Protein AF-0000000074208856 (afdb_homodimer)

Foldseek 3Di:
DPPPPPPPDQPAVVLVVVQQVLCVVLVFQKKKKWKDALQATDYIAMDHDLQQDDDGLLAKDFFFQLLQVLLLLLLVVCVVVVNFPQQQQLCVQVVLAALSRAGNQLLQFQQSQWAAFQFDAQCLQQAADAPVCNSVVRTDRLDHRPPAHAHHLVSQLSSQVSSCSVVVHHSQVSSVVQPCVLLVQPQKTLDGPDHHGWFWAQAPPDLWIFTGDGYYHHSSSSRTRMMGGNRSLLSVLLLLLQSHPPNVSSVSSPNNVVSVQQQDFDHFQQQVPPVDDPTQWGGGRSWIWGHDPPWIWIGDWRAGHQKIKEWTATNVRSMIMIMMTRYRSDRAYCPQSSCVSVVHHSPPRVPLPPPPPPPPVPPPPCLPDDPPAPAAWKDQQNWIWGWDQDNQRKIWIGTPTRPGFTFIWDQDVRFTAGPGGGNGHSWTWDFDDDPHHGAWIDTRNRIIGPGNVDPVDDHNSDTDPVHIDNSRRPD/DPPPPPPPDQPAVVLVVVQQVLCVVLVFQKKKKWKDALQATDYIAMHHDLQQDDDGLLAKDFFFQLLQVLLLLLLVVCVVVVNFPQQQQLCVQVVLAALSRAGNVLLQFQQSQWAAFQFDAQCLQQAADAPVCNSVVRTDRLDHRPPAHAHHLVSQLSSQVSSCSVVVHHSQVSSVVQPCVLLVQPQKTLDGPDHHGWFWAQAPPDLWIFTGDGYYHHSSSSRTRMMGGNRSLLSVLLLLLQSHPPNVSSVSSPNNVVSVQQQDFDHFAQQVPPVDPPTQWGGGRSWIWGHDPPWIWIGDWRAGHQKIKEWTATNVRSMIMIMMTRYRSDRAYCPQVSCVSVVHHSPPRVPLPPPPPPPPVPPPPCLPDDPPAPAAWKDQQNWIWGWDQDNQRKIWIGTPGRPGFTFIWDQDVRFTAGPGGGNGHSWTWDFDDDPRHGAWIDTRNRIIGRGNVDPVDDHRSDTDPVHIDNSRNPD

Nearest PDB structures (foldseek):
  8fqu-assembly2_A  TM=7.818E-01  e=4.202E-17  Acinetobacter baumannii
  8fqs-assembly1_B  TM=7.756E-01  e=1.621E-16  Acinetobacter baumannii
  6lc9-assembly1_A  TM=8.003E-01  e=8.282E-16  Enterobacter cloacae
  7mqn-assembly2_B  TM=7.817E-01  e=5.281E-16  Cereibacter sphaeroides 2.4.1
  1ga9-assembly2_B  TM=7.634E-01  e=3.562E-16  Escherichia coli

InterPro domains:
  IPR001466 Beta-lactamase-related [PF00144] (18-323)
  IPR012338 Beta-lactamase/transpeptidase-like [G3DSA:3.40.710.10] (12-333)
  IPR012338 Beta-lactamase/transpeptidase-like [SSF56601] (15-326)
  IPR050491 Beta-lactamase AmpC-like [PTHR46825] (25-309)
  IPR056008 Domain of unknown function DUF7586 [PF24491] (373-450)

pLDDT: mean 90.12, std 17.36, range [23.56, 98.94]

Solvent-accessible surface area (backbone atoms only — not comparable to full-atom values): 47872 Å² total; per-residue (Å²): 130,80,73,72,73,70,78,74,76,76,50,57,68,62,49,52,51,49,49,41,49,39,24,62,76,42,63,30,41,32,33,32,32,18,32,22,46,93,33,37,79,76,46,72,43,58,36,61,37,83,42,63,50,83,74,50,58,74,34,20,39,54,30,8,34,43,29,30,40,55,45,32,49,54,46,49,42,37,35,74,69,66,78,42,55,54,79,37,34,43,24,82,82,34,76,64,43,60,68,30,77,22,24,44,43,26,39,38,40,20,12,32,13,42,43,44,50,53,86,61,62,28,33,66,34,54,25,34,48,49,58,69,54,52,40,67,60,64,72,55,70,74,43,58,60,67,60,40,63,35,65,31,43,48,41,32,17,51,51,28,48,52,43,18,66,76,67,71,44,58,48,62,58,49,40,39,67,55,43,29,53,65,63,65,20,76,52,48,32,66,53,73,76,60,59,59,65,74,29,21,32,50,43,77,88,48,87,28,33,29,66,41,56,81,51,64,29,62,40,41,26,36,31,30,46,30,20,28,23,26,56,41,50,19,46,52,31,16,44,53,51,66,27,38,66,59,54,67,53,45,39,69,52,50,46,62,72,57,39,55,54,32,56,41,62,26,30,34,53,62,47,66,42,56,73,24,54,42,39,40,42,24,26,10,53,26,30,38,23,34,35,57,52,55,46,32,28,38,37,34,55,14,65,39,67,6,15,17,26,26,38,41,15,27,60,83,80,26,40,16,26,13,34,38,32,26,13,44,80,33,63,85,70,45,60,26,57,45,30,38,65,70,69,41,65,64,43,74,42,73,62,54,48,58,68,70,62,75,76,70,73,62,75,80,66,76,74,74,79,51,86,76,78,66,60,42,63,32,10,52,48,46,38,51,26,39,32,44,64,47,87,86,48,31,40,37,36,31,38,70,46,50,79,50,64,40,32,34,24,36,76,55,97,86,35,38,21,22,71,52,33,28,89,46,44,62,38,49,54,43,80,37,67,56,98,89,36,77,57,33,40,30,46,60,28,46,56,29,22,73,37,64,68,36,80,92,48,90,49,59,52,57,72,48,92,77,39,75,34,67,76,50,67,69,124,131,79,74,72,75,70,79,75,75,75,50,57,69,61,49,52,52,50,49,41,50,39,25,61,75,44,64,28,40,33,31,32,34,17,32,21,46,93,35,35,79,76,44,70,41,58,34,62,36,82,42,63,51,82,73,51,59,75,34,21,39,54,29,8,34,44,29,30,41,55,47,31,52,54,46,50,41,36,35,73,70,65,77,42,54,56,80,37,35,44,25,82,80,34,76,64,43,61,70,31,76,22,25,45,45,25,39,38,41,22,13,32,13,41,45,44,49,53,86,62,63,27,34,66,36,53,26,34,48,49,57,69,54,51,40,67,60,64,72,54,70,75,42,59,60,67,62,38,62,34,63,32,42,49,41,32,18,51,51,30,48,52,45,18,65,77,68,71,44,58,47,61,57,50,42,39,67,55,43,29,55,65,60,65,20,77,53,48,33,64,53,73,76,57,59,56,65,76,30,21,32,50,43,78,86,49,86,28,33,28,66,42,56,82,51,63,29,62,41,41,27,36,31,30,46,30,20,28,24,24,57,40,49,18,45,52,31,17,44,52,52,67,28,38,64,58,54,66,53,44,42,68,52,50,44,60,72,57,38,56,55,31,57,41,61,26,30,33,52,61,47,66,43,57,74,22,54,44,39,40,40,24,26,11,54,26,30,38,23,36,34,57,52,56,46,31,29,38,36,36,53,15,65,39,67,6,13,16,24,27,40,39,15,27,61,84,81,26,39,16,26,13,33,38,31,25,13,45,80,31,64,84,71,45,61,27,56,45,30,38,65,70,70,42,66,64,45,72,43,74,63,56,48,60,69,71,64,74,75,70,75,62,76,81,68,76,73,72,76,54,86,74,79,66,59,42,64,30,10,52,47,46,40,51,26,39,30,44,62,48,86,86,48,31,39,38,39,33,37,71,48,51,81,50,64,43,32,36,26,37,77,54,95,88,36,39,20,22,71,51,33,29,89,44,43,64,38,48,55,43,79,38,68,54,98,90,35,78,58,32,40,31,46,59,28,47,56,28,22,73,38,63,67,37,80,92,49,88,51,59,52,58,73,48,91,77,40,74,35,66,76,49,66,69,123

Secondary structure (DSSP, 8-state):
-----------HHHHHHHHHHHHHHHT-SEEEEEEEETTEEEEEEEEE-GGG----TT-BEE-GGGHHHHHHHHHHHHHHTTS--TTSBGGGT-TT-TTTTSBHHHHHTT-S-B-SS-SSS-HHHH-PPPHHHHHHS---B-S-TTSS----HHHHHHHHHHHHHHHTS-HHHHHIIIIITTTT-TT-BSS-SS-BPPPEEEPSSSS-EEEPP----GGGGGGT--EE-HHHHHHHHHHHTT--S-HHHHHHHS-HHHHHHHTS--EE--TT-TTS-SB-EEE-SSSEEEEETTEEEEEEEEEETTEEEEEEEETTT--EEEEEESBSS----SHHHHHHHTT------S------------------SSSTT--EEEEETTEEEEEEE-TT--EEEEESSTT--EEEEEEETTEEEE-SSSTTBTPEEEEEEETTEEEEEEETTEEEESSTT-TTS--TT---TT-SB------/-----------HHHHHHHHHHHHHHHT-SEEEEEEEETTEEEEEEEEE-GGG----TT-BEE-GGGHHHHHHHHHHHHHHTTS--TTSBGGGT-TT-TTTTSBHHHHHTT-S-B-SS-SSS-HHHH-PPPHHHHHHS---B-S-TTSS----HHHHHHHHHHHHHHHTS-HHHHHIIIIITTTT-TT-BSS-SS-BPPPEEEPSSSS-EEEPP----GGGGGGT--EE-HHHHHHHHHHHTT--S-HHHHHHHS-HHHHHHHTS--EE--TT-TTS-SB-EEE-SSSEEEEETTEEEEEEEEEETTEEEEEEEETTT--EEEEEESBSS----SHHHHHHHTT------S------------------SSSTT--EEEEETTEEEEEEE-TT--EEEEESSTT--EEEEEEETTEEEE-SSSTTBTPEEEEEEETTEEEEEEETTEEEESSTT-TTS--TT---TT-SB------

Radius of gyration: 29.19 Å; Cα contacts (8 Å, |Δi|>4): 2368; chains: 2; bounding box: 75×90×67 Å

Structure (mmCIF, N/CA/C/O backbone):
data_AF-0000000074208856-model_v1
#
loop_
_entity.id
_entity.type
_entity.pdbx_description
1 polymer 'CubicO group peptidase (Beta-lactamase class C family)'
#
loop_
_atom_site.group_PDB
_atom_site.id
_atom_site.type_symbol
_atom_site.label_atom_id
_atom_site.label_alt_id
_atom_site.label_comp_id
_atom_site.label_asym_id
_atom_site.label_entity_id
_atom_site.label_seq_id
_atom_site.pdbx_PDB_ins_code
_atom_site.Cartn_x
_atom_site.Cartn_y
_atom_site.Cartn_z
_atom_site.occupancy
_atom_site.B_iso_or_equiv
_atom_site.auth_seq_id
_atom_site.auth_comp_id
_atom_site.auth_asym_id
_atom_site.auth_atom_id
_atom_site.pdbx_PDB_model_num
ATOM 1 N N . MET A 1 1 ? -29.359 -13.273 22.344 1 23.92 1 MET A N 1
ATOM 2 C CA . MET A 1 1 ? -29.188 -12.133 23.25 1 23.92 1 MET A CA 1
ATOM 3 C C . MET A 1 1 ? -28.016 -11.273 22.797 1 23.92 1 MET A C 1
ATOM 5 O O . MET A 1 1 ? -26.859 -11.727 22.797 1 23.92 1 MET A O 1
ATOM 9 N N . ILE A 1 2 ? -28.156 -10.391 21.828 1 26.53 2 ILE A N 1
ATOM 10 C CA . ILE A 1 2 ? -27.219 -9.398 21.312 1 26.53 2 ILE A CA 1
ATOM 11 C C . ILE A 1 2 ? -26.641 -8.578 22.453 1 26.53 2 ILE A C 1
ATOM 13 O O . ILE A 1 2 ? -27.391 -7.93 23.188 1 26.53 2 ILE A O 1
ATOM 17 N N . GLN A 1 3 ? -25.656 -9.18 23.125 1 28.78 3 GLN A N 1
ATOM 18 C CA . GLN A 1 3 ? -25.109 -8.461 24.281 1 28.78 3 GLN A CA 1
ATOM 19 C C . GLN A 1 3 ? -25.078 -6.957 24.016 1 28.78 3 GLN A C 1
ATOM 21 O O . GLN A 1 3 ? -24.625 -6.516 22.953 1 28.78 3 GLN A O 1
ATOM 26 N N . SER A 1 4 ? -26.078 -6.281 24.516 1 33.75 4 SER A N 1
ATOM 27 C CA . SER A 1 4 ? -26.094 -4.832 24.672 1 33.75 4 SER A CA 1
ATOM 28 C C . SER A 1 4 ? -24.688 -4.281 24.922 1 33.75 4 SER A C 1
ATOM 30 O O . SER A 1 4 ? -24.062 -4.629 25.922 1 33.75 4 SER A O 1
ATOM 32 N N . GLN A 1 5 ? -23.797 -4.23 23.938 1 37.91 5 GLN A N 1
ATOM 33 C CA . GLN A 1 5 ? -22.531 -3.541 24.172 1 37.91 5 GLN A CA 1
ATOM 34 C C . GLN A 1 5 ? -22.734 -2.338 25.094 1 37.91 5 GLN A C 1
ATOM 36 O O . GLN A 1 5 ? -23.453 -1.401 24.75 1 37.91 5 GLN A O 1
ATOM 41 N N . VAL A 1 6 ? -22.953 -2.527 26.422 1 35.53 6 VAL A N 1
ATOM 42 C CA . VAL A 1 6 ? -22.891 -1.455 27.406 1 35.53 6 VAL A CA 1
ATOM 43 C C . VAL A 1 6 ? -22.016 -0.316 26.875 1 35.53 6 VAL A C 1
ATOM 45 O O . VAL A 1 6 ? -20.875 -0.537 26.469 1 35.53 6 VAL A O 1
ATOM 48 N N . ALA A 1 7 ? -22.516 0.669 26.312 1 47.06 7 ALA A N 1
ATOM 49 C CA . ALA A 1 7 ? -21.844 1.923 25.969 1 47.06 7 ALA A CA 1
ATOM 50 C C . ALA A 1 7 ? -20.766 2.27 26.984 1 47.06 7 ALA A C 1
ATOM 52 O O . ALA A 1 7 ? -21.062 2.645 28.125 1 47.06 7 ALA A O 1
ATOM 53 N N . SER A 1 8 ? -19.594 1.689 27.078 1 61.56 8 SER A N 1
ATOM 54 C CA . SER A 1 8 ? -18.531 1.911 28.047 1 61.56 8 SER A CA 1
ATOM 55 C C . SER A 1 8 ? -18.328 3.398 28.312 1 61.56 8 SER A C 1
ATOM 57 O O . SER A 1 8 ? -18.422 4.219 27.406 1 61.56 8 SER A O 1
ATOM 59 N N . THR A 1 9 ? -18.5 3.982 29.625 1 77.56 9 THR A N 1
ATOM 60 C CA . THR A 1 9 ? -18.281 5.316 30.188 1 77.56 9 THR A CA 1
ATOM 61 C C . THR A 1 9 ? -16.969 5.902 29.688 1 77.56 9 THR A C 1
ATOM 63 O O . THR A 1 9 ? -15.961 5.195 29.594 1 77.56 9 THR A O 1
ATOM 66 N N . VAL A 1 10 ? -17.156 7.125 29.094 1 85.75 10 VAL A N 1
ATOM 67 C CA . VAL A 1 10 ? -15.977 7.871 28.656 1 85.75 10 VAL A CA 1
ATOM 68 C C . VAL A 1 10 ? -15.031 8.086 29.844 1 85.75 10 VAL A C 1
ATOM 70 O O . VAL A 1 10 ? -15.438 8.625 30.875 1 85.75 10 VAL A O 1
ATOM 73 N N . PRO A 1 11 ? -13.922 7.543 29.75 1 91.19 11 PRO A N 1
ATOM 74 C CA . PRO A 1 11 ? -12.969 7.719 30.844 1 91.19 11 PRO A CA 1
ATOM 75 C C . PRO A 1 11 ? -12.344 9.109 30.875 1 91.19 11 PRO A C 1
ATOM 77 O O . PRO A 1 11 ? -11.133 9.25 30.688 1 91.19 11 PRO A O 1
ATOM 80 N N . GLY A 1 12 ? -13.148 10.141 31.219 1 94 12 GLY A N 1
ATOM 81 C CA . GLY A 1 12 ? -12.75 11.531 31.125 1 94 12 GLY A CA 1
ATOM 82 C C . GLY A 1 12 ? -11.516 11.859 31.953 1 94 12 GLY A C 1
ATOM 83 O O . GLY A 1 12 ? -10.594 12.523 31.484 1 94 12 GLY A O 1
ATOM 84 N N . SER A 1 13 ? -11.5 11.391 33.188 1 94.81 13 SER A N 1
ATOM 85 C CA . SER A 1 13 ? -10.375 11.68 34.062 1 94.81 13 SER A CA 1
ATOM 86 C C . SER A 1 13 ? -9.086 11.047 33.562 1 94.81 13 SER A C 1
ATOM 88 O O . SER A 1 13 ? -8.016 11.664 33.594 1 94.81 13 SER A O 1
ATOM 90 N N . ALA A 1 14 ? -9.234 9.82 33.094 1 95.44 14 ALA A N 1
ATOM 91 C CA . ALA A 1 14 ? -8.062 9.133 32.531 1 95.44 14 ALA A CA 1
ATOM 92 C C . ALA A 1 14 ? -7.562 9.828 31.281 1 95.44 14 ALA A C 1
ATOM 94 O O . ALA A 1 14 ? -6.352 9.953 31.062 1 95.44 14 ALA A O 1
ATOM 95 N N . LEU A 1 15 ? -8.453 10.297 30.469 1 97.31 15 LEU A N 1
ATOM 96 C CA . LEU A 1 15 ? -8.094 11.023 29.266 1 97.31 15 LEU A CA 1
ATOM 97 C C . LEU A 1 15 ? -7.375 12.32 29.609 1 97.31 15 LEU A C 1
ATOM 99 O O . LEU A 1 15 ? -6.34 12.641 29.016 1 97.31 15 LEU A O 1
ATOM 103 N N . SER A 1 16 ? -7.898 13.023 30.547 1 97.62 16 SER A N 1
ATOM 104 C CA . SER A 1 16 ? -7.266 14.266 30.984 1 97.62 16 SER A CA 1
ATOM 105 C C . SER A 1 16 ? -5.875 14.008 31.562 1 97.62 16 SER A C 1
ATOM 107 O O . SER A 1 16 ? -4.941 14.773 31.312 1 97.62 16 SER A O 1
ATOM 109 N N . GLY A 1 17 ? -5.773 12.977 32.344 1 97.12 17 GLY A N 1
ATOM 110 C CA . GLY A 1 17 ? -4.469 12.609 32.875 1 97.12 17 GLY A CA 1
ATOM 111 C C . GLY A 1 17 ? -3.438 12.344 31.797 1 97.12 17 GLY A C 1
ATOM 112 O O . GLY A 1 17 ? -2.314 12.852 31.875 1 97.12 17 GLY A O 1
ATOM 113 N N . LEU A 1 18 ? -3.836 11.57 30.797 1 96.5 18 LEU A N 1
ATOM 114 C CA . LEU A 1 18 ? -2.92 11.258 29.703 1 96.5 18 LEU A CA 1
ATOM 115 C C . LEU A 1 18 ? -2.559 12.516 28.922 1 96.5 18 LEU A C 1
ATOM 117 O O . LEU A 1 18 ? -1.412 12.68 28.5 1 96.5 18 LEU A O 1
ATOM 121 N N . LEU A 1 19 ? -3.539 13.391 28.703 1 97.44 19 LEU A N 1
ATOM 122 C CA . LEU A 1 19 ? -3.285 14.648 28.016 1 97.44 19 LEU A CA 1
ATOM 123 C C . LEU A 1 19 ? -2.211 15.461 28.719 1 97.44 19 LEU A C 1
ATOM 125 O O . LEU A 1 19 ? -1.296 15.984 28.078 1 97.44 19 LEU A O 1
ATOM 129 N N . HIS A 1 20 ? -2.309 15.547 30.031 1 96.81 20 HIS A N 1
ATOM 130 C CA . HIS A 1 20 ? -1.322 16.281 30.828 1 96.81 20 HIS A CA 1
ATOM 131 C C . HIS A 1 20 ? 0.045 15.609 30.75 1 96.81 20 HIS A C 1
ATOM 133 O O . HIS A 1 20 ? 1.069 16.281 30.641 1 96.81 20 HIS A O 1
ATOM 139 N N . GLU A 1 21 ? 0.046 14.281 30.766 1 96 21 GLU A N 1
ATOM 140 C CA . GLU A 1 21 ? 1.298 13.539 30.656 1 96 21 GLU A CA 1
ATOM 141 C C . GLU A 1 21 ? 1.973 13.773 29.312 1 96 21 GLU A C 1
ATOM 143 O O . GLU A 1 21 ? 3.191 13.953 29.25 1 96 21 GLU A O 1
ATOM 148 N N . LEU A 1 22 ? 1.185 13.75 28.281 1 95.44 22 LEU A N 1
ATOM 149 C CA . LEU A 1 22 ? 1.715 13.992 26.953 1 95.44 22 LEU A CA 1
ATOM 150 C C . LEU A 1 22 ? 2.316 15.391 26.844 1 95.44 22 LEU A C 1
ATOM 152 O O . LEU A 1 22 ? 3.416 15.555 26.312 1 95.44 22 LEU A O 1
ATOM 156 N N . ARG A 1 23 ? 1.599 16.359 27.328 1 96.56 23 ARG A N 1
ATOM 157 C CA . ARG A 1 23 ? 2.07 17.734 27.281 1 96.56 23 ARG A CA 1
ATOM 158 C C . ARG A 1 23 ? 3.391 17.891 28.031 1 96.56 23 ARG A C 1
ATOM 160 O O . ARG A 1 23 ? 4.344 18.469 27.516 1 96.56 23 ARG A O 1
ATOM 167 N N . ASP A 1 24 ? 3.441 17.344 29.25 1 95.12 24 ASP A N 1
ATOM 168 C CA . ASP A 1 24 ? 4.633 17.469 30.094 1 95.12 24 ASP A CA 1
ATOM 169 C C . ASP A 1 24 ? 5.816 16.734 29.469 1 95.12 24 ASP A C 1
ATOM 171 O O . ASP A 1 24 ? 6.926 17.281 29.406 1 95.12 24 ASP A O 1
ATOM 175 N N . GLY A 1 25 ? 5.535 15.539 29.016 1 92.62 25 GLY A N 1
ATOM 176 C CA . GLY A 1 25 ? 6.598 14.734 28.438 1 92.62 25 GLY A CA 1
ATOM 177 C C . GLY A 1 25 ? 7.207 15.367 27.188 1 92.62 25 GLY A C 1
ATOM 178 O O . GLY A 1 25 ? 8.414 15.25 26.969 1 92.62 25 GLY A O 1
ATOM 179 N N . ALA A 1 26 ? 6.395 16.078 26.438 1 93.69 26 ALA A N 1
ATOM 180 C CA . ALA A 1 26 ? 6.852 16.656 25.188 1 93.69 26 ALA A CA 1
ATOM 181 C C . ALA A 1 26 ? 7.199 18.141 25.359 1 93.69 26 ALA A C 1
ATOM 183 O O . ALA A 1 26 ? 7.617 18.797 24.406 1 93.69 26 ALA A O 1
ATOM 184 N N . ARG A 1 27 ? 6.957 18.688 26.531 1 93.88 27 ARG A N 1
ATOM 185 C CA . ARG A 1 27 ? 7.223 20.094 26.875 1 93.88 27 ARG A CA 1
ATOM 186 C C . ARG A 1 27 ? 6.461 21.031 25.953 1 93.88 27 ARG A C 1
ATOM 188 O O . ARG A 1 27 ? 6.988 22.062 25.531 1 93.88 27 ARG A O 1
ATOM 195 N N . VAL A 1 28 ? 5.285 20.672 25.609 1 96.69 28 VAL A N 1
ATOM 196 C CA . VAL A 1 28 ? 4.441 21.484 24.75 1 96.69 28 VAL A CA 1
ATOM 197 C C . VAL A 1 28 ? 3.781 22.594 25.562 1 96.69 28 VAL A C 1
ATOM 199 O O . VAL A 1 28 ? 3.211 22.328 26.625 1 96.69 28 VAL A O 1
ATOM 202 N N . PRO A 1 29 ? 3.83 23.812 25.094 1 97.19 29 PRO A N 1
ATOM 203 C CA . PRO A 1 29 ? 3.236 24.922 25.844 1 97.19 29 PRO A CA 1
ATOM 204 C C . PRO A 1 29 ? 1.746 24.719 26.109 1 97.19 29 PRO A C 1
ATOM 206 O O . PRO A 1 29 ? 1.284 24.938 27.234 1 97.19 29 PRO A O 1
ATOM 209 N N . ALA A 1 30 ? 1.039 24.312 25.125 1 97.94 30 ALA A N 1
ATOM 210 C CA . ALA A 1 30 ? -0.38 24 25.25 1 97.94 30 ALA A CA 1
ATOM 211 C C . ALA A 1 30 ? -0.771 22.812 24.375 1 97.94 30 ALA A C 1
ATOM 213 O O . ALA A 1 30 ? -0.333 22.734 23.219 1 97.94 30 ALA A O 1
ATOM 214 N N . LEU A 1 31 ? -1.494 21.906 24.922 1 98.38 31 LEU A N 1
ATOM 215 C CA . LEU A 1 31 ? -2.031 20.734 24.234 1 98.38 31 LEU A CA 1
ATOM 216 C C . LEU A 1 31 ? -3.531 20.594 24.469 1 98.38 31 LEU A C 1
ATOM 218 O O . LEU A 1 31 ? -3.986 20.641 25.625 1 98.38 31 LEU A O 1
ATOM 222 N N . SER A 1 32 ? -4.301 20.578 23.422 1 98.69 32 SER A N 1
ATOM 223 C CA . SER A 1 32 ? -5.754 20.422 23.484 1 98.69 32 SER A CA 1
ATOM 224 C C . SER A 1 32 ? -6.207 19.141 22.781 1 98.69 32 SER A C 1
ATOM 226 O O . SER A 1 32 ? -5.613 18.734 21.781 1 98.69 32 SER A O 1
ATOM 228 N N . ALA A 1 33 ? -7.199 18.469 23.328 1 98.75 33 ALA A N 1
ATOM 229 C CA . ALA A 1 33 ? -7.688 17.234 22.719 1 98.75 33 ALA A CA 1
ATOM 230 C C . ALA A 1 33 ? -9.195 17.094 22.891 1 98.75 33 ALA A C 1
ATOM 232 O O . ALA A 1 33 ? -9.789 17.75 23.75 1 98.75 33 ALA A O 1
ATOM 233 N N . ALA A 1 34 ? -9.758 16.344 22.047 1 98.81 34 ALA A N 1
ATOM 234 C CA . ALA A 1 34 ? -11.164 15.969 22.156 1 98.81 34 ALA A CA 1
ATOM 235 C C . ALA A 1 34 ? -11.383 14.531 21.703 1 98.81 34 ALA A C 1
ATOM 237 O O . ALA A 1 34 ? -10.547 13.961 20.984 1 98.81 34 ALA A O 1
ATOM 238 N N . ALA A 1 35 ? -12.461 13.938 22.172 1 98.56 35 ALA A N 1
ATOM 239 C CA . ALA A 1 35 ? -12.875 12.586 21.797 1 98.56 35 ALA A CA 1
ATOM 240 C C . ALA A 1 35 ? -14.336 12.555 21.359 1 98.56 35 ALA A C 1
ATOM 242 O O . ALA A 1 35 ? -15.156 13.32 21.875 1 98.56 35 ALA A O 1
ATOM 243 N N . GLY A 1 36 ? -14.594 11.781 20.391 1 98.38 36 GLY A N 1
ATOM 244 C CA . GLY A 1 36 ? -15.945 11.578 19.891 1 98.38 36 GLY A CA 1
ATOM 245 C C . GLY A 1 36 ? -16.406 10.133 19.953 1 98.38 36 GLY A C 1
ATOM 246 O O . GLY A 1 36 ? -15.609 9.219 19.703 1 98.38 36 GLY A O 1
ATOM 247 N N . ARG A 1 37 ? -17.578 9.984 20.266 1 96.56 37 ARG A N 1
ATOM 248 C CA . ARG A 1 37 ? -18.266 8.695 20.328 1 96.56 37 ARG A CA 1
ATOM 249 C C . ARG A 1 37 ? -19.766 8.867 20.156 1 96.56 37 ARG A C 1
ATOM 251 O O . ARG A 1 37 ? -20.359 9.836 20.656 1 96.56 37 ARG A O 1
ATOM 258 N N . GLY A 1 38 ? -20.422 7.879 19.484 1 93.31 38 GLY A N 1
ATOM 259 C CA . GLY A 1 38 ? -21.859 7.941 19.312 1 93.31 38 GLY A CA 1
ATOM 260 C C . GLY A 1 38 ? -22.328 9.188 18.578 1 93.31 38 GLY A C 1
ATOM 261 O O . GLY A 1 38 ? -23.391 9.727 18.875 1 93.31 38 GLY A O 1
ATOM 262 N N . GLY A 1 39 ? -21.484 9.727 17.812 1 95 39 GLY A N 1
ATOM 263 C CA . GLY A 1 39 ? -21.812 10.82 16.922 1 95 39 GLY A CA 1
ATOM 264 C C . GLY A 1 39 ? -21.656 12.188 17.562 1 95 39 GLY A C 1
ATOM 265 O O . GLY A 1 39 ? -21.969 13.203 16.938 1 95 39 GLY A O 1
ATOM 266 N N . GLU A 1 40 ? -21.125 12.172 18.766 1 96 40 GLU A N 1
ATOM 267 C CA . GLU A 1 40 ? -21 13.43 19.5 1 96 40 GLU A CA 1
ATOM 268 C C . GLU A 1 40 ? -19.609 13.586 20.109 1 96 40 GLU A C 1
ATOM 270 O O . GLU A 1 40 ? -18.922 12.594 20.344 1 96 40 GLU A O 1
ATOM 275 N N . VAL A 1 41 ? -19.25 14.859 20.328 1 97.94 41 VAL A N 1
ATOM 276 C CA . VAL A 1 41 ? -18.078 15.117 21.156 1 97.94 41 VAL A CA 1
ATOM 277 C C . VAL A 1 41 ? -18.391 14.781 22.609 1 97.94 41 VAL A C 1
ATOM 279 O O . VAL A 1 41 ? -19.297 15.375 23.203 1 97.94 41 VAL A O 1
ATOM 282 N N . VAL A 1 42 ? -17.625 13.867 23.219 1 97.75 42 VAL A N 1
ATOM 283 C CA . VAL A 1 42 ? -18 13.367 24.547 1 97.75 42 VAL A CA 1
ATOM 284 C C . VAL A 1 42 ? -16.984 13.828 25.578 1 97.75 42 VAL A C 1
ATOM 286 O O . VAL A 1 42 ? -17.203 13.68 26.781 1 97.75 42 VAL A O 1
ATOM 289 N N . TRP A 1 43 ? -15.883 14.336 25.141 1 98.12 43 TRP A N 1
ATOM 290 C CA . TRP A 1 43 ? -14.836 14.828 26.031 1 98.12 43 TRP A CA 1
ATOM 291 C C . TRP A 1 43 ? -13.961 15.852 25.312 1 98.12 43 TRP A C 1
ATOM 293 O O . TRP A 1 43 ? -13.648 15.703 24.125 1 98.12 43 TRP A O 1
ATOM 303 N N . ALA A 1 44 ? -13.594 16.938 25.938 1 98.69 44 ALA A N 1
ATOM 304 C CA . ALA A 1 44 ? -12.625 17.938 25.5 1 98.69 44 ALA A CA 1
ATOM 305 C C . ALA A 1 44 ? -11.883 18.547 26.688 1 98.69 44 ALA A C 1
ATOM 307 O O . ALA A 1 44 ? -12.477 18.797 27.734 1 98.69 44 ALA A O 1
ATOM 308 N N . ASP A 1 45 ? -10.617 18.641 26.5 1 98.44 45 ASP A N 1
ATOM 309 C CA . ASP A 1 45 ? -9.812 19.234 27.562 1 98.44 45 ASP A CA 1
ATOM 310 C C . ASP A 1 45 ? -8.547 19.891 27 1 98.44 45 ASP A C 1
ATOM 312 O O . ASP A 1 45 ? -8.242 19.734 25.828 1 98.44 45 ASP A O 1
ATOM 316 N N . VAL A 1 46 ? -7.895 20.703 27.844 1 98.19 46 VAL A N 1
ATOM 317 C CA . VAL A 1 46 ? -6.652 21.375 27.484 1 98.19 46 VAL A CA 1
ATOM 318 C C . VAL A 1 46 ? -5.66 21.281 28.641 1 98.19 46 VAL A C 1
ATOM 320 O O . VAL A 1 46 ? -6.043 21.406 29.812 1 98.19 46 VAL A O 1
ATOM 323 N N . ALA A 1 47 ? -4.477 20.922 28.359 1 97.94 47 ALA A N 1
ATOM 324 C CA . ALA A 1 47 ? -3.332 21.031 29.266 1 97.94 47 ALA A CA 1
ATOM 325 C C . ALA A 1 47 ? -2.379 22.141 28.797 1 97.94 47 ALA A C 1
ATOM 327 O O . ALA A 1 47 ? -1.988 22.188 27.641 1 97.94 47 ALA A O 1
ATOM 328 N N . ALA A 1 48 ? -2.008 23.047 29.688 1 97.31 48 ALA A N 1
ATOM 329 C CA . ALA A 1 48 ? -1.146 24.156 29.297 1 97.31 48 ALA A CA 1
ATOM 330 C C . ALA A 1 48 ? -0.134 24.484 30.391 1 97.31 48 ALA A C 1
ATOM 332 O O . ALA A 1 48 ? -0.41 24.281 31.578 1 97.31 48 ALA A O 1
ATOM 333 N N . ALA A 1 49 ? 1.002 24.969 29.953 1 95.25 49 ALA A N 1
ATOM 334 C CA . ALA A 1 49 ? 1.943 25.562 30.906 1 95.25 49 ALA A CA 1
ATOM 335 C C . ALA A 1 49 ? 1.385 26.844 31.5 1 95.25 49 ALA A C 1
ATOM 337 O O . ALA A 1 49 ? 0.667 27.594 30.812 1 95.25 49 ALA A O 1
ATOM 338 N N . PRO A 1 50 ? 1.789 27.156 32.719 1 91.62 50 PRO A N 1
ATOM 339 C CA . PRO A 1 50 ? 1.254 28.359 33.344 1 91.62 50 PRO A CA 1
ATOM 340 C C . PRO A 1 50 ? 1.546 29.641 32.562 1 91.62 50 PRO A C 1
ATOM 342 O O . PRO A 1 50 ? 0.749 30.578 32.562 1 91.62 50 PRO A O 1
ATOM 345 N N . TRP A 1 51 ? 2.627 29.641 31.844 1 91.62 51 TRP A N 1
ATOM 346 C CA . TRP A 1 51 ? 3.047 30.844 31.141 1 91.62 51 TRP A CA 1
ATOM 347 C C . TRP A 1 51 ? 2.393 30.938 29.766 1 91.62 51 TRP A C 1
ATOM 349 O O . TRP A 1 51 ? 2.467 31.969 29.109 1 91.62 51 TRP A O 1
ATOM 359 N N . ALA A 1 52 ? 1.781 29.875 29.297 1 92 52 ALA A N 1
ATOM 360 C CA . ALA A 1 52 ? 1.23 29.828 27.953 1 92 52 ALA A CA 1
ATOM 361 C C . ALA A 1 52 ? -0.195 30.375 27.922 1 92 52 ALA A C 1
ATOM 363 O O . ALA A 1 52 ? -0.912 30.203 26.938 1 92 52 ALA A O 1
ATOM 364 N N . GLY A 1 53 ? -0.598 31 28.969 1 88.19 53 GLY A N 1
ATOM 365 C CA . GLY A 1 53 ? -1.957 31.5 29.078 1 88.19 53 GLY A CA 1
ATOM 366 C C . GLY A 1 53 ? -2.932 30.469 29.625 1 88.19 53 GLY A C 1
ATOM 367 O O . GLY A 1 53 ? -2.533 29.531 30.312 1 88.19 53 GLY A O 1
ATOM 368 N N . GLU A 1 54 ? -4.23 30.781 29.406 1 91.69 54 GLU A N 1
ATOM 369 C CA . GLU A 1 54 ? -5.293 29.891 29.875 1 91.69 54 GLU A CA 1
ATOM 370 C C . GLU A 1 54 ? -6.195 29.453 28.719 1 91.69 54 GLU A C 1
ATOM 372 O O . GLU A 1 54 ? -7.391 29.75 28.719 1 91.69 54 GLU A O 1
ATOM 377 N N . PRO A 1 55 ? -5.5 28.719 27.844 1 96.31 55 PRO A N 1
ATOM 378 C CA . PRO A 1 55 ? -6.348 28.25 26.734 1 96.31 55 PRO A CA 1
ATOM 379 C C . PRO A 1 55 ? -7.477 27.328 27.219 1 96.31 55 PRO A C 1
ATOM 381 O O . PRO A 1 55 ? -7.336 26.656 28.234 1 96.31 55 PRO A O 1
ATOM 384 N N . THR A 1 56 ? -8.562 27.422 26.531 1 97.44 56 THR A N 1
ATOM 385 C CA . THR A 1 56 ? -9.711 26.531 26.703 1 97.44 56 THR A CA 1
ATOM 386 C C . THR A 1 56 ? -9.914 25.672 25.453 1 97.44 56 THR A C 1
ATOM 388 O O . THR A 1 56 ? -9.258 25.891 24.438 1 97.44 56 THR A O 1
ATOM 391 N N . PRO A 1 57 ? -10.781 24.656 25.547 1 97.5 57 PRO A N 1
ATOM 392 C CA . PRO A 1 57 ? -11.031 23.797 24.375 1 97.5 57 PRO A CA 1
ATOM 393 C C . PRO A 1 57 ? -11.57 24.578 23.188 1 97.5 57 PRO A C 1
ATOM 395 O O . PRO A 1 57 ? -11.617 24.062 22.062 1 97.5 57 PRO A O 1
ATOM 398 N N . GLU A 1 58 ? -11.898 25.844 23.328 1 96.81 58 GLU A N 1
ATOM 399 C CA . GLU A 1 58 ? -12.445 26.672 22.266 1 96.81 58 GLU A CA 1
ATOM 400 C C . GLU A 1 58 ? -11.328 27.375 21.484 1 96.81 58 GLU A C 1
ATOM 402 O O . GLU A 1 58 ? -11.57 27.938 20.422 1 96.81 58 GLU A O 1
ATOM 407 N N . HIS A 1 59 ? -10.125 27.328 21.984 1 98.06 59 HIS A N 1
ATOM 408 C CA . HIS A 1 59 ? -9.008 27.969 21.312 1 98.06 59 HIS A CA 1
ATOM 409 C C . HIS A 1 59 ? -8.578 27.172 20.078 1 98.06 59 HIS A C 1
ATOM 411 O O . HIS A 1 59 ? -8.398 25.953 20.172 1 98.06 59 HIS A O 1
ATOM 417 N N . ALA A 1 60 ? -8.43 27.875 19 1 98.5 60 ALA A N 1
ATOM 418 C CA . ALA A 1 60 ? -8.039 27.234 17.734 1 98.5 60 ALA A CA 1
ATOM 419 C C . ALA A 1 60 ? -6.523 27.109 17.641 1 98.5 60 ALA A C 1
ATOM 421 O O . ALA A 1 60 ? -5.785 27.906 18.219 1 98.5 60 ALA A O 1
ATOM 422 N N . PHE A 1 61 ? -6.082 26.062 16.969 1 98.44 61 PHE A N 1
ATOM 423 C CA . PHE A 1 61 ? -4.707 25.797 16.562 1 98.44 61 PHE A CA 1
ATOM 424 C C . PHE A 1 61 ? -4.598 25.703 15.047 1 98.44 61 PHE A C 1
ATOM 426 O O . PHE A 1 61 ? -5.562 25.344 14.375 1 98.44 61 PHE A O 1
ATOM 433 N N . ARG A 1 62 ? -3.465 26.062 14.461 1 98.5 62 ARG A N 1
ATOM 434 C CA . ARG A 1 62 ? -3.24 25.688 13.07 1 98.5 62 ARG A CA 1
ATOM 435 C C . ARG A 1 62 ? -3.033 24.172 12.945 1 98.5 62 ARG A C 1
ATOM 437 O O . ARG A 1 62 ? -2.271 23.578 13.719 1 98.5 62 ARG A O 1
ATOM 444 N N . ILE A 1 63 ? -3.693 23.562 12.008 1 98.56 63 ILE A N 1
ATOM 445 C CA . ILE A 1 63 ? -3.758 22.094 12.039 1 98.56 63 ILE A CA 1
ATOM 446 C C . ILE A 1 63 ? -2.92 21.531 10.898 1 98.56 63 ILE A C 1
ATOM 448 O O . ILE A 1 63 ? -2.912 20.312 10.672 1 98.56 63 ILE A O 1
ATOM 452 N N . GLY A 1 64 ? -2.23 22.359 10.133 1 98.44 64 GLY A N 1
ATOM 453 C CA . GLY A 1 64 ? -1.303 21.906 9.109 1 98.44 64 GLY A CA 1
ATOM 454 C C . GLY A 1 64 ? -1.947 20.984 8.086 1 98.44 64 GLY A C 1
ATOM 455 O O . GLY A 1 64 ? -2.994 21.328 7.523 1 98.44 64 GLY A O 1
ATOM 456 N N . SER A 1 65 ? -1.382 19.859 7.867 1 98.75 65 SER A N 1
ATOM 457 C CA . SER A 1 65 ? -1.701 18.969 6.766 1 98.75 65 SER A CA 1
ATOM 458 C C . SER A 1 65 ? -3.08 18.328 6.949 1 98.75 65 SER A C 1
ATOM 460 O O . SER A 1 65 ? -3.607 17.703 6.027 1 98.75 65 SER A O 1
ATOM 462 N N . ILE A 1 66 ? -3.695 18.469 8.062 1 98.88 66 ILE A N 1
ATOM 463 C CA . ILE A 1 66 ? -5.074 18.016 8.18 1 98.88 66 ILE A CA 1
ATOM 464 C C . ILE A 1 66 ? -5.969 18.828 7.246 1 98.88 66 ILE A C 1
ATOM 466 O O . ILE A 1 66 ? -7.094 18.422 6.945 1 98.88 66 ILE A O 1
ATOM 470 N N . THR A 1 67 ? -5.48 19.938 6.734 1 98.94 67 THR A N 1
ATOM 471 C CA . THR A 1 67 ? -6.125 20.688 5.664 1 98.94 67 THR A CA 1
ATOM 472 C C . THR A 1 67 ? -6.328 19.812 4.434 1 98.94 67 THR A C 1
ATOM 474 O O . THR A 1 67 ? -7.355 19.906 3.76 1 98.94 67 THR A O 1
ATOM 477 N N . LYS A 1 68 ? -5.441 18.906 4.188 1 98.94 68 LYS A N 1
ATOM 478 C CA . LYS A 1 68 ? -5.414 18.125 2.959 1 98.94 68 LYS A CA 1
ATOM 479 C C . LYS A 1 68 ? -6.637 17.219 2.861 1 98.94 68 LYS A C 1
ATOM 481 O O . LYS A 1 68 ? -7.316 17.188 1.834 1 98.94 68 LYS A O 1
ATOM 486 N N . PRO A 1 69 ? -7.012 16.5 3.91 1 98.94 69 PRO A N 1
ATOM 487 C CA . PRO A 1 69 ? -8.25 15.719 3.807 1 98.94 69 PRO A CA 1
ATOM 488 C C . PRO A 1 69 ? -9.469 16.578 3.516 1 98.94 69 PRO A C 1
ATOM 490 O O . PRO A 1 69 ? -10.398 16.141 2.844 1 98.94 69 PRO A O 1
ATOM 493 N N . MET A 1 70 ? -9.492 17.797 3.996 1 98.94 70 MET A N 1
ATOM 494 C CA . MET A 1 70 ? -10.625 18.688 3.746 1 98.94 70 MET A CA 1
ATOM 495 C C . MET A 1 70 ? -10.664 19.125 2.281 1 98.94 70 MET A C 1
ATOM 497 O O . MET A 1 70 ? -11.742 19.172 1.678 1 98.94 70 MET A O 1
ATOM 501 N N . ILE A 1 71 ? -9.484 19.359 1.712 1 98.94 71 ILE A N 1
ATOM 502 C CA . ILE A 1 71 ? -9.391 19.672 0.288 1 98.94 71 ILE A CA 1
ATOM 503 C C . ILE A 1 71 ? -9.828 18.453 -0.528 1 98.94 71 ILE A C 1
ATOM 505 O O . ILE A 1 71 ? -10.547 18.594 -1.522 1 98.94 71 ILE A O 1
ATOM 509 N N . ALA A 1 72 ? -9.438 17.297 -0.101 1 98.94 72 ALA A N 1
ATOM 510 C CA . ALA A 1 72 ? -9.82 16.062 -0.783 1 98.94 72 ALA A CA 1
ATOM 511 C C . ALA A 1 72 ? -11.344 15.914 -0.837 1 98.94 72 ALA A C 1
ATOM 513 O O . ALA A 1 72 ? -11.898 15.508 -1.859 1 98.94 72 ALA A O 1
ATOM 514 N N . VAL A 1 73 ? -12.023 16.266 0.257 1 98.88 73 VAL A N 1
ATOM 515 C CA . VAL A 1 73 ? -13.477 16.203 0.3 1 98.88 73 VAL A CA 1
ATOM 516 C C . VAL A 1 73 ? -14.07 17.125 -0.755 1 98.88 73 VAL A C 1
ATOM 518 O O . VAL A 1 73 ? -14.984 16.75 -1.49 1 98.88 73 VAL A O 1
ATOM 521 N N . ALA A 1 74 ? -13.539 18.328 -0.821 1 98.88 74 ALA A N 1
ATOM 522 C CA . ALA A 1 74 ? -14.023 19.281 -1.823 1 98.88 74 ALA A CA 1
ATOM 523 C C . ALA A 1 74 ? -13.812 18.734 -3.234 1 98.88 74 ALA A C 1
ATOM 525 O O . ALA A 1 74 ? -14.672 18.891 -4.102 1 98.88 74 ALA A O 1
ATOM 526 N N . VAL A 1 75 ? -12.672 18.125 -3.494 1 98.94 75 VAL A N 1
ATOM 527 C CA . VAL A 1 75 ? -12.375 17.531 -4.797 1 98.94 75 VAL A CA 1
ATOM 528 C C . VAL A 1 75 ? -13.359 16.406 -5.086 1 98.94 75 VAL A C 1
ATOM 530 O O . VAL A 1 75 ? -13.898 16.297 -6.191 1 98.94 75 VAL A O 1
ATOM 533 N N . LEU A 1 76 ? -13.617 15.578 -4.105 1 98.81 76 LEU A N 1
ATOM 534 C CA . LEU A 1 76 ? -14.5 14.43 -4.301 1 98.81 76 LEU A CA 1
ATOM 535 C C . LEU A 1 76 ? -15.945 14.875 -4.492 1 98.81 76 LEU A C 1
ATOM 537 O O . LEU A 1 76 ? -16.734 14.18 -5.141 1 98.81 76 LEU A O 1
ATOM 541 N N . ARG A 1 77 ? -16.297 16.047 -3.936 1 98.69 77 ARG A N 1
ATOM 542 C CA . ARG A 1 77 ? -17.609 16.609 -4.242 1 98.69 77 ARG A CA 1
ATOM 543 C C . ARG A 1 77 ? -17.703 17 -5.719 1 98.69 77 ARG A C 1
ATOM 545 O O . ARG A 1 77 ? -18.734 16.766 -6.352 1 98.69 77 ARG A O 1
ATOM 552 N N . LEU A 1 78 ? -16.609 17.562 -6.277 1 98.75 78 LEU A N 1
ATOM 553 C CA . LEU A 1 78 ? -16.594 17.859 -7.707 1 98.75 78 LEU A CA 1
ATOM 554 C C . LEU A 1 78 ? -16.734 16.578 -8.523 1 98.75 78 LEU A C 1
ATOM 556 O O . LEU A 1 78 ? -17.391 16.578 -9.562 1 98.75 78 LEU A O 1
ATOM 560 N N . VAL A 1 79 ? -16.125 15.508 -8.047 1 98.31 79 VAL A N 1
ATOM 561 C CA . VAL A 1 79 ? -16.219 14.211 -8.719 1 98.31 79 VAL A CA 1
ATOM 562 C C . VAL A 1 79 ? -17.656 13.695 -8.648 1 98.31 79 VAL A C 1
ATOM 564 O O . VAL A 1 79 ? -18.203 13.25 -9.656 1 98.31 79 VAL A O 1
ATOM 567 N N . ALA A 1 80 ? -18.234 13.781 -7.473 1 96.88 80 ALA A N 1
ATOM 568 C CA . ALA A 1 80 ? -19.594 13.32 -7.266 1 96.88 80 ALA A CA 1
ATOM 569 C C . ALA A 1 80 ? -20.578 14.094 -8.133 1 96.88 80 ALA A C 1
ATOM 571 O O . ALA A 1 80 ? -21.578 13.539 -8.609 1 96.88 80 ALA A O 1
ATOM 572 N N . ASP A 1 81 ? -20.219 15.305 -8.43 1 95.62 81 ASP A N 1
ATOM 573 C CA . ASP A 1 81 ? -21.062 16.172 -9.242 1 95.62 81 ASP A CA 1
ATOM 574 C C . ASP A 1 81 ? -20.812 15.961 -10.727 1 95.62 81 ASP A C 1
ATOM 576 O O . ASP A 1 81 ? -21.484 16.547 -11.57 1 95.62 81 ASP A O 1
ATOM 580 N N . GLY A 1 82 ? -19.797 15.211 -11.039 1 96.81 82 GLY A N 1
ATOM 581 C CA . GLY A 1 82 ? -19.5 14.906 -12.43 1 96.81 82 GLY A CA 1
ATOM 582 C C . GLY A 1 82 ? -18.656 15.969 -13.109 1 96.81 82 GLY A C 1
ATOM 583 O O . GLY A 1 82 ? -18.406 15.898 -14.312 1 96.81 82 GLY A O 1
ATOM 584 N N . ALA A 1 83 ? -18.188 16.938 -12.367 1 98.25 83 ALA A N 1
ATOM 585 C CA . ALA A 1 83 ? -17.406 18.047 -12.922 1 98.25 83 ALA A CA 1
ATOM 586 C C . ALA A 1 83 ? -15.977 17.625 -13.203 1 98.25 83 ALA A C 1
ATOM 588 O O . ALA A 1 83 ? -15.328 18.141 -14.109 1 98.25 83 ALA A O 1
ATOM 589 N N . VAL A 1 84 ? -15.461 16.734 -12.391 1 98.44 84 VAL A N 1
ATOM 590 C CA . VAL A 1 84 ? -14.086 16.234 -12.469 1 98.44 84 VAL A CA 1
ATOM 591 C C . VAL A 1 84 ? -14.094 14.703 -12.367 1 98.44 84 VAL A C 1
ATOM 593 O O . VAL A 1 84 ? -14.93 14.125 -11.672 1 98.44 84 VAL A O 1
ATOM 596 N N . ALA A 1 85 ? -13.258 14.062 -13.133 1 97.94 85 ALA A N 1
ATOM 597 C CA . ALA A 1 85 ? -13.039 12.633 -12.953 1 97.94 85 ALA A CA 1
ATOM 598 C C . ALA A 1 85 ? -11.703 12.359 -12.273 1 97.94 85 ALA A C 1
ATOM 600 O O . ALA A 1 85 ? -10.711 13.047 -12.539 1 97.94 85 ALA A O 1
ATOM 601 N N . LEU A 1 86 ? -11.656 11.352 -11.445 1 98 86 LEU A N 1
ATOM 602 C CA . LEU A 1 86 ? -10.422 10.984 -10.75 1 98 86 LEU A CA 1
ATOM 603 C C . LEU A 1 86 ? -9.32 10.648 -11.75 1 98 86 LEU A C 1
ATOM 605 O O . LEU A 1 86 ? -8.141 10.859 -11.469 1 98 86 LEU A O 1
ATOM 609 N N . ALA A 1 87 ? -9.672 10.188 -12.93 1 95.88 87 ALA A N 1
ATOM 610 C CA . ALA A 1 87 ? -8.711 9.758 -13.938 1 95.88 87 ALA A CA 1
ATOM 611 C C . ALA A 1 87 ? -8.281 10.93 -14.82 1 95.88 87 ALA A C 1
ATOM 613 O O . ALA A 1 87 ? -7.375 10.789 -15.648 1 95.88 87 ALA A O 1
ATOM 614 N N . ASP A 1 88 ? -8.844 12.102 -14.617 1 97.62 88 ASP A N 1
ATOM 615 C CA . ASP A 1 88 ? -8.469 13.258 -15.422 1 97.62 88 ASP A CA 1
ATOM 616 C C . ASP A 1 88 ? -7.039 13.703 -15.102 1 97.62 88 ASP A C 1
ATOM 618 O O . ASP A 1 88 ? -6.676 13.844 -13.93 1 97.62 88 ASP A O 1
ATOM 622 N N . PRO A 1 89 ? -6.227 13.867 -16.141 1 97.69 89 PRO A N 1
ATOM 623 C CA . PRO A 1 89 ? -5.02 14.641 -15.852 1 97.69 89 PRO A CA 1
ATOM 624 C C . PRO A 1 89 ? -5.332 16.047 -15.352 1 97.69 89 PRO A C 1
ATOM 626 O O . PRO A 1 89 ? -6.273 16.688 -15.836 1 97.69 89 PRO A O 1
ATOM 629 N N . ILE A 1 90 ? -4.617 16.531 -14.414 1 98.56 90 ILE A N 1
ATOM 630 C CA . ILE A 1 90 ? -4.922 17.812 -13.781 1 98.56 90 ILE A CA 1
ATOM 631 C C . ILE A 1 90 ? -4.844 18.938 -14.82 1 98.56 90 ILE A C 1
ATOM 633 O O . ILE A 1 90 ? -5.574 19.922 -14.727 1 98.56 90 ILE A O 1
ATOM 637 N N . GLY A 1 91 ? -4.039 18.75 -15.898 1 98.31 91 GLY A N 1
ATOM 638 C CA . GLY A 1 91 ? -3.871 19.75 -16.953 1 98.31 91 GLY A CA 1
ATOM 639 C C . GLY A 1 91 ? -5.137 19.984 -17.75 1 98.31 91 GLY A C 1
ATOM 640 O O . GLY A 1 91 ? -5.289 21.031 -18.391 1 98.31 91 GLY A O 1
ATOM 641 N N . LYS A 1 92 ? -5.973 19 -17.781 1 98.31 92 LYS A N 1
ATOM 642 C CA . LYS A 1 92 ? -7.273 19.156 -18.422 1 98.31 92 LYS A CA 1
ATOM 643 C C . LYS A 1 92 ? -8.047 20.328 -17.812 1 98.31 92 LYS A C 1
ATOM 645 O O . LYS A 1 92 ? -8.789 21.016 -18.5 1 98.31 92 LYS A O 1
ATOM 650 N N . HIS A 1 93 ? -7.848 20.531 -16.547 1 98.62 93 HIS A N 1
ATOM 651 C CA . HIS A 1 93 ? -8.602 21.531 -15.797 1 98.62 93 HIS A CA 1
ATOM 652 C C . HIS A 1 93 ? -7.754 22.766 -15.5 1 98.62 93 HIS A C 1
ATOM 654 O O . HIS A 1 93 ? -8.281 23.859 -15.344 1 98.62 93 HIS A O 1
ATOM 660 N N . LEU A 1 94 ? -6.469 22.516 -15.359 1 98.44 94 LEU A N 1
ATOM 661 C CA . LEU A 1 94 ? -5.488 23.547 -15.078 1 98.44 94 LEU A CA 1
ATOM 662 C C . LEU A 1 94 ? -4.359 23.531 -16.109 1 98.44 94 LEU A C 1
ATOM 664 O O . LEU A 1 94 ? -3.26 23.047 -15.82 1 98.44 94 LEU A O 1
ATOM 668 N N . PRO A 1 95 ? -4.516 24.156 -17.188 1 97.19 95 PRO A N 1
ATOM 669 C CA . PRO A 1 95 ? -3.537 24.062 -18.266 1 97.19 95 PRO A CA 1
ATOM 670 C C . PRO A 1 95 ? -2.16 24.578 -17.875 1 97.19 95 PRO A C 1
ATOM 672 O O . PRO A 1 95 ? -1.15 24.188 -18.453 1 97.19 95 PRO A O 1
ATOM 675 N N . ASP A 1 96 ? -2.08 25.453 -16.891 1 96.19 96 ASP A N 1
ATOM 676 C CA . ASP A 1 96 ? -0.8 26.031 -16.5 1 96.19 96 ASP A CA 1
ATOM 677 C C . ASP A 1 96 ? -0.205 25.297 -15.305 1 96.19 96 ASP A C 1
ATOM 679 O O . ASP A 1 96 ? 0.816 25.719 -14.75 1 96.19 96 ASP A O 1
ATOM 683 N N . ALA A 1 97 ? -0.823 24.188 -14.883 1 96.69 97 ALA A N 1
ATOM 684 C CA . ALA A 1 97 ? -0.358 23.469 -13.703 1 96.69 97 ALA A CA 1
ATOM 685 C C . ALA A 1 97 ? 0.973 22.781 -13.977 1 96.69 97 ALA A C 1
ATOM 687 O O . ALA A 1 97 ? 1.145 22.125 -15.016 1 96.69 97 ALA A O 1
ATOM 688 N N . PRO A 1 98 ? 1.924 22.922 -13.086 1 95.31 98 PRO A N 1
ATOM 689 C CA . PRO A 1 98 ? 3.074 22.016 -13.172 1 95.31 98 PRO A CA 1
ATOM 690 C C . PRO A 1 98 ? 2.693 20.562 -12.953 1 95.31 98 PRO A C 1
ATOM 692 O O . PRO A 1 98 ? 1.813 20.266 -12.141 1 95.31 98 PRO A O 1
ATOM 695 N N . GLY A 1 99 ? 3.393 19.688 -13.695 1 94.81 99 GLY A N 1
ATOM 696 C CA . GLY A 1 99 ? 3.006 18.281 -13.602 1 94.81 99 GLY A CA 1
ATOM 697 C C . GLY A 1 99 ? 1.627 18.016 -14.172 1 94.81 99 GLY A C 1
ATOM 698 O O . GLY A 1 99 ? 0.857 17.234 -13.594 1 94.81 99 GLY A O 1
ATOM 699 N N . ALA A 1 100 ? 1.301 18.562 -15.234 1 96.06 100 ALA A N 1
ATOM 700 C CA . ALA A 1 100 ? -0.039 18.609 -15.812 1 96.06 100 ALA A CA 1
ATOM 701 C C . ALA A 1 100 ? -0.507 17.219 -16.203 1 96.06 100 ALA A C 1
ATOM 703 O O . ALA A 1 100 ? -1.704 16.984 -16.391 1 96.06 100 ALA A O 1
ATOM 704 N N . ASP A 1 101 ? 0.378 16.281 -16.281 1 95.38 101 ASP A N 1
ATOM 705 C CA . ASP A 1 101 ? 0.024 14.938 -16.734 1 95.38 101 ASP A CA 1
ATOM 706 C C . ASP A 1 101 ? -0.408 14.055 -15.562 1 95.38 101 ASP A C 1
ATOM 708 O O . ASP A 1 101 ? -0.968 12.977 -15.758 1 95.38 101 ASP A O 1
ATOM 712 N N . ALA A 1 102 ? -0.199 14.484 -14.32 1 97.25 102 ALA A N 1
ATOM 713 C CA . ALA A 1 102 ? -0.671 13.719 -13.172 1 97.25 102 ALA A CA 1
ATOM 714 C C . ALA A 1 102 ? -2.193 13.75 -13.078 1 97.25 102 ALA A C 1
ATOM 716 O O . ALA A 1 102 ? -2.818 14.781 -13.312 1 97.25 102 ALA A O 1
ATOM 717 N N . THR A 1 103 ? -2.799 12.617 -12.75 1 97.94 103 THR A N 1
ATOM 718 C CA . THR A 1 103 ? -4.25 12.578 -12.617 1 97.94 103 THR A CA 1
ATOM 719 C C . THR A 1 103 ? -4.688 13.117 -11.258 1 97.94 103 THR A C 1
ATOM 721 O O . THR A 1 103 ? -3.875 13.211 -10.336 1 97.94 103 THR A O 1
ATOM 724 N N . VAL A 1 104 ? -5.973 13.438 -11.164 1 98.75 104 VAL A N 1
ATOM 725 C CA . VAL A 1 104 ? -6.57 13.883 -9.906 1 98.75 104 VAL A CA 1
ATOM 726 C C . VAL A 1 104 ? -6.391 12.797 -8.844 1 98.75 104 VAL A C 1
ATOM 728 O O . VAL A 1 104 ? -6.02 13.094 -7.707 1 98.75 104 VAL A O 1
ATOM 731 N N . ARG A 1 105 ? -6.543 11.516 -9.242 1 98.38 105 ARG A N 1
ATOM 732 C CA . ARG A 1 105 ? -6.336 10.398 -8.328 1 98.38 105 ARG A CA 1
ATOM 733 C C . ARG A 1 105 ? -4.906 10.375 -7.809 1 98.38 105 ARG A C 1
ATOM 735 O O . ARG A 1 105 ? -4.676 10.188 -6.609 1 98.38 105 ARG A O 1
ATOM 742 N N . GLN A 1 106 ? -3.996 10.555 -8.695 1 98.31 106 GLN A N 1
ATOM 743 C CA . GLN A 1 106 ? -2.582 10.453 -8.352 1 98.31 106 GLN A CA 1
ATOM 744 C C . GLN A 1 106 ? -2.158 11.594 -7.434 1 98.31 106 GLN A C 1
ATOM 746 O O . GLN A 1 106 ? -1.306 11.414 -6.562 1 98.31 106 GLN A O 1
ATOM 751 N N . LEU A 1 107 ? -2.754 12.758 -7.574 1 98.81 107 LEU A N 1
ATOM 752 C CA . LEU A 1 107 ? -2.514 13.859 -6.652 1 98.81 107 LEU A CA 1
ATOM 753 C C . LEU A 1 107 ? -3.113 13.562 -5.281 1 98.81 107 LEU A C 1
ATOM 755 O O . LEU A 1 107 ? -2.457 13.766 -4.254 1 98.81 107 LEU A O 1
ATOM 759 N N . LEU A 1 108 ? -4.293 13.008 -5.262 1 98.88 108 LEU A N 1
ATOM 760 C CA . LEU A 1 108 ? -4.98 12.711 -4.008 1 98.88 108 LEU A CA 1
ATOM 761 C C . LEU A 1 108 ? -4.238 11.625 -3.229 1 98.88 108 LEU A C 1
ATOM 763 O O . LEU A 1 108 ? -4.234 11.641 -1.996 1 98.88 108 LEU A O 1
ATOM 767 N N . THR A 1 109 ? -3.559 10.672 -3.932 1 98.38 109 THR A N 1
ATOM 768 C CA . THR A 1 109 ? -2.939 9.523 -3.289 1 98.38 109 THR A CA 1
ATOM 769 C C . THR A 1 109 ? -1.44 9.742 -3.105 1 98.38 109 THR A C 1
ATOM 771 O O . THR A 1 109 ? -0.719 8.836 -2.686 1 98.38 109 THR A O 1
ATOM 774 N N . HIS A 1 110 ? -0.914 10.898 -3.441 1 98.38 110 HIS A N 1
ATOM 775 C CA . HIS A 1 110 ? 0.509 11.211 -3.377 1 98.38 110 HIS A CA 1
ATOM 776 C C . HIS A 1 110 ? 1.324 10.258 -4.242 1 98.38 110 HIS A C 1
ATOM 778 O O . HIS A 1 110 ? 2.359 9.75 -3.809 1 98.38 110 HIS A O 1
ATOM 784 N N . THR A 1 111 ? 0.788 9.977 -5.426 1 97.5 111 THR A N 1
ATOM 785 C CA . THR A 1 111 ? 1.537 9.164 -6.375 1 97.5 111 THR A CA 1
ATOM 786 C C . THR A 1 111 ? 1.777 9.93 -7.672 1 97.5 111 THR A C 1
ATOM 788 O O . THR A 1 111 ? 1.972 9.328 -8.734 1 97.5 111 THR A O 1
ATOM 791 N N . SER A 1 112 ? 1.791 11.281 -7.637 1 97.81 112 SER A N 1
ATOM 792 C CA . SER A 1 112 ? 1.98 12.117 -8.82 1 97.81 112 SER A CA 1
ATOM 793 C C . SER A 1 112 ? 3.441 12.133 -9.258 1 97.81 112 SER A C 1
ATOM 795 O O . SER A 1 112 ? 3.754 12.539 -10.375 1 97.81 112 SER A O 1
ATOM 797 N N . GLY A 1 113 ? 4.344 11.805 -8.32 1 97 113 GLY A N 1
ATOM 798 C CA . GLY A 1 113 ? 5.766 11.852 -8.617 1 97 113 GLY A CA 1
ATOM 799 C C . GLY A 1 113 ? 6.371 13.227 -8.406 1 97 113 GLY A C 1
ATOM 800 O O . GLY A 1 113 ? 7.586 13.406 -8.539 1 97 113 GLY A O 1
ATOM 801 N N . LEU A 1 114 ? 5.555 14.195 -8 1 97.75 114 LEU A N 1
ATOM 802 C CA . LEU A 1 114 ? 6.055 15.547 -7.75 1 97.75 114 LEU A CA 1
ATOM 803 C C . LEU A 1 114 ? 6.859 15.594 -6.457 1 97.75 114 LEU A C 1
ATOM 805 O O . LEU A 1 114 ? 6.617 14.812 -5.535 1 97.75 114 LEU A O 1
ATOM 809 N N . GLN A 1 115 ? 7.82 16.531 -6.426 1 97.94 115 GLN A N 1
ATOM 810 C CA . GLN A 1 115 ? 8.625 16.734 -5.227 1 97.94 115 GLN A CA 1
ATOM 811 C C . GLN A 1 115 ? 7.75 17.062 -4.023 1 97.94 115 GLN A C 1
ATOM 813 O O . GLN A 1 115 ? 6.598 17.484 -4.18 1 97.94 115 GLN A O 1
ATOM 818 N N . ALA A 1 116 ? 8.312 16.906 -2.893 1 97.69 116 ALA A N 1
ATOM 819 C CA . ALA A 1 116 ? 7.555 16.953 -1.645 1 97.69 116 ALA A CA 1
ATOM 820 C C . ALA A 1 116 ? 7.219 18.391 -1.264 1 97.69 116 ALA A C 1
ATOM 822 O O . ALA A 1 116 ? 6.164 18.656 -0.688 1 97.69 116 ALA A O 1
ATOM 823 N N . GLU A 1 117 ? 8.133 19.328 -1.599 1 97.69 117 GLU A N 1
ATOM 824 C CA . GLU A 1 117 ? 8.008 20.703 -1.097 1 97.69 117 GLU A CA 1
ATOM 825 C C . GLU A 1 117 ? 7.949 21.703 -2.242 1 97.69 117 GLU A C 1
ATOM 827 O O . GLU A 1 117 ? 8.336 21.391 -3.371 1 97.69 117 GLU A O 1
ATOM 832 N N . PHE A 1 118 ? 7.477 22.859 -1.921 1 97.19 118 PHE A N 1
ATOM 833 C CA . PHE A 1 118 ? 7.516 23.984 -2.854 1 97.19 118 PHE A CA 1
ATOM 834 C C . PHE A 1 118 ? 8.953 24.438 -3.08 1 97.19 118 PHE A C 1
ATOM 836 O O . PHE A 1 118 ? 9.82 24.234 -2.232 1 97.19 118 PHE A O 1
ATOM 843 N N . PRO A 1 119 ? 9.148 25.047 -4.266 1 93 119 PRO A N 1
ATOM 844 C CA . PRO A 1 119 ? 10.453 25.688 -4.434 1 93 119 PRO A CA 1
ATOM 845 C C . PRO A 1 119 ? 10.633 26.922 -3.559 1 93 119 PRO A C 1
ATOM 847 O O . PRO A 1 119 ? 9.648 27.562 -3.195 1 93 119 PRO A O 1
ATOM 850 N N . GLY A 1 120 ? 11.875 27.203 -3.26 1 91.5 120 GLY A N 1
ATOM 851 C CA . GLY A 1 120 ? 12.141 28.406 -2.49 1 91.5 120 GLY A CA 1
ATOM 852 C C . GLY A 1 120 ? 12.391 28.141 -1.019 1 91.5 120 GLY A C 1
ATOM 853 O O . GLY A 1 120 ? 12.742 27.016 -0.643 1 91.5 120 GLY A O 1
ATOM 854 N N . PRO A 1 121 ? 12.297 29.203 -0.248 1 93.81 121 PRO A N 1
ATOM 855 C CA . PRO A 1 121 ? 12.57 29.047 1.184 1 93.81 121 PRO A CA 1
ATOM 856 C C . PRO A 1 121 ? 11.469 28.281 1.918 1 93.81 121 PRO A C 1
ATOM 858 O O . PRO A 1 121 ? 10.461 27.922 1.313 1 93.81 121 PRO A O 1
ATOM 861 N N . TRP A 1 122 ? 11.727 27.953 3.164 1 96.56 122 TRP A N 1
ATOM 862 C CA . TRP A 1 122 ? 10.773 27.297 4.051 1 96.56 122 TRP A CA 1
ATOM 863 C C . TRP A 1 122 ? 9.43 28.031 4.031 1 96.56 122 TRP A C 1
ATOM 865 O O . TRP A 1 122 ? 9.188 28.922 4.836 1 96.56 122 TRP A O 1
ATOM 875 N N . TRP A 1 123 ? 8.523 27.516 3.221 1 96 123 TRP A N 1
ATOM 876 C CA . TRP A 1 123 ? 7.293 28.219 2.873 1 96 123 TRP A CA 1
ATOM 877 C C . TRP A 1 123 ? 6.398 28.391 4.098 1 96 123 TRP A C 1
ATOM 879 O O . TRP A 1 123 ? 5.645 29.359 4.195 1 96 123 TRP A O 1
ATOM 889 N N . GLU A 1 124 ? 6.504 27.484 5.016 1 97.06 124 GLU A N 1
ATOM 890 C CA . GLU A 1 124 ? 5.625 27.516 6.176 1 97.06 124 GLU A CA 1
ATOM 891 C C . GLU A 1 124 ? 6.004 28.656 7.129 1 97.06 124 GLU A C 1
ATOM 893 O O . GLU A 1 124 ? 5.188 29.078 7.953 1 97.06 124 GLU A O 1
ATOM 898 N N . ARG A 1 125 ? 7.234 29.156 7.031 1 95.81 125 ARG A N 1
ATOM 899 C CA . ARG A 1 125 ? 7.68 30.266 7.855 1 95.81 125 ARG A CA 1
ATOM 900 C C . ARG A 1 125 ? 7.746 31.562 7.039 1 95.81 125 ARG A C 1
ATOM 902 O O . ARG A 1 125 ? 7.441 32.625 7.547 1 95.81 125 ARG A O 1
ATOM 909 N N . HIS A 1 126 ? 8.102 31.406 5.82 1 95.19 126 HIS A N 1
ATOM 910 C CA . HIS A 1 126 ? 8.352 32.562 4.949 1 95.19 126 HIS A CA 1
ATOM 911 C C . HIS A 1 126 ? 7.066 33 4.258 1 95.19 126 HIS A C 1
ATOM 913 O O . HIS A 1 126 ? 6.941 34.156 3.869 1 95.19 126 HIS A O 1
ATOM 919 N N . GLY A 1 127 ? 6.188 32.156 4.133 1 96.88 127 GLY A N 1
ATOM 920 C CA . GLY A 1 127 ? 5.02 32.344 3.293 1 96.88 127 GLY A CA 1
ATOM 921 C C . GLY A 1 127 ? 5.066 31.547 2.002 1 96.88 127 GLY A C 1
ATOM 922 O O . GLY A 1 127 ? 6.148 31.25 1.492 1 96.88 127 GLY A O 1
ATOM 923 N N . GLY A 1 128 ? 3.934 31.219 1.485 1 97.19 128 GLY A N 1
ATOM 924 C CA . GLY A 1 128 ? 3.857 30.406 0.283 1 97.19 128 GLY A CA 1
ATOM 925 C C . GLY A 1 128 ? 3.928 31.234 -0.995 1 97.19 128 GLY A C 1
ATOM 926 O O . GLY A 1 128 ? 3.836 32.469 -0.959 1 97.19 128 GLY A O 1
ATOM 927 N N . PRO A 1 129 ? 4.129 30.531 -2.123 1 97.5 129 PRO A N 1
ATOM 928 C CA . PRO A 1 129 ? 4.16 31.203 -3.422 1 97.5 129 PRO A CA 1
ATOM 929 C C . PRO A 1 129 ? 2.773 31.594 -3.92 1 97.5 129 PRO A C 1
ATOM 931 O O . PRO A 1 129 ? 1.772 31.016 -3.496 1 97.5 129 PRO A O 1
ATOM 934 N N . SER A 1 130 ? 2.768 32.656 -4.789 1 97.62 130 SER A N 1
ATOM 935 C CA . SER A 1 130 ? 1.562 32.875 -5.578 1 97.62 130 SER A CA 1
ATOM 936 C C . SER A 1 130 ? 1.345 31.734 -6.586 1 97.62 130 SER A C 1
ATOM 938 O O . SER A 1 130 ? 2.24 30.922 -6.816 1 97.62 130 SER A O 1
ATOM 940 N N . TRP A 1 131 ? 0.148 31.688 -7.137 1 97.38 131 TRP A N 1
ATOM 941 C CA . TRP A 1 131 ? -0.112 30.688 -8.164 1 97.38 131 TRP A CA 1
ATOM 942 C C . TRP A 1 131 ? 0.824 30.859 -9.359 1 97.38 131 TRP A C 1
ATOM 944 O O . TRP A 1 131 ? 1.362 29.891 -9.891 1 97.38 131 TRP A O 1
ATOM 954 N N . ASP A 1 132 ? 1.002 32.125 -9.758 1 97.31 132 ASP A N 1
ATOM 955 C CA . ASP A 1 132 ? 1.87 32.438 -10.898 1 97.31 132 ASP A CA 1
ATOM 956 C C . ASP A 1 132 ? 3.295 31.938 -10.633 1 97.31 132 ASP A C 1
ATOM 958 O O . ASP A 1 132 ? 3.943 31.391 -11.523 1 97.31 132 ASP A O 1
ATOM 962 N N . GLU A 1 133 ? 3.748 32.156 -9.438 1 96.75 133 GLU A N 1
ATOM 963 C CA . GLU A 1 133 ? 5.078 31.688 -9.062 1 96.75 133 GLU A CA 1
ATOM 964 C C . GLU A 1 133 ? 5.16 30.172 -9.094 1 96.75 133 GLU A C 1
ATOM 966 O O . GLU A 1 133 ? 6.145 29.609 -9.586 1 96.75 133 GLU A O 1
ATOM 971 N N . LEU A 1 134 ? 4.145 29.531 -8.57 1 97.25 134 LEU A N 1
ATOM 972 C CA . LEU A 1 134 ? 4.105 28.078 -8.562 1 97.25 134 LEU A CA 1
ATOM 973 C C . LEU A 1 134 ? 4.051 27.531 -9.984 1 97.25 134 LEU A C 1
ATOM 975 O O . LEU A 1 134 ? 4.793 26.609 -10.328 1 97.25 134 LEU A O 1
ATOM 979 N N . ALA A 1 135 ? 3.244 28.094 -10.805 1 96.06 135 ALA A N 1
ATOM 980 C CA . ALA A 1 135 ? 3.07 27.641 -12.188 1 96.06 135 ALA A CA 1
ATOM 981 C C . ALA A 1 135 ? 4.367 27.797 -12.977 1 96.06 135 ALA A C 1
ATOM 983 O O . ALA A 1 135 ? 4.656 26.984 -13.867 1 96.06 135 ALA A O 1
ATOM 984 N N . ALA A 1 136 ? 5.137 28.75 -12.625 1 94.19 136 ALA A N 1
ATOM 985 C CA . ALA A 1 136 ? 6.367 29.047 -13.359 1 94.19 136 ALA A CA 1
ATOM 986 C C . ALA A 1 136 ? 7.562 28.344 -12.727 1 94.19 136 ALA A C 1
ATOM 988 O O . ALA A 1 136 ? 8.672 28.391 -13.258 1 94.19 136 ALA A O 1
ATOM 989 N N . SER A 1 137 ? 7.434 27.734 -11.602 1 87.06 137 SER A N 1
ATOM 990 C CA . SER A 1 137 ? 8.539 27.281 -10.766 1 87.06 137 SER A CA 1
ATOM 991 C C . SER A 1 137 ? 9.211 26.047 -11.359 1 87.06 137 SER A C 1
ATOM 993 O O . SER A 1 137 ? 10.359 25.75 -11.047 1 87.06 137 SER A O 1
ATOM 995 N N . GLY A 1 138 ? 8.523 25.344 -12.266 1 85.56 138 GLY A N 1
ATOM 996 C CA . GLY A 1 138 ? 9.102 24.125 -12.781 1 85.56 138 GLY A CA 1
ATOM 997 C C . GLY A 1 138 ? 9.273 23.047 -11.727 1 85.56 138 GLY A C 1
ATOM 998 O O . GLY A 1 138 ? 10.367 22.516 -11.539 1 85.56 138 GLY A O 1
ATOM 999 N N . LEU A 1 139 ? 8.328 22.609 -10.984 1 92.62 139 LEU A N 1
ATOM 1000 C CA . LEU A 1 139 ? 8.375 21.516 -10.016 1 92.62 139 LEU A CA 1
ATOM 1001 C C . LEU A 1 139 ? 9.07 20.297 -10.602 1 92.62 139 LEU A C 1
ATOM 1003 O O . LEU A 1 139 ? 8.812 19.922 -11.75 1 92.62 139 LEU A O 1
ATOM 1007 N N . GLU A 1 140 ? 9.961 19.781 -9.805 1 93.44 140 GLU A N 1
ATOM 1008 C CA . GLU A 1 140 ? 10.664 18.578 -10.273 1 93.44 140 GLU A CA 1
ATOM 1009 C C . GLU A 1 140 ? 9.766 17.344 -10.188 1 93.44 140 GLU A C 1
ATOM 1011 O O . GLU A 1 140 ? 9.039 17.172 -9.211 1 93.44 140 GLU A O 1
ATOM 1016 N N . ARG A 1 141 ? 9.844 16.578 -11.219 1 94.5 141 ARG A N 1
ATOM 1017 C CA . ARG A 1 141 ? 9.266 15.25 -11.234 1 94.5 141 ARG A CA 1
ATOM 1018 C C . ARG A 1 141 ? 10.289 14.195 -10.836 1 94.5 141 ARG A C 1
ATOM 1020 O O . ARG A 1 141 ? 11.172 13.844 -11.625 1 94.5 141 ARG A O 1
ATOM 1027 N N . LEU A 1 142 ? 10.109 13.68 -9.633 1 95.44 142 LEU A N 1
ATOM 1028 C CA . LEU A 1 142 ? 11.07 12.711 -9.125 1 95.44 142 LEU A CA 1
ATOM 1029 C C . LEU A 1 142 ? 10.773 11.312 -9.664 1 95.44 142 LEU A C 1
ATOM 1031 O O . LEU A 1 142 ? 11.688 10.516 -9.883 1 95.44 142 LEU A O 1
ATOM 1035 N N . TRP A 1 143 ? 9.461 11.031 -9.859 1 94.12 143 TRP A N 1
ATOM 1036 C CA . TRP A 1 143 ? 9 9.742 -10.367 1 94.12 143 TRP A CA 1
ATOM 1037 C C . TRP A 1 143 ? 7.906 9.93 -11.406 1 94.12 143 TRP A C 1
ATOM 1039 O O . TRP A 1 143 ? 7.238 10.961 -11.438 1 94.12 143 TRP A O 1
ATOM 1049 N N . GLU A 1 144 ? 7.715 8.953 -12.25 1 94.5 144 GLU A N 1
ATOM 1050 C CA . GLU A 1 144 ? 6.57 8.977 -13.148 1 94.5 144 GLU A CA 1
ATOM 1051 C C . GLU A 1 144 ? 5.254 8.922 -12.375 1 94.5 144 GLU A C 1
ATOM 1053 O O . GLU A 1 144 ? 5.152 8.219 -11.367 1 94.5 144 GLU A O 1
ATOM 1058 N N . PRO A 1 145 ? 4.23 9.672 -12.891 1 96.12 145 PRO A N 1
ATOM 1059 C CA . PRO A 1 145 ? 2.939 9.594 -12.203 1 96.12 145 PRO A CA 1
ATOM 1060 C C . PRO A 1 145 ? 2.418 8.164 -12.094 1 96.12 145 PRO A C 1
ATOM 1062 O O . PRO A 1 145 ? 2.459 7.41 -13.07 1 96.12 145 PRO A O 1
ATOM 1065 N N . GLY A 1 146 ? 2.049 7.785 -10.914 1 94.5 146 GLY A N 1
ATOM 1066 C CA . GLY A 1 146 ? 1.5 6.465 -10.672 1 94.5 146 GLY A CA 1
ATOM 1067 C C . GLY A 1 146 ? 2.549 5.453 -10.242 1 94.5 146 GLY A C 1
ATOM 1068 O O . GLY A 1 146 ? 2.223 4.312 -9.906 1 94.5 146 GLY A O 1
ATOM 1069 N N . ASP A 1 147 ? 3.76 5.855 -10.148 1 94 147 ASP A N 1
ATOM 1070 C CA . ASP A 1 147 ? 4.848 4.918 -9.898 1 94 147 ASP A CA 1
ATOM 1071 C C . ASP A 1 147 ? 4.871 4.48 -8.438 1 94 147 ASP A C 1
ATOM 1073 O O . ASP A 1 147 ? 4.852 3.281 -8.141 1 94 147 ASP A O 1
ATOM 1077 N N . ARG A 1 148 ? 4.895 5.473 -7.527 1 94.19 148 ARG A N 1
ATOM 1078 C CA . ARG A 1 148 ? 5.027 5.172 -6.105 1 94.19 148 ARG A CA 1
ATOM 1079 C C . ARG A 1 148 ? 4.52 6.328 -5.25 1 94.19 148 ARG A C 1
ATOM 1081 O O . ARG A 1 148 ? 4.32 7.438 -5.754 1 94.19 148 ARG A O 1
ATOM 1088 N N . TYR A 1 149 ? 4.398 5.969 -3.967 1 96.94 149 TYR A N 1
ATOM 1089 C CA . TYR A 1 149 ? 4.074 7.008 -2.996 1 96.94 149 TYR A CA 1
ATOM 1090 C C . TYR A 1 149 ? 5.238 7.973 -2.816 1 96.94 149 TYR A C 1
ATOM 1092 O O . TYR A 1 149 ? 6.379 7.547 -2.615 1 96.94 149 TYR A O 1
ATOM 1100 N N . HIS A 1 150 ? 4.938 9.188 -2.943 1 97.12 150 HIS A N 1
ATOM 1101 C CA . HIS A 1 150 ? 5.82 10.281 -2.561 1 97.12 150 HIS A CA 1
ATOM 1102 C C . HIS A 1 150 ? 5.023 11.516 -2.166 1 97.12 150 HIS A C 1
ATOM 1104 O O . HIS A 1 150 ? 4.395 12.156 -3.016 1 97.12 150 HIS A O 1
ATOM 1110 N N . TYR A 1 151 ? 5.051 11.773 -0.911 1 97.56 151 TYR A N 1
ATOM 1111 C CA . TYR A 1 151 ? 4.262 12.867 -0.357 1 97.56 151 TYR A CA 1
ATOM 1112 C C . TYR A 1 151 ? 4.559 14.18 -1.077 1 97.56 151 TYR A C 1
ATOM 1114 O O . TYR A 1 151 ? 5.723 14.516 -1.305 1 97.56 151 TYR A O 1
ATOM 1122 N N . SER A 1 152 ? 3.475 14.938 -1.45 1 98.44 152 SER A N 1
ATOM 1123 C CA . SER A 1 152 ? 3.688 16.172 -2.193 1 98.44 152 SER A CA 1
ATOM 1124 C C . SER A 1 152 ? 2.762 17.281 -1.702 1 98.44 152 SER A C 1
ATOM 1126 O O . SER A 1 152 ? 1.554 17.25 -1.944 1 98.44 152 SER A O 1
ATOM 1128 N N . ASN A 1 153 ? 3.303 18.297 -1.043 1 98.69 153 ASN A N 1
ATOM 1129 C CA . ASN A 1 153 ? 2.539 19.484 -0.671 1 98.69 153 ASN A CA 1
ATOM 1130 C C . ASN A 1 153 ? 2.088 20.266 -1.901 1 98.69 153 ASN A C 1
ATOM 1132 O O . ASN A 1 153 ? 0.92 20.656 -2.004 1 98.69 153 ASN A O 1
ATOM 1136 N N . PRO A 1 154 ? 2.953 20.453 -2.914 1 98.56 154 PRO A N 1
ATOM 1137 C CA . PRO A 1 154 ? 2.506 21.141 -4.129 1 98.56 154 PRO A CA 1
ATOM 1138 C C . PRO A 1 154 ? 1.329 20.438 -4.805 1 98.56 154 PRO A C 1
ATOM 1140 O O . PRO A 1 154 ? 0.481 21.094 -5.414 1 98.56 154 PRO A O 1
ATOM 1143 N N . GLY A 1 155 ? 1.302 19.141 -4.73 1 98.69 155 GLY A N 1
ATOM 1144 C CA . GLY A 1 155 ? 0.164 18.422 -5.281 1 98.69 155 GLY A CA 1
ATOM 1145 C C . GLY A 1 155 ? -1.165 18.875 -4.715 1 98.69 155 GLY A C 1
ATOM 1146 O O . GLY A 1 155 ? -2.152 19 -5.445 1 98.69 155 GLY A O 1
ATOM 1147 N N . PHE A 1 156 ? -1.199 19.188 -3.457 1 98.88 156 PHE A N 1
ATOM 1148 C CA . PHE A 1 156 ? -2.449 19.625 -2.838 1 98.88 156 PHE A CA 1
ATOM 1149 C C . PHE A 1 156 ? -2.727 21.094 -3.135 1 98.88 156 PHE A C 1
ATOM 1151 O O . PHE A 1 156 ? -3.879 21.531 -3.092 1 98.88 156 PHE A O 1
ATOM 1158 N N . ALA A 1 157 ? -1.656 21.844 -3.445 1 98.81 157 ALA A N 1
ATOM 1159 C CA . ALA A 1 157 ? -1.898 23.172 -3.977 1 98.81 157 ALA A CA 1
ATOM 1160 C C . ALA A 1 157 ? -2.654 23.109 -5.301 1 98.81 157 ALA A C 1
ATOM 1162 O O . ALA A 1 157 ? -3.582 23.891 -5.535 1 98.81 157 ALA A O 1
ATOM 1163 N N . LEU A 1 158 ? -2.275 22.156 -6.137 1 98.75 158 LEU A N 1
ATOM 1164 C CA . LEU A 1 158 ? -2.963 21.984 -7.41 1 98.75 158 LEU A CA 1
ATOM 1165 C C . LEU A 1 158 ? -4.418 21.594 -7.191 1 98.75 158 LEU A C 1
ATOM 1167 O O . LEU A 1 158 ? -5.312 22.109 -7.867 1 98.75 158 LEU A O 1
ATOM 1171 N N . LEU A 1 159 ? -4.695 20.703 -6.25 1 98.94 159 LEU A N 1
ATOM 1172 C CA . LEU A 1 159 ? -6.055 20.266 -5.957 1 98.94 159 LEU A CA 1
ATOM 1173 C C . LEU A 1 159 ? -6.891 21.406 -5.406 1 98.94 159 LEU A C 1
ATOM 1175 O O . LEU A 1 159 ? -8.078 21.531 -5.715 1 98.94 159 LEU A O 1
ATOM 1179 N N . GLY A 1 160 ? -6.242 22.25 -4.539 1 98.88 160 GLY A N 1
ATOM 1180 C CA . GLY A 1 160 ? -6.941 23.453 -4.098 1 98.88 160 GLY A CA 1
ATOM 1181 C C . GLY A 1 160 ? -7.332 24.375 -5.238 1 98.88 160 GLY A C 1
ATOM 1182 O O . GLY A 1 160 ? -8.453 24.891 -5.27 1 98.88 160 GLY A O 1
ATOM 1183 N N . ARG A 1 161 ? -6.398 24.562 -6.16 1 98.88 161 ARG A N 1
ATOM 1184 C CA . ARG A 1 161 ? -6.672 25.391 -7.328 1 98.88 161 ARG A CA 1
ATOM 1185 C C . ARG A 1 161 ? -7.773 24.781 -8.188 1 98.88 161 ARG A C 1
ATOM 1187 O O . ARG A 1 161 ? -8.617 25.5 -8.727 1 98.88 161 ARG A O 1
ATOM 1194 N N . LEU A 1 162 ? -7.781 23.469 -8.32 1 98.88 162 LEU A N 1
ATOM 1195 C CA . LEU A 1 162 ? -8.844 22.766 -9.031 1 98.88 162 LEU A CA 1
ATOM 1196 C C . LEU A 1 162 ? -10.211 23.125 -8.461 1 98.88 162 LEU A C 1
ATOM 1198 O O .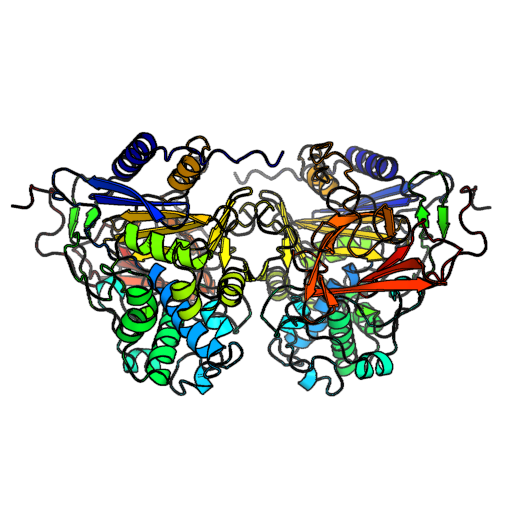 LEU A 1 162 ? -11.141 23.438 -9.203 1 98.88 162 LEU A O 1
ATOM 1202 N N . VAL A 1 163 ? -10.336 23.125 -7.156 1 98.94 163 VAL A N 1
ATOM 1203 C CA . VAL A 1 163 ? -11.57 23.469 -6.465 1 98.94 163 VAL A CA 1
ATOM 1204 C C . VAL A 1 163 ? -11.953 24.906 -6.773 1 98.94 163 VAL A C 1
ATOM 1206 O O . VAL A 1 163 ? -13.102 25.203 -7.105 1 98.94 163 VAL A O 1
ATOM 1209 N N . GLU A 1 164 ? -11 25.812 -6.727 1 98.81 164 GLU A N 1
ATOM 1210 C CA . GLU A 1 164 ? -11.25 27.219 -6.969 1 98.81 164 GLU A CA 1
ATOM 1211 C C . GLU A 1 164 ? -11.789 27.453 -8.383 1 98.81 164 GLU A C 1
ATOM 1213 O O . GLU A 1 164 ? -12.742 28.203 -8.57 1 98.81 164 GLU A O 1
ATOM 1218 N N . VAL A 1 165 ? -11.188 26.828 -9.328 1 98.62 165 VAL A N 1
ATOM 1219 C CA . VAL A 1 165 ? -11.539 27.047 -10.727 1 98.62 165 VAL A CA 1
ATOM 1220 C C . VAL A 1 165 ? -12.945 26.516 -10.992 1 98.62 165 VAL A C 1
ATOM 1222 O O . VAL A 1 165 ? -13.758 27.188 -11.633 1 98.62 165 VAL A O 1
ATOM 1225 N N . HIS A 1 166 ? -13.273 25.406 -10.477 1 98.75 166 HIS A N 1
ATOM 1226 C CA . HIS A 1 166 ? -14.562 24.797 -10.766 1 98.75 166 HIS A CA 1
ATOM 1227 C C . HIS A 1 166 ? -15.68 25.469 -9.969 1 98.75 166 HIS A C 1
ATOM 1229 O O . HIS A 1 166 ? -16.812 25.531 -10.43 1 98.75 166 HIS A O 1
ATOM 1235 N N . ARG A 1 167 ? -15.352 26 -8.773 1 98.44 167 ARG A N 1
ATOM 1236 C CA . ARG A 1 167 ? -16.375 26.641 -7.941 1 98.44 167 ARG A CA 1
ATOM 1237 C C . ARG A 1 167 ? -16.406 28.156 -8.172 1 98.44 167 ARG A C 1
ATOM 1239 O O . ARG A 1 167 ? -17.359 28.828 -7.781 1 98.44 167 ARG A O 1
ATOM 1246 N N . GLY A 1 168 ? -15.367 28.703 -8.719 1 98.31 168 GLY A N 1
ATOM 1247 C CA . GLY A 1 168 ? -15.289 30.125 -8.984 1 98.31 168 GLY A CA 1
ATOM 1248 C C . GLY A 1 168 ? -15.086 30.953 -7.727 1 98.31 168 GLY A C 1
ATOM 1249 O O . GLY A 1 168 ? -15.477 32.125 -7.676 1 98.31 168 GLY A O 1
ATOM 1250 N N . ARG A 1 169 ? -14.664 30.391 -6.688 1 97.75 169 ARG A N 1
ATOM 1251 C CA . ARG A 1 169 ? -14.422 31.047 -5.402 1 97.75 169 ARG A CA 1
ATOM 1252 C C . ARG A 1 169 ? -13.18 30.469 -4.723 1 97.75 169 ARG A C 1
ATOM 1254 O O . ARG A 1 169 ? -12.75 29.359 -5.043 1 97.75 169 ARG A O 1
ATOM 1261 N N . PRO A 1 170 ? -12.594 31.219 -3.746 1 98.5 170 PRO A N 1
ATOM 1262 C CA . PRO A 1 170 ? -11.43 30.703 -3.021 1 98.5 170 PRO A CA 1
ATOM 1263 C C . PRO A 1 170 ? -11.727 29.391 -2.289 1 98.5 170 PRO A C 1
ATOM 1265 O O . PRO A 1 170 ? -12.828 29.203 -1.773 1 98.5 170 PRO A O 1
ATOM 1268 N N . TRP A 1 171 ? -10.711 28.531 -2.238 1 98.81 171 TRP A N 1
ATOM 1269 C CA . TRP A 1 171 ? -10.883 27.188 -1.702 1 98.81 171 TRP A CA 1
ATOM 1270 C C . TRP A 1 171 ? -11.406 27.234 -0.271 1 98.81 171 TRP A C 1
ATOM 1272 O O . TRP A 1 171 ? -12.203 26.375 0.134 1 98.81 171 TRP A O 1
ATOM 1282 N N . ASP A 1 172 ? -10.992 28.203 0.542 1 98.69 172 ASP A N 1
ATOM 1283 C CA . ASP A 1 172 ? -11.391 28.266 1.945 1 98.69 172 ASP A CA 1
ATOM 1284 C C . ASP A 1 172 ? -12.859 28.656 2.086 1 98.69 172 ASP A C 1
ATOM 1286 O O . ASP A 1 172 ? -13.539 28.203 3.01 1 98.69 172 ASP A O 1
ATOM 1290 N N . GLU A 1 173 ? -13.336 29.438 1.174 1 98.62 173 GLU A N 1
ATOM 1291 C CA . GLU A 1 173 ? -14.766 29.75 1.154 1 98.62 173 GLU A CA 1
ATOM 1292 C C . GLU A 1 173 ? -15.594 28.531 0.76 1 98.62 173 GLU A C 1
ATOM 1294 O O . GLU A 1 173 ? -16.672 28.312 1.304 1 98.62 173 GLU A O 1
ATOM 1299 N N . VAL A 1 174 ? -15.07 27.812 -0.198 1 98.81 174 VAL A N 1
ATOM 1300 C CA . VAL A 1 174 ? -15.742 26.594 -0.605 1 98.81 174 VAL A CA 1
ATOM 1301 C C . VAL A 1 174 ? -15.828 25.625 0.579 1 98.81 174 VAL A C 1
ATOM 1303 O O . VAL A 1 174 ? -16.891 25.078 0.861 1 98.81 174 VAL A O 1
ATOM 1306 N N . LEU A 1 175 ? -14.75 25.438 1.312 1 98.81 175 LEU A N 1
ATOM 1307 C CA . LEU A 1 175 ? -14.75 24.547 2.469 1 98.81 175 LEU A CA 1
ATOM 1308 C C . LEU A 1 175 ? -15.695 25.062 3.549 1 98.81 175 LEU A C 1
ATOM 1310 O O . LEU A 1 175 ? -16.391 24.281 4.199 1 98.81 175 LEU A O 1
ATOM 1314 N N . ARG A 1 176 ? -15.711 26.375 3.762 1 98.38 176 ARG A N 1
ATOM 1315 C CA . ARG A 1 176 ? -16.609 26.938 4.766 1 98.38 176 ARG A CA 1
ATOM 1316 C C . ARG A 1 176 ? -18.062 26.578 4.469 1 98.38 176 ARG A C 1
ATOM 1318 O O . ARG A 1 176 ? -18.766 26.078 5.34 1 98.38 176 ARG A O 1
ATOM 1325 N N . ASP A 1 177 ? -18.438 26.719 3.258 1 98.12 177 ASP A N 1
ATOM 1326 C CA . ASP A 1 177 ? -19.844 26.594 2.896 1 98.12 177 ASP A CA 1
ATOM 1327 C C . ASP A 1 177 ? -20.234 25.141 2.701 1 98.12 177 ASP A C 1
ATOM 1329 O O . ASP A 1 177 ? -21.359 24.734 3.008 1 98.12 177 ASP A O 1
ATOM 1333 N N . GLU A 1 178 ? -19.266 24.359 2.219 1 98.12 178 GLU A N 1
ATOM 1334 C CA . GLU A 1 178 ? -19.641 23.031 1.772 1 98.12 178 GLU A CA 1
ATOM 1335 C C . GLU A 1 178 ? -19.219 21.969 2.783 1 98.12 178 GLU A C 1
ATOM 1337 O O . GLU A 1 178 ? -19.672 20.828 2.723 1 98.12 178 GLU A O 1
ATOM 1342 N N . LEU A 1 179 ? -18.406 22.328 3.689 1 98.44 179 LEU A N 1
ATOM 1343 C CA . LEU A 1 179 ? -17.891 21.312 4.613 1 98.44 179 LEU A CA 1
ATOM 1344 C C . LEU A 1 179 ? -18 21.797 6.059 1 98.44 179 LEU A C 1
ATOM 1346 O O . LEU A 1 179 ? -18.75 21.219 6.852 1 98.44 179 LEU A O 1
ATOM 1350 N N . TRP A 1 180 ? -17.438 22.938 6.418 1 98.19 180 TRP A N 1
ATOM 1351 C CA . TRP A 1 180 ? -17.312 23.328 7.812 1 98.19 180 TRP A CA 1
ATOM 1352 C C . TRP A 1 180 ? -18.688 23.703 8.391 1 98.19 180 TRP A C 1
ATOM 1354 O O . TRP A 1 180 ? -19.078 23.203 9.445 1 98.19 180 TRP A O 1
ATOM 1364 N N . THR A 1 181 ? -19.438 24.531 7.707 1 97.75 181 THR A N 1
ATOM 1365 C CA . THR A 1 181 ? -20.719 24.984 8.219 1 97.75 181 THR A CA 1
ATOM 1366 C C . THR A 1 181 ? -21.703 23.828 8.32 1 97.75 181 THR A C 1
ATOM 1368 O O . THR A 1 181 ? -22.312 23.594 9.375 1 97.75 181 THR A O 1
ATOM 1371 N N . PRO A 1 182 ? -21.781 23.062 7.297 1 97.81 182 PRO A N 1
ATOM 1372 C CA . PRO A 1 182 ? -22.734 21.938 7.379 1 97.81 182 PRO A CA 1
ATOM 1373 C C . PRO A 1 182 ? -22.406 20.969 8.508 1 97.81 182 PRO A C 1
ATOM 1375 O O . PRO A 1 182 ? -23.297 20.344 9.07 1 97.81 182 PRO A O 1
ATOM 1378 N N . LEU A 1 183 ? -21.141 20.812 8.883 1 97.62 183 LEU A N 1
ATOM 1379 C CA . LEU A 1 183 ? -20.734 19.859 9.898 1 97.62 183 LEU A CA 1
ATOM 1380 C C . LEU A 1 183 ? -20.688 20.516 11.273 1 97.62 183 LEU A C 1
ATOM 1382 O O . LEU A 1 183 ? -20.266 19.875 12.25 1 97.62 183 LEU A O 1
ATOM 1386 N N . GLY A 1 184 ? -21.031 21.781 11.352 1 96.81 184 GLY A N 1
ATOM 1387 C CA . GLY A 1 184 ? -21.016 22.484 12.617 1 96.81 184 GLY A CA 1
ATOM 1388 C C . GLY A 1 184 ? -19.609 22.797 13.109 1 96.81 184 GLY A C 1
ATOM 1389 O O . GLY A 1 184 ? -19.391 22.938 14.312 1 96.81 184 GLY A O 1
ATOM 1390 N N . MET A 1 185 ? -18.656 22.828 12.211 1 97.62 185 MET A N 1
ATOM 1391 C CA . MET A 1 185 ? -17.297 23.203 12.547 1 97.62 185 MET A CA 1
ATOM 1392 C C . MET A 1 185 ? -17.125 24.719 12.547 1 97.62 185 MET A C 1
ATOM 1394 O O . MET A 1 185 ? -16.359 25.266 11.742 1 97.62 185 MET A O 1
ATOM 1398 N N . THR A 1 186 ? -17.609 25.359 13.5 1 95.81 186 THR A N 1
ATOM 1399 C CA . THR A 1 186 ? -17.797 26.812 13.484 1 95.81 186 THR A CA 1
ATOM 1400 C C . THR A 1 186 ? -16.516 27.516 13.914 1 95.81 186 THR A C 1
ATOM 1402 O O . THR A 1 186 ? -16.375 28.719 13.727 1 95.81 186 THR A O 1
ATOM 1405 N N . ALA A 1 187 ? -15.594 26.797 14.508 1 97.69 187 ALA A N 1
ATOM 1406 C CA . ALA A 1 187 ? -14.336 27.391 14.93 1 97.69 187 ALA A CA 1
ATOM 1407 C C . ALA A 1 187 ? -13.227 27.125 13.914 1 97.69 187 ALA A C 1
ATOM 1409 O O . ALA A 1 187 ? -12.047 27.359 14.195 1 97.69 187 ALA A O 1
ATOM 1410 N N . THR A 1 188 ? -13.602 26.594 12.75 1 98.44 188 THR A N 1
ATOM 1411 C CA . THR A 1 188 ? -12.633 26.203 11.727 1 98.44 188 THR A CA 1
ATOM 1412 C C . THR A 1 188 ? -12.633 27.203 10.586 1 98.44 188 THR A C 1
ATOM 1414 O O . THR A 1 188 ? -13.688 27.672 10.156 1 98.44 188 THR A O 1
ATOM 1417 N N . GLY A 1 189 ? -11.438 27.562 10.094 1 98.5 189 GLY A N 1
ATOM 1418 C CA . GLY A 1 189 ? -11.266 28.484 8.977 1 98.5 189 GLY A CA 1
ATOM 1419 C C . GLY A 1 189 ? -9.82 28.641 8.555 1 98.5 189 GLY A C 1
ATOM 1420 O O . GLY A 1 189 ? -8.914 28.094 9.195 1 98.5 189 GLY A O 1
ATOM 1421 N N . ARG A 1 190 ? -9.641 29.344 7.449 1 98.19 190 ARG A N 1
ATOM 1422 C CA . ARG A 1 190 ? -8.289 29.641 7 1 98.19 190 ARG A CA 1
ATOM 1423 C C . ARG A 1 190 ? -7.562 30.531 8.008 1 98.19 190 ARG A C 1
ATOM 1425 O O . ARG A 1 190 ? -6.348 30.406 8.195 1 98.19 190 ARG A O 1
ATOM 1432 N N . GLU A 1 191 ? -8.32 31.406 8.586 1 96.75 191 GLU A N 1
ATOM 1433 C CA . GLU A 1 191 ? -7.902 32.25 9.703 1 96.75 191 GLU A CA 1
ATOM 1434 C C . GLU A 1 191 ? -8.727 31.969 10.953 1 96.75 191 GLU A C 1
ATOM 1436 O O . GLU A 1 191 ? -9.852 31.469 10.859 1 96.75 191 GLU A O 1
ATOM 1441 N N . PRO A 1 192 ? -8.102 32.188 12.102 1 94.44 192 PRO A N 1
ATOM 1442 C CA . PRO A 1 192 ? -8.898 31.953 13.305 1 94.44 192 PRO A CA 1
ATOM 1443 C C . PRO A 1 192 ? -10.141 32.812 13.375 1 94.44 192 PRO A C 1
ATOM 1445 O O . PRO A 1 192 ? -10.062 34.031 13.172 1 94.44 192 PRO A O 1
ATOM 1448 N N . ALA A 1 193 ? -11.281 32.281 13.641 1 85.44 193 ALA A N 1
ATOM 1449 C CA . ALA A 1 193 ? -12.547 33 13.797 1 85.44 193 ALA A CA 1
ATOM 1450 C C . ALA A 1 193 ? -12.75 33.406 15.25 1 85.44 193 ALA A C 1
ATOM 1452 O O . ALA A 1 193 ? -13.539 34.312 15.531 1 85.44 193 ALA A O 1
ATOM 1453 N N . GLY A 1 194 ? -12.117 32.938 16.141 1 92.06 194 GLY A N 1
ATOM 1454 C CA . GLY A 1 194 ? -12.203 33.156 17.578 1 92.06 194 GLY A CA 1
ATOM 1455 C C . GLY A 1 194 ? -10.852 33.125 18.266 1 92.06 194 GLY A C 1
ATOM 1456 O O . GLY A 1 194 ? -9.836 33.469 17.656 1 92.06 194 GLY A O 1
ATOM 1457 N N . PRO A 1 195 ? -10.945 32.812 19.562 1 96.62 195 PRO A N 1
ATOM 1458 C CA . PRO A 1 195 ? -9.656 32.719 20.266 1 96.62 195 PRO A CA 1
ATOM 1459 C C . PRO A 1 195 ? -8.727 31.672 19.656 1 96.62 195 PRO A C 1
ATOM 1461 O O . PRO A 1 195 ? -9.195 30.641 19.156 1 96.62 195 PRO A O 1
ATOM 1464 N N . HIS A 1 196 ? -7.516 31.969 19.656 1 97.25 196 HIS A N 1
ATOM 1465 C CA . HIS A 1 196 ? -6.508 31.031 19.156 1 97.25 196 HIS A CA 1
ATOM 1466 C C . HIS A 1 196 ? -5.223 31.125 19.969 1 97.25 196 HIS A C 1
ATOM 1468 O O . HIS A 1 196 ? -4.984 32.125 20.656 1 97.25 196 HIS A O 1
ATOM 1474 N N . VAL A 1 197 ? -4.484 30.062 19.922 1 97 197 VAL A N 1
ATOM 1475 C CA . VAL A 1 197 ? -3.254 30 20.703 1 97 197 VAL A CA 1
ATOM 1476 C C . VAL A 1 197 ? -2.086 30.547 19.891 1 97 197 VAL A C 1
ATOM 1478 O O . VAL A 1 197 ? -2.18 30.672 18.672 1 97 197 VAL A O 1
ATOM 1481 N N . THR A 1 198 ? -1.044 30.922 20.609 1 94.94 198 THR A N 1
ATOM 1482 C CA . THR A 1 198 ? 0.238 31.234 19.984 1 94.94 198 THR A CA 1
ATOM 1483 C C . THR A 1 198 ? 1.052 29.969 19.75 1 94.94 198 THR A C 1
ATOM 1485 O O . THR A 1 198 ? 1.081 29.078 20.609 1 94.94 198 THR A O 1
ATOM 1488 N N . GLY A 1 199 ? 1.646 29.859 18.594 1 96.12 199 GLY A N 1
ATOM 1489 C CA . GLY A 1 199 ? 2.557 28.766 18.312 1 96.12 199 GLY A CA 1
ATOM 1490 C C . GLY A 1 199 ? 3.99 29.047 18.703 1 96.12 199 GLY A C 1
ATOM 1491 O O . GLY A 1 199 ? 4.473 30.172 18.531 1 96.12 199 GLY A O 1
ATOM 1492 N N . TYR A 1 200 ? 4.699 27.969 19.219 1 96.06 200 TYR A N 1
ATOM 1493 C CA . TYR A 1 200 ? 6.043 28.188 19.75 1 96.06 200 TYR A CA 1
ATOM 1494 C C . TYR A 1 200 ? 7.023 27.172 19.203 1 96.06 200 TYR A C 1
ATOM 1496 O O . TYR A 1 200 ? 6.641 26.031 18.906 1 96.06 200 TYR A O 1
ATOM 1504 N N . ALA A 1 201 ? 8.242 27.594 19.094 1 96.31 201 ALA A N 1
ATOM 1505 C CA . ALA A 1 201 ? 9.391 26.703 19.172 1 96.31 201 ALA A CA 1
ATOM 1506 C C . ALA A 1 201 ? 9.938 26.625 20.594 1 96.31 201 ALA A C 1
ATOM 1508 O O . ALA A 1 201 ? 10.188 27.656 21.234 1 96.31 201 ALA A O 1
ATOM 1509 N N . VAL A 1 202 ? 10.055 25.469 21.078 1 95.88 202 VAL A N 1
ATOM 1510 C CA . VAL A 1 202 ? 10.641 25.234 22.391 1 95.88 202 VAL A CA 1
ATOM 15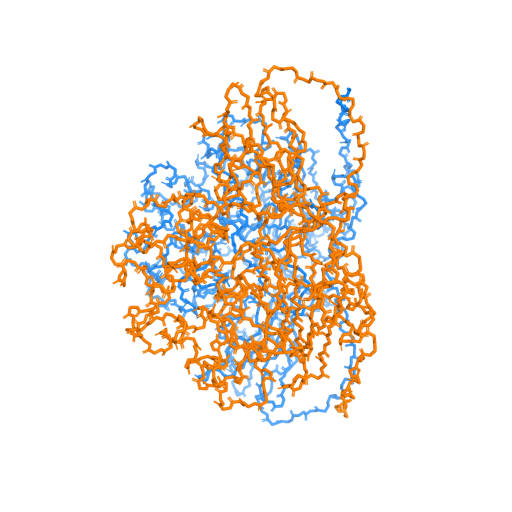11 C C . VAL A 1 202 ? 12.078 24.75 22.25 1 95.88 202 VAL A C 1
ATOM 1513 O O . VAL A 1 202 ? 12.336 23.766 21.547 1 95.88 202 VAL A O 1
ATOM 1516 N N . HIS A 1 203 ? 12.984 25.469 22.859 1 95.06 203 HIS A N 1
ATOM 1517 C CA . HIS A 1 203 ? 14.391 25.094 22.734 1 95.06 203 HIS A CA 1
ATOM 1518 C C . HIS A 1 203 ? 14.625 23.672 23.25 1 95.06 203 HIS A C 1
ATOM 1520 O O . HIS A 1 203 ? 14.086 23.281 24.281 1 95.06 203 HIS A O 1
ATOM 1526 N N . PRO A 1 204 ? 15.383 22.875 22.531 1 92.31 204 PRO A N 1
ATOM 1527 C CA . PRO A 1 204 ? 15.508 21.453 22.891 1 92.31 204 PRO A CA 1
ATOM 1528 C C . PRO A 1 204 ? 16.266 21.234 24.188 1 92.31 204 PRO A C 1
ATOM 1530 O O . PRO A 1 204 ? 16.031 20.234 24.875 1 92.31 204 PRO A O 1
ATOM 1533 N N . ASP A 1 205 ? 17.109 22.172 24.609 1 91.75 205 ASP A N 1
ATOM 1534 C CA . ASP A 1 205 ? 18.016 21.891 25.719 1 91.75 205 ASP A CA 1
ATOM 1535 C C . ASP A 1 205 ? 17.859 22.938 26.828 1 91.75 205 ASP A C 1
ATOM 1537 O O . ASP A 1 205 ? 18.438 22.797 27.906 1 91.75 205 ASP A O 1
ATOM 1541 N N . GLN A 1 206 ? 17.156 23.984 26.469 1 93.31 206 GLN A N 1
ATOM 1542 C CA . GLN A 1 206 ? 16.984 25.062 27.422 1 93.31 206 GLN A CA 1
ATOM 1543 C C . GLN A 1 206 ? 15.508 25.391 27.641 1 93.31 206 GLN A C 1
ATOM 1545 O O . GLN A 1 206 ? 14.656 25 26.844 1 93.31 206 GLN A O 1
ATOM 1550 N N . ASP A 1 207 ? 15.281 25.984 28.766 1 92.56 207 ASP A N 1
ATOM 1551 C CA . ASP A 1 207 ? 13.914 26.406 29.047 1 92.56 207 ASP A CA 1
ATOM 1552 C C . ASP A 1 207 ? 13.617 27.766 28.406 1 92.56 207 ASP A C 1
ATOM 1554 O O . ASP A 1 207 ? 13.32 28.734 29.094 1 92.56 207 ASP A O 1
ATOM 1558 N N . LEU A 1 208 ? 13.766 27.797 27.094 1 94.88 208 LEU A N 1
ATOM 1559 C CA . LEU A 1 208 ? 13.508 28.969 26.281 1 94.88 208 LEU A CA 1
ATOM 1560 C C . LEU A 1 208 ? 12.477 28.656 25.188 1 94.88 208 LEU A C 1
ATOM 1562 O O . LEU A 1 208 ? 12.359 27.516 24.75 1 94.88 208 LEU A O 1
ATOM 1566 N N . VAL A 1 209 ? 11.742 29.688 24.844 1 95.19 209 VAL A N 1
ATOM 1567 C CA . VAL A 1 209 ? 10.773 29.562 23.766 1 95.19 209 VAL A CA 1
ATOM 1568 C C . VAL A 1 209 ? 10.992 30.656 22.734 1 95.19 209 VAL A C 1
ATOM 1570 O O . VAL A 1 209 ? 11.648 31.656 23.016 1 95.19 209 VAL A O 1
ATOM 1573 N N . HIS A 1 210 ? 10.586 30.422 21.547 1 93.75 210 HIS A N 1
ATOM 1574 C CA . HIS A 1 210 ? 10.555 31.359 20.422 1 93.75 210 HIS A CA 1
ATOM 1575 C C . HIS A 1 210 ? 9.188 31.359 19.75 1 93.75 210 HIS A C 1
ATOM 1577 O O . HIS A 1 210 ? 8.625 30.297 19.484 1 93.75 210 HIS A O 1
ATOM 1583 N N . HIS A 1 211 ? 8.594 32.594 19.578 1 93.44 211 HIS A N 1
ATOM 1584 C CA . HIS A 1 211 ? 7.332 32.656 18.844 1 93.44 211 HIS A CA 1
ATOM 1585 C C . HIS A 1 211 ? 7.531 32.312 17.359 1 93.44 211 HIS A C 1
ATOM 1587 O O . HIS A 1 211 ? 8.484 32.781 16.734 1 93.44 211 HIS A O 1
ATOM 1593 N N . GLU A 1 212 ? 6.664 31.469 16.844 1 95.69 212 GLU A N 1
ATOM 1594 C CA . GLU A 1 212 ? 6.723 31.141 15.414 1 95.69 212 GLU A CA 1
ATOM 1595 C C . GLU A 1 212 ? 5.867 32.094 14.594 1 95.69 212 GLU A C 1
ATOM 1597 O O . GLU A 1 212 ? 4.766 32.469 15.008 1 95.69 212 GLU A O 1
ATOM 1602 N N . PRO A 1 213 ? 6.371 32.5 13.422 1 94.19 213 PRO A N 1
ATOM 1603 C CA . PRO A 1 213 ? 5.531 33.344 12.555 1 94.19 213 PRO A CA 1
ATOM 1604 C C . PRO A 1 213 ? 4.359 32.562 11.953 1 94.19 213 PRO A C 1
ATOM 1606 O O . PRO A 1 213 ? 4.406 31.344 11.859 1 94.19 213 PRO A O 1
ATOM 1609 N N . VAL A 1 214 ? 3.295 33.25 11.602 1 94.69 214 VAL A N 1
ATOM 1610 C CA . VAL A 1 214 ? 2.111 32.688 10.977 1 94.69 214 VAL A CA 1
ATOM 1611 C C . VAL A 1 214 ? 1.828 33.375 9.648 1 94.69 214 VAL A C 1
ATOM 1613 O O . VAL A 1 214 ? 0.808 34.062 9.508 1 94.69 214 VAL A O 1
ATOM 1616 N N . PRO A 1 215 ? 2.662 33.156 8.672 1 95.75 215 PRO A N 1
ATOM 1617 C CA . PRO A 1 215 ? 2.439 33.812 7.379 1 95.75 215 PRO A CA 1
ATOM 1618 C C . PRO A 1 215 ? 1.273 33.219 6.602 1 95.75 215 PRO A C 1
ATOM 1620 O O . PRO A 1 215 ? 0.785 32.125 6.953 1 95.75 215 PRO A O 1
ATOM 1623 N N . GLY A 1 216 ? 0.832 34 5.625 1 97.12 216 GLY A N 1
ATOM 1624 C CA . GLY A 1 216 ? -0.071 33.438 4.648 1 97.12 216 GLY A CA 1
ATOM 1625 C C . GLY A 1 216 ? 0.623 32.469 3.684 1 97.12 216 GLY A C 1
ATOM 1626 O O . GLY A 1 216 ? 1.756 32.719 3.268 1 97.12 216 GLY A O 1
ATOM 1627 N N . TYR A 1 217 ? -0.094 31.391 3.314 1 98.19 217 TYR A N 1
ATOM 1628 C CA . TYR A 1 217 ? 0.541 30.375 2.465 1 98.19 217 TYR A CA 1
ATOM 1629 C C . TYR A 1 217 ? 0.17 30.594 1.002 1 98.19 217 TYR A C 1
ATOM 1631 O O . TYR A 1 217 ? 0.746 29.969 0.112 1 98.19 217 TYR A O 1
ATOM 1639 N N . ARG A 1 218 ? -0.805 31.484 0.676 1 97.88 218 ARG A N 1
ATOM 1640 C CA . ARG A 1 218 ? -1.217 31.781 -0.691 1 97.88 218 ARG A CA 1
ATOM 1641 C C . ARG A 1 218 ? -1.556 30.5 -1.457 1 97.88 218 ARG A C 1
ATOM 1643 O O . ARG A 1 218 ? -2.373 29.703 -1.004 1 97.88 218 ARG A O 1
ATOM 1650 N N . ALA A 1 219 ? -0.909 30.203 -2.6 1 98.12 219 ALA A N 1
ATOM 1651 C CA . ALA A 1 219 ? -1.249 29.031 -3.402 1 98.12 219 ALA A CA 1
ATOM 1652 C C . ALA A 1 219 ? -0.982 27.75 -2.629 1 98.12 219 ALA A C 1
ATOM 1654 O O . ALA A 1 219 ? -1.543 26.688 -2.951 1 98.12 219 ALA A O 1
ATOM 1655 N N . ALA A 1 220 ? -0.15 27.781 -1.61 1 98.62 220 ALA A N 1
ATOM 1656 C CA . ALA A 1 220 ? 0.193 26.594 -0.82 1 98.62 220 ALA A CA 1
ATOM 1657 C C . ALA A 1 220 ? -0.834 26.359 0.283 1 98.62 220 ALA A C 1
ATOM 1659 O O . ALA A 1 220 ? -0.769 25.359 0.993 1 98.62 220 ALA A O 1
ATOM 1660 N N . GLY A 1 221 ? -1.81 27.234 0.403 1 98.75 221 GLY A N 1
ATOM 1661 C CA . GLY A 1 221 ? -2.797 27.188 1.47 1 98.75 221 GLY A CA 1
ATOM 1662 C C . GLY A 1 221 ? -3.449 25.828 1.614 1 98.75 221 GLY A C 1
ATOM 1663 O O . GLY A 1 221 ? -3.5 25.266 2.713 1 98.75 221 GLY A O 1
ATOM 1664 N N . PRO A 1 222 ? -3.857 25.203 0.512 1 98.88 222 PRO A N 1
ATOM 1665 C CA . PRO A 1 222 ? -4.535 23.906 0.554 1 98.88 222 PRO A CA 1
ATOM 1666 C C . PRO A 1 222 ? -3.67 22.797 1.168 1 98.88 222 PRO A C 1
ATOM 1668 O O . PRO A 1 222 ? -4.184 21.75 1.556 1 98.88 222 PRO A O 1
ATOM 1671 N N . ALA A 1 223 ? -2.426 23.078 1.288 1 98.75 223 ALA A N 1
ATOM 1672 C CA . ALA A 1 223 ? -1.525 22.078 1.836 1 98.75 223 ALA A CA 1
ATOM 1673 C C . ALA A 1 223 ? -1.509 22.125 3.361 1 98.75 223 ALA A C 1
ATOM 1675 O O . ALA A 1 223 ? -1.046 21.188 4.016 1 98.75 223 ALA A O 1
ATOM 1676 N N . GLY A 1 224 ? -1.976 23.312 4.027 1 98.69 224 GLY A N 1
ATOM 1677 C CA . GLY A 1 224 ? -1.805 23.203 5.469 1 98.69 224 GLY A CA 1
ATOM 1678 C C . GLY A 1 224 ? -2.18 24.469 6.207 1 98.69 224 GLY A C 1
ATOM 1679 O O . GLY A 1 224 ? -1.681 24.719 7.309 1 98.69 224 GLY A O 1
ATOM 1680 N N . GLU A 1 225 ? -3.125 25.312 5.703 1 98.62 225 GLU A N 1
ATOM 1681 C CA . GLU A 1 225 ? -3.266 26.656 6.25 1 98.62 225 GLU A CA 1
ATOM 1682 C C . GLU A 1 225 ? -4.469 26.75 7.184 1 98.62 225 GLU A C 1
ATOM 1684 O O . GLU A 1 225 ? -4.746 27.812 7.742 1 98.62 225 GLU A O 1
ATOM 1689 N N . VAL A 1 226 ? -5.176 25.703 7.461 1 98.81 226 VAL A N 1
ATOM 1690 C CA . VAL A 1 226 ? -6.445 25.766 8.18 1 98.81 226 VAL A CA 1
ATOM 1691 C C . VAL A 1 226 ? -6.188 25.797 9.68 1 98.81 226 VAL A C 1
ATOM 1693 O O . VAL A 1 226 ? -5.266 25.141 10.172 1 98.81 226 VAL A O 1
ATOM 1696 N N . TRP A 1 227 ? -7 26.609 10.391 1 98.81 227 TRP A N 1
ATOM 1697 C CA . TRP A 1 227 ? -7.109 26.609 11.852 1 98.81 227 TRP A CA 1
ATOM 1698 C C . TRP A 1 227 ? -8.359 25.875 12.305 1 98.81 227 TRP A C 1
ATOM 1700 O O . TRP A 1 227 ? -9.398 25.922 11.641 1 98.81 227 TRP A O 1
ATOM 1710 N N . SER A 1 228 ? -8.258 25.172 13.414 1 98.81 228 SER A N 1
ATOM 1711 C CA . SER A 1 228 ? -9.414 24.453 13.953 1 98.81 228 SER A CA 1
ATOM 1712 C C . SER A 1 228 ? -9.227 24.141 15.43 1 98.81 228 SER A C 1
ATOM 1714 O O . SER A 1 228 ? -8.25 24.578 16.047 1 98.81 228 SER A O 1
ATOM 1716 N N . THR A 1 229 ? -10.266 23.547 16.062 1 98.75 229 THR A N 1
ATOM 1717 C CA . THR A 1 229 ? -10.219 23.016 17.422 1 98.75 229 THR A CA 1
ATOM 1718 C C . THR A 1 229 ? -10.336 21.484 17.406 1 98.75 229 THR A C 1
ATOM 1720 O O . THR A 1 229 ? -10.852 20.906 16.453 1 98.75 229 THR A O 1
ATOM 1723 N N . PRO A 1 230 ? -9.828 20.859 18.469 1 98.75 230 PRO A N 1
ATOM 1724 C CA . PRO A 1 230 ? -9.992 19.406 18.531 1 98.75 230 PRO A CA 1
ATOM 1725 C C . PRO A 1 230 ? -11.453 18.969 18.422 1 98.75 230 PRO A C 1
ATOM 1727 O O . PRO A 1 230 ? -11.75 17.969 17.766 1 98.75 230 PRO A O 1
ATOM 1730 N N . SER A 1 231 ? -12.359 19.766 19 1 98.69 231 SER A N 1
ATOM 1731 C CA . SER A 1 231 ? -13.773 19.406 18.938 1 98.69 231 SER A CA 1
ATOM 1732 C C . SER A 1 231 ? -14.281 19.469 17.5 1 98.69 231 SER A C 1
ATOM 1734 O O . SER A 1 231 ? -15 18.562 17.047 1 98.69 231 SER A O 1
ATOM 1736 N N . ASP A 1 232 ? -13.938 20.5 16.766 1 98.69 232 ASP A N 1
ATOM 1737 C CA . ASP A 1 232 ? -14.328 20.578 15.352 1 98.69 232 ASP A CA 1
ATOM 1738 C C . ASP A 1 232 ? -13.711 19.422 14.555 1 98.69 232 ASP A C 1
ATOM 1740 O O . ASP A 1 232 ? -14.375 18.844 13.688 1 98.69 232 ASP A O 1
ATOM 1744 N N . LEU A 1 233 ? -12.453 19.094 14.805 1 98.88 233 LEU A N 1
ATOM 1745 C CA . LEU A 1 233 ? -11.789 18 14.102 1 98.88 233 LEU A CA 1
ATOM 1746 C C . LEU A 1 233 ? -12.477 16.672 14.398 1 98.88 233 LEU A C 1
ATOM 1748 O O . LEU A 1 233 ? -12.586 15.812 13.516 1 98.88 233 LEU A O 1
ATOM 1752 N N . VAL A 1 234 ? -12.914 16.516 15.633 1 98.81 234 VAL A N 1
ATOM 1753 C CA . VAL A 1 234 ? -13.641 15.312 15.992 1 98.81 234 VAL A CA 1
ATOM 1754 C C . VAL A 1 234 ? -14.938 15.227 15.203 1 98.81 234 VAL A C 1
ATOM 1756 O O . VAL A 1 234 ? -15.32 14.156 14.727 1 98.81 234 VAL A O 1
ATOM 1759 N N . ARG A 1 235 ? -15.656 16.344 15.023 1 98.69 235 ARG A N 1
ATOM 1760 C CA . ARG A 1 235 ? -16.859 16.359 14.195 1 98.69 235 ARG A CA 1
ATOM 1761 C C . ARG A 1 235 ? -16.547 15.906 12.773 1 98.69 235 ARG A C 1
ATOM 1763 O O . ARG A 1 235 ? -17.281 15.102 12.195 1 98.69 235 ARG A O 1
ATOM 1770 N N . PHE A 1 236 ? -15.461 16.422 12.242 1 98.81 236 PHE A N 1
ATOM 1771 C CA . PHE A 1 236 ? -15.016 16.031 10.914 1 98.81 236 PHE A CA 1
ATOM 1772 C C . PHE A 1 236 ? -14.719 14.531 10.867 1 98.81 236 PHE A C 1
ATOM 1774 O O . PHE A 1 236 ? -15.125 13.844 9.93 1 98.81 236 PHE A O 1
ATOM 1781 N N . GLY A 1 237 ? -14 14 11.883 1 98.88 237 GLY A N 1
ATOM 1782 C CA . GLY A 1 237 ? -13.664 12.586 11.953 1 98.88 237 GLY A CA 1
ATOM 1783 C C . GLY A 1 237 ? -14.891 11.695 12.047 1 98.88 237 GLY A C 1
ATOM 1784 O O . GLY A 1 237 ? -14.969 10.664 11.367 1 98.88 237 GLY A O 1
ATOM 1785 N N . LEU A 1 238 ? -15.836 12.094 12.945 1 98.62 238 LEU A N 1
ATOM 1786 C CA . LEU A 1 238 ? -17.078 11.344 13.062 1 98.62 238 LEU A CA 1
ATOM 1787 C C . LEU A 1 238 ? -17.781 11.242 11.719 1 98.62 238 LEU A C 1
ATOM 1789 O O . LEU A 1 238 ? -18.25 10.164 11.328 1 98.62 238 LEU A O 1
ATOM 1793 N N . TRP A 1 239 ? -17.797 12.344 11.039 1 98.69 239 TRP A N 1
ATOM 1794 C CA . TRP A 1 239 ? -18.422 12.391 9.719 1 98.69 239 TRP A CA 1
ATOM 1795 C C . TRP A 1 239 ? -17.656 11.516 8.727 1 98.69 239 TRP A C 1
ATOM 1797 O O . TRP A 1 239 ? -18.281 10.773 7.957 1 98.69 239 TRP A O 1
ATOM 1807 N N . LEU A 1 240 ? -16.359 11.586 8.734 1 98.25 240 LEU A N 1
ATOM 1808 C CA . LEU A 1 240 ? -15.523 10.859 7.789 1 98.25 240 LEU A CA 1
ATOM 1809 C C . LEU A 1 240 ? -15.82 9.367 7.836 1 98.25 240 LEU A C 1
ATOM 1811 O O . LEU A 1 240 ? -15.867 8.703 6.801 1 98.25 240 LEU A O 1
ATOM 1815 N N . VAL A 1 241 ? -16.109 8.828 9.047 1 97.75 241 VAL A N 1
ATOM 1816 C CA . VAL A 1 241 ? -16.266 7.383 9.18 1 97.75 241 VAL A CA 1
ATOM 1817 C C . VAL A 1 241 ? -17.75 7.031 9.305 1 97.75 241 VAL A C 1
ATOM 1819 O O . VAL A 1 241 ? -18.094 5.898 9.648 1 97.75 241 VAL A O 1
ATOM 1822 N N . GLY A 1 242 ? -18.625 7.969 9.078 1 97.38 242 GLY A N 1
ATOM 1823 C CA . GLY A 1 242 ? -20.047 7.719 9.047 1 97.38 242 GLY A CA 1
ATOM 1824 C C . GLY A 1 242 ? -20.656 7.566 10.422 1 97.38 242 GLY A C 1
ATOM 1825 O O . GLY A 1 242 ? -21.672 6.887 10.586 1 97.38 242 GLY A O 1
ATOM 1826 N N . ALA A 1 243 ? -20.047 8.141 11.406 1 97.12 243 ALA A N 1
ATOM 1827 C CA . ALA A 1 243 ? -20.5 7.969 12.781 1 97.12 243 ALA A CA 1
ATOM 1828 C C . ALA A 1 243 ? -21.203 9.227 13.289 1 97.12 243 ALA A C 1
ATOM 1830 O O . ALA A 1 243 ? -21.562 9.312 14.461 1 97.12 243 ALA A O 1
ATOM 1831 N N . GLU A 1 244 ? -21.406 10.172 12.406 1 95.69 244 GLU A N 1
ATOM 1832 C CA . GLU A 1 244 ? -22.016 11.438 12.82 1 95.69 244 GLU A CA 1
ATOM 1833 C C . GLU A 1 244 ? -23.469 11.234 13.25 1 95.69 244 GLU A C 1
ATOM 1835 O O . GLU A 1 244 ? -24.125 10.312 12.789 1 95.69 244 GLU A O 1
ATOM 1840 N N . SER A 1 245 ? -23.938 12.164 14.102 1 93.88 245 SER A N 1
ATOM 1841 C CA . SER A 1 245 ? -25.312 12.086 14.602 1 93.88 245 SER A CA 1
ATOM 1842 C C . SER A 1 245 ? -26.312 12.555 13.547 1 93.88 245 SER A C 1
ATOM 1844 O O . SER A 1 245 ? -27.359 11.953 13.359 1 93.88 245 SER A O 1
ATOM 1846 N N . ASP A 1 246 ? -25.984 13.617 12.875 1 94 246 ASP A N 1
ATOM 1847 C CA . ASP A 1 246 ? -26.844 14.156 11.828 1 94 246 ASP A CA 1
ATOM 1848 C C . ASP A 1 246 ? -26.5 13.531 10.469 1 94 246 ASP A C 1
ATOM 1850 O O . ASP A 1 246 ? -25.766 14.125 9.68 1 94 246 ASP A O 1
ATOM 1854 N N . ARG A 1 247 ? -27.125 12.5 10.117 1 93.56 247 ARG A N 1
ATOM 1855 C CA . ARG A 1 247 ? -26.797 11.711 8.93 1 93.56 247 ARG A CA 1
ATOM 1856 C C . ARG A 1 247 ? -27.219 12.438 7.66 1 93.56 247 ARG A C 1
ATOM 1858 O O . ARG A 1 247 ? -26.547 12.336 6.629 1 93.56 247 ARG A O 1
ATOM 1865 N N . ASP A 1 248 ? -28.281 13.18 7.746 1 94.25 248 ASP A N 1
ATOM 1866 C CA . ASP A 1 248 ? -28.766 13.898 6.574 1 94.25 248 ASP A CA 1
ATOM 1867 C C . ASP A 1 248 ? -27.797 15.008 6.168 1 94.25 248 ASP A C 1
ATOM 1869 O O . ASP A 1 248 ? -27.453 15.141 4.988 1 94.25 248 ASP A O 1
ATOM 1873 N N . ALA A 1 249 ? -27.375 15.711 7.16 1 92.69 249 ALA A N 1
ATOM 1874 C CA . ALA A 1 249 ? -26.391 16.766 6.883 1 92.69 249 ALA A CA 1
ATOM 1875 C C . ALA A 1 249 ? -25.094 16.188 6.332 1 92.69 249 ALA A C 1
ATOM 1877 O O . ALA A 1 249 ? -24.516 16.734 5.391 1 92.69 249 ALA A O 1
ATOM 1878 N N . GLY A 1 250 ? -24.719 15.102 6.953 1 95.75 250 GLY A N 1
ATOM 1879 C CA . GLY A 1 250 ? -23.516 14.453 6.48 1 95.75 250 GLY A CA 1
ATOM 1880 C C . GLY A 1 250 ? -23.625 13.938 5.059 1 95.75 250 GLY A C 1
ATOM 1881 O O . GLY A 1 250 ? -22.703 14.102 4.258 1 95.75 250 GLY A O 1
ATOM 1882 N N . GLU A 1 251 ? -24.719 13.328 4.754 1 96.81 251 GLU A N 1
ATOM 1883 C CA . GLU A 1 251 ? -24.953 12.789 3.418 1 96.81 251 GLU A CA 1
ATOM 1884 C C . GLU A 1 251 ? -24.953 13.891 2.365 1 96.81 251 GLU A C 1
ATOM 1886 O O . GLU A 1 251 ? -24.547 13.672 1.226 1 96.81 251 GLU A O 1
ATOM 1891 N N . ALA A 1 252 ? -25.422 15.039 2.787 1 96.44 252 ALA A N 1
ATOM 1892 C CA . ALA A 1 252 ? -25.5 16.172 1.869 1 96.44 252 ALA A CA 1
ATOM 1893 C C . ALA A 1 252 ? -24.094 16.688 1.519 1 96.44 252 ALA A C 1
ATOM 1895 O O . ALA A 1 252 ? -23.875 17.203 0.421 1 96.44 252 ALA A O 1
ATOM 1896 N N . VAL A 1 253 ? -23.156 16.547 2.438 1 98.12 253 VAL A N 1
ATOM 1897 C CA . VAL A 1 253 ? -21.781 16.969 2.166 1 98.12 253 VAL A CA 1
ATOM 1898 C C . VAL A 1 253 ? -21.141 16 1.173 1 98.12 253 VAL A C 1
ATOM 1900 O O . VAL A 1 253 ? -20.609 16.422 0.144 1 98.12 253 VAL A O 1
ATOM 1903 N N . LEU A 1 254 ? -21.203 14.734 1.421 1 98.38 254 LEU A N 1
ATOM 1904 C CA . LEU A 1 254 ? -20.672 13.656 0.588 1 98.38 254 LEU A CA 1
ATOM 1905 C C . LEU A 1 254 ? -21.297 12.32 0.967 1 98.38 254 LEU A C 1
ATOM 1907 O O . LEU A 1 254 ? -21.312 11.945 2.143 1 98.38 254 LEU A O 1
ATOM 1911 N N . PRO A 1 255 ? -21.844 11.578 0.062 1 97.31 255 PRO A N 1
ATOM 1912 C CA . PRO A 1 255 ? -22.469 10.297 0.389 1 97.31 255 PRO A CA 1
ATOM 1913 C C . PRO A 1 255 ? -21.547 9.359 1.16 1 97.31 255 PRO A C 1
ATOM 1915 O O . PRO A 1 255 ? -20.344 9.336 0.91 1 97.31 255 PRO A O 1
ATOM 1918 N N . LEU A 1 256 ? -22.141 8.57 2.062 1 96.75 256 LEU A N 1
ATOM 1919 C CA . LEU A 1 256 ? -21.375 7.656 2.912 1 96.75 256 LEU A CA 1
ATOM 1920 C C . LEU A 1 256 ? -20.562 6.684 2.068 1 96.75 256 LEU A C 1
ATOM 1922 O O . LEU A 1 256 ? -19.422 6.348 2.428 1 96.75 256 LEU A O 1
ATOM 1926 N N . ALA A 1 257 ? -21.078 6.188 0.976 1 93.81 257 ALA A N 1
ATOM 1927 C CA . ALA A 1 257 ? -20.359 5.254 0.114 1 93.81 257 ALA A CA 1
ATOM 1928 C C . ALA A 1 257 ? -19.062 5.863 -0.394 1 93.81 257 ALA A C 1
ATOM 1930 O O . ALA A 1 257 ? -18.047 5.172 -0.501 1 93.81 257 ALA A O 1
ATOM 1931 N N . VAL A 1 258 ? -19.062 7.188 -0.754 1 96.56 258 VAL A N 1
ATOM 1932 C CA . VAL A 1 258 ? -17.875 7.883 -1.236 1 96.56 258 VAL A CA 1
ATOM 1933 C C . VAL A 1 258 ? -16.891 8.078 -0.088 1 96.56 258 VAL A C 1
ATOM 1935 O O . VAL A 1 258 ? -15.672 7.941 -0.275 1 96.56 258 VAL A O 1
ATOM 1938 N N . ARG A 1 259 ? -17.438 8.375 1.102 1 97.81 259 ARG A N 1
ATOM 1939 C CA . ARG A 1 259 ? -16.578 8.523 2.275 1 97.81 259 ARG A CA 1
ATOM 1940 C C . ARG A 1 259 ? -15.852 7.219 2.586 1 97.81 259 ARG A C 1
ATOM 1942 O O . ARG A 1 259 ? -14.648 7.227 2.855 1 97.81 259 ARG A O 1
ATOM 1949 N N . ARG A 1 260 ? -16.562 6.098 2.506 1 95.12 260 ARG A N 1
ATOM 1950 C CA . ARG A 1 260 ? -15.961 4.789 2.729 1 95.12 260 ARG A CA 1
ATOM 1951 C C . ARG A 1 260 ? -14.906 4.488 1.666 1 95.12 260 ARG A C 1
ATOM 1953 O O . ARG A 1 260 ? -13.859 3.92 1.97 1 95.12 260 ARG A O 1
ATOM 1960 N N . ASP A 1 261 ? -15.164 4.914 0.504 1 94.88 261 ASP A N 1
ATOM 1961 C CA . ASP A 1 261 ? -14.227 4.695 -0.594 1 94.88 261 ASP A CA 1
ATOM 1962 C C . ASP A 1 261 ? -12.953 5.516 -0.401 1 94.88 261 ASP A C 1
ATOM 1964 O O . ASP A 1 261 ? -11.852 5.035 -0.678 1 94.88 261 ASP A O 1
ATOM 1968 N N . LEU A 1 262 ? -13.07 6.758 -0 1 97.12 262 LEU A N 1
ATOM 1969 C CA . LEU A 1 262 ? -11.906 7.609 0.185 1 97.12 262 LEU A CA 1
ATOM 1970 C C . LEU A 1 262 ? -10.977 7.039 1.257 1 97.12 262 LEU A C 1
ATOM 1972 O O . LEU A 1 262 ? -9.773 7.281 1.231 1 97.12 262 LEU A O 1
ATOM 1976 N N . ALA A 1 263 ? -11.547 6.199 2.154 1 96.06 263 ALA A N 1
ATOM 1977 C CA . ALA A 1 263 ? -10.805 5.656 3.287 1 96.06 263 ALA A CA 1
ATOM 1978 C C . ALA A 1 263 ? -10.156 4.324 2.93 1 96.06 263 ALA A C 1
ATOM 1980 O O . ALA A 1 263 ? -9.406 3.758 3.729 1 96.06 263 ALA A O 1
ATOM 1981 N N . VAL A 1 264 ? -10.352 3.805 1.764 1 94.94 264 VAL A N 1
ATOM 1982 C CA . VAL A 1 264 ? -9.742 2.553 1.329 1 94.94 264 VAL A CA 1
ATOM 1983 C C . VAL A 1 264 ? -8.242 2.746 1.134 1 94.94 264 VAL A C 1
ATOM 1985 O O . VAL A 1 264 ? -7.812 3.67 0.437 1 94.94 264 VAL A O 1
ATOM 1988 N N . PRO A 1 265 ? -7.395 1.873 1.837 1 96.12 265 PRO A N 1
ATOM 1989 C CA . PRO A 1 265 ? -5.953 1.984 1.599 1 96.12 265 PRO A CA 1
ATOM 1990 C C . PRO A 1 265 ? -5.562 1.626 0.167 1 96.12 265 PRO A C 1
ATOM 1992 O O . PRO A 1 265 ? -5.949 0.567 -0.335 1 96.12 265 PRO A O 1
ATOM 1995 N N . ARG A 1 266 ? -4.812 2.492 -0.48 1 96.06 266 ARG A N 1
ATOM 1996 C CA . ARG A 1 266 ? -4.496 2.303 -1.893 1 96.06 266 ARG A CA 1
ATOM 1997 C C . ARG A 1 266 ? -2.996 2.127 -2.102 1 96.06 266 ARG A C 1
ATOM 1999 O O . ARG A 1 266 ? -2.564 1.208 -2.799 1 96.06 266 ARG A O 1
ATOM 2006 N N . VAL A 1 267 ? -2.242 2.982 -1.526 1 96.25 267 VAL A N 1
ATOM 2007 C CA . VAL A 1 267 ? -0.803 2.99 -1.766 1 96.25 267 VAL A CA 1
ATOM 2008 C C . VAL A 1 267 ? -0.058 2.812 -0.445 1 96.25 267 VAL A C 1
ATOM 2010 O O . VAL A 1 267 ? -0.459 3.369 0.581 1 96.25 267 VAL A O 1
ATOM 2013 N N . VAL A 1 268 ? 1.04 2.09 -0.5 1 93.19 268 VAL A N 1
ATOM 2014 C CA . VAL A 1 268 ? 1.824 1.8 0.696 1 93.19 268 VAL A CA 1
ATOM 2015 C C . VAL A 1 268 ? 2.74 2.98 1.012 1 93.19 268 VAL A C 1
ATOM 2017 O O . VAL A 1 268 ? 3.336 3.572 0.107 1 93.19 268 VAL A O 1
ATOM 2020 N N . VAL A 1 269 ? 2.762 3.334 2.264 1 94.56 269 VAL A N 1
ATOM 2021 C CA . VAL A 1 269 ? 3.793 4.242 2.754 1 94.56 269 VAL A CA 1
ATOM 2022 C C . VAL A 1 269 ? 4.961 3.439 3.318 1 94.56 269 VAL A C 1
ATOM 2024 O O . VAL A 1 269 ? 4.871 2.887 4.418 1 94.56 269 VAL A O 1
ATOM 2027 N N . ASP A 1 270 ? 6.051 3.391 2.578 1 93 270 ASP A N 1
ATOM 2028 C CA . ASP A 1 270 ? 7.195 2.549 2.914 1 93 270 ASP A CA 1
ATOM 2029 C C . ASP A 1 270 ? 8.375 3.393 3.398 1 93 270 ASP A C 1
ATOM 2031 O O . ASP A 1 270 ? 9.523 3.111 3.061 1 93 270 ASP A O 1
ATOM 2035 N N . ASP A 1 271 ? 8.156 4.352 4.207 1 86.31 271 ASP A N 1
ATOM 2036 C CA . ASP A 1 271 ? 9.18 5.305 4.625 1 86.31 271 ASP A CA 1
ATOM 2037 C C . ASP A 1 271 ? 10.273 4.613 5.445 1 86.31 271 ASP A C 1
ATOM 2039 O O . ASP A 1 271 ? 11.438 4.992 5.379 1 86.31 271 ASP A O 1
ATOM 2043 N N . ALA A 1 272 ? 9.945 3.527 6.199 1 79.81 272 ALA A N 1
ATOM 2044 C CA . ALA A 1 272 ? 10.898 2.869 7.09 1 79.81 272 ALA A CA 1
ATOM 2045 C C . ALA A 1 272 ? 11.773 1.877 6.324 1 79.81 272 ALA A C 1
ATOM 2047 O O . ALA A 1 272 ? 12.766 1.375 6.855 1 79.81 272 ALA A O 1
ATOM 2048 N N . GLY A 1 273 ? 11.422 1.595 5.086 1 82.12 273 GLY A N 1
ATOM 2049 C CA . GLY A 1 273 ? 12.211 0.672 4.285 1 82.12 273 GLY A CA 1
ATOM 2050 C C . GLY A 1 273 ? 12.156 -0.756 4.793 1 82.12 273 GLY A C 1
ATOM 2051 O O . GLY A 1 273 ? 11.336 -1.082 5.66 1 82.12 273 GLY A O 1
ATOM 2052 N N . PRO A 1 274 ? 13.008 -1.572 4.254 1 77.81 274 PRO A N 1
ATOM 2053 C CA . PRO A 1 274 ? 12.969 -3.01 4.535 1 77.81 274 PRO A CA 1
ATOM 2054 C C . PRO A 1 274 ? 13.25 -3.33 6.004 1 77.81 274 PRO A C 1
ATOM 2056 O O . PRO A 1 274 ? 12.82 -4.371 6.504 1 77.81 274 PRO A O 1
ATOM 2059 N N . ALA A 1 275 ? 14.008 -2.479 6.582 1 77.38 275 ALA A N 1
ATOM 2060 C CA . ALA A 1 275 ? 14.344 -2.74 7.977 1 77.38 275 ALA A CA 1
ATOM 2061 C C . ALA A 1 275 ? 13.188 -2.348 8.898 1 77.38 275 ALA A C 1
ATOM 2063 O O . ALA A 1 275 ? 13.219 -2.639 10.102 1 77.38 275 ALA A O 1
ATOM 2064 N N . GLY A 1 276 ? 12.25 -1.859 8.055 1 79.62 276 GLY A N 1
ATOM 2065 C CA . GLY A 1 276 ? 11.062 -1.51 8.82 1 79.62 276 GLY A CA 1
ATOM 2066 C C . GLY A 1 276 ? 10.117 -2.682 9.023 1 79.62 276 GLY A C 1
ATOM 2067 O O . GLY A 1 276 ? 10.281 -3.732 8.406 1 79.62 276 GLY A O 1
ATOM 2068 N N . GLY A 1 277 ? 9.406 -2.891 10.055 1 85.88 277 GLY A N 1
ATOM 2069 C CA . GLY A 1 277 ? 8.352 -3.852 10.336 1 85.88 277 GLY A CA 1
ATOM 2070 C C . GLY A 1 277 ? 7.207 -3.793 9.336 1 85.88 277 GLY A C 1
ATOM 2071 O O . GLY A 1 277 ? 7.312 -3.135 8.305 1 85.88 277 GLY A O 1
ATOM 2072 N N . PRO A 1 278 ? 6.18 -4.582 9.5 1 90.06 278 PRO A N 1
ATOM 2073 C CA . PRO A 1 278 ? 5 -4.512 8.633 1 90.06 278 PRO A CA 1
ATOM 2074 C C . PRO A 1 278 ? 4.48 -3.088 8.461 1 90.06 278 PRO A C 1
ATOM 2076 O O . PRO A 1 278 ? 4.652 -2.25 9.352 1 90.06 278 PRO A O 1
ATOM 2079 N N . TRP A 1 279 ? 3.955 -2.836 7.297 1 93.81 279 TRP A N 1
ATOM 2080 C CA . TRP A 1 279 ? 3.486 -1.486 7.004 1 93.81 279 TRP A CA 1
ATOM 2081 C C . TRP A 1 279 ? 2.305 -1.116 7.891 1 93.81 279 TRP A C 1
ATOM 2083 O O . TRP A 1 279 ? 1.368 -1.903 8.047 1 93.81 279 TRP A O 1
ATOM 2093 N N . ALA A 1 280 ? 2.369 0.05 8.453 1 93.5 280 ALA A N 1
ATOM 2094 C CA . ALA A 1 280 ? 1.336 0.51 9.375 1 93.5 280 ALA A CA 1
ATOM 2095 C C . ALA A 1 280 ? 0.597 1.721 8.812 1 93.5 280 ALA A C 1
ATOM 2097 O O . ALA A 1 280 ? -0.371 2.197 9.406 1 93.5 280 ALA A O 1
ATOM 2098 N N . THR A 1 281 ? 1.032 2.225 7.691 1 95.38 281 THR A N 1
ATOM 2099 C CA . THR A 1 281 ? 0.417 3.41 7.102 1 95.38 281 THR A CA 1
ATOM 2100 C C . THR A 1 281 ? 0.241 3.238 5.598 1 95.38 281 THR A C 1
ATOM 2102 O O . THR A 1 281 ? 1.126 2.713 4.918 1 95.38 281 THR A O 1
ATOM 2105 N N . ALA A 1 282 ? -0.872 3.6 5.109 1 96.94 282 ALA A N 1
ATOM 2106 C CA . ALA A 1 282 ? -1.216 3.721 3.697 1 96.94 282 ALA A CA 1
ATOM 2107 C C . ALA A 1 282 ? -1.961 5.023 3.424 1 96.94 282 ALA A C 1
ATOM 2109 O O . ALA A 1 282 ? -2.297 5.762 4.355 1 96.94 282 ALA A O 1
ATOM 2110 N N . HIS A 1 283 ? -2.064 5.316 2.18 1 97.56 283 HIS A N 1
ATOM 2111 C CA . HIS A 1 283 ? -2.859 6.484 1.819 1 97.56 283 HIS A CA 1
ATOM 2112 C C . HIS A 1 283 ? -4.086 6.086 1.003 1 97.56 283 HIS A C 1
ATOM 2114 O O . HIS A 1 283 ? -4.012 5.184 0.168 1 97.56 283 HIS A O 1
ATOM 2120 N N . GLY A 1 284 ? -5.25 6.672 1.355 1 97.88 284 GLY A N 1
ATOM 2121 C CA . GLY A 1 284 ? -6.434 6.672 0.511 1 97.88 284 GLY A CA 1
ATOM 2122 C C . GLY A 1 284 ? -6.535 7.895 -0.377 1 97.88 284 GLY A C 1
ATOM 2123 O O . GLY A 1 284 ? -5.531 8.367 -0.915 1 97.88 284 GLY A O 1
ATOM 2124 N N . LEU A 1 285 ? -7.738 8.312 -0.629 1 98.44 285 LEU A N 1
ATOM 2125 C CA . LEU A 1 285 ? -7.926 9.531 -1.415 1 98.44 285 LEU A CA 1
ATOM 2126 C C . LEU A 1 285 ? -7.859 10.766 -0.526 1 98.44 285 LEU A C 1
ATOM 2128 O O . LEU A 1 285 ? -8.883 11.234 -0.026 1 98.44 285 LEU A O 1
ATOM 2132 N N . GLY A 1 286 ? -6.672 11.234 -0.32 1 98.56 286 GLY A N 1
ATOM 2133 C CA . GLY A 1 286 ? -6.457 12.469 0.416 1 98.56 286 GLY A CA 1
ATOM 2134 C C . GLY A 1 286 ? -6.395 12.266 1.918 1 98.56 286 GLY A C 1
ATOM 2135 O O . GLY A 1 286 ? -6.305 13.234 2.676 1 98.56 286 GLY A O 1
ATOM 2136 N N . VAL A 1 287 ? -6.43 10.992 2.371 1 98.69 287 VAL A N 1
ATOM 2137 C CA . VAL A 1 287 ? -6.391 10.703 3.801 1 98.69 287 VAL A CA 1
ATOM 2138 C C . VAL A 1 287 ? -5.312 9.664 4.09 1 98.69 287 VAL A C 1
ATOM 2140 O O . VAL A 1 287 ? -4.961 8.867 3.215 1 98.69 287 VAL A O 1
ATOM 2143 N N . ARG A 1 288 ? -4.793 9.758 5.297 1 98.25 288 ARG A N 1
ATOM 2144 C CA . ARG A 1 288 ? -3.928 8.695 5.797 1 98.25 288 ARG A CA 1
ATOM 2145 C C . ARG A 1 288 ? -4.746 7.574 6.438 1 98.25 288 ARG A C 1
ATOM 2147 O O . ARG A 1 288 ? -5.707 7.84 7.16 1 98.25 288 ARG A O 1
ATOM 2154 N N . VAL A 1 289 ? -4.465 6.379 6.055 1 97.94 289 VAL A N 1
ATOM 2155 C CA . VAL A 1 289 ? -5.023 5.184 6.676 1 97.94 289 VAL A CA 1
ATOM 2156 C C . VAL A 1 289 ? -3.953 4.492 7.52 1 97.94 289 VAL A C 1
ATOM 2158 O O . VAL A 1 289 ? -2.85 4.227 7.035 1 97.94 289 VAL A O 1
ATOM 2161 N N . ARG A 1 290 ? -4.297 4.277 8.781 1 96.75 290 ARG A N 1
ATOM 2162 C CA . ARG A 1 290 ? -3.326 3.678 9.695 1 96.75 290 ARG A CA 1
ATOM 2163 C C . ARG A 1 290 ? -3.859 2.373 10.281 1 96.75 290 ARG A C 1
ATOM 2165 O O . ARG A 1 290 ? -5.055 2.256 10.555 1 96.75 290 ARG A O 1
ATOM 2172 N N . GLN A 1 291 ? -2.973 1.418 10.352 1 94.75 291 GLN A N 1
ATOM 2173 C CA . GLN A 1 291 ? -3.266 0.127 10.961 1 94.75 291 GLN A CA 1
ATOM 2174 C C . GLN A 1 291 ? -2.428 -0.09 12.219 1 94.75 291 GLN A C 1
ATOM 2176 O O . GLN A 1 291 ? -1.206 -0.241 12.141 1 94.75 291 GLN A O 1
ATOM 2181 N N . ASP A 1 292 ? -3.064 -0.075 13.367 1 91.44 292 ASP A N 1
ATOM 2182 C CA . ASP A 1 292 ? -2.447 -0.373 14.656 1 91.44 292 ASP A CA 1
ATOM 2183 C C . ASP A 1 292 ? -3.051 -1.63 15.273 1 91.44 292 ASP A C 1
ATOM 2185 O O . ASP A 1 292 ? -4.031 -1.553 16.016 1 91.44 292 ASP A O 1
ATOM 2189 N N . GLY A 1 293 ? -2.311 -2.736 15.109 1 89.25 293 GLY A N 1
ATOM 2190 C CA . GLY A 1 293 ? -2.969 -3.99 15.43 1 89.25 293 GLY A CA 1
ATOM 2191 C C . GLY A 1 293 ? -4.254 -4.211 14.656 1 89.25 293 GLY A C 1
ATOM 2192 O O . GLY A 1 293 ? -4.258 -4.148 13.422 1 89.25 293 GLY A O 1
ATOM 2193 N N . THR A 1 294 ? -5.363 -4.352 15.359 1 90.25 294 THR A N 1
ATOM 2194 C CA . THR A 1 294 ? -6.641 -4.602 14.695 1 90.25 294 THR A CA 1
ATOM 2195 C C . THR A 1 294 ? -7.465 -3.318 14.609 1 90.25 294 THR A C 1
ATOM 2197 O O . THR A 1 294 ? -8.648 -3.355 14.273 1 90.25 294 THR A O 1
ATOM 2200 N N . VAL A 1 295 ? -6.789 -2.182 14.961 1 94.06 295 VAL A N 1
ATOM 2201 C CA . VAL A 1 295 ? -7.48 -0.896 14.898 1 94.06 295 VAL A CA 1
ATOM 2202 C C . VAL A 1 295 ? -7.059 -0.145 13.641 1 94.06 295 VAL A C 1
ATOM 2204 O O . VAL A 1 295 ? -5.883 0.18 13.469 1 94.06 295 VAL A O 1
ATOM 2207 N N . ARG A 1 296 ? -8 0.058 12.781 1 96.25 296 ARG A N 1
ATOM 2208 C CA . ARG A 1 296 ? -7.758 0.872 11.594 1 96.25 296 ARG A CA 1
ATOM 2209 C C . ARG A 1 296 ? -8.359 2.264 11.75 1 96.25 296 ARG A C 1
ATOM 2211 O O . ARG A 1 296 ? -9.547 2.4 12.055 1 96.25 296 ARG A O 1
ATOM 2218 N N . THR A 1 297 ? -7.516 3.256 11.555 1 97.75 297 THR A N 1
ATOM 2219 C CA . THR A 1 297 ? -8.008 4.625 11.656 1 97.75 297 THR A CA 1
ATOM 2220 C C . THR A 1 297 ? -7.773 5.379 10.352 1 97.75 297 THR A C 1
ATOM 2222 O O . THR A 1 297 ? -6.879 5.027 9.578 1 97.75 297 THR A O 1
ATOM 2225 N N . VAL A 1 298 ? -8.648 6.332 10.109 1 98.31 298 VAL A N 1
ATOM 2226 C CA . VAL A 1 298 ? -8.508 7.293 9.023 1 98.31 298 VAL A CA 1
ATOM 2227 C C . VAL A 1 298 ? -8.359 8.703 9.594 1 98.31 298 VAL A C 1
ATOM 2229 O O . VAL A 1 298 ? -8.961 9.023 10.625 1 98.31 298 VAL A O 1
ATOM 2232 N N . GLY A 1 299 ? -7.57 9.484 8.977 1 98.56 299 GLY A N 1
ATOM 2233 C CA . GLY A 1 299 ? -7.281 10.844 9.398 1 98.56 299 GLY A CA 1
ATOM 2234 C C . GLY A 1 299 ? -6.043 11.422 8.734 1 98.56 299 GLY A C 1
ATOM 2235 O O . GLY A 1 299 ? -5.848 11.273 7.527 1 98.56 299 GLY A O 1
ATOM 2236 N N . HIS A 1 300 ? -5.355 12.117 9.5 1 98.69 300 HIS A N 1
ATOM 2237 C CA . HIS A 1 300 ? -4.129 12.766 9.039 1 98.69 300 HIS A CA 1
ATOM 2238 C C . HIS A 1 300 ? -3.426 13.484 10.188 1 98.69 300 HIS A C 1
ATOM 2240 O O . HIS A 1 300 ? -4.07 13.906 11.156 1 98.69 300 HIS A O 1
ATOM 2246 N N . GLY A 1 301 ? -2.133 13.562 10.172 1 97.69 301 GLY A N 1
ATOM 2247 C CA . GLY A 1 301 ? -1.367 14.438 11.047 1 97.69 301 GLY A CA 1
ATOM 2248 C C . GLY A 1 301 ? -1.13 15.812 10.445 1 97.69 301 GLY A C 1
ATOM 2249 O O . GLY A 1 301 ? -1.338 16.016 9.25 1 97.69 301 GLY A O 1
ATOM 2250 N N . GLY A 1 302 ? -0.825 16.734 11.289 1 97.81 302 GLY A N 1
ATOM 2251 C CA . GLY A 1 302 ? -0.473 18.078 10.859 1 97.81 302 GLY A CA 1
ATOM 2252 C C . GLY A 1 302 ? 0.743 18.641 11.578 1 97.81 302 GLY A C 1
ATOM 2253 O O . GLY A 1 302 ? 0.92 18.422 12.773 1 97.81 302 GLY A O 1
ATOM 2254 N N . SER A 1 303 ? 1.551 19.266 10.789 1 96.94 303 SER A N 1
ATOM 2255 C CA . SER A 1 303 ? 2.719 19.938 11.352 1 96.94 303 SER A CA 1
ATOM 2256 C C . SER A 1 303 ? 3.072 21.188 10.562 1 96.94 303 SER A C 1
ATOM 2258 O O . SER A 1 303 ? 3.258 21.125 9.344 1 96.94 303 SER A O 1
ATOM 2260 N N . VAL A 1 304 ? 3.078 22.281 11.172 1 97.56 304 VAL A N 1
ATOM 2261 C CA . VAL A 1 304 ? 3.625 23.547 10.711 1 97.56 304 VAL A CA 1
ATOM 2262 C C . VAL A 1 304 ? 4.348 24.25 11.859 1 97.56 304 VAL A C 1
ATOM 2264 O O . VAL A 1 304 ? 4.086 23.969 13.031 1 97.56 304 VAL A O 1
ATOM 2267 N N . PRO A 1 305 ? 5.305 25.156 11.555 1 96.88 305 PRO A N 1
ATOM 2268 C CA . PRO A 1 305 ? 6.016 25.812 12.656 1 96.88 305 PRO A CA 1
ATOM 2269 C C . PRO A 1 305 ? 5.074 26.406 13.695 1 96.88 305 PRO A C 1
ATOM 2271 O O . PRO A 1 305 ? 4.199 27.203 13.359 1 96.88 305 PRO A O 1
ATOM 2274 N N . GLY A 1 306 ? 5.254 25.922 14.891 1 97.06 306 GLY A N 1
ATOM 2275 C CA . GLY A 1 306 ? 4.473 26.406 16.016 1 97.06 306 GLY A CA 1
ATOM 2276 C C . GLY A 1 306 ? 3.314 25.484 16.375 1 97.06 306 GLY A C 1
ATOM 2277 O O . GLY A 1 306 ? 2.73 25.609 17.453 1 97.06 306 GLY A O 1
ATOM 2278 N N . PHE A 1 307 ? 2.984 24.578 15.461 1 98.25 307 PHE A N 1
ATOM 2279 C CA . PHE A 1 307 ? 1.77 23.797 15.688 1 98.25 307 PHE A CA 1
ATOM 2280 C C . PHE A 1 307 ? 1.936 22.375 15.18 1 98.25 307 PHE A C 1
ATOM 2282 O O . PHE A 1 307 ? 2.533 22.141 14.133 1 98.25 307 PHE A O 1
ATOM 2289 N N . THR A 1 308 ? 1.42 21.391 15.891 1 98 308 THR A N 1
ATOM 2290 C CA . THR A 1 308 ? 1.261 19.984 15.484 1 98 308 THR A CA 1
ATOM 2291 C C . THR A 1 308 ? -0.126 19.469 15.859 1 98 308 THR A C 1
ATOM 2293 O O . THR A 1 308 ? -0.744 19.969 16.797 1 98 308 THR A O 1
ATOM 2296 N N . ALA A 1 309 ? -0.626 18.562 15.055 1 98.56 309 ALA A N 1
ATOM 2297 C CA . ALA A 1 309 ? -1.974 18.047 15.266 1 98.56 309 ALA A CA 1
ATOM 2298 C C . ALA A 1 309 ? -2.084 16.609 14.773 1 98.56 309 ALA A C 1
ATOM 2300 O O . ALA A 1 309 ? -1.228 16.125 14.023 1 98.56 309 ALA A O 1
ATOM 2301 N N . ASP A 1 310 ? -3.084 15.875 15.25 1 98.56 310 ASP A N 1
ATOM 2302 C CA . ASP A 1 310 ? -3.373 14.508 14.836 1 98.56 310 ASP A CA 1
ATOM 2303 C C . ASP A 1 310 ? -4.867 14.211 14.914 1 98.56 310 ASP A C 1
ATOM 2305 O O . ASP A 1 310 ? -5.527 14.57 15.891 1 98.56 310 ASP A O 1
ATOM 2309 N N . LEU A 1 311 ? -5.387 13.727 13.867 1 98.88 311 LEU A N 1
ATOM 2310 C CA . LEU A 1 311 ? -6.77 13.273 13.805 1 98.88 311 LEU A CA 1
ATOM 2311 C C . LEU A 1 311 ? -6.836 11.781 13.484 1 98.88 311 LEU A C 1
ATOM 2313 O O . LEU A 1 311 ? -6.254 11.328 12.5 1 98.88 311 LEU A O 1
ATOM 2317 N N . ARG A 1 312 ? -7.574 11.023 14.344 1 98.44 312 ARG A N 1
ATOM 2318 C CA . ARG A 1 312 ? -7.766 9.586 14.148 1 98.44 312 ARG A CA 1
ATOM 2319 C C . ARG A 1 312 ? -9.227 9.195 14.344 1 98.44 312 ARG A C 1
ATOM 2321 O O . ARG A 1 312 ? -9.805 9.43 15.406 1 98.44 312 ARG A O 1
ATOM 2328 N N . ALA A 1 313 ? -9.766 8.617 13.391 1 98.69 313 ALA A N 1
ATOM 2329 C CA . ALA A 1 313 ? -11.125 8.094 13.445 1 98.69 313 ALA A CA 1
ATOM 2330 C C . ALA A 1 313 ? -11.141 6.59 13.172 1 98.69 313 ALA A C 1
ATOM 2332 O O . ALA A 1 313 ? -10.727 6.145 12.094 1 98.69 313 ALA A O 1
ATOM 2333 N N . ASP A 1 314 ? -11.555 5.816 14.125 1 97.75 314 ASP A N 1
ATOM 2334 C CA . ASP A 1 314 ? -11.625 4.363 13.984 1 97.75 314 ASP A CA 1
ATOM 2335 C C . ASP A 1 314 ? -12.75 3.957 13.039 1 97.75 314 ASP A C 1
ATOM 2337 O O . ASP A 1 314 ? -13.922 4.262 13.281 1 97.75 314 ASP A O 1
ATOM 2341 N N . VAL A 1 315 ? -12.453 3.162 12.023 1 96.31 315 VAL A N 1
ATOM 2342 C CA . VAL A 1 315 ? -13.391 2.898 10.938 1 96.31 315 VAL A CA 1
ATOM 2343 C C . VAL A 1 315 ? -14.422 1.862 11.391 1 96.31 315 VAL A C 1
ATOM 2345 O O . VAL A 1 315 ? -15.508 1.757 10.812 1 96.31 315 VAL A O 1
ATOM 2348 N N . GLU A 1 316 ? -14.141 1.078 12.406 1 93.62 316 GLU A N 1
ATOM 2349 C CA . GLU A 1 316 ? -15.047 0.026 12.852 1 93.62 316 GLU A CA 1
ATOM 2350 C C . GLU A 1 316 ? -15.969 0.524 13.961 1 93.62 316 GLU A C 1
ATOM 2352 O O . GLU A 1 316 ? -17.188 0.372 13.883 1 93.62 316 GLU A O 1
ATOM 2357 N N . THR A 1 317 ? -15.391 1.211 14.977 1 94.69 317 THR A N 1
ATOM 2358 C CA . THR A 1 317 ? -16.172 1.586 16.141 1 94.69 317 THR A CA 1
ATOM 2359 C C . THR A 1 317 ? -16.797 2.965 15.961 1 94.69 317 THR A C 1
ATOM 2361 O O . THR A 1 317 ? -17.766 3.312 16.641 1 94.69 317 THR A O 1
ATOM 2364 N N . GLY A 1 318 ? -16.172 3.777 15.117 1 97.06 318 GLY A N 1
ATOM 2365 C CA . GLY A 1 318 ? -16.609 5.152 14.953 1 97.06 318 GLY A CA 1
ATOM 2366 C C . GLY A 1 318 ? -16.062 6.086 16.016 1 97.06 318 GLY A C 1
ATOM 2367 O O . GLY A 1 318 ? -16.406 7.27 16.047 1 97.06 318 GLY A O 1
ATOM 2368 N N . ASP A 1 319 ? -15.188 5.559 16.906 1 97.75 319 ASP A N 1
ATOM 2369 C CA . ASP A 1 319 ? -14.547 6.41 17.906 1 97.75 319 ASP A CA 1
ATOM 2370 C C . ASP A 1 319 ? -13.508 7.324 17.25 1 97.75 319 ASP A C 1
ATOM 2372 O O . ASP A 1 319 ? -12.789 6.906 16.344 1 97.75 319 ASP A O 1
ATOM 2376 N N . VAL A 1 320 ? -13.406 8.578 17.719 1 98.62 320 VAL A N 1
ATOM 2377 C CA . VAL A 1 320 ? -12.523 9.578 17.125 1 98.62 320 VAL A CA 1
ATOM 2378 C C . VAL A 1 320 ? -11.758 10.32 18.219 1 98.62 320 VAL A C 1
ATOM 2380 O O . VAL A 1 320 ? -12.312 10.617 19.281 1 98.62 320 VAL A O 1
ATOM 2383 N N . VAL A 1 321 ? -10.477 10.602 17.969 1 98.69 321 VAL A N 1
ATOM 2384 C CA . VAL A 1 321 ? -9.703 11.508 18.812 1 98.69 321 VAL A CA 1
ATOM 2385 C C . VAL A 1 321 ? -8.969 12.531 17.953 1 98.69 321 VAL A C 1
ATOM 2387 O O . VAL A 1 321 ? -8.547 12.211 16.828 1 98.69 321 VAL A O 1
ATOM 2390 N N . ALA A 1 322 ? -8.906 13.703 18.406 1 98.88 322 ALA A N 1
ATOM 2391 C CA . ALA A 1 322 ? -8.078 14.758 17.828 1 98.88 322 ALA A CA 1
ATOM 2392 C C . ALA A 1 322 ? -7.242 15.445 18.906 1 98.88 322 ALA A C 1
ATOM 2394 O O . ALA A 1 322 ? -7.715 15.672 20.016 1 98.88 322 ALA A O 1
ATOM 2395 N N . VAL A 1 323 ? -6.008 15.727 18.562 1 98.75 323 VAL A N 1
ATOM 2396 C CA . VAL A 1 323 ? -5.082 16.422 19.453 1 98.75 323 VAL A CA 1
ATOM 2397 C C . VAL A 1 323 ? -4.387 17.547 18.688 1 98.75 323 VAL A C 1
ATOM 2399 O O . VAL A 1 323 ? -3.99 17.375 17.531 1 98.75 323 VAL A O 1
ATOM 2402 N N . CYS A 1 324 ? -4.297 18.719 19.281 1 98.69 324 CYS A N 1
ATOM 2403 C CA . CYS A 1 324 ? -3.6 19.875 18.734 1 98.69 324 CYS A CA 1
ATOM 2404 C C . CYS A 1 324 ? -2.607 20.453 19.734 1 98.69 324 CYS A C 1
ATOM 2406 O O . CYS A 1 324 ? -2.959 20.688 20.891 1 98.69 324 CYS A O 1
ATOM 2408 N N . GLY A 1 325 ? -1.403 20.656 19.297 1 98.56 325 GLY A N 1
ATOM 2409 C CA . GLY A 1 325 ? -0.362 21.203 20.156 1 98.56 325 GLY A CA 1
ATOM 2410 C C . GLY A 1 325 ? 0.255 22.484 19.609 1 98.56 325 GLY A C 1
ATOM 2411 O O . GLY A 1 325 ? 0.424 22.625 18.406 1 98.56 325 GLY A O 1
ATOM 2412 N N . ALA A 1 326 ? 0.638 23.375 20.516 1 98.06 326 ALA A N 1
ATOM 2413 C CA . ALA A 1 326 ? 1.236 24.656 20.156 1 98.06 326 ALA A CA 1
ATOM 2414 C C . ALA A 1 326 ? 2.76 24.578 20.188 1 98.06 326 ALA A C 1
ATOM 2416 O O . ALA A 1 326 ? 3.414 25.391 20.844 1 98.06 326 ALA A O 1
ATOM 2417 N N . SER A 1 327 ? 3.271 23.656 19.438 1 97.25 327 SER A N 1
ATOM 2418 C CA . SER A 1 327 ? 4.719 23.484 19.406 1 97.25 327 SER A CA 1
ATOM 2419 C C . SER A 1 327 ? 5.184 22.922 18.062 1 97.25 327 SER A C 1
ATOM 2421 O O . SER A 1 327 ? 4.547 22.031 17.5 1 97.25 327 SER A O 1
ATOM 2423 N N . THR A 1 328 ? 6.301 23.469 17.594 1 95.94 328 THR A N 1
ATOM 2424 C CA . THR A 1 328 ? 6.918 23.016 16.359 1 95.94 328 THR A CA 1
ATOM 2425 C C . THR A 1 328 ? 7.387 21.562 16.484 1 95.94 328 THR A C 1
ATOM 2427 O O . THR A 1 328 ? 7.219 20.766 15.57 1 95.94 328 THR A O 1
ATOM 2430 N N . ALA A 1 329 ? 7.98 21.188 17.625 1 92.25 329 ALA A N 1
ATOM 2431 C CA . ALA A 1 329 ? 8.555 19.859 17.844 1 92.25 329 ALA A CA 1
ATOM 2432 C C . ALA A 1 329 ? 7.461 18.828 18.094 1 92.25 329 ALA A C 1
ATOM 2434 O O . ALA A 1 329 ? 7.695 17.625 17.953 1 92.25 329 ALA A O 1
ATOM 2435 N N . GLY A 1 330 ? 6.352 19.219 18.531 1 89.81 330 GLY A N 1
ATOM 2436 C CA . GLY A 1 330 ? 5.176 18.359 18.625 1 89.81 330 GLY A CA 1
ATOM 2437 C C . GLY A 1 330 ? 5.117 17.547 19.906 1 89.81 330 GLY A C 1
ATOM 2438 O O . GLY A 1 330 ? 5.68 17.953 20.922 1 89.81 330 GLY A O 1
ATOM 2439 N N . PHE A 1 331 ? 4.227 16.484 20.094 1 87 331 PHE A N 1
ATOM 2440 C CA . PHE A 1 331 ? 3.877 15.727 21.297 1 87 331 PHE A CA 1
ATOM 2441 C C . PHE A 1 331 ? 3.729 14.242 20.984 1 87 331 PHE A C 1
ATOM 2443 O O . PHE A 1 331 ? 3.24 13.477 21.812 1 87 331 PHE A O 1
ATOM 2450 N N . GLY A 1 332 ? 3.951 13.773 19.875 1 84.94 332 GLY A N 1
ATOM 2451 C CA . GLY A 1 332 ? 3.602 12.43 19.453 1 84.94 332 GLY A CA 1
ATOM 2452 C C . GLY A 1 332 ? 2.344 12.383 18.609 1 84.94 332 GLY A C 1
ATOM 2453 O O . GLY A 1 332 ? 2.236 13.102 17.609 1 84.94 332 GLY A O 1
ATOM 2454 N N . ASP A 1 333 ? 1.417 11.367 19.078 1 90.38 333 ASP A N 1
ATOM 2455 C CA . ASP A 1 333 ? 0.166 11.289 18.328 1 90.38 333 ASP A CA 1
ATOM 2456 C C . ASP A 1 333 ? -0.991 10.875 19.25 1 90.38 333 ASP A C 1
ATOM 2458 O O . ASP A 1 333 ? -0.858 10.898 20.469 1 90.38 333 ASP A O 1
ATOM 2462 N N . GLY A 1 334 ? -2.15 10.711 18.672 1 91.81 334 GLY A N 1
ATOM 2463 C CA . GLY A 1 334 ? -3.357 10.477 19.453 1 91.81 334 GLY A CA 1
ATOM 2464 C C . GLY A 1 334 ? -3.625 9.008 19.719 1 91.81 334 GLY A C 1
ATOM 2465 O O . GLY A 1 334 ? -4.695 8.648 20.219 1 91.81 334 GLY A O 1
ATOM 2466 N N . THR A 1 335 ? -2.744 8.102 19.469 1 92.19 335 THR A N 1
ATOM 2467 C CA . THR A 1 335 ? -2.953 6.66 19.578 1 92.19 335 THR A CA 1
ATOM 2468 C C . THR A 1 335 ? -3.309 6.273 21 1 92.19 335 THR A C 1
ATOM 2470 O O . THR A 1 335 ? -4.23 5.484 21.234 1 92.19 335 THR A O 1
ATOM 2473 N N . GLY A 1 336 ? -2.555 6.828 21.984 1 93.94 336 GLY A N 1
ATOM 2474 C CA . GLY A 1 336 ? -2.828 6.516 23.391 1 93.94 336 GLY A CA 1
ATOM 2475 C C . GLY A 1 336 ? -4.207 6.961 23.844 1 93.94 336 GLY A C 1
ATOM 2476 O O . GLY A 1 336 ? -4.883 6.246 24.578 1 93.94 336 GLY A O 1
ATOM 2477 N N . LEU A 1 337 ? -4.629 8.133 23.375 1 96.56 337 LEU A N 1
ATOM 2478 C CA . LEU A 1 337 ? -5.945 8.648 23.734 1 96.56 337 LEU A CA 1
ATOM 2479 C C . LEU A 1 337 ? -7.051 7.781 23.156 1 96.56 337 LEU A C 1
ATOM 2481 O O . LEU A 1 337 ? -8.047 7.496 23.828 1 96.56 337 LEU A O 1
ATOM 2485 N N . LEU A 1 338 ? -6.902 7.391 21.906 1 97.25 338 LEU A N 1
ATOM 2486 C CA . LEU A 1 338 ? -7.906 6.531 21.281 1 97.25 338 LEU A CA 1
ATOM 2487 C C . LEU A 1 338 ? -7.992 5.188 22 1 97.25 338 LEU A C 1
ATOM 2489 O O . LEU A 1 338 ? -9.086 4.676 22.234 1 97.25 338 LEU A O 1
ATOM 2493 N N . ALA A 1 339 ? -6.82 4.602 22.344 1 95.38 339 ALA A N 1
ATOM 2494 C CA . ALA A 1 339 ? -6.801 3.332 23.078 1 95.38 339 ALA A CA 1
ATOM 2495 C C . ALA A 1 339 ? -7.539 3.449 24.406 1 95.38 339 ALA A C 1
ATOM 2497 O O . ALA A 1 339 ? -8.312 2.561 24.766 1 95.38 339 ALA A O 1
ATOM 2498 N N . LEU A 1 340 ? -7.289 4.539 25.109 1 95 340 LEU A N 1
ATOM 2499 C CA . LEU A 1 340 ? -7.957 4.773 26.391 1 95 340 LEU A CA 1
ATOM 2500 C C . LEU A 1 340 ? -9.461 4.922 26.203 1 95 340 LEU A C 1
ATOM 2502 O O . LEU A 1 340 ? -10.25 4.383 26.984 1 95 340 LEU A O 1
ATOM 2506 N N . LEU A 1 341 ? -9.836 5.684 25.156 1 95.88 341 LEU A N 1
ATOM 2507 C CA . LEU A 1 341 ? -11.258 5.855 24.844 1 95.88 341 LEU A CA 1
ATOM 2508 C C . LEU A 1 341 ? -11.93 4.512 24.594 1 95.88 341 LEU A C 1
ATOM 2510 O O . LEU A 1 341 ? -13.078 4.305 25 1 95.88 341 LEU A O 1
ATOM 2514 N N . GLN A 1 342 ? -11.195 3.541 24.047 1 93.94 342 GLN A N 1
ATOM 2515 C CA . GLN A 1 342 ? -11.75 2.256 23.641 1 93.94 342 GLN A CA 1
ATOM 2516 C C . GLN A 1 342 ? -11.57 1.209 24.734 1 93.94 342 GLN A C 1
ATOM 2518 O O . GLN A 1 342 ? -11.898 0.036 24.531 1 93.94 342 GLN A O 1
ATOM 2523 N N . GLY A 1 343 ? -11.211 1.556 25.891 1 86.88 343 GLY A N 1
ATOM 2524 C CA . GLY A 1 343 ? -11.133 0.678 27.047 1 86.88 343 GLY A CA 1
ATOM 2525 C C . GLY A 1 343 ? -9.828 -0.089 27.125 1 86.88 343 GLY A C 1
ATOM 2526 O O . GLY A 1 343 ? -9.703 -1.014 27.938 1 86.88 343 GLY A O 1
ATOM 2527 N N . GLY A 1 344 ? -9.055 0.087 26.203 1 71.81 344 GLY A N 1
ATOM 2528 C CA . GLY A 1 344 ? -7.742 -0.527 26.297 1 71.81 344 GLY A CA 1
ATOM 2529 C C . GLY A 1 344 ? -6.812 0.213 27.25 1 71.81 344 GLY A C 1
ATOM 2530 O O . GLY A 1 344 ? -7.125 1.317 27.703 1 71.81 344 GLY A O 1
ATOM 2531 N N . GLY A 1 345 ? -5.938 -0.535 28 1 59.84 345 GLY A N 1
ATOM 2532 C CA . GLY A 1 345 ? -4.906 0.17 28.75 1 59.84 345 GLY A CA 1
ATOM 2533 C C . GLY A 1 345 ? -4.105 1.137 27.906 1 59.84 345 GLY A C 1
ATOM 2534 O O . GLY A 1 345 ? -4.129 1.055 26.672 1 59.84 345 GLY A O 1
ATOM 2535 N N . ALA A 1 346 ? -4.008 2.242 28.531 1 49.66 346 ALA A N 1
ATOM 2536 C CA . ALA A 1 346 ? -3.209 3.232 27.812 1 49.66 346 ALA A CA 1
ATOM 2537 C C . ALA A 1 346 ? -2.084 2.566 27.016 1 49.66 346 ALA A C 1
ATOM 2539 O O . ALA A 1 346 ? -1.252 1.857 27.594 1 49.66 346 ALA A O 1
ATOM 2540 N N . ALA A 1 347 ? -2.473 1.918 25.969 1 46.66 347 ALA A N 1
ATOM 2541 C CA . ALA A 1 347 ? -1.386 1.404 25.141 1 46.66 347 ALA A CA 1
ATOM 2542 C C . ALA A 1 347 ? -0.197 2.361 25.141 1 46.66 347 ALA A C 1
ATOM 2544 O O . ALA A 1 347 ? -0.373 3.58 25.094 1 46.66 347 ALA A O 1
ATOM 2545 N N . ALA A 1 348 ? 0.861 1.9 25.734 1 40.25 348 ALA A N 1
ATOM 2546 C CA . ALA A 1 348 ? 2.041 2.744 25.562 1 40.25 348 ALA A CA 1
ATOM 2547 C C . ALA A 1 348 ? 2.08 3.375 24.172 1 40.25 348 ALA A C 1
ATOM 2549 O O . ALA A 1 348 ? 1.771 2.715 23.188 1 40.25 348 ALA A O 1
ATOM 2550 N N . GLY A 1 349 ? 1.615 4.629 24.062 1 39.44 349 GLY A N 1
ATOM 2551 C CA . GLY A 1 349 ? 1.793 5.332 22.797 1 39.44 349 GLY A CA 1
ATOM 2552 C C . GLY A 1 349 ? 2.797 4.664 21.891 1 39.44 349 GLY A C 1
ATOM 2553 O O . GLY A 1 349 ? 3.645 3.891 22.344 1 39.44 349 GLY A O 1
ATOM 2554 N N . SER A 1 350 ? 2.312 4.23 20.75 1 36.84 350 SER A N 1
ATOM 2555 C CA . SER A 1 350 ? 3.389 3.713 19.906 1 36.84 350 SER A CA 1
ATOM 2556 C C . SER A 1 350 ? 4.746 4.246 20.359 1 36.84 350 SER A C 1
ATOM 2558 O O . SER A 1 350 ? 4.957 5.457 20.406 1 36.84 350 SER A O 1
ATOM 2560 N N . PRO A 1 351 ? 5.398 3.475 21.219 1 31.59 351 PRO A N 1
ATOM 2561 C CA . PRO A 1 351 ? 6.707 4.07 21.5 1 31.59 351 PRO A CA 1
ATOM 2562 C C . PRO A 1 351 ? 7.277 4.832 20.312 1 31.59 351 PRO A C 1
ATOM 2564 O O . PRO A 1 351 ? 7.039 4.453 19.156 1 31.59 351 PRO A O 1
ATOM 2567 N N . VAL A 1 352 ? 7.168 6.098 20.406 1 31.56 352 VAL A N 1
ATOM 2568 C CA . VAL A 1 352 ? 8.273 6.562 19.562 1 31.56 352 VAL A CA 1
ATOM 2569 C C . VAL A 1 352 ? 9.453 5.598 19.688 1 31.56 352 VAL A C 1
ATOM 2571 O O . VAL A 1 352 ? 9.961 5.363 20.797 1 31.56 352 VAL A O 1
ATOM 2574 N N . VAL A 1 353 ? 9.281 4.43 19.125 1 27.08 353 VAL A N 1
ATOM 2575 C CA . VAL A 1 353 ? 10.477 3.59 19.203 1 27.08 353 VAL A CA 1
ATOM 2576 C C . VAL A 1 353 ? 11.719 4.465 19.344 1 27.08 353 VAL A C 1
ATOM 2578 O O . VAL A 1 353 ? 12.039 5.242 18.453 1 27.08 353 VAL A O 1
ATOM 2581 N N . ASP A 1 354 ? 11.922 4.691 20.516 1 25.66 354 ASP A N 1
ATOM 2582 C CA . ASP A 1 354 ? 13.305 5.07 20.797 1 25.66 354 ASP A CA 1
ATOM 2583 C C . ASP A 1 354 ? 14.281 4.02 20.281 1 25.66 354 ASP A C 1
ATOM 2585 O O . ASP A 1 354 ? 14.398 2.934 20.859 1 25.66 354 ASP A O 1
ATOM 2589 N N . GLU A 1 355 ? 14.102 3.545 19.125 1 26.27 355 GLU A N 1
ATOM 2590 C CA . GLU A 1 355 ? 15.289 2.734 18.875 1 26.27 355 GLU A CA 1
ATOM 2591 C C . GLU A 1 355 ? 16.531 3.402 19.453 1 26.27 355 GLU A C 1
ATOM 2593 O O . GLU A 1 355 ? 16.984 4.434 18.938 1 26.27 355 GLU A O 1
ATOM 2598 N N . GLN A 1 356 ? 16.609 3.275 20.734 1 23.78 356 GLN A N 1
ATOM 2599 C CA . GLN A 1 356 ? 18 3.402 21.172 1 23.78 356 GLN A CA 1
ATOM 2600 C C . GLN A 1 356 ? 18.922 2.584 20.281 1 23.78 356 GLN A C 1
ATOM 2602 O O . GLN A 1 356 ? 18.875 1.353 20.297 1 23.78 356 GLN A O 1
ATOM 2607 N N . GLY A 1 357 ? 19.078 2.896 19.062 1 24.03 357 GLY A N 1
ATOM 2608 C CA . GLY A 1 357 ? 20.25 2.357 18.406 1 24.03 357 GLY A CA 1
ATOM 2609 C C . GLY A 1 357 ? 21.391 2.049 19.359 1 24.03 357 GLY A C 1
ATOM 2610 O O . GLY A 1 357 ? 21.516 2.699 20.406 1 24.03 357 GLY A O 1
ATOM 2611 N N . SER A 1 358 ? 21.625 0.794 19.609 1 25.08 358 SER A N 1
ATOM 2612 C CA . SER A 1 358 ? 22.922 0.408 20.172 1 25.08 358 SER A CA 1
ATOM 2613 C C . SER A 1 358 ? 23.984 1.466 19.875 1 25.08 358 SER A C 1
ATOM 2615 O O . SER A 1 358 ? 24 2.074 18.812 1 25.08 358 SER A O 1
ATOM 2617 N N . ASN A 1 359 ? 24.422 2.057 20.906 1 23.56 359 ASN A N 1
ATOM 2618 C CA . ASN A 1 359 ? 25.672 2.799 21.016 1 23.56 359 ASN A CA 1
ATOM 2619 C C . ASN A 1 359 ? 26.812 2.068 20.328 1 23.56 359 ASN A C 1
ATOM 2621 O O . ASN A 1 359 ? 27.484 1.229 20.938 1 23.56 359 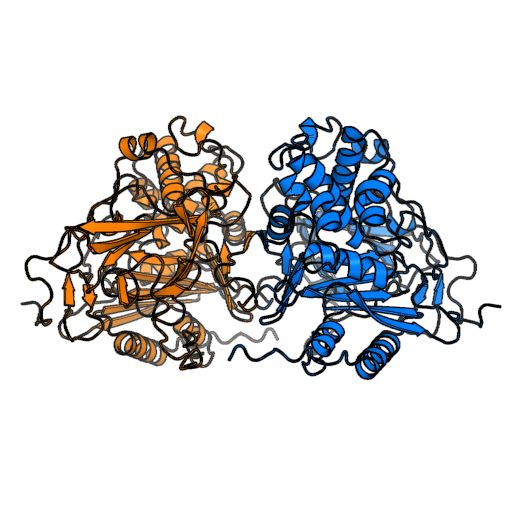ASN A O 1
ATOM 2625 N N . GLY A 1 360 ? 26.641 1.352 19.25 1 23.95 360 GLY A N 1
ATOM 2626 C CA . GLY A 1 360 ? 27.984 1.053 18.781 1 23.95 360 GLY A CA 1
ATOM 2627 C C . GLY A 1 360 ? 28.922 2.244 18.844 1 23.95 360 GLY A C 1
ATOM 2628 O O . GLY A 1 360 ? 28.625 3.297 18.266 1 23.95 360 GLY A O 1
ATOM 2629 N N . GLN A 1 361 ? 29.531 2.422 19.953 1 24.08 361 GLN A N 1
ATOM 2630 C CA . GLN A 1 361 ? 30.781 3.156 20.109 1 24.08 361 GLN A CA 1
ATOM 2631 C C . GLN A 1 361 ? 31.672 2.973 18.891 1 24.08 361 GLN A C 1
ATOM 2633 O O . GLN A 1 361 ? 32.438 1.998 18.797 1 24.08 361 GLN A O 1
ATOM 2638 N N . GLY A 1 362 ? 31.109 2.873 17.672 1 25.44 362 GLY A N 1
ATOM 2639 C CA . GLY A 1 362 ? 32.188 2.967 16.719 1 25.44 362 GLY A CA 1
ATOM 2640 C C . GLY A 1 362 ? 33.125 4.141 16.969 1 25.44 362 GLY A C 1
ATOM 2641 O O . GLY A 1 362 ? 32.688 5.203 17.422 1 25.44 362 GLY A O 1
ATOM 2642 N N . SER A 1 363 ? 34.25 3.809 17.359 1 25.23 363 SER A N 1
ATOM 2643 C CA . SER A 1 363 ? 35.406 4.711 17.375 1 25.23 363 SER A CA 1
ATOM 2644 C C . SER A 1 363 ? 35.312 5.727 16.234 1 25.23 363 SER A C 1
ATOM 2646 O O . SER A 1 363 ? 34.875 5.395 15.133 1 25.23 363 SER A O 1
ATOM 2648 N N . ASN A 1 364 ? 34.906 6.949 16.625 1 27.53 364 ASN A N 1
ATOM 2649 C CA . ASN A 1 364 ? 35.062 8.242 15.961 1 27.53 364 ASN A CA 1
ATOM 2650 C C . ASN A 1 364 ? 36.312 8.273 15.062 1 27.53 364 ASN A C 1
ATOM 2652 O O . ASN A 1 364 ? 37.344 8.82 15.445 1 27.53 364 ASN A O 1
ATOM 2656 N N . GLU A 1 365 ? 36.688 7.047 14.57 1 27.03 365 GLU A N 1
ATOM 2657 C CA . GLU A 1 365 ? 37.781 7.426 13.711 1 27.03 365 GLU A CA 1
ATOM 2658 C C . GLU A 1 365 ? 37.344 8.359 12.594 1 27.03 365 GLU A C 1
ATOM 2660 O O . GLU A 1 365 ? 36.344 8.094 11.922 1 27.03 365 GLU A O 1
ATOM 2665 N N . GLN A 1 366 ? 37.625 9.625 12.688 1 27.25 366 GLN A N 1
ATOM 2666 C CA . GLN A 1 366 ? 37.625 10.758 11.758 1 27.25 366 GLN A CA 1
ATOM 2667 C C . GLN A 1 366 ? 37.938 10.305 10.344 1 27.25 366 GLN A C 1
ATOM 2669 O O . GLN A 1 366 ? 39.094 9.984 10.039 1 27.25 366 GLN A O 1
ATOM 2674 N N . ALA A 1 367 ? 37.125 9.5 9.656 1 29.92 367 ALA A N 1
ATOM 2675 C CA . ALA A 1 367 ? 37.531 9.391 8.258 1 29.92 367 ALA A CA 1
ATOM 2676 C C . ALA A 1 367 ? 37.531 10.758 7.578 1 29.92 367 ALA A C 1
ATOM 2678 O O . ALA A 1 367 ? 36.531 11.438 7.512 1 29.92 367 ALA A O 1
ATOM 2679 N N . SER A 1 368 ? 38.594 11.516 7.391 1 30.28 368 SER A N 1
ATOM 2680 C CA . SER A 1 368 ? 39.062 12.836 6.996 1 30.28 368 SER A CA 1
ATOM 2681 C C . SER A 1 368 ? 38.594 13.195 5.594 1 30.28 368 SER A C 1
ATOM 2683 O O . SER A 1 368 ? 38.562 14.375 5.227 1 30.28 368 SER A O 1
ATOM 2685 N N . GLY A 1 369 ? 38.438 12.289 4.566 1 33.19 369 GLY A N 1
ATOM 2686 C CA . GLY A 1 369 ? 38.688 12.938 3.287 1 33.19 369 GLY A CA 1
ATOM 2687 C C . GLY A 1 369 ? 37.469 13.711 2.775 1 33.19 369 GLY A C 1
ATOM 2688 O O . GLY A 1 369 ? 37.594 14.492 1.825 1 33.19 369 GLY A O 1
ATOM 2689 N N . GLY A 1 370 ? 36.281 13.031 2.6 1 38.84 370 GLY A N 1
ATOM 2690 C CA . GLY A 1 370 ? 35.312 13.578 1.665 1 38.84 370 GLY A CA 1
ATOM 2691 C C . GLY A 1 370 ? 34.688 14.883 2.137 1 38.84 370 GLY A C 1
ATOM 2692 O O . GLY A 1 370 ? 35.219 15.531 3.037 1 38.84 370 GLY A O 1
ATOM 2693 N N . ARG A 1 371 ? 33.156 15.195 1.985 1 48.41 371 ARG A N 1
ATOM 2694 C CA . ARG A 1 371 ? 32.5 16.484 2.197 1 48.41 371 ARG A CA 1
ATOM 2695 C C . ARG A 1 371 ? 32.719 16.984 3.619 1 48.41 371 ARG A C 1
ATOM 2697 O O . ARG A 1 371 ? 32.062 16.547 4.555 1 48.41 371 ARG A O 1
ATOM 2704 N N . ALA A 1 372 ? 33.781 17.484 3.963 1 59.06 372 ALA A N 1
ATOM 2705 C CA . ALA A 1 372 ? 34.438 18.047 5.137 1 59.06 372 ALA A CA 1
ATOM 2706 C C . ALA A 1 372 ? 33.594 19.156 5.77 1 59.06 372 ALA A C 1
ATOM 2708 O O . ALA A 1 372 ? 33.125 20.062 5.078 1 59.06 372 ALA A O 1
ATOM 2709 N N . GLY A 1 373 ? 32.875 18.953 6.859 1 82.94 373 GLY A N 1
ATOM 2710 C CA . GLY A 1 373 ? 32.438 20.047 7.703 1 82.94 373 GLY A CA 1
ATOM 2711 C C . GLY A 1 373 ? 30.953 19.953 8.07 1 82.94 373 GLY A C 1
ATOM 2712 O O . GLY A 1 373 ? 30.469 20.719 8.898 1 82.94 373 GLY A O 1
ATOM 2713 N N . ILE A 1 374 ? 30.203 18.938 7.391 1 93.25 374 ILE A N 1
ATOM 2714 C CA . ILE A 1 374 ? 28.781 19.031 7.715 1 93.25 374 ILE A CA 1
ATOM 2715 C C . ILE A 1 374 ? 28.422 17.984 8.75 1 93.25 374 ILE A C 1
ATOM 2717 O O . ILE A 1 374 ? 27.281 17.953 9.242 1 93.25 374 ILE A O 1
ATOM 2721 N N . ASP A 1 375 ? 29.297 17.188 9.172 1 94.44 375 ASP A N 1
ATOM 2722 C CA . ASP A 1 375 ? 29.016 16.234 10.242 1 94.44 375 ASP A CA 1
ATOM 2723 C C . ASP A 1 375 ? 28.594 16.938 11.523 1 94.44 375 ASP A C 1
ATOM 2725 O O . ASP A 1 375 ? 29.047 18.062 11.797 1 94.44 375 ASP A O 1
ATOM 2729 N N . GLY A 1 376 ? 27.734 16.203 12.266 1 94.38 376 GLY A N 1
ATOM 2730 C CA . GLY A 1 376 ? 27.328 16.719 13.555 1 94.38 376 GLY A CA 1
ATOM 2731 C C . GLY A 1 376 ? 25.844 17.031 13.641 1 94.38 376 GLY A C 1
ATOM 2732 O O . GLY A 1 376 ? 25.062 16.547 12.812 1 94.38 376 GLY A O 1
ATOM 2733 N N . THR A 1 377 ? 25.547 17.75 14.656 1 95.12 377 THR A N 1
ATOM 2734 C CA . THR A 1 377 ? 24.156 18.031 14.945 1 95.12 377 THR A CA 1
ATOM 2735 C C . THR A 1 377 ? 23.672 19.25 14.164 1 95.12 377 THR A C 1
ATOM 2737 O O . THR A 1 377 ? 24.375 20.25 14.062 1 95.12 377 THR A O 1
ATOM 2740 N N . TRP A 1 378 ? 22.625 19.141 13.516 1 96.06 378 TRP A N 1
ATOM 2741 C CA . TRP A 1 378 ? 21.875 20.203 12.852 1 96.06 378 TRP A CA 1
ATOM 2742 C C . TRP A 1 378 ? 20.453 20.297 13.383 1 96.06 378 TRP A C 1
ATOM 2744 O O . TRP A 1 378 ? 19.969 19.375 14.039 1 96.06 378 TRP A O 1
ATOM 2754 N N . TYR A 1 379 ? 19.797 21.484 13.133 1 95.56 379 TYR A N 1
ATOM 2755 C CA . TYR A 1 379 ? 18.453 21.688 13.688 1 95.56 379 TYR A CA 1
ATOM 2756 C C . TYR A 1 379 ? 17.484 22.172 12.609 1 95.56 379 TYR A C 1
ATOM 2758 O O . TYR A 1 379 ? 17.781 23.125 11.883 1 95.56 379 TYR A O 1
ATOM 2766 N N . TRP A 1 380 ? 16.422 21.5 12.453 1 95.94 380 TRP A N 1
ATOM 2767 C CA . TRP A 1 380 ? 15.25 22.047 11.781 1 95.94 380 TRP A CA 1
ATOM 2768 C C . TRP A 1 380 ? 14.367 22.812 12.766 1 95.94 380 TRP A C 1
ATOM 2770 O O . TRP A 1 380 ? 13.562 22.219 13.477 1 95.94 380 TRP A O 1
ATOM 2780 N N . GLY A 1 381 ? 14.477 24.078 12.727 1 94.12 381 GLY A N 1
ATOM 2781 C CA . GLY A 1 381 ? 13.945 24.797 13.875 1 94.12 381 GLY A CA 1
ATOM 2782 C C . GLY A 1 381 ? 14.523 24.312 15.195 1 94.12 381 GLY A C 1
ATOM 2783 O O . GLY A 1 381 ? 15.742 24.297 15.375 1 94.12 381 GLY A O 1
ATOM 2784 N N . PRO A 1 382 ? 13.664 23.891 16.109 1 95 382 PRO A N 1
ATOM 2785 C CA . PRO A 1 382 ? 14.164 23.391 17.391 1 95 382 PRO A CA 1
ATOM 2786 C C . PRO A 1 382 ? 14.43 21.891 17.391 1 95 382 PRO A C 1
ATOM 2788 O O . PRO A 1 382 ? 14.875 21.344 18.391 1 95 382 PRO A O 1
ATOM 2791 N N . VAL A 1 383 ? 14.148 21.188 16.328 1 95.06 383 VAL A N 1
ATOM 2792 C CA . VAL A 1 383 ? 14.219 19.719 16.281 1 95.06 383 VAL A CA 1
ATOM 2793 C C . VAL A 1 383 ? 15.625 19.281 15.883 1 95.06 383 VAL A C 1
ATOM 2795 O O . VAL A 1 383 ? 16.078 19.578 14.773 1 95.06 383 VAL A O 1
ATOM 2798 N N . PRO A 1 384 ? 16.281 18.5 16.656 1 95.19 384 PRO A N 1
ATOM 2799 C CA . PRO A 1 384 ? 17.656 18.109 16.359 1 95.19 384 PRO A CA 1
ATOM 2800 C C . PRO A 1 384 ? 17.75 16.938 15.383 1 95.19 384 PRO A C 1
ATOM 2802 O O . PRO A 1 384 ? 16.922 16.016 15.438 1 95.19 384 PRO A O 1
ATOM 2805 N N . PHE A 1 385 ? 18.672 17.016 14.5 1 96.12 385 PHE A N 1
ATOM 2806 C CA . PHE A 1 385 ? 19.047 15.969 13.562 1 96.12 385 PHE A CA 1
ATOM 2807 C C . PHE A 1 385 ? 20.547 15.695 13.641 1 96.12 385 PHE A C 1
ATOM 2809 O O . PHE A 1 385 ? 21.344 16.594 13.953 1 96.12 385 PHE A O 1
ATOM 2816 N N . LEU A 1 386 ? 20.906 14.461 13.359 1 95.62 386 LEU A N 1
ATOM 2817 C CA . LEU A 1 386 ? 22.312 14.086 13.297 1 95.62 386 LEU A CA 1
ATOM 2818 C C . LEU A 1 386 ? 22.734 13.781 11.859 1 95.62 386 LEU A C 1
ATOM 2820 O O . LEU A 1 386 ? 22.047 13.055 11.148 1 95.62 386 LEU A O 1
ATOM 2824 N N . VAL A 1 387 ? 23.844 14.398 11.445 1 96.5 387 VAL A N 1
ATOM 2825 C CA . VAL A 1 387 ? 24.422 14.156 10.125 1 96.5 387 VAL A CA 1
ATOM 2826 C C . VAL A 1 387 ? 25.75 13.398 10.273 1 96.5 387 VAL A C 1
ATOM 2828 O O . VAL A 1 387 ? 26.609 13.797 11.055 1 96.5 387 VAL A O 1
ATOM 2831 N N . ARG A 1 388 ? 25.859 12.32 9.602 1 95.44 388 ARG A N 1
ATOM 2832 C CA . ARG A 1 388 ? 27.109 11.555 9.508 1 95.44 388 ARG A CA 1
ATOM 2833 C C . ARG A 1 388 ? 27.531 11.367 8.055 1 95.44 388 ARG A C 1
ATOM 2835 O O . ARG A 1 388 ? 26.703 11.008 7.207 1 95.44 388 ARG A O 1
ATOM 2842 N N . VAL A 1 389 ? 28.75 11.672 7.766 1 94.81 389 VAL A N 1
ATOM 2843 C CA . VAL A 1 389 ? 29.297 11.445 6.434 1 94.81 389 VAL A CA 1
ATOM 2844 C C . VAL A 1 389 ? 30.219 10.227 6.449 1 94.81 389 VAL A C 1
ATOM 2846 O O . VAL A 1 389 ? 31.141 10.156 7.254 1 94.81 389 VAL A O 1
ATOM 2849 N N . ASP A 1 390 ? 29.891 9.32 5.641 1 92.38 390 ASP A N 1
ATOM 2850 C CA . ASP A 1 390 ? 30.719 8.117 5.648 1 92.38 390 ASP A CA 1
ATOM 2851 C C . ASP A 1 390 ? 31.906 8.258 4.711 1 92.38 390 ASP A C 1
ATOM 2853 O O . ASP A 1 390 ? 32.125 9.32 4.113 1 92.38 390 ASP A O 1
ATOM 2857 N N . ALA A 1 391 ? 32.75 7.188 4.629 1 91.44 391 ALA A N 1
ATOM 2858 C CA . ALA A 1 391 ? 34 7.227 3.883 1 91.44 391 ALA A CA 1
ATOM 2859 C C . ALA A 1 391 ? 33.75 7.406 2.391 1 91.44 391 ALA A C 1
ATOM 2861 O O . ALA A 1 391 ? 34.594 7.969 1.674 1 91.44 391 ALA A O 1
ATOM 2862 N N . ALA A 1 392 ? 32.562 7.07 1.967 1 91.69 392 ALA A N 1
ATOM 2863 C CA . ALA A 1 392 ? 32.219 7.164 0.553 1 91.69 392 ALA A CA 1
ATOM 2864 C C . ALA A 1 392 ? 31.594 8.523 0.231 1 91.69 392 ALA A C 1
ATOM 2866 O O . ALA A 1 392 ? 31.297 8.82 -0.929 1 91.69 392 ALA A O 1
ATOM 2867 N N . GLY A 1 393 ? 31.469 9.32 1.271 1 92.12 393 GLY A N 1
ATOM 2868 C CA . GLY A 1 393 ? 30.922 10.648 1.078 1 92.12 393 GLY A CA 1
ATOM 2869 C C . GLY A 1 393 ? 29.406 10.688 1.157 1 92.12 393 GLY A C 1
ATOM 2870 O O . GLY A 1 393 ? 28.781 11.719 0.883 1 92.12 393 GLY A O 1
ATOM 2871 N N . ARG A 1 394 ? 28.75 9.586 1.52 1 95.94 394 ARG A N 1
ATOM 2872 C CA . ARG A 1 394 ? 27.297 9.586 1.717 1 95.94 394 ARG A CA 1
ATOM 2873 C C . ARG A 1 394 ? 26.922 10.312 3.002 1 95.94 394 ARG A C 1
ATOM 2875 O O . ARG A 1 394 ? 27.688 10.305 3.973 1 95.94 394 ARG A O 1
ATOM 2882 N N . VAL A 1 395 ? 25.766 10.977 2.963 1 96.5 395 VAL A N 1
ATOM 2883 C CA . VAL A 1 395 ? 25.312 11.789 4.082 1 96.5 395 VAL A CA 1
ATOM 2884 C C . VAL A 1 395 ? 24.094 11.141 4.738 1 96.5 395 VAL A C 1
ATOM 2886 O O . VAL A 1 395 ? 23.016 11.125 4.16 1 96.5 395 VAL A O 1
ATOM 2889 N N . ASP A 1 396 ? 24.328 10.602 5.895 1 95.81 396 ASP A N 1
ATOM 2890 C CA . ASP A 1 396 ? 23.25 10.062 6.695 1 95.81 396 ASP A CA 1
ATOM 2891 C C . ASP A 1 396 ? 22.641 11.125 7.605 1 95.81 396 ASP A C 1
ATOM 2893 O O . ASP A 1 396 ? 23.312 11.609 8.531 1 95.81 396 ASP A O 1
ATOM 2897 N N . LEU A 1 397 ? 21.469 11.57 7.309 1 96 397 LEU A N 1
ATOM 2898 C CA . LEU A 1 397 ? 20.75 12.57 8.094 1 96 397 LEU A CA 1
ATOM 2899 C C . LEU A 1 397 ? 19.547 11.961 8.781 1 96 397 LEU A C 1
ATOM 2901 O O . LEU A 1 397 ? 18.625 11.477 8.117 1 96 397 LEU A O 1
ATOM 2905 N N . ARG A 1 398 ? 19.5 12.023 10.133 1 93.81 398 ARG A N 1
ATOM 2906 C CA . ARG A 1 398 ? 18.422 11.391 10.891 1 93.81 398 ARG A CA 1
ATOM 2907 C C . ARG A 1 398 ? 18 12.266 12.07 1 93.81 398 ARG A C 1
ATOM 2909 O O . ARG A 1 398 ? 18.844 12.883 12.727 1 93.81 398 ARG A O 1
ATOM 2916 N N . SER A 1 399 ? 16.75 12.258 12.211 1 92.56 399 SER A N 1
ATOM 2917 C CA . SER A 1 399 ? 16.25 12.922 13.414 1 92.56 399 SER A CA 1
ATOM 2918 C C . SER A 1 399 ? 16.844 12.289 14.68 1 92.56 399 SER A C 1
ATOM 2920 O O . SER A 1 399 ? 16.969 11.062 14.75 1 92.56 399 SER A O 1
ATOM 2922 N N . ALA A 1 400 ? 17.125 13.102 15.586 1 87.38 400 ALA A N 1
ATOM 2923 C CA . ALA A 1 400 ? 17.641 12.602 16.859 1 87.38 400 ALA A CA 1
ATOM 2924 C C . ALA A 1 400 ? 16.516 12.062 17.734 1 87.38 400 ALA A C 1
ATOM 2926 O O . ALA A 1 400 ? 16.766 11.453 18.781 1 87.38 400 ALA A O 1
ATOM 2927 N N . ARG A 1 401 ? 15.398 12.328 17.297 1 79.94 401 ARG A N 1
ATOM 2928 C CA . ARG A 1 401 ? 14.219 11.828 18 1 79.94 401 ARG A CA 1
ATOM 2929 C C . ARG A 1 401 ? 13.727 10.523 17.391 1 79.94 401 ARG A C 1
ATOM 2931 O O . ARG A 1 401 ? 13.797 10.336 16.172 1 79.94 401 ARG A O 1
ATOM 2938 N N . SER A 1 402 ? 13.25 9.688 18.219 1 70.69 402 SER A N 1
ATOM 2939 C CA . SER A 1 402 ? 12.711 8.414 17.75 1 70.69 402 SER A CA 1
ATOM 2940 C C . SER A 1 402 ? 11.523 8.625 16.812 1 70.69 402 SER A C 1
ATOM 2942 O O . SER A 1 402 ? 10.688 9.5 17.047 1 70.69 402 SER A O 1
ATOM 2944 N N . GLY A 1 403 ? 11.547 7.906 15.719 1 67.88 403 GLY A N 1
ATOM 2945 C CA . GLY A 1 403 ? 10.43 7.934 14.797 1 67.88 403 GLY A CA 1
ATOM 2946 C C . GLY A 1 403 ? 10.461 9.125 13.852 1 67.88 403 GLY A C 1
ATOM 2947 O O . GLY A 1 403 ? 9.539 9.312 13.055 1 67.88 403 GLY A O 1
ATOM 2948 N N . GLY A 1 404 ? 11.5 9.883 13.992 1 77.94 404 GLY A N 1
ATOM 2949 C CA . GLY A 1 404 ? 11.586 11.062 13.148 1 77.94 404 GLY A CA 1
ATOM 2950 C C . GLY A 1 404 ? 12.07 10.75 11.742 1 77.94 404 GLY A C 1
ATOM 2951 O O . GLY A 1 404 ? 12.375 9.602 11.43 1 77.94 404 GLY A O 1
ATOM 2952 N N . ARG A 1 405 ? 12.086 11.789 10.906 1 86.44 405 ARG A N 1
ATOM 2953 C CA . ARG A 1 405 ? 12.477 11.672 9.508 1 86.44 405 ARG A CA 1
ATOM 2954 C C . ARG A 1 405 ? 13.969 11.398 9.375 1 86.44 405 ARG A C 1
ATOM 2956 O O . ARG A 1 405 ? 14.75 11.734 10.266 1 86.44 405 ARG A O 1
ATOM 2963 N N . GLY A 1 406 ? 14.32 10.812 8.289 1 90 406 GLY A N 1
ATOM 2964 C CA . GLY A 1 406 ? 15.719 10.578 7.957 1 90 406 GLY A CA 1
ATOM 2965 C C . GLY A 1 406 ? 15.906 9.828 6.648 1 90 406 GLY A C 1
ATOM 2966 O O . GLY A 1 406 ? 14.961 9.219 6.141 1 90 406 GLY A O 1
ATOM 2967 N N . THR A 1 407 ? 17.047 10.031 6.105 1 91.81 407 THR A N 1
ATOM 2968 C CA . THR A 1 407 ? 17.422 9.258 4.926 1 91.81 407 THR A CA 1
ATOM 2969 C C . THR A 1 407 ? 18.922 9.336 4.68 1 91.81 407 THR A C 1
ATOM 2971 O O . THR A 1 407 ? 19.625 10.078 5.367 1 91.81 407 THR A O 1
ATOM 2974 N N . LEU A 1 408 ? 19.391 8.453 3.879 1 94.44 408 LEU A N 1
ATOM 2975 C CA . LEU A 1 408 ? 20.75 8.484 3.359 1 94.44 408 LEU A CA 1
ATOM 2976 C C . LEU A 1 408 ? 20.812 9.227 2.029 1 94.44 408 LEU A C 1
ATOM 2978 O O . LEU A 1 408 ? 19.984 8.992 1.147 1 94.44 408 LEU A O 1
ATOM 2982 N N . PHE A 1 409 ? 21.703 10.141 1.918 1 96.69 409 PHE A N 1
ATOM 2983 C CA . PHE A 1 409 ? 21.938 10.859 0.673 1 96.69 409 PHE A CA 1
ATOM 2984 C C . PHE A 1 409 ? 23.234 10.391 0.008 1 96.69 409 PHE A C 1
ATOM 2986 O O . PHE A 1 409 ? 24.234 10.141 0.685 1 96.69 409 PHE A O 1
ATOM 2993 N N . ASP A 1 410 ? 23.172 10.234 -1.26 1 96.38 410 ASP A N 1
ATOM 2994 C CA . ASP A 1 410 ? 24.312 9.883 -2.086 1 96.38 410 ASP A CA 1
ATOM 2995 C C . ASP A 1 410 ? 24.344 10.695 -3.377 1 96.38 410 ASP A C 1
ATOM 2997 O O . ASP A 1 410 ? 23.359 11.359 -3.711 1 96.38 410 ASP A O 1
ATOM 3001 N N . VAL A 1 411 ? 25.531 10.789 -3.986 1 94.88 411 VAL A N 1
ATOM 3002 C CA . VAL A 1 411 ? 25.656 11.547 -5.227 1 94.88 411 VAL A CA 1
ATOM 3003 C C . VAL A 1 411 ? 24.969 10.789 -6.367 1 94.88 411 VAL A C 1
ATOM 3005 O O . VAL A 1 411 ? 25.344 9.648 -6.672 1 94.88 411 VAL A O 1
ATOM 3008 N N . VAL A 1 412 ? 23.984 11.273 -6.844 1 92.44 412 VAL A N 1
ATOM 3009 C CA . VAL A 1 412 ? 23.266 10.797 -8.031 1 92.44 412 VAL A CA 1
ATOM 3010 C C . VAL A 1 412 ? 23.328 11.859 -9.125 1 92.44 412 VAL A C 1
ATOM 3012 O O . VAL A 1 412 ? 22.734 12.938 -8.977 1 92.44 412 VAL A O 1
ATOM 3015 N N . ARG A 1 413 ? 24.016 11.617 -10.227 1 90.62 413 ARG A N 1
ATOM 3016 C CA . ARG A 1 413 ? 24.188 12.539 -11.344 1 90.62 413 ARG A CA 1
ATOM 3017 C C . ARG A 1 413 ? 24.734 13.883 -10.867 1 90.62 413 ARG A C 1
ATOM 3019 O O . ARG A 1 413 ? 24.172 14.938 -11.188 1 90.62 413 ARG A O 1
ATOM 3026 N N . GLY A 1 414 ? 25.547 13.859 -9.938 1 92.69 414 GLY A N 1
ATOM 3027 C CA . GLY A 1 414 ? 26.297 15.031 -9.516 1 92.69 414 GLY A CA 1
ATOM 3028 C C . GLY A 1 414 ? 25.656 15.766 -8.352 1 92.69 414 GLY A C 1
ATOM 3029 O O . GLY A 1 414 ? 26.188 16.766 -7.871 1 92.69 414 GLY A O 1
ATOM 3030 N N . GLU A 1 415 ? 24.5 15.32 -7.887 1 95.38 415 GLU A N 1
ATOM 3031 C CA . GLU A 1 415 ? 23.812 15.977 -6.781 1 95.38 415 GLU A CA 1
ATOM 3032 C C . GLU A 1 415 ? 23.562 15.008 -5.625 1 95.38 415 GLU A C 1
ATOM 3034 O O . GLU A 1 415 ? 23.406 13.805 -5.84 1 95.38 415 GLU A O 1
ATOM 3039 N N . LEU A 1 416 ? 23.609 15.57 -4.418 1 96.44 416 LEU A N 1
ATOM 3040 C CA . LEU A 1 416 ? 23.203 14.758 -3.279 1 96.44 416 LEU A CA 1
ATOM 3041 C C . LEU A 1 416 ? 21.703 14.539 -3.273 1 96.44 416 LEU A C 1
ATOM 3043 O O . LEU A 1 416 ? 20.938 15.5 -3.17 1 96.44 416 LEU A O 1
ATOM 3047 N N . ARG A 1 417 ? 21.281 13.312 -3.4 1 97.62 417 ARG A N 1
ATOM 3048 C CA . ARG A 1 417 ? 19.859 12.969 -3.408 1 97.62 417 ARG A CA 1
ATOM 3049 C C . ARG A 1 417 ? 19.562 11.859 -2.404 1 97.62 417 ARG A C 1
ATOM 3051 O O . ARG A 1 417 ? 20.406 10.984 -2.166 1 97.62 417 ARG A O 1
ATOM 3058 N N . GLY A 1 418 ? 18.391 11.977 -1.808 1 96.56 418 GLY A N 1
ATOM 3059 C CA . GLY A 1 418 ? 17.984 10.883 -0.938 1 96.56 418 GLY A CA 1
ATOM 3060 C C . GLY A 1 418 ? 17.906 9.547 -1.652 1 96.56 418 GLY A C 1
ATOM 3061 O O . GLY A 1 418 ? 17.312 9.438 -2.723 1 96.56 418 GLY A O 1
ATOM 3062 N N . VAL A 1 419 ? 18.484 8.445 -1.007 1 93.38 419 VAL A N 1
ATOM 3063 C CA . VAL A 1 419 ? 18.578 7.184 -1.742 1 93.38 419 VAL A CA 1
ATOM 3064 C C . VAL A 1 419 ? 18.078 6.039 -0.876 1 93.38 419 VAL A C 1
ATOM 3066 O O . VAL A 1 419 ? 18.047 4.887 -1.314 1 93.38 419 VAL A O 1
ATOM 3069 N N . ASP A 1 420 ? 17.656 6.336 0.306 1 88.94 420 ASP A N 1
ATOM 3070 C CA . ASP A 1 420 ? 17.266 5.27 1.222 1 88.94 420 ASP A CA 1
ATOM 3071 C C . ASP A 1 420 ? 15.922 5.574 1.883 1 88.94 420 ASP A C 1
ATOM 3073 O O . ASP A 1 420 ? 15.836 5.664 3.109 1 88.94 420 ASP A O 1
ATOM 3077 N N . GLY A 1 421 ? 14.891 5.715 1.125 1 85.81 421 GLY A N 1
ATOM 3078 C CA . GLY A 1 421 ? 13.523 5.82 1.6 1 85.81 421 GLY A CA 1
ATOM 3079 C C . GLY A 1 421 ? 13.25 7.117 2.34 1 85.81 421 GLY A C 1
ATOM 3080 O O . GLY A 1 421 ? 14.023 8.07 2.248 1 85.81 421 GLY A O 1
ATOM 3081 N N . GLY A 1 422 ? 12.016 7.117 2.98 1 90.12 422 GLY A N 1
ATOM 3082 C CA . GLY A 1 422 ? 11.609 8.266 3.779 1 90.12 422 GLY A CA 1
ATOM 3083 C C . GLY A 1 422 ? 11.023 9.391 2.951 1 90.12 422 GLY A C 1
ATOM 3084 O O . GLY A 1 422 ? 10.969 9.305 1.723 1 90.12 422 GLY A O 1
ATOM 3085 N N . TYR A 1 423 ? 10.75 10.438 3.639 1 93.56 423 TYR A N 1
ATOM 3086 C CA . TYR A 1 423 ? 10.109 11.625 3.084 1 93.56 423 TYR A CA 1
ATOM 3087 C C . TYR A 1 423 ? 10.992 12.273 2.027 1 93.56 423 TYR A C 1
ATOM 3089 O O . TYR A 1 423 ? 10.492 12.875 1.07 1 93.56 423 TYR A O 1
ATOM 3097 N N . TRP A 1 424 ? 12.352 12.023 2.107 1 96.19 424 TRP A N 1
ATOM 3098 C CA . TRP A 1 424 ? 13.281 12.766 1.267 1 96.19 424 TRP A CA 1
ATOM 3099 C C . TRP A 1 424 ? 13.883 11.859 0.19 1 96.19 424 TRP A C 1
ATOM 3101 O O . TRP A 1 424 ? 14.891 12.211 -0.431 1 96.19 424 TRP A O 1
ATOM 3111 N N . LEU A 1 425 ? 13.273 10.68 0.026 1 94.38 425 LEU A N 1
ATOM 3112 C CA . LEU A 1 425 ? 13.727 9.844 -1.084 1 94.38 425 LEU A CA 1
ATOM 3113 C C . LEU A 1 425 ? 13.672 10.617 -2.398 1 94.38 425 LEU A C 1
ATOM 3115 O O . LEU A 1 425 ? 12.648 11.211 -2.734 1 94.38 425 LEU A O 1
ATOM 3119 N N . GLY A 1 426 ? 14.82 10.727 -3.078 1 95.56 426 GLY A N 1
ATOM 3120 C CA . GLY A 1 426 ? 14.906 11.391 -4.367 1 95.56 426 GLY A CA 1
ATOM 3121 C C . GLY A 1 426 ? 15.102 12.891 -4.258 1 95.56 426 GLY A C 1
ATOM 3122 O O . GLY A 1 426 ? 15.461 13.547 -5.234 1 95.56 426 GLY A O 1
ATOM 3123 N N . GLU A 1 427 ? 14.859 13.477 -3.111 1 97.25 427 GLU A N 1
ATOM 3124 C CA . GLU A 1 427 ? 14.977 14.914 -2.916 1 97.25 427 GLU A CA 1
ATOM 3125 C C . GLU A 1 427 ? 16.438 15.344 -2.857 1 97.25 427 GLU A C 1
ATOM 3127 O O . GLU A 1 427 ? 17.312 14.555 -2.482 1 97.25 427 GLU A O 1
ATOM 3132 N N . ARG A 1 428 ? 16.703 16.562 -3.184 1 96.75 428 ARG A N 1
ATOM 3133 C CA . ARG A 1 428 ? 18.062 17.109 -3.238 1 96.75 428 ARG A CA 1
ATOM 3134 C C . ARG A 1 428 ? 18.453 17.734 -1.908 1 96.75 428 ARG A C 1
ATOM 3136 O O . ARG A 1 428 ? 17.672 18.484 -1.314 1 96.75 428 ARG A O 1
ATOM 3143 N N . LEU A 1 429 ? 19.578 17.375 -1.454 1 97.5 429 LEU A N 1
ATOM 3144 C CA . LEU A 1 429 ? 20.219 18.078 -0.343 1 97.5 429 LEU A CA 1
ATOM 3145 C C . LEU A 1 429 ? 21.234 19.094 -0.851 1 97.5 429 LEU A C 1
ATOM 3147 O O . LEU A 1 429 ? 22.125 18.766 -1.643 1 97.5 429 LEU A O 1
ATOM 3151 N N . ARG A 1 430 ? 21.125 20.328 -0.437 1 95.88 430 ARG A N 1
ATOM 3152 C CA . ARG A 1 430 ? 22.047 21.406 -0.796 1 95.88 430 ARG A CA 1
ATOM 3153 C C . ARG A 1 430 ? 22.766 21.938 0.437 1 95.88 430 ARG A C 1
ATOM 3155 O O . ARG A 1 430 ? 22.125 22.266 1.443 1 95.88 430 ARG A O 1
ATOM 3162 N N . VAL A 1 431 ? 24.031 22.016 0.316 1 94.5 431 VAL A N 1
ATOM 3163 C CA . VAL A 1 431 ? 24.828 22.656 1.357 1 94.5 431 VAL A CA 1
ATOM 3164 C C . VAL A 1 431 ? 24.953 24.156 1.075 1 94.5 431 VAL A C 1
ATOM 3166 O O . VAL A 1 431 ? 25.422 24.547 0.006 1 94.5 431 VAL A O 1
ATOM 3169 N N . VAL A 1 432 ? 24.453 24.922 1.997 1 92.88 432 VAL A N 1
ATOM 3170 C CA . VAL A 1 432 ? 24.578 26.359 1.899 1 92.88 432 VAL A CA 1
ATOM 3171 C C . VAL A 1 432 ? 25.875 26.812 2.564 1 92.88 432 VAL A C 1
ATOM 3173 O O . VAL A 1 432 ? 26.109 26.516 3.736 1 92.88 432 VAL A O 1
ATOM 3176 N N . GLU A 1 433 ? 26.625 27.531 1.841 1 91.81 433 GLU A N 1
ATOM 3177 C CA . GLU A 1 433 ? 27.922 27.953 2.352 1 91.81 433 GLU A CA 1
ATOM 3178 C C . GLU A 1 433 ? 28.016 29.469 2.477 1 91.81 433 GLU A C 1
ATOM 3180 O O . GLU A 1 433 ? 27.391 30.203 1.706 1 91.81 433 GLU A O 1
ATOM 3185 N N . ALA A 1 434 ? 28.609 29.922 3.477 1 88.81 434 ALA A N 1
ATOM 3186 C CA . ALA A 1 434 ? 29 31.297 3.695 1 88.81 434 ALA A CA 1
ATOM 3187 C C . ALA A 1 434 ? 30.453 31.375 4.195 1 88.81 434 ALA A C 1
ATOM 3189 O O . ALA A 1 434 ? 30.812 30.688 5.145 1 88.81 434 ALA A O 1
ATOM 3190 N N . ASP A 1 435 ? 31.328 32.281 3.547 1 89.44 435 ASP A N 1
ATOM 3191 C CA . ASP A 1 435 ? 32.719 32.469 3.898 1 89.44 435 ASP A CA 1
ATOM 3192 C C . ASP A 1 435 ? 33.5 31.156 3.904 1 89.44 435 ASP A C 1
ATOM 3194 O O . ASP A 1 435 ? 34.25 30.875 4.832 1 89.44 435 ASP A O 1
ATOM 3198 N N . GLY A 1 436 ? 33.094 30.219 3.111 1 87.56 436 GLY A N 1
ATOM 3199 C CA . GLY A 1 436 ? 33.844 28.969 2.891 1 87.56 436 GLY A CA 1
ATOM 3200 C C . GLY A 1 436 ? 33.406 27.859 3.824 1 87.56 436 GLY A C 1
ATOM 3201 O O . GLY A 1 436 ? 34.031 26.781 3.828 1 87.56 436 GLY A O 1
ATOM 3202 N N . ALA A 1 437 ? 32.438 28.109 4.617 1 89.94 437 ALA A N 1
ATOM 3203 C CA . ALA A 1 437 ? 32 27.094 5.562 1 89.94 437 ALA A CA 1
ATOM 3204 C C . ALA A 1 437 ? 30.516 26.797 5.379 1 89.94 437 ALA A C 1
ATOM 3206 O O . ALA A 1 437 ? 29.734 27.703 5.039 1 89.94 437 ALA A O 1
ATOM 3207 N N . PRO A 1 438 ? 30.141 25.531 5.629 1 92.94 438 PRO A N 1
ATOM 3208 C CA . PRO A 1 438 ? 28.703 25.234 5.613 1 92.94 438 PRO A CA 1
ATOM 3209 C C . PRO A 1 438 ? 27.938 25.906 6.754 1 92.94 438 PRO A C 1
ATOM 3211 O O . PRO A 1 438 ? 28.328 25.797 7.918 1 92.94 438 PRO A O 1
ATOM 3214 N N . VAL A 1 439 ? 26.906 26.625 6.406 1 92.75 439 VAL A N 1
ATOM 3215 C CA . VAL A 1 439 ? 26.172 27.359 7.438 1 92.75 439 VAL A CA 1
ATOM 3216 C C . VAL A 1 439 ? 24.734 26.828 7.52 1 92.75 439 VAL A C 1
ATOM 3218 O O . VAL A 1 439 ? 24.031 27.078 8.5 1 92.75 439 VAL A O 1
ATOM 3221 N N . ALA A 1 440 ? 24.281 26.188 6.473 1 95.06 440 ALA A N 1
ATOM 3222 C CA . ALA A 1 440 ? 22.953 25.594 6.48 1 95.06 440 ALA A CA 1
ATOM 3223 C C . ALA A 1 440 ? 22.875 24.406 5.527 1 95.06 440 ALA A C 1
ATOM 3225 O O . ALA A 1 440 ? 23.75 24.219 4.684 1 95.06 440 ALA A O 1
ATOM 3226 N N . LEU A 1 441 ? 21.938 23.516 5.73 1 96 441 LEU A N 1
ATOM 3227 C CA . LEU A 1 441 ? 21.531 22.453 4.812 1 96 441 LEU A CA 1
ATOM 3228 C C . LEU A 1 441 ? 20.078 22.641 4.383 1 96 441 LEU A C 1
ATOM 3230 O O . LEU A 1 441 ? 19.219 22.922 5.215 1 96 441 LEU A O 1
ATOM 3234 N N . ASP A 1 442 ? 19.891 22.562 3.08 1 95.75 442 ASP A N 1
ATOM 3235 C CA . ASP A 1 442 ? 18.531 22.641 2.559 1 95.75 442 ASP A CA 1
ATOM 3236 C C . ASP A 1 442 ? 18.125 21.328 1.902 1 95.75 442 ASP A C 1
ATOM 3238 O O . ASP A 1 442 ? 18.875 20.766 1.103 1 95.75 442 ASP A O 1
ATOM 3242 N N . ILE A 1 443 ? 17 20.781 2.26 1 96.56 443 ILE A N 1
ATOM 3243 C CA . ILE A 1 443 ? 16.312 19.703 1.558 1 96.56 443 ILE A CA 1
ATOM 3244 C C . ILE A 1 443 ? 14.898 20.141 1.193 1 96.56 443 ILE A C 1
ATOM 3246 O O . ILE A 1 443 ? 14.008 20.156 2.043 1 96.56 443 ILE A O 1
ATOM 3250 N N . GLY A 1 444 ? 14.672 20.438 -0.028 1 93.69 444 GLY A N 1
ATOM 3251 C CA . GLY A 1 444 ? 13.461 21.172 -0.326 1 93.69 444 GLY A CA 1
ATOM 3252 C C . GLY A 1 444 ? 13.344 22.469 0.459 1 93.69 444 GLY A C 1
ATOM 3253 O O . GLY A 1 444 ? 14.25 23.312 0.42 1 93.69 444 GLY A O 1
ATOM 3254 N N . THR A 1 445 ? 12.297 22.531 1.214 1 94.25 445 THR A N 1
ATOM 3255 C CA . THR A 1 445 ? 12.133 23.75 1.987 1 94.25 445 THR A CA 1
ATOM 3256 C C . THR A 1 445 ? 12.555 23.531 3.438 1 94.25 445 THR A C 1
ATOM 3258 O O . THR A 1 445 ? 12.445 24.453 4.262 1 94.25 445 THR A O 1
ATOM 3261 N N . PHE A 1 446 ? 12.984 22.328 3.74 1 95.88 446 PHE A N 1
ATOM 3262 C CA . PHE A 1 446 ? 13.578 22.109 5.055 1 95.88 446 PHE A CA 1
ATOM 3263 C C . PHE A 1 446 ? 14.914 22.844 5.172 1 95.88 446 PHE A C 1
ATOM 3265 O O . PHE A 1 446 ? 15.812 22.625 4.355 1 95.88 446 PHE A O 1
ATOM 3272 N N . HIS A 1 447 ? 15.016 23.625 6.145 1 96.19 447 HIS A N 1
ATOM 3273 C CA . HIS A 1 447 ? 16.203 24.438 6.395 1 96.19 447 HIS A CA 1
ATOM 3274 C C . HIS A 1 447 ? 16.844 24.078 7.734 1 96.19 447 HIS A C 1
ATOM 3276 O O . HIS A 1 447 ? 16.219 24.281 8.789 1 96.19 447 HIS A O 1
ATOM 3282 N N . PHE A 1 448 ? 18.031 23.531 7.641 1 96.44 448 PHE A N 1
ATOM 3283 C CA . PHE A 1 448 ? 18.734 23.109 8.844 1 96.44 448 PHE A CA 1
ATOM 3284 C C . PHE A 1 448 ? 19.875 24.078 9.164 1 96.44 448 PHE A C 1
ATOM 3286 O O . PHE A 1 448 ? 20.578 24.547 8.266 1 96.44 448 PHE A O 1
ATOM 3293 N N . THR A 1 449 ? 20.016 24.375 10.43 1 95.44 449 THR A N 1
ATOM 3294 C CA . THR A 1 449 ? 21.125 25.203 10.906 1 95.44 449 THR A CA 1
ATOM 3295 C C . THR A 1 449 ? 21.844 24.516 12.062 1 95.44 449 THR A C 1
ATOM 3297 O O . THR A 1 449 ? 21.344 23.531 12.609 1 95.44 449 THR A O 1
ATOM 3300 N N . ARG A 1 450 ? 22.984 24.984 12.477 1 94.31 450 ARG A N 1
ATOM 3301 C CA . ARG A 1 450 ? 23.828 24.344 13.484 1 94.31 450 ARG A CA 1
ATOM 3302 C C . ARG A 1 450 ? 23.281 24.578 14.883 1 94.31 450 ARG A C 1
ATOM 3304 O O . ARG A 1 450 ? 23.578 23.812 15.805 1 94.31 450 ARG A O 1
ATOM 3311 N N . ALA A 1 451 ? 22.516 25.609 15.047 1 94.06 451 ALA A N 1
ATOM 3312 C CA . ALA A 1 451 ? 21.797 25.906 16.281 1 94.06 451 ALA A CA 1
ATOM 3313 C C . ALA A 1 451 ? 20.312 26.156 16.016 1 94.06 451 ALA A C 1
ATOM 3315 O O . ALA A 1 451 ? 19.938 26.516 14.891 1 94.06 451 ALA A O 1
ATOM 3316 N N . PRO A 1 452 ? 19.5 25.859 17.047 1 94.12 452 PRO A N 1
ATOM 3317 C CA . PRO A 1 452 ? 18.094 26.188 16.828 1 94.12 452 PRO A CA 1
ATOM 3318 C C . PRO A 1 452 ? 17.875 27.641 16.438 1 94.12 452 PRO A C 1
ATOM 3320 O O . PRO A 1 452 ? 18.203 28.547 17.203 1 94.12 452 PRO A O 1
ATOM 3323 N N . TYR A 1 453 ? 17.391 27.812 15.234 1 92.31 453 TYR A N 1
ATOM 3324 C CA . TYR A 1 453 ? 17.188 29.156 14.688 1 92.31 453 TYR A CA 1
ATOM 3325 C C . TYR A 1 453 ? 18.438 30 14.883 1 92.31 453 TYR A C 1
ATOM 3327 O O . TYR A 1 453 ? 18.359 31.094 15.453 1 92.31 453 TYR A O 1
ATOM 3335 N N . ASP A 1 454 ? 19.422 29.531 14.242 1 87.94 454 ASP A N 1
ATOM 3336 C CA . ASP A 1 454 ? 20.734 30.172 14.352 1 87.94 454 ASP A CA 1
ATOM 3337 C C . ASP A 1 454 ? 20.688 31.609 13.836 1 87.94 454 ASP A C 1
ATOM 3339 O O . ASP A 1 454 ? 20.578 31.828 12.633 1 87.94 454 ASP A O 1
ATOM 3343 N N . ALA A 1 455 ? 20.922 32.562 14.688 1 80.25 455 ALA A N 1
ATOM 3344 C CA . ALA A 1 455 ? 20.812 34 14.375 1 80.25 455 ALA A CA 1
ATOM 3345 C C . ALA A 1 455 ? 21.906 34.438 13.406 1 80.25 455 ALA A C 1
ATOM 3347 O O . ALA A 1 455 ? 21.797 35.469 12.766 1 80.25 455 ALA A O 1
ATOM 3348 N N . GLY A 1 456 ? 22.922 33.656 13.297 1 79.75 456 GLY A N 1
ATOM 3349 C CA . GLY A 1 456 ? 24 34 12.383 1 79.75 456 GLY A CA 1
ATOM 3350 C C . GLY A 1 456 ? 23.703 33.625 10.945 1 79.75 456 GLY A C 1
ATOM 3351 O O . GLY A 1 456 ? 24.484 33.906 10.039 1 79.75 456 GLY A O 1
ATOM 3352 N N . THR A 1 457 ? 22.562 33 10.789 1 85.69 457 THR A N 1
ATOM 3353 C CA . THR A 1 457 ? 22.156 32.594 9.445 1 85.69 457 THR A CA 1
ATOM 3354 C C . THR A 1 457 ? 20.844 33.281 9.047 1 85.69 457 THR A C 1
ATOM 3356 O O . THR A 1 457 ? 20.234 34 9.852 1 85.69 457 THR A O 1
ATOM 3359 N N . THR A 1 458 ? 20.562 33.188 7.812 1 86.88 458 THR A N 1
ATOM 3360 C CA . THR A 1 458 ? 19.25 33.656 7.363 1 86.88 458 THR A CA 1
ATOM 3361 C C . THR A 1 458 ? 18.203 32.562 7.551 1 86.88 458 THR A C 1
ATOM 3363 O O . THR A 1 458 ? 18.188 31.562 6.816 1 86.88 458 THR A O 1
ATOM 3366 N N . VAL A 1 459 ? 17.406 32.75 8.562 1 89.25 459 VAL A N 1
ATOM 3367 C CA . VAL A 1 459 ? 16.312 31.828 8.828 1 89.25 459 VAL A CA 1
ATOM 3368 C C . VAL A 1 459 ? 15.078 32.25 8.047 1 89.25 459 VAL A C 1
ATOM 3370 O O . VAL A 1 459 ? 14.57 33.344 8.227 1 89.25 459 VAL A O 1
ATOM 3373 N N . PRO A 1 460 ? 14.594 31.406 7.242 1 91.5 460 PRO A N 1
ATOM 3374 C CA . PRO A 1 460 ? 13.375 31.781 6.52 1 91.5 460 PRO A CA 1
ATOM 3375 C C . PRO A 1 460 ? 12.234 32.156 7.449 1 91.5 460 PRO A C 1
ATOM 3377 O O . PRO A 1 460 ? 11.984 31.484 8.445 1 91.5 460 PRO A O 1
ATOM 3380 N N . GLY A 1 461 ? 11.523 33.281 7.094 1 91.12 461 GLY A N 1
ATOM 3381 C CA . GLY A 1 461 ? 10.461 33.812 7.941 1 91.12 461 GLY A CA 1
ATOM 3382 C C . GLY A 1 461 ? 10.977 34.656 9.086 1 91.12 461 GLY A C 1
ATOM 3383 O O . GLY A 1 461 ? 10.188 35.25 9.82 1 91.12 461 GLY A O 1
ATOM 3384 N N . GLY A 1 462 ? 12.281 34.625 9.289 1 88 462 GLY A N 1
ATOM 3385 C CA . GLY A 1 462 ? 12.891 35.5 10.289 1 88 462 GLY A CA 1
ATOM 3386 C C . GLY A 1 462 ? 12.812 34.938 11.695 1 88 462 GLY A C 1
ATOM 3387 O O . GLY A 1 462 ? 12.297 33.844 11.898 1 88 462 GLY A O 1
ATOM 3388 N N . VAL A 1 463 ? 13.531 35.594 12.57 1 85.62 463 VAL A N 1
ATOM 3389 C CA . VAL A 1 463 ? 13.5 35.281 14 1 85.62 463 VAL A CA 1
ATOM 3390 C C . VAL A 1 463 ? 12.781 36.375 14.758 1 85.62 463 VAL A C 1
ATOM 3392 O O . VAL A 1 463 ? 12.891 37.562 14.414 1 85.62 463 VAL A O 1
ATOM 3395 N N . ASP A 1 464 ? 11.93 35.906 15.641 1 80 464 ASP A N 1
ATOM 3396 C CA . ASP A 1 464 ? 11.227 36.875 16.5 1 80 464 ASP A CA 1
ATOM 3397 C C . ASP A 1 464 ? 12.195 37.906 17.062 1 80 464 ASP A C 1
ATOM 3399 O O . ASP A 1 464 ? 13.352 37.594 17.344 1 80 464 ASP A O 1
ATOM 3403 N N . ASP A 1 465 ? 11.711 39.156 17.203 1 80.44 465 ASP A N 1
ATOM 3404 C CA . ASP A 1 465 ? 1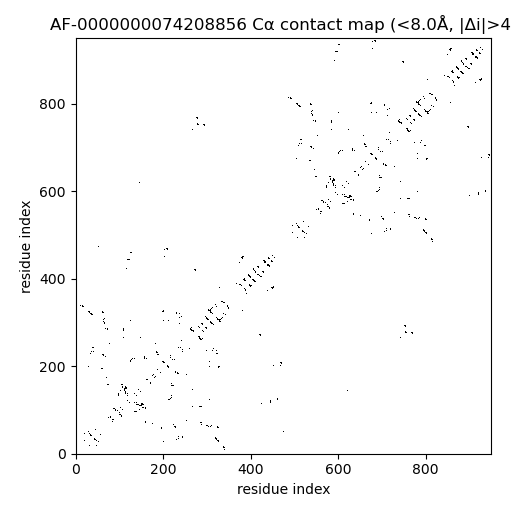2.539 40.25 17.703 1 80.44 465 ASP A CA 1
ATOM 3405 C C . ASP A 1 465 ? 13.094 39.938 19.094 1 80.44 465 ASP A C 1
ATOM 3407 O O . ASP A 1 465 ? 14.227 40.312 19.406 1 80.44 465 ASP A O 1
ATOM 3411 N N . VAL A 1 466 ? 12.32 39.281 19.828 1 84.12 466 VAL A N 1
ATOM 3412 C CA . VAL A 1 466 ? 12.734 38.969 21.188 1 84.12 466 VAL A CA 1
ATOM 3413 C C . VAL A 1 466 ? 13.68 37.781 21.188 1 84.12 466 VAL A C 1
ATOM 3415 O O . VAL A 1 466 ? 14.453 37.562 22.125 1 84.12 466 VAL A O 1
ATOM 3418 N N . GLY A 1 467 ? 13.688 37.031 20.094 1 87.31 467 GLY A N 1
ATOM 3419 C CA . GLY A 1 467 ? 14.516 35.844 20.016 1 87.31 467 GLY A CA 1
ATOM 3420 C C . GLY A 1 467 ? 14.148 34.781 21.031 1 87.31 467 GLY A C 1
ATOM 3421 O O . GLY A 1 467 ? 12.977 34.656 21.422 1 87.31 467 GLY A O 1
ATOM 3422 N N . TRP A 1 468 ? 15.07 33.906 21.281 1 92.38 468 TRP A N 1
ATOM 3423 C CA . TRP A 1 468 ? 14.891 32.938 22.359 1 92.38 468 TRP A CA 1
ATOM 3424 C C . TRP A 1 468 ? 14.781 33.625 23.703 1 92.38 468 TRP A C 1
ATOM 3426 O O . TRP A 1 468 ? 15.633 34.438 24.062 1 92.38 468 TRP A O 1
ATOM 3436 N N . HIS A 1 469 ? 13.742 33.375 24.469 1 93 469 HIS A N 1
ATOM 3437 C CA . HIS A 1 469 ? 13.523 34.031 25.75 1 93 469 HIS A CA 1
ATOM 3438 C C . HIS A 1 469 ? 12.859 33.094 26.75 1 93 469 HIS A C 1
ATOM 3440 O O . HIS A 1 469 ? 12.266 32.094 26.359 1 93 469 HIS A O 1
ATOM 3446 N N . VAL A 1 470 ? 12.992 33.438 28 1 91.81 470 VAL A N 1
ATOM 3447 C CA . VAL A 1 470 ? 12.289 32.719 29.062 1 91.81 470 VAL A CA 1
ATOM 3448 C C . VAL A 1 470 ? 10.797 33.031 28.984 1 91.81 470 VAL A C 1
ATOM 3450 O O . VAL A 1 470 ? 10.406 34.188 28.906 1 91.81 470 VAL A O 1
ATOM 3453 N N . PRO A 1 471 ? 10.141 31.953 28.922 1 88.75 471 PRO A N 1
ATOM 3454 C CA . PRO A 1 471 ? 8.703 32.219 28.828 1 88.75 471 PRO A CA 1
ATOM 3455 C C . PRO A 1 471 ? 8.156 32.938 30.062 1 88.75 471 PRO A C 1
ATOM 3457 O O . PRO A 1 471 ? 8.586 32.656 31.188 1 88.75 471 PRO A O 1
ATOM 3460 N N . GLY A 1 472 ? 7.629 34.062 29.969 1 75.06 472 GLY A N 1
ATOM 3461 C CA . GLY A 1 472 ? 7.031 34.812 31.062 1 75.06 472 GLY A CA 1
A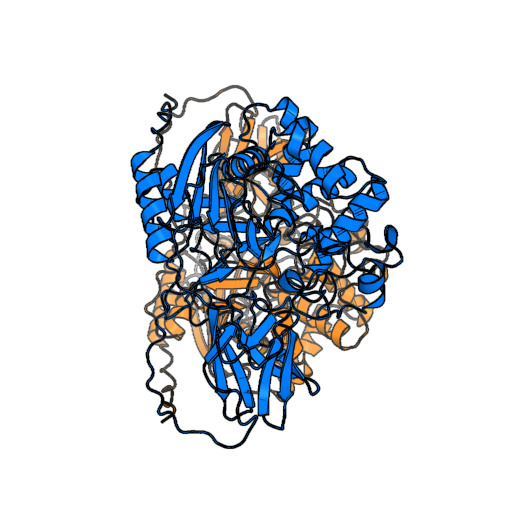TOM 3462 C C . GLY A 1 472 ? 5.52 34.906 30.969 1 75.06 472 GLY A C 1
ATOM 3463 O O . GLY A 1 472 ? 4.938 34.562 29.938 1 75.06 472 GLY A O 1
ATOM 3464 N N . PRO A 1 473 ? 4.945 35.125 32.281 1 60.06 473 PRO A N 1
ATOM 3465 C CA . PRO A 1 473 ? 3.488 35.281 32.219 1 60.06 473 PRO A CA 1
ATOM 3466 C C . PRO A 1 473 ? 3.018 36.219 31.141 1 60.06 473 PRO A C 1
ATOM 3468 O O . PRO A 1 473 ? 3.721 37.188 30.812 1 60.06 473 PRO A O 1
ATOM 3471 N N . VAL A 1 474 ? 2.404 35.719 30.156 1 48.25 474 VAL A N 1
ATOM 3472 C CA . VAL A 1 474 ? 1.81 36.656 29.219 1 48.25 474 VAL A CA 1
ATOM 3473 C C . VAL A 1 474 ? 1.178 37.812 29.984 1 48.25 474 VAL A C 1
ATOM 3475 O O . VAL A 1 474 ? 0.396 37.594 30.922 1 48.25 474 VAL A O 1
ATOM 3478 N N . GLY A 1 475 ? 1.954 38.938 30.156 1 38.03 475 GLY A N 1
ATOM 3479 C CA . GLY A 1 475 ? 1.276 40.094 30.688 1 38.03 475 GLY A CA 1
ATOM 3480 C C . GLY A 1 475 ? -0.038 40.406 30 1 38.03 475 GLY A C 1
ATOM 3481 O O . GLY A 1 475 ? -0.248 39.969 28.844 1 38.03 475 GLY A O 1
ATOM 3482 N N . MET B 1 1 ? 37.281 -3.113 13.125 1 24.47 1 MET B N 1
ATOM 3483 C CA . MET B 1 1 ? 37.25 -4.555 12.906 1 24.47 1 MET B CA 1
ATOM 3484 C C . MET B 1 1 ? 35.875 -4.992 12.406 1 24.47 1 MET B C 1
ATOM 3486 O O . MET B 1 1 ? 34.875 -4.832 13.102 1 24.47 1 MET B O 1
ATOM 3490 N N . ILE B 1 2 ? 35.562 -4.871 11.125 1 26.91 2 ILE B N 1
ATOM 3491 C CA . ILE B 1 2 ? 34.375 -5.305 10.398 1 26.91 2 ILE B CA 1
ATOM 3492 C C . ILE B 1 2 ? 34.094 -6.777 10.695 1 26.91 2 ILE B C 1
ATOM 3494 O O . ILE B 1 2 ? 34.938 -7.641 10.422 1 26.91 2 ILE B O 1
ATOM 3498 N N . GLN B 1 3 ? 33.469 -7 11.852 1 28.94 3 GLN B N 1
ATOM 3499 C CA . GLN B 1 3 ? 33.25 -8.398 12.211 1 28.94 3 GLN B CA 1
ATOM 3500 C C . GLN B 1 3 ? 32.906 -9.227 10.977 1 28.94 3 GLN B C 1
ATOM 3502 O O . GLN B 1 3 ? 32.062 -8.82 10.172 1 28.94 3 GLN B O 1
ATOM 3507 N N . SER B 1 4 ? 33.875 -9.906 10.461 1 33.5 4 SER B N 1
ATOM 3508 C CA . SER B 1 4 ? 33.719 -10.984 9.5 1 33.5 4 SER B CA 1
ATOM 3509 C C . SER B 1 4 ? 32.438 -11.742 9.727 1 33.5 4 SER B C 1
ATOM 3511 O O . SER B 1 4 ? 32.219 -12.312 10.797 1 33.5 4 SER B O 1
ATOM 3513 N N . GLN B 1 5 ? 31.266 -11.203 9.406 1 37.88 5 GLN B N 1
ATOM 3514 C CA . GLN B 1 5 ? 30.062 -12.031 9.469 1 37.88 5 GLN B CA 1
ATOM 3515 C C . GLN B 1 5 ? 30.375 -13.477 9.086 1 37.88 5 GLN B C 1
ATOM 3517 O O . GLN B 1 5 ? 30.797 -13.742 7.961 1 37.88 5 GLN B O 1
ATOM 3522 N N . VAL B 1 6 ? 31.047 -14.281 9.953 1 35.69 6 VAL B N 1
ATOM 3523 C CA . VAL B 1 6 ? 31.156 -15.727 9.789 1 35.69 6 VAL B CA 1
ATOM 3524 C C . VAL B 1 6 ? 30.016 -16.25 8.914 1 35.69 6 VAL B C 1
ATOM 3526 O O . VAL B 1 6 ? 28.844 -15.984 9.203 1 35.69 6 VAL B O 1
ATOM 3529 N N . ALA B 1 7 ? 30.156 -16.438 7.691 1 47.09 7 ALA B N 1
ATOM 3530 C CA . ALA B 1 7 ? 29.234 -17.125 6.785 1 47.09 7 ALA B CA 1
ATOM 3531 C C . ALA B 1 7 ? 28.516 -18.25 7.504 1 47.09 7 ALA B C 1
ATOM 3533 O O . ALA B 1 7 ? 29.109 -19.281 7.824 1 47.09 7 ALA B O 1
ATOM 3534 N N . SER B 1 8 ? 27.516 -18.094 8.352 1 61.75 8 SER B N 1
ATOM 3535 C CA . SER B 1 8 ? 26.812 -19.109 9.133 1 61.75 8 SER B CA 1
ATOM 3536 C C . SER B 1 8 ? 26.5 -20.344 8.281 1 61.75 8 SER B C 1
ATOM 3538 O O . SER B 1 8 ? 26.172 -20.219 7.102 1 61.75 8 SER B O 1
ATOM 3540 N N . THR B 1 9 ? 27.031 -21.641 8.594 1 77.81 9 THR B N 1
ATOM 3541 C CA . THR B 1 9 ? 26.812 -22.984 8.031 1 77.81 9 THR B CA 1
ATOM 3542 C C . THR B 1 9 ? 25.344 -23.219 7.746 1 77.81 9 THR B C 1
ATOM 3544 O O . THR B 1 9 ? 24.484 -22.812 8.523 1 77.81 9 THR B O 1
ATOM 3547 N N . VAL B 1 10 ? 25.141 -23.594 6.434 1 86 10 VAL B N 1
ATOM 3548 C CA . VAL B 1 10 ? 23.781 -23.969 6.023 1 86 10 VAL B CA 1
ATOM 3549 C C . VAL B 1 10 ? 23.281 -25.109 6.898 1 86 10 VAL B C 1
ATOM 3551 O O . VAL B 1 10 ? 23.922 -26.156 6.988 1 86 10 VAL B O 1
ATOM 3554 N N . PRO B 1 11 ? 22.281 -24.828 7.605 1 91.38 11 PRO B N 1
ATOM 3555 C CA . PRO B 1 11 ? 21.75 -25.891 8.461 1 91.38 11 PRO B CA 1
ATOM 3556 C C . PRO B 1 11 ? 20.969 -26.938 7.672 1 91.38 11 PRO B C 1
ATOM 3558 O O . PRO B 1 11 ? 19.75 -27.078 7.863 1 91.38 11 PRO B O 1
ATOM 3561 N N . GLY B 1 12 ? 21.672 -27.781 6.871 1 94.06 12 GLY B N 1
ATOM 3562 C CA . GLY B 1 12 ? 21.062 -28.703 5.941 1 94.06 12 GLY B CA 1
ATOM 3563 C C . GLY B 1 12 ? 20.141 -29.719 6.621 1 94.06 12 GLY B C 1
ATOM 3564 O O . GLY B 1 12 ? 19.016 -29.953 6.16 1 94.06 12 GLY B O 1
ATOM 3565 N N . SER B 1 13 ? 20.609 -30.281 7.707 1 94.88 13 SER B N 1
ATOM 3566 C CA . SER B 1 13 ? 19.812 -31.297 8.406 1 94.88 13 SER B CA 1
ATOM 3567 C C . SER B 1 13 ? 18.531 -30.688 8.977 1 94.88 13 SER B C 1
ATOM 3569 O O . SER B 1 13 ? 17.469 -31.297 8.922 1 94.88 13 SER B O 1
ATOM 3571 N N . ALA B 1 14 ? 18.703 -29.5 9.531 1 95.44 14 ALA B N 1
ATOM 3572 C CA . ALA B 1 14 ? 17.531 -28.812 10.086 1 95.44 14 ALA B CA 1
ATOM 3573 C C . ALA B 1 14 ? 16.531 -28.453 8.992 1 95.44 14 ALA B C 1
ATOM 3575 O O . ALA B 1 14 ? 15.32 -28.562 9.18 1 95.44 14 ALA B O 1
ATOM 3576 N N . LEU B 1 15 ? 17.031 -28.047 7.871 1 97.38 15 LEU B N 1
ATOM 3577 C CA . LEU B 1 15 ? 16.172 -27.719 6.738 1 97.38 15 LEU B CA 1
ATOM 3578 C C . LEU B 1 15 ? 15.43 -28.938 6.238 1 97.38 15 LEU B C 1
ATOM 3580 O O . LEU B 1 15 ? 14.219 -28.891 5.996 1 97.38 15 LEU B O 1
ATOM 3584 N N . SER B 1 16 ? 16.125 -30.031 6.141 1 97.69 16 SER B N 1
ATOM 3585 C CA . SER B 1 16 ? 15.492 -31.266 5.711 1 97.69 16 SER B CA 1
ATOM 3586 C C . SER B 1 16 ? 14.43 -31.719 6.707 1 97.69 16 SER B C 1
ATOM 3588 O O . SER B 1 16 ? 13.359 -32.188 6.309 1 97.69 16 SER B O 1
ATOM 3590 N N . GLY B 1 17 ? 14.75 -31.609 7.961 1 97.19 17 GLY B N 1
ATOM 3591 C CA . GLY B 1 17 ? 13.773 -31.953 8.984 1 97.19 17 GLY B CA 1
ATOM 3592 C C . GLY B 1 17 ? 12.492 -31.141 8.875 1 97.19 17 GLY B C 1
ATOM 3593 O O . GLY B 1 17 ? 11.398 -31.703 8.914 1 97.19 17 GLY B O 1
ATOM 3594 N N . LEU B 1 18 ? 12.656 -29.828 8.695 1 96.5 18 LEU B N 1
ATOM 3595 C CA . LEU B 1 18 ? 11.484 -28.969 8.57 1 96.5 18 LEU B CA 1
ATOM 3596 C C . LEU B 1 18 ? 10.695 -29.297 7.309 1 96.5 18 LEU B C 1
ATOM 3598 O O . LEU B 1 18 ? 9.461 -29.266 7.316 1 96.5 18 LEU B O 1
ATOM 3602 N N . LEU B 1 19 ? 11.406 -29.594 6.219 1 97.44 19 LEU B N 1
ATOM 3603 C CA . LEU B 1 19 ? 10.742 -29.984 4.973 1 97.44 19 LEU B CA 1
ATOM 3604 C C . LEU B 1 19 ? 9.859 -31.203 5.176 1 97.44 19 LEU B C 1
ATOM 3606 O O . LEU B 1 19 ? 8.719 -31.234 4.723 1 97.44 19 LEU B O 1
ATOM 3610 N N . HIS B 1 20 ? 10.375 -32.188 5.871 1 96.81 20 HIS B N 1
ATOM 3611 C CA . HIS B 1 20 ? 9.617 -33.406 6.148 1 96.81 20 HIS B CA 1
ATOM 3612 C C . HIS B 1 20 ? 8.422 -33.094 7.047 1 96.81 20 HIS B C 1
ATOM 3614 O O . HIS B 1 20 ? 7.328 -33.625 6.836 1 96.81 20 HIS B O 1
ATOM 3620 N N . GLU B 1 21 ? 8.617 -32.219 8.008 1 96 21 GLU B N 1
ATOM 3621 C CA . GLU B 1 21 ? 7.531 -31.828 8.906 1 96 21 GLU B CA 1
ATOM 3622 C C . GLU B 1 21 ? 6.414 -31.109 8.148 1 96 21 GLU B C 1
ATOM 3624 O O . GLU B 1 21 ? 5.234 -31.375 8.383 1 96 21 GLU B O 1
ATOM 3629 N N . LEU B 1 22 ? 6.816 -30.234 7.281 1 95.38 22 LEU B N 1
ATOM 3630 C CA . LEU B 1 22 ? 5.84 -29.516 6.477 1 95.38 22 LEU B CA 1
ATOM 3631 C C . LEU B 1 22 ? 5.031 -30.469 5.605 1 95.38 22 LEU B C 1
ATOM 3633 O O . LEU B 1 22 ? 3.807 -30.359 5.527 1 95.38 22 LEU B O 1
ATOM 3637 N N . ARG B 1 23 ? 5.707 -31.359 4.961 1 96.5 23 ARG B N 1
ATOM 3638 C CA . ARG B 1 23 ? 5.047 -32.312 4.094 1 96.5 23 ARG B CA 1
ATOM 3639 C C . ARG B 1 23 ? 4.047 -33.156 4.875 1 96.5 23 ARG B C 1
ATOM 3641 O O . ARG B 1 23 ? 2.895 -33.312 4.461 1 96.5 23 ARG B O 1
ATOM 3648 N N . ASP B 1 24 ? 4.492 -33.688 6.027 1 95.06 24 ASP B N 1
ATOM 3649 C CA . ASP B 1 24 ? 3.645 -34.562 6.84 1 95.06 24 ASP B CA 1
ATOM 3650 C C . ASP B 1 24 ? 2.441 -33.781 7.387 1 95.06 24 ASP B C 1
ATOM 3652 O O . ASP B 1 24 ? 1.312 -34.281 7.332 1 95.06 24 ASP B O 1
ATOM 3656 N N . GLY B 1 25 ? 2.732 -32.625 7.887 1 92.56 25 GLY B N 1
ATOM 3657 C CA . GLY B 1 25 ? 1.67 -31.812 8.469 1 92.56 25 GLY B CA 1
ATOM 3658 C C . GLY B 1 25 ? 0.597 -31.438 7.469 1 92.56 25 GLY B C 1
ATOM 3659 O O . GLY B 1 25 ? -0.586 -31.375 7.809 1 92.56 25 GLY B O 1
ATOM 3660 N N . ALA B 1 26 ? 0.997 -31.25 6.219 1 93.69 26 ALA B N 1
ATOM 3661 C CA . ALA B 1 26 ? 0.061 -30.812 5.188 1 93.69 26 ALA B CA 1
ATOM 3662 C C . ALA B 1 26 ? -0.427 -31.984 4.348 1 93.69 26 ALA B C 1
ATOM 3664 O O . ALA B 1 26 ? -1.238 -31.812 3.434 1 93.69 26 ALA B O 1
ATOM 3665 N N . ARG B 1 27 ? 0.109 -33.156 4.566 1 93.81 27 ARG B N 1
ATOM 3666 C CA . ARG B 1 27 ? -0.235 -34.375 3.855 1 93.81 27 ARG B CA 1
ATOM 3667 C C . ARG B 1 27 ? 0.024 -34.25 2.359 1 93.81 27 ARG B C 1
ATOM 3669 O O . ARG B 1 27 ? -0.764 -34.719 1.539 1 93.81 27 ARG B O 1
ATOM 3676 N N . VAL B 1 28 ? 1.062 -33.562 2.035 1 96.62 28 VAL B N 1
ATOM 3677 C CA . VAL B 1 28 ? 1.431 -33.375 0.638 1 96.62 28 VAL B CA 1
ATOM 3678 C C . VAL B 1 28 ? 2.15 -34.625 0.109 1 96.62 28 VAL B C 1
ATOM 3680 O O . VAL B 1 28 ? 3.07 -35.125 0.75 1 96.62 28 VAL B O 1
ATOM 3683 N N . PRO B 1 29 ? 1.765 -35.094 -1.044 1 97.19 29 PRO B N 1
ATOM 3684 C CA . PRO B 1 29 ? 2.4 -36.281 -1.593 1 97.19 29 PRO B CA 1
ATOM 3685 C C . PRO B 1 29 ? 3.906 -36.125 -1.782 1 97.19 29 PRO B C 1
ATOM 3687 O O . PRO B 1 29 ? 4.68 -37.031 -1.418 1 97.19 29 PRO B O 1
ATOM 3690 N N . ALA B 1 30 ? 4.305 -35.031 -2.322 1 97.94 30 ALA B N 1
ATOM 3691 C CA . ALA B 1 30 ? 5.719 -34.719 -2.488 1 97.94 30 ALA B CA 1
ATOM 3692 C C . ALA B 1 30 ? 5.961 -33.219 -2.299 1 97.94 30 ALA B C 1
ATOM 3694 O O . ALA B 1 30 ? 5.188 -32.406 -2.787 1 97.94 30 ALA B O 1
ATOM 3695 N N . LEU B 1 31 ? 6.945 -32.875 -1.541 1 98.31 31 LEU B N 1
ATOM 3696 C CA . LEU B 1 31 ? 7.395 -31.516 -1.29 1 98.31 31 LEU B CA 1
ATOM 3697 C C . LEU B 1 31 ? 8.891 -31.391 -1.55 1 98.31 31 LEU B C 1
ATOM 3699 O O . LEU B 1 31 ? 9.688 -32.188 -1.046 1 98.31 31 LEU B O 1
ATOM 3703 N N . SER B 1 32 ? 9.266 -30.5 -2.418 1 98.69 32 SER B N 1
ATOM 3704 C CA . SER B 1 32 ? 10.664 -30.219 -2.758 1 98.69 32 SER B CA 1
ATOM 3705 C C . SER B 1 32 ? 11.047 -28.781 -2.412 1 98.69 32 SER B C 1
ATOM 3707 O O . SER B 1 32 ? 10.219 -27.875 -2.523 1 98.69 32 SER B O 1
ATOM 3709 N N . ALA B 1 33 ? 12.242 -28.562 -1.929 1 98.75 33 ALA B N 1
ATOM 3710 C CA . ALA B 1 33 ? 12.68 -27.219 -1.57 1 98.75 33 ALA B CA 1
ATOM 3711 C C . ALA B 1 33 ? 14.164 -27.031 -1.87 1 98.75 33 ALA B C 1
ATOM 3713 O O . ALA B 1 33 ? 14.906 -28 -2.023 1 98.75 33 ALA B O 1
ATOM 3714 N N . ALA B 1 34 ? 14.523 -25.844 -2.012 1 98.88 34 ALA B N 1
ATOM 3715 C CA . ALA B 1 34 ? 15.922 -25.453 -2.154 1 98.88 34 ALA B CA 1
ATOM 3716 C C . ALA B 1 34 ? 16.188 -24.109 -1.462 1 98.88 34 ALA B C 1
ATOM 3718 O O . ALA B 1 34 ? 15.266 -23.344 -1.203 1 98.88 34 ALA B O 1
ATOM 3719 N N . ALA B 1 35 ? 17.438 -23.891 -1.113 1 98.56 35 ALA B N 1
ATOM 3720 C CA . ALA B 1 35 ? 17.906 -22.656 -0.495 1 98.56 35 ALA B CA 1
ATOM 3721 C C . ALA B 1 35 ? 19.125 -22.094 -1.229 1 98.56 35 ALA B C 1
ATOM 3723 O O . ALA B 1 35 ? 19.953 -22.859 -1.745 1 98.56 35 ALA B O 1
ATOM 3724 N N . GLY B 1 36 ? 19.141 -20.828 -1.337 1 98.38 36 GLY B N 1
ATOM 3725 C CA . GLY B 1 36 ? 20.266 -20.125 -1.942 1 98.38 36 GLY B CA 1
ATOM 3726 C C . GLY B 1 36 ? 20.938 -19.141 -1.008 1 98.38 36 GLY B C 1
ATOM 3727 O O . GLY B 1 36 ? 20.25 -18.453 -0.234 1 98.38 36 GLY B O 1
ATOM 3728 N N . ARG B 1 37 ? 22.172 -19.078 -1.104 1 96.62 37 ARG B N 1
ATOM 3729 C CA . ARG B 1 37 ? 23.016 -18.141 -0.366 1 96.62 37 ARG B CA 1
ATOM 3730 C C . ARG B 1 37 ? 24.328 -17.906 -1.097 1 96.62 37 ARG B C 1
ATOM 3732 O O . ARG B 1 37 ? 24.891 -18.844 -1.69 1 96.62 37 ARG B O 1
ATOM 3739 N N . GLY B 1 38 ? 24.844 -16.672 -1.014 1 93.44 38 GLY B N 1
ATOM 3740 C CA . GLY B 1 38 ? 26.125 -16.359 -1.642 1 93.44 38 GLY B CA 1
ATOM 3741 C C . GLY B 1 38 ? 26.125 -16.609 -3.139 1 93.44 38 GLY B C 1
ATOM 3742 O O . GLY B 1 38 ? 27.141 -17.016 -3.709 1 93.44 38 GLY B O 1
ATOM 3743 N N . GLY B 1 39 ? 25 -16.547 -3.707 1 95 39 GLY B N 1
ATOM 3744 C CA . GLY B 1 39 ? 24.844 -16.594 -5.152 1 95 39 GLY B CA 1
ATOM 3745 C C . GLY B 1 39 ? 24.703 -18 -5.695 1 95 39 GLY B C 1
ATOM 3746 O O . GLY B 1 39 ? 24.641 -18.188 -6.91 1 95 39 GLY B O 1
ATOM 3747 N N . GLU B 1 40 ? 24.625 -18.938 -4.781 1 96.06 40 GLU B N 1
ATOM 3748 C CA . GLU B 1 40 ? 24.578 -20.344 -5.203 1 96.06 40 GLU B CA 1
ATOM 3749 C C . GLU B 1 40 ? 23.469 -21.094 -4.48 1 96.06 40 GLU B C 1
ATOM 3751 O O . GLU B 1 40 ? 23.047 -20.688 -3.395 1 96.06 40 GLU B O 1
ATOM 3756 N N . VAL B 1 41 ? 23 -22.156 -5.16 1 97.94 41 VAL B N 1
ATOM 3757 C CA . VAL B 1 41 ? 22.156 -23.109 -4.457 1 97.94 41 VAL B CA 1
ATOM 3758 C C . VAL B 1 41 ? 22.984 -23.891 -3.438 1 97.94 41 VAL B C 1
ATOM 3760 O O . VAL B 1 41 ? 23.938 -24.578 -3.805 1 97.94 41 VAL B O 1
ATOM 3763 N N . VAL B 1 42 ? 22.594 -23.828 -2.139 1 97.81 42 VAL B N 1
ATOM 3764 C CA . VAL B 1 42 ? 23.469 -24.391 -1.104 1 97.81 42 VAL B CA 1
ATOM 3765 C C . VAL B 1 42 ? 22.781 -25.594 -0.466 1 97.81 42 VAL B C 1
ATOM 3767 O O . VAL B 1 42 ? 23.422 -26.328 0.298 1 97.81 42 VAL B O 1
ATOM 3770 N N . TRP B 1 43 ? 21.562 -25.797 -0.742 1 98.12 43 TRP B N 1
ATOM 3771 C CA . TRP B 1 43 ? 20.797 -26.922 -0.212 1 98.12 43 TRP B CA 1
ATOM 3772 C C . TRP B 1 43 ? 19.594 -27.234 -1.096 1 98.12 43 TRP B C 1
ATOM 3774 O O . TRP B 1 43 ? 18.938 -26.312 -1.596 1 98.12 43 TRP B O 1
ATOM 3784 N N . ALA B 1 44 ? 19.297 -28.469 -1.376 1 98.69 44 ALA B N 1
ATOM 3785 C CA . ALA B 1 44 ? 18.094 -28.969 -2.039 1 98.69 44 ALA B CA 1
ATOM 3786 C C . ALA B 1 44 ? 17.703 -30.344 -1.512 1 98.69 44 ALA B C 1
ATOM 3788 O O . ALA B 1 44 ? 18.578 -31.188 -1.267 1 98.69 44 ALA B O 1
ATOM 3789 N N . ASP B 1 45 ? 16.453 -30.469 -1.285 1 98.44 45 ASP B N 1
ATOM 3790 C CA . ASP B 1 45 ? 15.969 -31.75 -0.793 1 98.44 45 ASP B CA 1
ATOM 3791 C C . ASP B 1 45 ? 14.508 -31.984 -1.186 1 98.44 45 ASP B C 1
ATOM 3793 O O . ASP B 1 45 ? 13.852 -31.078 -1.687 1 98.44 45 ASP B O 1
ATOM 3797 N N . VAL B 1 46 ? 14.062 -33.25 -1.039 1 98.19 46 VAL B N 1
ATOM 3798 C CA . VAL B 1 46 ? 12.68 -33.625 -1.333 1 98.19 46 VAL B CA 1
ATOM 3799 C C . VAL B 1 46 ? 12.156 -34.562 -0.238 1 98.19 46 VAL B C 1
ATOM 3801 O O . VAL B 1 46 ? 12.883 -35.406 0.251 1 98.19 46 VAL B O 1
ATOM 3804 N N . ALA B 1 47 ? 11.016 -34.281 0.247 1 97.94 47 ALA B N 1
ATOM 3805 C CA . ALA B 1 47 ? 10.234 -35.156 1.096 1 97.94 47 ALA B CA 1
ATOM 3806 C C . ALA B 1 47 ? 9.031 -35.719 0.342 1 97.94 47 ALA B C 1
ATOM 3808 O O . ALA B 1 47 ? 8.266 -34.969 -0.27 1 97.94 47 ALA B O 1
ATOM 3809 N N . ALA B 1 48 ? 8.836 -37.031 0.341 1 97.25 48 ALA B N 1
ATOM 3810 C CA . ALA B 1 48 ? 7.738 -37.625 -0.412 1 97.25 48 ALA B CA 1
ATOM 3811 C C . ALA B 1 48 ? 7.113 -38.812 0.357 1 97.25 48 ALA B C 1
ATOM 3813 O O . ALA B 1 48 ? 7.793 -39.469 1.128 1 97.25 48 ALA B O 1
ATOM 3814 N N . ALA B 1 49 ? 5.832 -38.969 0.115 1 95.25 49 ALA B N 1
ATOM 3815 C CA . ALA B 1 49 ? 5.184 -40.188 0.572 1 95.25 49 ALA B CA 1
ATOM 3816 C C . ALA B 1 49 ? 5.699 -41.406 -0.192 1 95.25 49 ALA B C 1
ATOM 3818 O O . ALA B 1 49 ? 6.023 -41.312 -1.378 1 95.25 49 ALA B O 1
ATOM 3819 N N . PRO B 1 50 ? 5.68 -42.562 0.447 1 91.44 50 PRO B N 1
ATOM 3820 C CA . PRO B 1 50 ? 6.211 -43.75 -0.214 1 91.44 50 PRO B CA 1
ATOM 3821 C C . PRO B 1 50 ? 5.48 -44.094 -1.515 1 91.44 50 PRO B C 1
ATOM 3823 O O . PRO B 1 50 ? 6.086 -44.594 -2.451 1 91.44 50 PRO B O 1
ATOM 3826 N N . TRP B 1 51 ? 4.238 -43.719 -1.582 1 91.56 51 TRP B N 1
ATOM 3827 C CA . TRP B 1 51 ? 3.432 -44.094 -2.74 1 91.56 51 TRP B CA 1
ATOM 3828 C C . TRP B 1 51 ? 3.568 -43.062 -3.852 1 91.56 51 TRP B C 1
ATOM 3830 O O . TRP B 1 51 ? 3.117 -43.281 -4.977 1 91.56 51 TRP B O 1
ATOM 3840 N N . ALA B 1 52 ? 4.148 -41.938 -3.576 1 91.94 52 ALA B N 1
ATOM 3841 C CA . ALA B 1 52 ? 4.223 -40.844 -4.539 1 91.94 52 ALA B CA 1
ATOM 3842 C C . ALA B 1 52 ? 5.457 -40.969 -5.426 1 91.94 52 ALA B C 1
ATOM 3844 O O . ALA B 1 52 ? 5.82 -40.031 -6.137 1 91.94 52 ALA B O 1
ATOM 3845 N N . GLY B 1 53 ? 6.094 -42.094 -5.379 1 88.31 53 GLY B N 1
ATOM 3846 C CA . GLY B 1 53 ? 7.32 -42.281 -6.129 1 88.31 53 GLY B CA 1
ATOM 3847 C C . GLY B 1 53 ? 8.562 -41.844 -5.379 1 88.31 53 GLY B C 1
ATOM 3848 O O . GLY B 1 53 ? 8.555 -41.781 -4.148 1 88.31 53 GLY B O 1
ATOM 3849 N N . GLU B 1 54 ? 9.656 -41.688 -6.156 1 91.62 54 GLU B N 1
ATOM 3850 C CA . GLU B 1 54 ? 10.938 -41.281 -5.586 1 91.62 54 GLU B CA 1
ATOM 3851 C C . GLU B 1 54 ? 11.461 -40.031 -6.27 1 91.62 54 GLU B C 1
ATOM 3853 O O . GLU B 1 54 ? 12.523 -40.031 -6.887 1 91.62 54 GLU B O 1
ATOM 3858 N N . PRO B 1 55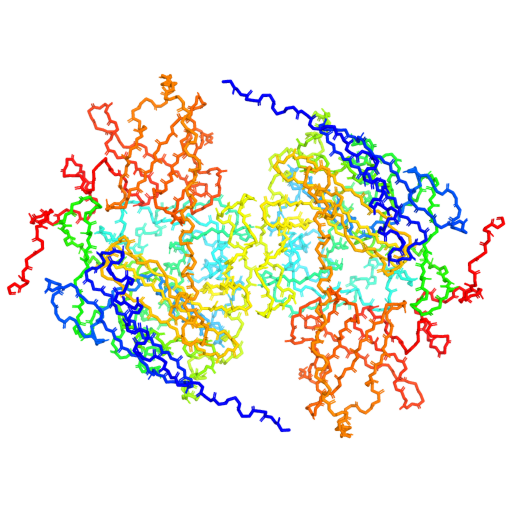 ? 10.625 -39 -6.035 1 96.31 55 PRO B N 1
ATOM 3859 C CA . PRO B 1 55 ? 11.117 -37.75 -6.645 1 96.31 55 PRO B CA 1
ATOM 3860 C C . PRO B 1 55 ? 12.461 -37.312 -6.074 1 96.31 55 PRO B C 1
ATOM 3862 O O . PRO B 1 55 ? 12.781 -37.625 -4.922 1 96.31 55 PRO B O 1
ATOM 3865 N N . THR B 1 56 ? 13.242 -36.719 -6.902 1 97.44 56 THR B N 1
ATOM 3866 C CA . THR B 1 56 ? 14.5 -36.062 -6.551 1 97.44 56 THR B CA 1
ATOM 3867 C C . THR B 1 56 ? 14.398 -34.562 -6.75 1 97.44 56 THR B C 1
ATOM 3869 O O . THR B 1 56 ? 13.414 -34.062 -7.309 1 97.44 56 THR B O 1
ATOM 3872 N N . PRO B 1 57 ? 15.391 -33.812 -6.254 1 97.5 57 PRO B N 1
ATOM 3873 C CA . PRO B 1 57 ? 15.359 -32.344 -6.43 1 97.5 57 PRO B CA 1
ATOM 3874 C C . PRO B 1 57 ? 15.344 -31.938 -7.898 1 97.5 57 PRO B C 1
ATOM 3876 O O . PRO B 1 57 ? 15.094 -30.766 -8.211 1 97.5 57 PRO B O 1
ATOM 3879 N N . GLU B 1 58 ? 15.523 -32.844 -8.82 1 96.81 58 GLU B N 1
ATOM 3880 C CA . GLU B 1 58 ? 15.547 -32.562 -10.25 1 96.81 58 GLU B CA 1
ATOM 3881 C C . GLU B 1 58 ? 14.148 -32.625 -10.859 1 96.81 58 GLU B C 1
ATOM 3883 O O . GLU B 1 58 ? 13.93 -32.219 -11.992 1 96.81 58 GLU B O 1
ATOM 3888 N N . HIS B 1 59 ? 13.203 -33.156 -10.125 1 98.06 59 HIS B N 1
ATOM 3889 C CA . HIS B 1 59 ? 11.836 -33.25 -10.633 1 98.06 59 HIS B CA 1
ATOM 3890 C C . HIS B 1 59 ? 11.148 -31.906 -10.648 1 98.06 59 HIS B C 1
ATOM 3892 O O . HIS B 1 59 ? 11.188 -31.172 -9.656 1 98.06 59 HIS B O 1
ATOM 3898 N N . ALA B 1 60 ? 10.531 -31.609 -11.766 1 98.5 60 ALA B N 1
ATOM 3899 C CA . ALA B 1 60 ? 9.852 -30.328 -11.93 1 98.5 60 ALA B CA 1
ATOM 3900 C C . ALA B 1 60 ? 8.422 -30.391 -11.391 1 98.5 60 ALA B C 1
ATOM 3902 O O . ALA B 1 60 ? 7.812 -31.469 -11.367 1 98.5 60 ALA B O 1
ATOM 3903 N N . PHE B 1 61 ? 7.945 -29.266 -10.898 1 98.44 61 PHE B N 1
ATOM 3904 C CA . PHE B 1 61 ? 6.574 -29 -10.484 1 98.44 61 PHE B CA 1
ATOM 3905 C C . PHE B 1 61 ? 5.98 -27.859 -11.305 1 98.44 61 PHE B C 1
ATOM 3907 O O . PHE B 1 61 ? 6.707 -26.984 -11.773 1 98.44 61 PHE B O 1
ATOM 3914 N N . ARG B 1 62 ? 4.668 -27.844 -11.547 1 98.5 62 ARG B N 1
ATOM 3915 C CA . ARG B 1 62 ? 4.051 -26.625 -12.031 1 98.5 62 ARG B CA 1
ATOM 3916 C C . ARG B 1 62 ? 4.043 -25.547 -10.945 1 98.5 62 ARG B C 1
ATOM 3918 O O . ARG B 1 62 ? 3.666 -25.812 -9.805 1 98.5 62 ARG B O 1
ATOM 3925 N N . ILE B 1 63 ? 4.453 -24.344 -11.289 1 98.56 63 ILE B N 1
ATOM 3926 C CA . ILE B 1 63 ? 4.738 -23.375 -10.234 1 98.56 63 ILE B CA 1
ATOM 3927 C C . ILE B 1 63 ? 3.668 -22.297 -10.234 1 98.56 63 ILE B C 1
ATOM 3929 O O . ILE B 1 63 ? 3.77 -21.312 -9.484 1 98.56 63 ILE B O 1
ATOM 3933 N N . GLY B 1 64 ? 2.645 -22.406 -11.062 1 98.44 64 GLY B N 1
ATOM 3934 C CA . GLY B 1 64 ? 1.508 -21.5 -11.047 1 98.44 64 GLY B CA 1
ATOM 3935 C C . GLY B 1 64 ? 1.902 -20.047 -11.227 1 98.44 64 GLY B C 1
ATOM 3936 O O . GLY B 1 64 ? 2.641 -19.703 -12.148 1 98.44 64 GLY B O 1
ATOM 3937 N N . SER B 1 65 ? 1.479 -19.219 -10.359 1 98.75 65 SER B N 1
ATOM 3938 C CA . SER B 1 65 ? 1.542 -17.766 -10.484 1 98.75 65 SER B CA 1
ATOM 3939 C C . SER B 1 65 ? 2.979 -17.266 -10.375 1 98.75 65 SER B C 1
ATOM 3941 O O . SER B 1 65 ? 3.256 -16.094 -10.648 1 98.75 65 SER B O 1
ATOM 3943 N N . ILE B 1 66 ? 3.902 -18.078 -10.008 1 98.88 66 ILE B N 1
ATOM 3944 C CA . ILE B 1 66 ? 5.293 -17.641 -10.062 1 98.88 66 ILE B CA 1
ATOM 3945 C C . ILE B 1 66 ? 5.691 -17.375 -11.516 1 98.88 66 ILE B C 1
ATOM 3947 O O . ILE B 1 66 ? 6.699 -16.719 -11.781 1 98.88 66 ILE B O 1
ATOM 3951 N N . THR B 1 67 ? 4.898 -17.812 -12.461 1 98.94 67 THR B N 1
ATOM 3952 C CA . THR B 1 67 ? 5.023 -17.453 -13.867 1 98.94 67 THR B CA 1
ATOM 3953 C C . THR B 1 67 ? 4.934 -15.938 -14.039 1 98.94 67 THR B C 1
ATOM 3955 O O . THR B 1 67 ? 5.652 -15.359 -14.859 1 98.94 67 THR B O 1
ATOM 3958 N N . LYS B 1 68 ? 4.16 -15.297 -13.234 1 98.94 68 LYS B N 1
ATOM 3959 C CA . LYS B 1 68 ? 3.844 -13.875 -13.398 1 98.94 68 LYS B CA 1
ATOM 3960 C C . LYS B 1 68 ? 5.086 -13.016 -13.203 1 98.94 68 LYS B C 1
ATOM 3962 O O . LYS B 1 68 ? 5.379 -12.148 -14.031 1 98.94 68 LYS B O 1
ATOM 3967 N N . PRO B 1 69 ? 5.891 -13.234 -12.18 1 98.94 69 PRO B N 1
ATOM 3968 C CA . PRO B 1 69 ? 7.125 -12.453 -12.094 1 98.94 69 PRO B CA 1
ATOM 3969 C C . PRO B 1 69 ? 8.031 -12.648 -13.305 1 98.94 69 PRO B C 1
ATOM 3971 O O . PRO B 1 69 ? 8.75 -11.719 -13.695 1 98.94 69 PRO B O 1
ATOM 3974 N N . MET B 1 70 ? 8.031 -13.805 -13.906 1 98.94 70 MET B N 1
ATOM 3975 C CA . MET B 1 70 ? 8.867 -14.047 -15.078 1 98.94 70 MET B CA 1
ATOM 3976 C C . MET B 1 70 ? 8.359 -13.273 -16.281 1 98.94 70 MET B C 1
ATOM 3978 O O . MET B 1 70 ? 9.148 -12.711 -17.047 1 98.94 70 MET B O 1
ATOM 3982 N N . ILE B 1 71 ? 7.035 -13.203 -16.406 1 98.94 71 ILE B N 1
ATOM 3983 C CA . ILE B 1 71 ? 6.43 -12.391 -17.453 1 98.94 71 ILE B CA 1
ATOM 3984 C C . ILE B 1 71 ? 6.746 -10.914 -17.219 1 98.94 71 ILE B C 1
ATOM 3986 O O . ILE B 1 71 ? 7.062 -10.18 -18.156 1 98.94 71 ILE B O 1
ATOM 3990 N N . ALA B 1 72 ? 6.699 -10.508 -15.984 1 98.94 72 ALA B N 1
ATOM 3991 C CA . ALA B 1 72 ? 7.016 -9.125 -15.633 1 98.94 72 ALA B CA 1
ATOM 3992 C C . ALA B 1 72 ? 8.43 -8.758 -16.062 1 98.94 72 ALA B C 1
ATOM 3994 O O . ALA B 1 72 ? 8.672 -7.66 -16.578 1 98.94 72 ALA B O 1
ATOM 3995 N N . VAL B 1 73 ? 9.375 -9.688 -15.898 1 98.88 73 VAL B N 1
ATOM 3996 C CA . VAL B 1 73 ? 10.758 -9.453 -16.312 1 98.88 73 VAL B CA 1
ATOM 3997 C C . VAL B 1 73 ? 10.812 -9.227 -17.812 1 98.88 73 VAL B C 1
ATOM 3999 O O . VAL B 1 73 ? 11.477 -8.305 -18.281 1 98.88 73 VAL B O 1
ATOM 4002 N N . ALA B 1 74 ? 10.109 -10.062 -18.547 1 98.88 74 ALA B N 1
ATOM 4003 C CA . ALA B 1 74 ? 10.086 -9.906 -20 1 98.88 74 ALA B CA 1
ATOM 4004 C C . ALA B 1 74 ? 9.5 -8.555 -20.391 1 98.88 74 ALA B C 1
ATOM 4006 O O . ALA B 1 74 ? 9.984 -7.898 -21.312 1 98.88 74 ALA B O 1
ATOM 4007 N N . VAL B 1 75 ? 8.453 -8.117 -19.719 1 98.94 75 VAL B N 1
ATOM 4008 C CA . VAL B 1 75 ? 7.832 -6.824 -19.984 1 98.94 75 VAL B CA 1
ATOM 4009 C C . VAL B 1 75 ? 8.82 -5.703 -19.656 1 98.94 75 VAL B C 1
ATOM 4011 O O . VAL B 1 75 ? 8.969 -4.758 -20.438 1 98.94 75 VAL B O 1
ATOM 4014 N N . LEU B 1 76 ? 9.508 -5.824 -18.562 1 98.81 76 LEU B N 1
ATOM 4015 C CA . LEU B 1 76 ? 10.438 -4.777 -18.141 1 98.81 76 LEU B CA 1
ATOM 4016 C C . LEU B 1 76 ? 11.648 -4.723 -19.062 1 98.81 76 LEU B C 1
ATOM 4018 O O . LEU B 1 76 ? 12.273 -3.668 -19.219 1 98.81 76 LEU B O 1
ATOM 4022 N N . ARG B 1 77 ? 11.992 -5.859 -19.688 1 98.69 77 ARG B N 1
ATOM 4023 C CA . ARG B 1 77 ? 13.016 -5.824 -20.734 1 98.69 77 ARG B CA 1
ATOM 4024 C C . ARG B 1 77 ? 12.562 -4.996 -21.922 1 98.69 77 ARG B C 1
ATOM 4026 O O . ARG B 1 77 ? 13.344 -4.234 -22.5 1 98.69 77 ARG B O 1
ATOM 4033 N N . LEU B 1 78 ? 11.266 -5.148 -22.312 1 98.75 78 LEU B N 1
ATOM 4034 C CA . LEU B 1 78 ? 10.727 -4.312 -23.375 1 98.75 78 LEU B CA 1
ATOM 4035 C C . LEU B 1 78 ? 10.781 -2.838 -22.984 1 98.75 78 LEU B C 1
ATOM 4037 O O . LEU B 1 78 ? 11.047 -1.979 -23.828 1 98.75 78 LEU B O 1
ATOM 4041 N N . VAL B 1 79 ? 10.531 -2.551 -21.734 1 98.31 79 VAL B N 1
ATOM 4042 C CA . VAL B 1 79 ? 10.586 -1.18 -21.234 1 98.31 79 VAL B CA 1
ATOM 4043 C C . VAL B 1 79 ? 12.023 -0.666 -21.297 1 98.31 79 VAL B C 1
ATOM 4045 O O . VAL B 1 79 ? 12.273 0.448 -21.766 1 98.31 79 VAL B O 1
ATOM 4048 N N . ALA B 1 80 ? 12.938 -1.493 -20.844 1 96.88 80 ALA B N 1
ATOM 4049 C CA . ALA B 1 80 ? 14.352 -1.124 -20.828 1 96.88 80 ALA B CA 1
ATOM 4050 C C . ALA B 1 80 ? 14.859 -0.869 -22.25 1 96.88 80 ALA B C 1
ATOM 4052 O O . ALA B 1 80 ? 15.711 -0 -22.469 1 96.88 80 ALA B O 1
ATOM 4053 N N . ASP B 1 81 ? 14.258 -1.525 -23.172 1 95.56 81 ASP B N 1
ATOM 4054 C CA . ASP B 1 81 ? 14.656 -1.387 -24.578 1 95.56 81 ASP B CA 1
ATOM 4055 C C . ASP B 1 81 ? 13.938 -0.211 -25.234 1 95.56 81 ASP B C 1
ATOM 4057 O O . ASP B 1 81 ? 14.195 0.105 -26.406 1 95.56 81 ASP B O 1
ATOM 4061 N N . GLY B 1 82 ? 13.016 0.374 -24.562 1 96.81 82 GLY B N 1
ATOM 4062 C CA . GLY B 1 82 ? 12.312 1.539 -25.078 1 96.81 82 GLY B CA 1
ATOM 4063 C C . GLY B 1 82 ? 11.148 1.183 -25.969 1 96.81 82 GLY B C 1
ATOM 4064 O O . GLY B 1 82 ? 10.516 2.064 -26.562 1 96.81 82 GLY B O 1
ATOM 4065 N N . ALA B 1 83 ? 10.812 -0.083 -26.062 1 98.25 83 ALA B N 1
ATOM 4066 C CA . ALA B 1 83 ? 9.734 -0.547 -26.938 1 98.25 83 ALA B CA 1
ATOM 4067 C C . ALA B 1 83 ? 8.367 -0.265 -26.312 1 98.25 83 ALA B C 1
ATOM 4069 O O . ALA B 1 83 ? 7.387 -0.065 -27.031 1 98.25 83 ALA B O 1
ATOM 4070 N N . VAL B 1 84 ? 8.289 -0.331 -25.016 1 98.44 84 VAL B N 1
ATOM 4071 C CA . VAL B 1 84 ? 7.062 -0.141 -24.25 1 98.44 84 VAL B CA 1
ATOM 4072 C C . VAL B 1 84 ? 7.328 0.812 -23.078 1 98.44 84 VAL B C 1
ATOM 4074 O O . VAL B 1 84 ? 8.43 0.829 -22.531 1 98.44 84 VAL B O 1
ATOM 4077 N N . ALA B 1 85 ? 6.391 1.666 -22.797 1 97.94 85 ALA B N 1
ATOM 4078 C CA . ALA B 1 85 ? 6.461 2.473 -21.594 1 97.94 85 ALA B CA 1
ATOM 4079 C C . ALA B 1 85 ? 5.484 1.963 -20.531 1 97.94 85 ALA B C 1
ATOM 4081 O O . ALA B 1 85 ? 4.375 1.533 -20.859 1 97.94 85 ALA B O 1
ATOM 4082 N N . LEU B 1 86 ? 5.867 2.039 -19.281 1 98 86 LEU B N 1
ATOM 4083 C CA . LEU B 1 86 ? 5.008 1.599 -18.188 1 98 86 LEU B CA 1
ATOM 4084 C C . LEU B 1 86 ? 3.699 2.383 -18.172 1 98 86 LEU B C 1
ATOM 4086 O O . LEU B 1 86 ? 2.662 1.859 -17.766 1 98 86 LEU B O 1
ATOM 4090 N N . ALA B 1 87 ? 3.707 3.596 -18.688 1 95.88 87 ALA B N 1
ATOM 4091 C CA . ALA B 1 87 ? 2.541 4.473 -18.656 1 95.88 87 ALA B CA 1
ATOM 4092 C C . ALA B 1 87 ? 1.667 4.254 -19.891 1 95.88 87 ALA B C 1
ATOM 4094 O O . ALA B 1 87 ? 0.572 4.812 -20 1 95.88 87 ALA B O 1
ATOM 4095 N N . ASP B 1 88 ? 2.084 3.408 -20.812 1 97.62 88 ASP B N 1
ATOM 4096 C CA . ASP B 1 88 ? 1.29 3.145 -22.016 1 97.62 88 ASP B CA 1
ATOM 4097 C C . ASP B 1 88 ? 0.004 2.398 -21.656 1 97.62 88 ASP B C 1
ATOM 4099 O O . ASP B 1 88 ? 0.033 1.411 -20.922 1 97.62 88 ASP B O 1
ATOM 4103 N N . PRO B 1 89 ? -1.131 2.918 -22.141 1 97.62 89 PRO B N 1
ATOM 4104 C CA . PRO B 1 89 ? -2.273 2.002 -22.125 1 97.62 89 PRO B CA 1
ATOM 4105 C C . PRO B 1 89 ? -2.029 0.736 -22.938 1 97.62 89 PRO B C 1
ATOM 4107 O O . PRO B 1 89 ? -1.41 0.797 -24.016 1 97.62 89 PRO B O 1
ATOM 4110 N N . ILE B 1 90 ? -2.449 -0.365 -22.484 1 98.56 90 ILE B N 1
ATOM 4111 C CA . ILE B 1 90 ? -2.15 -1.64 -23.125 1 98.56 90 ILE B CA 1
ATOM 4112 C C . ILE B 1 90 ? -2.74 -1.657 -24.531 1 98.56 90 ILE B C 1
ATOM 4114 O O . ILE B 1 90 ? -2.182 -2.279 -25.438 1 98.56 90 ILE B O 1
ATOM 4118 N N . GLY B 1 91 ? -3.824 -0.883 -24.797 1 98.31 91 GLY B N 1
ATOM 4119 C CA . GLY B 1 91 ? -4.48 -0.811 -26.094 1 98.31 91 GLY B CA 1
ATOM 4120 C C . GLY B 1 91 ? -3.607 -0.199 -27.172 1 98.31 91 GLY B C 1
ATOM 4121 O O . GLY B 1 91 ? -3.834 -0.422 -28.359 1 98.31 91 GLY B O 1
ATOM 4122 N N . LYS B 1 92 ? -2.684 0.615 -26.75 1 98.31 92 LYS B N 1
ATOM 4123 C CA . LYS B 1 92 ? -1.717 1.166 -27.703 1 98.31 92 LYS B CA 1
ATOM 4124 C C . LYS B 1 92 ? -0.962 0.056 -28.422 1 98.31 92 LYS B C 1
ATOM 4126 O O . LYS B 1 92 ? -0.61 0.201 -29.594 1 98.31 92 LYS B O 1
ATOM 4131 N N . HIS B 1 93 ? -0.758 -1.028 -27.75 1 98.62 93 HIS B N 1
ATOM 4132 C CA . HIS B 1 93 ? 0.05 -2.127 -28.266 1 98.62 93 HIS B CA 1
ATOM 4133 C C . HIS B 1 93 ? -0.826 -3.299 -28.688 1 98.62 93 HIS B C 1
ATOM 4135 O O . HIS B 1 93 ? -0.445 -4.074 -29.562 1 98.62 93 HIS B O 1
ATOM 4141 N N . LEU B 1 94 ? -1.945 -3.42 -28 1 98.44 94 LEU B N 1
ATOM 4142 C CA . LEU B 1 94 ? -2.92 -4.477 -28.25 1 98.44 94 LEU B CA 1
ATOM 4143 C C . LEU B 1 94 ? -4.309 -3.887 -28.484 1 98.44 94 LEU B C 1
ATOM 4145 O O . LEU B 1 94 ? -5.164 -3.934 -27.594 1 98.44 94 LEU B O 1
ATOM 4149 N N . PRO B 1 95 ? -4.609 -3.51 -29.641 1 97.19 95 PRO B N 1
ATOM 4150 C CA . PRO B 1 95 ? -5.867 -2.807 -29.906 1 97.19 95 PRO B CA 1
ATOM 4151 C C . PRO B 1 95 ? -7.098 -3.652 -29.578 1 97.19 95 PRO B C 1
ATOM 4153 O O . PRO B 1 95 ? -8.172 -3.109 -29.312 1 97.19 95 PRO B O 1
ATOM 4156 N N . ASP B 1 96 ? -6.98 -4.965 -29.594 1 96.19 96 ASP B N 1
ATOM 4157 C CA . ASP B 1 96 ? -8.125 -5.832 -29.344 1 96.19 96 ASP B CA 1
ATOM 4158 C C . ASP B 1 96 ? -8.172 -6.285 -27.891 1 96.19 96 ASP B C 1
ATOM 4160 O O . ASP B 1 96 ? -9 -7.113 -27.516 1 96.19 96 ASP B O 1
ATOM 4164 N N . ALA B 1 97 ? -7.293 -5.758 -27.047 1 96.75 97 ALA B N 1
ATOM 4165 C CA . ALA B 1 97 ? -7.223 -6.191 -25.656 1 96.75 97 ALA B CA 1
ATOM 4166 C C . ALA B 1 97 ? -8.445 -5.727 -24.875 1 96.75 97 ALA B C 1
ATOM 4168 O O . ALA B 1 97 ? -8.852 -4.562 -24.969 1 96.75 97 ALA B O 1
ATOM 4169 N N . PRO B 1 98 ? -9.062 -6.613 -24.125 1 95.31 98 PRO B N 1
ATOM 4170 C CA . PRO B 1 98 ? -10.023 -6.113 -23.141 1 95.31 98 PRO B CA 1
ATOM 4171 C C . PRO B 1 98 ? -9.375 -5.23 -22.078 1 95.31 98 PRO B C 1
ATOM 4173 O O . PRO B 1 98 ? -8.242 -5.488 -21.672 1 95.31 98 PRO B O 1
ATOM 4176 N N . GLY B 1 99 ? -10.148 -4.219 -21.656 1 94.81 99 GLY B N 1
ATOM 4177 C CA . GLY B 1 99 ? -9.547 -3.281 -20.719 1 94.81 99 GLY B CA 1
ATOM 4178 C C . GLY B 1 99 ? -8.414 -2.477 -21.328 1 94.81 99 GLY B C 1
ATOM 4179 O O . GLY B 1 99 ? -7.391 -2.254 -20.672 1 94.81 99 GLY B O 1
ATOM 4180 N N . ALA B 1 100 ? -8.539 -2.033 -22.469 1 96.12 100 ALA B N 1
ATOM 4181 C CA . ALA B 1 100 ? -7.496 -1.438 -23.297 1 96.12 100 ALA B CA 1
ATOM 4182 C C . ALA B 1 100 ? -6.98 -0.14 -22.688 1 96.12 100 ALA B C 1
ATOM 4184 O O . ALA B 1 100 ? -5.891 0.326 -23.031 1 96.12 100 ALA B O 1
ATOM 4185 N N . ASP B 1 101 ? -7.688 0.41 -21.75 1 95.38 101 ASP B N 1
ATOM 4186 C CA . ASP B 1 101 ? -7.309 1.694 -21.172 1 95.38 101 ASP B CA 1
ATOM 4187 C C . ASP B 1 101 ? -6.383 1.503 -19.969 1 95.38 101 ASP B C 1
ATOM 4189 O O . ASP B 1 101 ? -5.766 2.459 -19.5 1 95.38 101 ASP B O 1
ATOM 4193 N N . ALA B 1 102 ? -6.223 0.284 -19.469 1 97.25 102 ALA B N 1
ATOM 4194 C CA . ALA B 1 102 ? -5.289 0.031 -18.375 1 97.25 102 ALA B CA 1
ATOM 4195 C C . ALA B 1 102 ? -3.844 0.179 -18.844 1 97.25 102 ALA B C 1
ATOM 4197 O O . ALA B 1 102 ? -3.496 -0.252 -19.953 1 97.25 102 ALA B O 1
ATOM 4198 N N . THR B 1 103 ? -2.996 0.797 -18.031 1 97.94 103 THR B N 1
ATOM 4199 C CA . THR B 1 103 ? -1.594 0.948 -18.406 1 97.94 103 THR B CA 1
ATOM 4200 C C . THR B 1 103 ? -0.816 -0.333 -18.125 1 97.94 103 THR B C 1
ATOM 4202 O O . THR B 1 103 ? -1.278 -1.189 -17.359 1 97.94 103 THR B O 1
ATOM 4205 N N . VAL B 1 104 ? 0.359 -0.43 -18.719 1 98.75 104 VAL B N 1
ATOM 4206 C CA . VAL B 1 104 ? 1.27 -1.545 -18.484 1 98.75 104 VAL B CA 1
ATOM 4207 C C . VAL B 1 104 ? 1.619 -1.613 -17 1 98.75 104 VAL B C 1
ATOM 4209 O O . VAL B 1 104 ? 1.609 -2.693 -16.406 1 98.75 104 VAL B O 1
ATOM 4212 N N . ARG B 1 105 ? 1.825 -0.436 -16.359 1 98.38 105 ARG B N 1
ATOM 4213 C CA . ARG B 1 105 ? 2.105 -0.372 -14.938 1 98.38 105 ARG B CA 1
ATOM 4214 C C . ARG B 1 105 ? 0.949 -0.946 -14.125 1 98.38 105 ARG B C 1
ATOM 4216 O O . ARG B 1 105 ? 1.163 -1.725 -13.195 1 98.38 105 ARG B O 1
ATOM 4223 N N . GLN B 1 106 ? -0.221 -0.568 -14.492 1 98.31 106 GLN B N 1
ATOM 4224 C CA . GLN B 1 106 ? -1.405 -0.964 -13.742 1 98.31 106 GLN B CA 1
ATOM 4225 C C . GLN B 1 106 ? -1.665 -2.463 -13.875 1 98.31 106 GLN B C 1
ATOM 4227 O O . GLN B 1 106 ? -2.137 -3.1 -12.93 1 98.31 106 GLN B O 1
ATOM 4232 N N . LEU B 1 107 ? -1.332 -3.047 -15 1 98.81 107 LEU B N 1
ATOM 4233 C CA . LEU B 1 107 ? -1.414 -4.496 -15.164 1 98.81 107 LEU B CA 1
ATOM 4234 C C . LEU B 1 107 ? -0.354 -5.195 -14.32 1 98.81 107 LEU B C 1
ATOM 4236 O O . LEU B 1 107 ? -0.652 -6.172 -13.625 1 98.81 107 LEU B O 1
ATOM 4240 N N . LEU B 1 108 ? 0.833 -4.656 -14.305 1 98.88 108 LEU B N 1
ATOM 4241 C CA . LEU B 1 108 ? 1.935 -5.258 -13.555 1 98.88 108 LEU B CA 1
ATOM 4242 C C . LEU B 1 108 ? 1.671 -5.203 -12.055 1 98.88 108 LEU B C 1
ATOM 4244 O O . LEU B 1 108 ? 2.078 -6.102 -11.32 1 98.88 108 LEU B O 1
ATOM 4248 N N . THR B 1 109 ? 0.949 -4.164 -11.562 1 98.38 109 THR B N 1
ATOM 4249 C CA . THR B 1 109 ? 0.761 -3.947 -10.133 1 98.38 109 THR B CA 1
ATOM 4250 C C . THR B 1 109 ? -0.607 -4.453 -9.68 1 98.38 109 THR B C 1
ATOM 4252 O O . THR B 1 109 ? -1.002 -4.254 -8.531 1 98.38 109 THR B O 1
ATOM 4255 N N . HIS B 1 110 ? -1.381 -5.066 -10.539 1 98.38 110 HIS B N 1
ATOM 4256 C CA . HIS B 1 110 ? -2.73 -5.543 -10.258 1 98.38 110 HIS B CA 1
ATOM 4257 C C . HIS B 1 110 ? -3.637 -4.395 -9.82 1 98.38 110 HIS B C 1
ATOM 4259 O O . HIS B 1 110 ? -4.387 -4.523 -8.852 1 98.38 110 HIS B O 1
ATOM 4265 N N . THR B 1 111 ? -3.488 -3.266 -10.508 1 97.5 111 THR B N 1
ATOM 4266 C CA . THR B 1 111 ? -4.379 -2.143 -10.242 1 97.5 111 THR B CA 1
ATOM 4267 C C . THR B 1 111 ? -5.152 -1.756 -11.5 1 97.5 111 THR B C 1
ATOM 4269 O O . THR B 1 111 ? -5.598 -0.614 -11.641 1 97.5 111 THR B O 1
ATOM 4272 N N . SER B 1 112 ? -5.355 -2.695 -12.453 1 97.81 112 SER B N 1
ATOM 4273 C CA . SER B 1 112 ? -6.055 -2.428 -13.703 1 97.81 112 SER B CA 1
ATOM 4274 C C . SER B 1 112 ? -7.562 -2.342 -13.492 1 97.81 112 SER B C 1
ATOM 4276 O O . SER B 1 112 ? -8.289 -1.853 -14.359 1 97.81 112 SER B O 1
ATOM 4278 N N . GLY B 1 113 ? -8.031 -2.934 -12.391 1 97 113 GLY B N 1
ATOM 4279 C CA . GLY B 1 113 ? -9.461 -2.967 -12.125 1 97 113 GLY B CA 1
ATOM 4280 C C . GLY B 1 113 ? -10.164 -4.133 -12.797 1 97 113 GLY B C 1
ATOM 4281 O O . GLY B 1 113 ? -11.367 -4.34 -12.594 1 97 113 GLY B O 1
ATOM 4282 N N . LEU B 1 114 ? -9.422 -4.961 -13.516 1 97.75 114 LEU B N 1
ATOM 4283 C CA . LEU B 1 114 ? -10.008 -6.125 -14.172 1 97.75 114 LEU B CA 1
ATOM 4284 C C . LEU B 1 114 ? -10.336 -7.215 -13.164 1 97.75 114 LEU B C 1
ATOM 4286 O O . LEU B 1 114 ? -9.688 -7.32 -12.117 1 97.75 114 LEU B O 1
ATOM 4290 N N . GLN B 1 115 ? -11.352 -8.016 -13.508 1 97.88 115 GLN B N 1
ATOM 4291 C CA . GLN B 1 115 ? -11.742 -9.148 -12.672 1 97.88 115 GLN B CA 1
ATOM 4292 C C . GLN B 1 115 ? -10.57 -10.102 -12.469 1 97.88 115 GLN B C 1
ATOM 4294 O O . GLN B 1 115 ? -9.609 -10.094 -13.242 1 97.88 115 GLN B O 1
ATOM 4299 N N . ALA B 1 116 ? -10.695 -10.898 -11.484 1 97.69 116 ALA B N 1
ATOM 4300 C CA . ALA B 1 116 ? -9.586 -11.719 -11.016 1 97.69 116 ALA B CA 1
ATOM 4301 C C . ALA B 1 116 ? -9.359 -12.914 -11.945 1 97.69 116 ALA B C 1
ATOM 4303 O O . ALA B 1 116 ? -8.219 -13.344 -12.148 1 97.69 116 ALA B O 1
ATOM 4304 N N . GLU B 1 117 ? -10.461 -13.445 -12.508 1 97.69 117 GLU B N 1
ATOM 4305 C CA . GLU B 1 117 ? -10.375 -14.711 -13.234 1 97.69 117 GLU B CA 1
ATOM 4306 C C . GLU B 1 117 ? -10.859 -14.547 -14.672 1 97.69 117 GLU B C 1
ATOM 4308 O O . GLU B 1 117 ? -11.547 -13.578 -15 1 97.69 117 GLU B O 1
ATOM 4313 N N . PHE B 1 118 ? -10.484 -15.492 -15.469 1 97.19 118 PHE B N 1
ATOM 4314 C CA . PHE B 1 118 ? -11 -15.578 -16.828 1 97.19 118 PHE B CA 1
ATOM 4315 C C . PHE B 1 118 ? -12.477 -15.945 -16.828 1 97.19 118 PHE B C 1
ATOM 4317 O O . PHE B 1 118 ? -12.969 -16.547 -15.875 1 97.19 118 PHE B O 1
ATOM 4324 N N . PRO B 1 119 ? -13.148 -15.523 -17.922 1 93.12 119 PRO B N 1
ATOM 4325 C CA . PRO B 1 119 ? -14.523 -16.016 -18.047 1 93.12 119 PRO B CA 1
ATOM 4326 C C . PRO B 1 119 ? -14.578 -17.516 -18.359 1 93.12 119 PRO B C 1
ATOM 4328 O O . PRO B 1 119 ? -13.648 -18.062 -18.953 1 93.12 119 PRO B O 1
ATOM 4331 N N . GLY B 1 120 ? -15.68 -18.109 -17.953 1 91.56 120 GLY B N 1
ATOM 4332 C CA . GLY B 1 120 ? -15.859 -19.516 -18.266 1 91.56 120 GLY B CA 1
ATOM 4333 C C . GLY B 1 120 ? -15.555 -20.438 -17.094 1 91.56 120 GLY B C 1
ATOM 4334 O O . GLY B 1 120 ? -15.578 -20 -15.945 1 91.56 120 GLY B O 1
ATOM 4335 N N . PRO B 1 121 ? -15.367 -21.688 -17.438 1 93.88 121 PRO B N 1
ATOM 4336 C CA . PRO B 1 121 ? -15.117 -22.672 -16.375 1 93.88 121 PRO B CA 1
ATOM 4337 C C . PRO B 1 121 ? -13.734 -22.516 -15.742 1 93.88 121 PRO B C 1
ATOM 4339 O O . PRO B 1 121 ? -12.945 -21.672 -16.172 1 93.88 121 PRO B O 1
ATOM 4342 N N . TRP B 1 122 ? -13.516 -23.234 -14.68 1 96.56 122 TRP B N 1
ATOM 4343 C CA . TRP B 1 122 ? -12.234 -23.297 -13.984 1 96.56 122 TRP B CA 1
ATOM 4344 C C . TRP B 1 122 ? -11.094 -23.562 -14.961 1 96.56 122 TRP B C 1
ATOM 4346 O O . TRP B 1 122 ? -10.742 -24.719 -15.211 1 96.56 122 TRP B O 1
ATOM 4356 N N . TRP B 1 123 ? -10.445 -22.5 -15.398 1 96.06 123 TRP B N 1
ATOM 4357 C CA . TRP B 1 123 ? -9.523 -22.531 -16.531 1 96.06 123 TRP B CA 1
ATOM 4358 C C . TRP B 1 123 ? -8.312 -23.391 -16.203 1 96.06 123 TRP B C 1
ATOM 4360 O O . TRP B 1 123 ? -7.723 -24 -17.109 1 96.06 123 TRP B O 1
ATOM 4370 N N . GLU B 1 124 ? -7.965 -23.469 -14.969 1 97.06 124 GLU B N 1
ATOM 4371 C CA . GLU B 1 124 ? -6.762 -24.188 -14.586 1 97.06 124 GLU B CA 1
ATOM 4372 C C . GLU B 1 124 ? -6.965 -25.703 -14.703 1 97.06 124 GLU B C 1
ATOM 4374 O O . GLU B 1 124 ? -5.996 -26.453 -14.773 1 97.06 124 GLU B O 1
ATOM 4379 N N . ARG B 1 125 ? -8.219 -26.156 -14.703 1 95.88 125 ARG B N 1
ATOM 4380 C CA . ARG B 1 125 ? -8.531 -27.562 -14.867 1 95.88 125 ARG B CA 1
ATOM 4381 C C . ARG B 1 125 ? -9.055 -27.844 -16.281 1 95.88 125 ARG B C 1
ATOM 4383 O O . ARG B 1 125 ? -8.766 -28.906 -16.844 1 95.88 125 ARG B O 1
ATOM 4390 N N . HIS B 1 126 ? -9.773 -26.938 -16.781 1 95.31 126 HIS B N 1
ATOM 4391 C CA . HIS B 1 126 ? -10.469 -27.109 -18.047 1 95.31 126 HIS B CA 1
ATOM 4392 C C . HIS B 1 126 ? -9.578 -26.703 -19.219 1 95.31 126 HIS B C 1
ATOM 4394 O O . HIS B 1 126 ? -9.758 -27.188 -20.344 1 95.31 126 HIS B O 1
ATOM 4400 N N . GLY B 1 127 ? -8.664 -25.922 -18.969 1 96.94 127 GLY B N 1
ATOM 4401 C CA . GLY B 1 127 ? -7.883 -25.266 -20.016 1 96.94 127 GLY B CA 1
ATOM 4402 C C . GLY B 1 127 ? -8.242 -23.812 -20.203 1 96.94 127 GLY B C 1
ATOM 4403 O O . GLY B 1 127 ? -9.367 -23.391 -19.922 1 96.94 127 GLY B O 1
ATOM 4404 N N . GLY B 1 128 ? -7.309 -23.047 -20.656 1 97.25 128 GLY B N 1
ATOM 4405 C CA . GLY B 1 128 ? -7.516 -21.609 -20.812 1 97.25 128 GLY B CA 1
ATOM 4406 C C . GLY B 1 128 ? -8.125 -21.25 -22.156 1 97.25 128 GLY B C 1
ATOM 4407 O O . GLY B 1 128 ? -8.211 -22.094 -23.047 1 97.25 128 GLY B O 1
ATOM 4408 N N . PRO B 1 129 ? -8.586 -19.984 -22.266 1 97.56 129 PRO B N 1
ATOM 4409 C CA . PRO B 1 129 ? -9.156 -19.5 -23.531 1 97.56 129 PRO B CA 1
ATOM 4410 C C . PRO B 1 129 ? -8.086 -19.203 -24.578 1 97.56 129 PRO B C 1
ATOM 4412 O O . PRO B 1 129 ? -6.922 -18.969 -24.234 1 97.56 129 PRO B O 1
ATOM 4415 N N . SER B 1 130 ? -8.531 -19.281 -25.859 1 97.62 130 SER B N 1
ATOM 4416 C CA . SER B 1 130 ? -7.707 -18.688 -26.906 1 97.62 130 SER B CA 1
ATOM 4417 C C . SER B 1 130 ? -7.672 -17.172 -26.781 1 97.62 130 SER B C 1
ATOM 4419 O O . SER B 1 130 ? -8.453 -16.578 -26.016 1 97.62 130 SER B O 1
ATOM 4421 N N . TRP B 1 131 ? -6.73 -16.547 -27.469 1 97.44 131 TRP B N 1
ATOM 4422 C CA . TRP B 1 131 ? -6.684 -15.094 -27.453 1 97.44 131 TRP B CA 1
ATOM 4423 C C . TRP B 1 131 ? -7.977 -14.5 -27.984 1 97.44 131 TRP B C 1
ATOM 4425 O O . TRP B 1 131 ? -8.508 -13.539 -27.422 1 97.44 131 TRP B O 1
ATOM 4435 N N . ASP B 1 132 ? -8.461 -15.078 -29.094 1 97.38 132 ASP B N 1
ATOM 4436 C CA . ASP B 1 132 ? -9.688 -14.578 -29.703 1 97.38 132 ASP B CA 1
ATOM 4437 C C . ASP B 1 132 ? -10.859 -14.656 -28.719 1 97.38 132 ASP B C 1
ATOM 4439 O O . ASP B 1 132 ? -11.672 -13.734 -28.641 1 97.38 132 ASP B O 1
ATOM 4443 N N . GLU B 1 133 ? -10.922 -15.742 -28 1 96.81 133 GLU B N 1
ATOM 4444 C CA . GLU B 1 133 ? -11.969 -15.898 -26.984 1 96.81 133 GLU B CA 1
ATOM 4445 C C . GLU B 1 133 ? -11.828 -14.859 -25.875 1 96.81 133 GLU B C 1
ATOM 4447 O O . GLU B 1 133 ? -12.82 -14.273 -25.438 1 96.81 133 GLU B O 1
ATOM 4452 N N . LEU B 1 134 ? -10.602 -14.672 -25.438 1 97.25 134 LEU B N 1
ATOM 4453 C CA . LEU B 1 134 ? -10.352 -13.688 -24.391 1 97.25 134 LEU B CA 1
ATOM 4454 C C . LEU B 1 134 ? -10.688 -12.281 -24.875 1 97.25 134 LEU B C 1
ATOM 4456 O O . LEU B 1 134 ? -11.352 -11.523 -24.156 1 97.25 134 LEU B O 1
ATOM 4460 N N . ALA B 1 135 ? -10.289 -11.938 -26.047 1 96.12 135 ALA B N 1
ATOM 4461 C CA . ALA B 1 135 ? -10.523 -10.609 -26.609 1 96.12 135 ALA B CA 1
ATOM 4462 C C . ALA B 1 135 ? -12.016 -10.336 -26.781 1 96.12 135 ALA B C 1
ATOM 4464 O O . ALA B 1 135 ? -12.461 -9.195 -26.641 1 96.12 135 ALA B O 1
ATOM 4465 N N . ALA B 1 136 ? -12.758 -11.352 -27 1 94.25 136 ALA B N 1
ATOM 4466 C CA . ALA B 1 136 ? -14.195 -11.203 -27.25 1 94.25 136 ALA B CA 1
ATOM 4467 C C . ALA B 1 136 ? -14.992 -11.367 -25.953 1 94.25 136 ALA B C 1
ATOM 4469 O O . ALA B 1 136 ? -16.203 -11.188 -25.938 1 94.25 136 ALA B O 1
ATOM 4470 N N . SER B 1 137 ? -14.414 -11.75 -24.875 1 87 137 SER B N 1
ATOM 4471 C CA . SER B 1 137 ? -15.094 -12.219 -23.672 1 87 137 SER B CA 1
ATOM 4472 C C . SER B 1 137 ? -15.742 -11.062 -22.922 1 87 137 SER B C 1
ATOM 4474 O O . SER B 1 137 ? -16.656 -11.266 -22.125 1 87 137 SER B O 1
ATOM 4476 N N . GLY B 1 138 ? -15.305 -9.836 -23.172 1 85.62 138 GLY B N 1
ATOM 4477 C CA . GLY B 1 138 ? -15.836 -8.727 -22.406 1 85.62 138 GLY B CA 1
ATOM 4478 C C . GLY B 1 138 ? -15.477 -8.789 -20.938 1 85.62 138 GLY B C 1
ATOM 4479 O O . GLY B 1 138 ? -16.344 -8.703 -20.062 1 85.62 138 GLY B O 1
ATOM 4480 N N . LEU B 1 139 ? -14.281 -8.891 -20.5 1 92.69 139 LEU B N 1
ATOM 4481 C CA . LEU B 1 139 ? -13.836 -8.867 -19.109 1 92.69 139 LEU B CA 1
ATOM 4482 C C . LEU B 1 139 ? -14.492 -7.719 -18.344 1 92.69 139 LEU B C 1
ATOM 4484 O O . LEU B 1 139 ? -14.57 -6.598 -18.859 1 92.69 139 LEU B O 1
ATOM 4488 N N . GLU B 1 140 ? -14.969 -8.078 -17.203 1 93.44 140 GLU B N 1
ATOM 4489 C CA . GLU B 1 140 ? -15.594 -7.039 -16.391 1 93.44 140 GLU B CA 1
ATOM 4490 C C . GLU B 1 140 ? -14.547 -6.141 -15.734 1 93.44 140 GLU B C 1
ATOM 4492 O O . GLU B 1 140 ? -13.516 -6.621 -15.258 1 93.44 140 GLU B O 1
ATOM 4497 N N . ARG B 1 141 ? -14.844 -4.895 -15.781 1 94.44 141 ARG B N 1
ATOM 4498 C CA . ARG B 1 141 ? -14.102 -3.898 -15.008 1 94.44 141 ARG B CA 1
ATOM 4499 C C . ARG B 1 141 ? -14.773 -3.633 -13.672 1 94.44 141 ARG B C 1
ATOM 4501 O O . ARG B 1 141 ? -15.805 -2.961 -13.609 1 94.44 141 ARG B O 1
ATOM 4508 N N . LEU B 1 142 ? -14.125 -4.121 -12.625 1 95.38 142 LEU B N 1
ATOM 4509 C CA . LEU B 1 142 ? -14.719 -3.975 -11.305 1 95.38 142 LEU B CA 1
ATOM 4510 C C . LEU B 1 142 ? -14.406 -2.6 -10.719 1 95.38 142 LEU B C 1
ATOM 4512 O O . LEU B 1 142 ? -15.219 -2.039 -9.977 1 95.38 142 LEU B O 1
ATOM 4516 N N . TRP B 1 143 ? -13.211 -2.064 -11.055 1 94.12 143 TRP B N 1
ATOM 4517 C CA . TRP B 1 143 ? -12.758 -0.758 -10.586 1 94.12 143 TRP B CA 1
ATOM 4518 C C . TRP B 1 143 ? -12.117 0.035 -11.719 1 94.12 143 TRP B C 1
ATOM 4520 O O . TRP B 1 143 ? -11.656 -0.543 -12.703 1 94.12 143 TRP B O 1
ATOM 4530 N N . GLU B 1 144 ? -12.078 1.328 -11.578 1 94.56 144 GLU B N 1
ATOM 4531 C CA . GLU B 1 144 ? -11.312 2.139 -12.523 1 94.56 144 GLU B CA 1
ATOM 4532 C C . GLU B 1 144 ? -9.828 1.812 -12.453 1 94.56 144 GLU B C 1
ATOM 4534 O O . GLU B 1 144 ? -9.281 1.572 -11.367 1 94.56 144 GLU B O 1
ATOM 4539 N N . PRO B 1 145 ? -9.156 1.82 -13.656 1 96.19 145 PRO B N 1
ATOM 4540 C CA . PRO B 1 145 ? -7.711 1.567 -13.609 1 96.19 145 PRO B CA 1
ATOM 4541 C C . PRO B 1 145 ? -6.973 2.527 -12.68 1 96.19 145 PRO B C 1
ATOM 4543 O O . PRO B 1 145 ? -7.219 3.736 -12.711 1 96.19 145 PRO B O 1
ATOM 4546 N N . GLY B 1 146 ? -6.176 1.988 -11.82 1 94.62 146 GLY B N 1
ATOM 4547 C CA . GLY B 1 146 ? -5.379 2.781 -10.898 1 94.62 146 GLY B CA 1
ATOM 4548 C C . GLY B 1 146 ? -6.059 2.994 -9.555 1 94.62 146 GLY B C 1
ATOM 4549 O O . GLY B 1 146 ? -5.465 3.568 -8.641 1 94.62 146 GLY B O 1
ATOM 4550 N N . ASP B 1 147 ? -7.215 2.484 -9.391 1 94.06 147 ASP B N 1
ATOM 4551 C CA . ASP B 1 147 ? -8 2.773 -8.195 1 94.06 147 ASP B CA 1
ATOM 4552 C C . ASP B 1 147 ? -7.473 2.004 -6.984 1 94.06 147 ASP B C 1
ATOM 4554 O O . ASP B 1 147 ? -7.172 2.598 -5.949 1 94.06 147 ASP B O 1
ATOM 4558 N N . ARG B 1 148 ? -7.348 0.67 -7.148 1 94.12 148 ARG B N 1
ATOM 4559 C CA . ARG B 1 148 ? -6.953 -0.178 -6.031 1 94.12 148 ARG B CA 1
ATOM 4560 C C . ARG B 1 148 ? -6.375 -1.5 -6.523 1 94.12 148 ARG B C 1
ATOM 4562 O O . ARG B 1 148 ? -6.52 -1.849 -7.695 1 94.12 148 ARG B O 1
ATOM 4569 N N . TYR B 1 149 ? -5.773 -2.162 -5.52 1 96.94 149 TYR B N 1
ATOM 4570 C CA . TYR B 1 149 ? -5.301 -3.516 -5.793 1 96.94 149 TYR B CA 1
ATOM 4571 C C . TYR B 1 149 ? -6.473 -4.469 -5.992 1 96.94 149 TYR B C 1
ATOM 4573 O O . TYR B 1 149 ? -7.398 -4.504 -5.18 1 96.94 149 TYR B O 1
ATOM 4581 N N . HIS B 1 150 ? -6.414 -5.156 -7.055 1 97.12 150 HIS B N 1
ATOM 4582 C CA . HIS B 1 150 ? -7.27 -6.305 -7.324 1 97.12 150 HIS B CA 1
ATOM 4583 C C . HIS B 1 150 ? -6.582 -7.305 -8.25 1 97.12 150 HIS B C 1
ATOM 4585 O O . HIS B 1 150 ? -6.383 -7.023 -9.43 1 97.12 150 HIS B O 1
ATOM 4591 N N . TYR B 1 151 ? -6.23 -8.391 -7.668 1 97.56 151 TYR B N 1
ATOM 4592 C CA . TYR B 1 151 ? -5.477 -9.406 -8.391 1 97.56 151 TYR B CA 1
ATOM 4593 C C . TYR B 1 151 ? -6.188 -9.812 -9.672 1 97.56 151 TYR B C 1
ATOM 4595 O O . TYR B 1 151 ? -7.398 -10.039 -9.672 1 97.56 151 TYR B O 1
ATOM 4603 N N . SER B 1 152 ? -5.414 -9.883 -10.797 1 98.44 152 SER B N 1
ATOM 4604 C CA . SER B 1 152 ? -6.047 -10.211 -12.07 1 98.44 152 SER B CA 1
ATOM 4605 C C . SER B 1 152 ? -5.188 -11.172 -12.883 1 98.44 152 SER B C 1
ATOM 4607 O O . SER B 1 152 ? -4.137 -10.789 -13.406 1 98.44 152 SER B O 1
ATOM 4609 N N . ASN B 1 153 ? -5.629 -12.422 -13.047 1 98.69 153 ASN B N 1
ATOM 4610 C CA . ASN B 1 153 ? -4.973 -13.375 -13.93 1 98.69 153 ASN B CA 1
ATOM 4611 C C . ASN B 1 153 ? -5.082 -12.945 -15.391 1 98.69 153 ASN B C 1
ATOM 4613 O O . ASN B 1 153 ? -4.086 -12.953 -16.125 1 98.69 153 ASN B O 1
ATOM 4617 N N . PRO B 1 154 ? -6.25 -12.461 -15.852 1 98.56 154 PRO B N 1
ATOM 4618 C CA . PRO B 1 154 ? -6.34 -11.977 -17.234 1 98.56 154 PRO B CA 1
ATOM 4619 C C . PRO B 1 154 ? -5.363 -10.844 -17.531 1 98.56 154 PRO B C 1
ATOM 4621 O O . PRO B 1 154 ? -4.879 -10.719 -18.656 1 98.56 154 PRO B O 1
ATOM 4624 N N . GLY B 1 155 ? -5.125 -10.016 -16.547 1 98.69 155 GLY B N 1
ATOM 4625 C CA . GLY B 1 155 ? -4.141 -8.961 -16.734 1 98.69 155 GLY B CA 1
ATOM 4626 C C . GLY B 1 155 ? -2.785 -9.484 -17.172 1 98.69 155 GLY B C 1
ATOM 4627 O O . GLY B 1 155 ? -2.125 -8.875 -18.031 1 98.69 155 GLY B O 1
ATOM 4628 N N . PHE B 1 156 ? -2.379 -10.602 -16.656 1 98.88 156 PHE B N 1
ATOM 4629 C CA . PHE B 1 156 ? -1.073 -11.148 -17 1 98.88 156 PHE B CA 1
ATOM 4630 C C . PHE B 1 156 ? -1.133 -11.883 -18.344 1 98.88 156 PHE B C 1
ATOM 4632 O O . PHE B 1 156 ? -0.112 -12.039 -19.016 1 98.88 156 PHE B O 1
ATOM 4639 N N . ALA B 1 157 ? -2.348 -12.312 -18.719 1 98.81 157 ALA B N 1
ATOM 4640 C CA . ALA B 1 157 ? -2.498 -12.797 -20.078 1 98.81 157 ALA B CA 1
ATOM 4641 C C . ALA B 1 157 ? -2.227 -11.68 -21.094 1 98.81 157 ALA B C 1
ATOM 4643 O O . ALA B 1 157 ? -1.555 -11.898 -22.094 1 98.81 157 ALA B O 1
ATOM 4644 N N . LEU B 1 158 ? -2.713 -10.492 -20.781 1 98.75 158 LEU B N 1
ATOM 4645 C CA . LEU B 1 158 ? -2.471 -9.344 -21.641 1 98.75 158 LEU B CA 1
ATOM 4646 C C . LEU B 1 158 ? -0.983 -9.016 -21.719 1 98.75 158 LEU B C 1
ATOM 4648 O O . LEU B 1 158 ? -0.453 -8.742 -22.797 1 98.75 158 LEU B O 1
ATOM 4652 N N . LEU B 1 159 ? -0.284 -9.07 -20.594 1 98.94 159 LEU B N 1
ATOM 4653 C CA . LEU B 1 159 ? 1.146 -8.781 -20.547 1 98.94 159 LEU B CA 1
ATOM 4654 C C . LEU B 1 159 ? 1.935 -9.828 -21.328 1 98.94 159 LEU B C 1
ATOM 4656 O O . LEU B 1 159 ? 2.924 -9.508 -21.984 1 98.94 159 LEU B O 1
ATOM 4660 N N . GLY B 1 160 ? 1.504 -11.117 -21.203 1 98.88 160 GLY B N 1
ATOM 4661 C CA . GLY B 1 160 ? 2.121 -12.141 -22.031 1 98.88 160 GLY B CA 1
ATOM 4662 C C . GLY B 1 160 ? 1.967 -11.875 -23.516 1 98.88 160 GLY B C 1
ATOM 4663 O O . GLY B 1 160 ? 2.92 -12.031 -24.281 1 98.88 160 GLY B O 1
ATOM 4664 N N . ARG B 1 161 ? 0.754 -11.469 -23.891 1 98.88 161 ARG B N 1
ATOM 4665 C CA . ARG B 1 161 ? 0.495 -11.141 -25.297 1 98.88 161 ARG B CA 1
ATOM 4666 C C . ARG B 1 161 ? 1.328 -9.945 -25.734 1 98.88 161 ARG B C 1
ATOM 4668 O O . ARG B 1 161 ? 1.824 -9.922 -26.875 1 98.88 161 ARG B O 1
ATOM 4675 N N . LEU B 1 162 ? 1.489 -8.969 -24.875 1 98.88 162 LEU B N 1
ATOM 4676 C CA . LEU B 1 162 ? 2.348 -7.824 -25.156 1 98.88 162 LEU B CA 1
ATOM 4677 C C . LEU B 1 162 ? 3.756 -8.273 -25.516 1 98.88 162 LEU B C 1
ATOM 4679 O O . LEU B 1 162 ? 4.328 -7.801 -26.5 1 98.88 162 LEU B O 1
ATOM 4683 N N . VAL B 1 163 ? 4.301 -9.195 -24.781 1 98.94 163 VAL B N 1
ATOM 4684 C CA . VAL B 1 163 ? 5.633 -9.742 -25.016 1 98.94 163 VAL B CA 1
ATOM 4685 C C . VAL B 1 163 ? 5.664 -10.43 -26.375 1 98.94 163 VAL B C 1
ATOM 4687 O O . VAL B 1 163 ? 6.586 -10.211 -27.172 1 98.94 163 VAL B O 1
ATOM 4690 N N . GLU B 1 164 ? 4.656 -11.203 -26.672 1 98.81 164 GLU B N 1
ATOM 4691 C CA . GLU B 1 164 ? 4.598 -11.945 -27.938 1 98.81 164 GLU B CA 1
ATOM 4692 C C . GLU B 1 164 ? 4.59 -11 -29.125 1 98.81 164 GLU B C 1
ATOM 4694 O O . GLU B 1 164 ? 5.301 -11.227 -30.109 1 98.81 164 GLU B O 1
ATOM 4699 N N . VAL B 1 165 ? 3.814 -9.984 -29.047 1 98.62 165 VAL B N 1
ATOM 4700 C CA . VAL B 1 165 ? 3.641 -9.062 -30.172 1 98.62 165 VAL B CA 1
ATOM 4701 C C . VAL B 1 165 ? 4.941 -8.305 -30.422 1 98.62 165 VAL B C 1
ATOM 4703 O O . VAL B 1 165 ? 5.379 -8.172 -31.562 1 98.62 165 VAL B O 1
ATOM 4706 N N . HIS B 1 166 ? 5.586 -7.883 -29.406 1 98.75 166 HIS B N 1
ATOM 4707 C CA . HIS B 1 166 ? 6.785 -7.066 -29.562 1 98.75 166 HIS B CA 1
ATOM 4708 C C . HIS B 1 166 ? 7.988 -7.926 -29.953 1 98.75 166 HIS B C 1
ATOM 4710 O O . HIS B 1 166 ? 8.883 -7.469 -30.656 1 98.75 166 HIS B O 1
ATOM 4716 N N . ARG B 1 167 ? 8 -9.211 -29.516 1 98.44 167 ARG B N 1
ATOM 4717 C CA . ARG B 1 167 ? 9.133 -10.086 -29.812 1 98.44 167 ARG B CA 1
ATOM 4718 C C . ARG B 1 167 ? 8.852 -10.93 -31.062 1 98.44 167 ARG B C 1
ATOM 4720 O O . ARG B 1 167 ? 9.773 -11.523 -31.625 1 98.44 167 ARG B O 1
ATOM 4727 N N . GLY B 1 168 ? 7.629 -11.062 -31.438 1 98.31 168 GLY B N 1
ATOM 4728 C CA . GLY B 1 168 ? 7.242 -11.844 -32.594 1 98.31 168 GLY B CA 1
ATOM 4729 C C . GLY B 1 168 ? 7.352 -13.344 -32.375 1 98.31 168 GLY B C 1
ATOM 4730 O O . GLY B 1 168 ? 7.566 -14.102 -33.312 1 98.31 168 GLY B O 1
ATOM 4731 N N . ARG B 1 169 ? 7.387 -13.773 -31.203 1 97.75 169 ARG B N 1
ATOM 4732 C CA . ARG B 1 169 ? 7.5 -15.18 -30.812 1 97.75 169 ARG B CA 1
ATOM 4733 C C . ARG B 1 169 ? 6.656 -15.469 -29.578 1 97.75 169 ARG B C 1
ATOM 4735 O O . ARG B 1 169 ? 6.305 -14.555 -28.828 1 97.75 169 ARG B O 1
ATOM 4742 N N . PRO B 1 170 ? 6.328 -16.781 -29.328 1 98.56 170 PRO B N 1
ATOM 4743 C CA . PRO B 1 170 ? 5.566 -17.125 -28.125 1 98.56 170 PRO B CA 1
ATOM 4744 C C . PRO B 1 170 ? 6.277 -16.734 -26.844 1 98.56 170 PRO B C 1
ATOM 4746 O O . PRO B 1 170 ? 7.508 -16.812 -26.75 1 98.56 170 PRO B O 1
ATOM 4749 N N . TRP B 1 171 ? 5.484 -16.344 -25.844 1 98.81 171 TRP B N 1
ATOM 4750 C CA . TRP B 1 171 ? 6.023 -15.797 -24.594 1 98.81 171 TRP B CA 1
ATOM 4751 C C . TRP B 1 171 ? 6.984 -16.781 -23.953 1 98.81 171 TRP B C 1
ATOM 4753 O O . TRP B 1 171 ? 7.984 -16.375 -23.344 1 98.81 171 TRP B O 1
ATOM 4763 N N . ASP B 1 172 ? 6.715 -18.094 -24.016 1 98.69 172 ASP B N 1
ATOM 4764 C CA . ASP B 1 172 ? 7.547 -19.078 -23.344 1 98.69 172 ASP B CA 1
ATOM 4765 C C . ASP B 1 172 ? 8.898 -19.234 -24.031 1 98.69 172 ASP B C 1
ATOM 4767 O O . ASP B 1 172 ? 9.914 -19.484 -23.375 1 98.69 172 ASP B O 1
ATOM 4771 N N . GLU B 1 173 ? 8.93 -19.031 -25.312 1 98.62 173 GLU B N 1
ATOM 4772 C CA . GLU B 1 173 ? 10.203 -19.016 -26.031 1 98.62 173 GLU B CA 1
ATOM 4773 C C . GLU B 1 173 ? 11.023 -17.781 -25.656 1 98.62 173 GLU B C 1
ATOM 4775 O O . GLU B 1 173 ? 12.25 -17.859 -25.531 1 98.62 173 GLU B O 1
ATOM 4780 N N . VAL B 1 174 ? 10.328 -16.688 -25.547 1 98.81 174 VAL B N 1
ATOM 4781 C CA . VAL B 1 174 ? 11.008 -15.461 -25.125 1 98.81 174 VAL B CA 1
ATOM 4782 C C . VAL B 1 174 ? 11.617 -15.656 -23.734 1 98.81 174 VAL B C 1
ATOM 4784 O O . VAL B 1 174 ? 12.789 -15.32 -23.516 1 98.81 174 VAL B O 1
ATOM 4787 N N . LEU B 1 175 ? 10.883 -16.219 -22.797 1 98.81 175 LEU B N 1
ATOM 4788 C CA . LEU B 1 175 ? 11.398 -16.453 -21.453 1 98.81 175 LEU B CA 1
ATOM 4789 C C . LEU B 1 175 ? 12.562 -17.438 -21.5 1 98.81 175 LEU B C 1
ATOM 4791 O O . LEU B 1 175 ? 13.547 -17.281 -20.766 1 98.81 175 LEU B O 1
ATOM 4795 N N . ARG B 1 176 ? 12.453 -18.469 -22.312 1 98.38 176 ARG B N 1
ATOM 4796 C CA . ARG B 1 176 ? 13.539 -19.453 -22.422 1 98.38 176 ARG B CA 1
ATOM 4797 C C . ARG B 1 176 ? 14.844 -18.781 -22.828 1 98.38 176 ARG B C 1
ATOM 4799 O O . ARG B 1 176 ? 15.867 -18.938 -22.156 1 98.38 176 ARG B O 1
ATOM 4806 N N . ASP B 1 177 ? 14.781 -17.938 -23.797 1 98.12 177 ASP B N 1
ATOM 4807 C CA . ASP B 1 177 ? 15.992 -17.391 -24.391 1 98.12 177 ASP B CA 1
ATOM 4808 C C . ASP B 1 177 ? 16.5 -16.203 -23.578 1 98.12 177 ASP B C 1
ATOM 4810 O O . ASP B 1 177 ? 17.719 -15.984 -23.469 1 98.12 177 ASP B O 1
ATOM 4814 N N . GLU B 1 178 ? 15.555 -15.477 -22.984 1 98.12 178 GLU B N 1
ATOM 4815 C CA . GLU B 1 178 ? 15.961 -14.188 -22.406 1 98.12 178 GLU B CA 1
ATOM 4816 C C . GLU B 1 178 ? 16.062 -14.273 -20.891 1 98.12 178 GLU B C 1
ATOM 4818 O O . GLU B 1 178 ? 16.641 -13.391 -20.25 1 98.12 178 GLU B O 1
ATOM 4823 N N . LEU B 1 179 ? 15.539 -15.289 -20.344 1 98.44 179 LEU B N 1
ATOM 4824 C CA . LEU B 1 179 ? 15.523 -15.352 -18.875 1 98.44 179 LEU B CA 1
ATOM 4825 C C . LEU B 1 179 ? 16.031 -16.703 -18.391 1 98.44 179 LEU B C 1
ATOM 4827 O O . LEU B 1 179 ? 17.078 -16.766 -17.734 1 98.44 179 LEU B O 1
ATOM 4831 N N . TRP B 1 180 ? 15.469 -17.812 -18.797 1 98.19 180 TRP B N 1
ATOM 4832 C CA . TRP B 1 180 ? 15.758 -19.109 -18.203 1 98.19 180 TRP B CA 1
ATOM 4833 C C . TRP B 1 180 ? 17.156 -19.578 -18.578 1 98.19 180 TRP B C 1
ATOM 4835 O O . TRP B 1 180 ? 17.953 -19.938 -17.703 1 98.19 180 TRP B O 1
ATOM 4845 N N . THR B 1 181 ? 17.516 -19.516 -19.844 1 97.69 181 THR B N 1
ATOM 4846 C CA . THR B 1 181 ? 18.812 -20.016 -20.281 1 97.69 181 THR B CA 1
ATOM 4847 C C . THR B 1 181 ? 19.938 -19.141 -19.719 1 97.69 181 THR B C 1
ATOM 4849 O O . THR B 1 181 ? 20.875 -19.672 -19.109 1 97.69 181 THR B O 1
ATOM 4852 N N . PRO B 1 182 ? 19.781 -17.875 -19.797 1 97.81 182 PRO B N 1
ATOM 4853 C CA . PRO B 1 182 ? 20.859 -17.047 -19.266 1 97.81 182 PRO B CA 1
ATOM 4854 C C . PRO B 1 182 ? 21.078 -17.25 -17.766 1 97.81 182 PRO B C 1
ATOM 4856 O O . PRO B 1 182 ? 22.203 -17.094 -17.266 1 97.81 182 PRO B O 1
ATOM 4859 N N . LEU B 1 183 ? 20.047 -17.609 -17.016 1 97.62 183 LEU B N 1
ATOM 4860 C CA . LEU B 1 183 ? 20.156 -17.75 -15.562 1 97.62 183 LEU B CA 1
ATOM 4861 C C . LEU B 1 183 ? 20.469 -19.203 -15.188 1 97.62 183 LEU B C 1
ATOM 4863 O O . LEU B 1 183 ? 20.5 -19.547 -14 1 97.62 183 LEU B O 1
ATOM 4867 N N . GLY B 1 184 ? 20.625 -20.047 -16.172 1 96.81 184 GLY B N 1
ATOM 4868 C CA . GLY B 1 184 ? 20.938 -21.438 -15.914 1 96.81 184 GLY B CA 1
ATOM 4869 C C . GLY B 1 184 ? 19.75 -22.219 -15.383 1 96.81 184 GLY B C 1
ATOM 4870 O O . GLY B 1 184 ? 19.922 -23.219 -14.68 1 96.81 184 GLY B O 1
ATOM 4871 N N . MET B 1 185 ? 18.562 -21.75 -15.625 1 97.62 185 MET B N 1
ATOM 4872 C CA . MET B 1 185 ? 17.344 -22.453 -15.234 1 97.62 185 MET B CA 1
ATOM 4873 C C . MET B 1 185 ? 16.953 -23.5 -16.281 1 97.62 185 MET B C 1
ATOM 4875 O O . MET B 1 185 ? 15.906 -23.406 -16.906 1 97.62 185 MET B O 1
ATOM 4879 N N . THR B 1 186 ? 17.641 -24.531 -16.312 1 95.81 186 THR B N 1
ATOM 4880 C CA . THR B 1 186 ? 17.578 -25.469 -17.438 1 95.81 186 THR B CA 1
ATOM 4881 C C . THR B 1 186 ? 16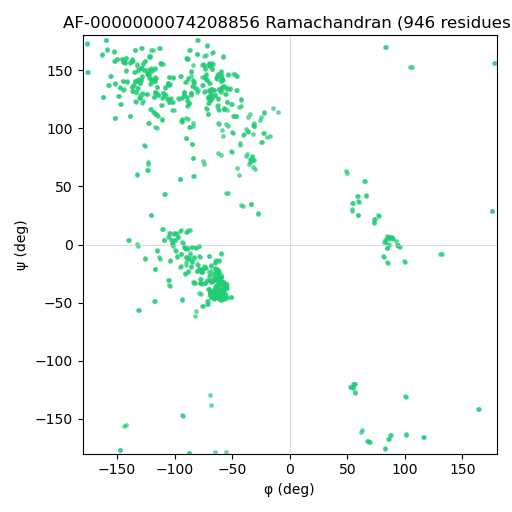.438 -26.453 -17.266 1 95.81 186 THR B C 1
ATOM 4883 O O . THR B 1 186 ? 16.062 -27.156 -18.203 1 95.81 186 THR B O 1
ATOM 4886 N N . ALA B 1 187 ? 15.883 -26.547 -16.094 1 97.69 187 ALA B N 1
ATOM 4887 C CA . ALA B 1 187 ? 14.758 -27.453 -15.844 1 97.69 187 ALA B CA 1
ATOM 4888 C C . ALA B 1 187 ? 13.43 -26.703 -15.898 1 97.69 187 ALA B C 1
ATOM 4890 O O . ALA B 1 187 ? 12.391 -27.234 -15.5 1 97.69 187 ALA B O 1
ATOM 4891 N N . THR B 1 188 ? 13.461 -25.438 -16.328 1 98.44 188 THR B N 1
ATOM 4892 C CA . THR B 1 188 ? 12.281 -24.594 -16.344 1 98.44 188 THR B CA 1
ATOM 4893 C C . THR B 1 188 ? 11.742 -24.438 -17.766 1 98.44 188 THR B C 1
ATOM 4895 O O . THR B 1 188 ? 12.516 -24.281 -18.719 1 98.44 188 THR B O 1
ATOM 4898 N N . GLY B 1 189 ? 10.422 -24.5 -17.922 1 98.5 189 GLY B N 1
ATOM 4899 C CA . GLY B 1 189 ? 9.75 -24.328 -19.203 1 98.5 189 GLY B CA 1
ATOM 4900 C C . GLY B 1 189 ? 8.234 -24.344 -19.094 1 98.5 189 GLY B C 1
ATOM 4901 O O . GLY B 1 189 ? 7.691 -24.578 -18.016 1 98.5 189 GLY B O 1
ATOM 4902 N N . ARG B 1 190 ? 7.598 -24.047 -20.219 1 98.19 190 ARG B N 1
ATOM 4903 C CA . ARG B 1 190 ? 6.141 -24.141 -20.25 1 98.19 190 ARG B CA 1
ATOM 4904 C C . ARG B 1 190 ? 5.668 -25.562 -20.047 1 98.19 190 ARG B C 1
ATOM 4906 O O . ARG B 1 190 ? 4.625 -25.797 -19.438 1 98.19 190 ARG B O 1
ATOM 4913 N N . GLU B 1 191 ? 6.43 -26.469 -20.578 1 96.81 191 GLU B N 1
ATOM 4914 C CA . GLU B 1 191 ? 6.285 -27.906 -20.375 1 96.81 191 GLU B CA 1
ATOM 4915 C C . GLU B 1 191 ? 7.512 -28.484 -19.672 1 96.81 191 GLU B C 1
ATOM 4917 O O . GLU B 1 191 ? 8.602 -27.922 -19.75 1 96.81 191 GLU B O 1
ATOM 4922 N N . PRO B 1 192 ? 7.277 -29.562 -18.938 1 94.44 192 PRO B N 1
ATOM 4923 C CA . PRO B 1 192 ? 8.453 -30.141 -18.297 1 94.44 192 PRO B CA 1
ATOM 4924 C C . PRO B 1 192 ? 9.508 -30.594 -19.312 1 94.44 192 PRO B C 1
ATOM 4926 O O . PRO B 1 192 ? 9.188 -31.281 -20.281 1 94.44 192 PRO B O 1
ATOM 4929 N N . ALA B 1 193 ? 10.742 -30.25 -19.125 1 85.69 193 ALA B N 1
ATOM 4930 C CA . ALA B 1 193 ? 11.867 -30.641 -19.969 1 85.69 193 ALA B CA 1
ATOM 4931 C C . ALA B 1 193 ? 12.477 -31.953 -19.469 1 85.69 193 ALA B C 1
ATOM 4933 O O . ALA B 1 193 ? 13.172 -32.656 -20.219 1 85.69 193 ALA B O 1
ATOM 4934 N N . GLY B 1 194 ? 12.258 -32.344 -18.359 1 92 194 GLY B N 1
ATOM 4935 C CA . GLY B 1 194 ? 12.781 -33.531 -17.688 1 92 194 GLY B CA 1
ATOM 4936 C C . GLY B 1 194 ? 11.75 -34.219 -16.797 1 92 194 GLY B C 1
ATOM 4937 O O . GLY B 1 194 ? 10.555 -34.156 -17.078 1 92 194 GLY B O 1
ATOM 4938 N N . PRO B 1 195 ? 12.32 -34.938 -15.82 1 96.62 195 PRO B N 1
ATOM 4939 C CA . PRO B 1 195 ? 11.367 -35.594 -14.914 1 96.62 195 PRO B CA 1
ATOM 4940 C C . PRO B 1 195 ? 10.461 -34.594 -14.203 1 96.62 195 PRO B C 1
ATOM 4942 O O . PRO B 1 195 ? 10.875 -33.469 -13.922 1 96.62 195 PRO B O 1
ATOM 4945 N N . HIS B 1 196 ? 9.281 -34.969 -14.016 1 97.25 196 HIS B N 1
ATOM 4946 C CA . HIS B 1 196 ? 8.32 -34.125 -13.312 1 97.25 196 HIS B CA 1
ATOM 4947 C C . HIS B 1 196 ? 7.387 -34.969 -12.445 1 97.25 196 HIS B C 1
ATOM 4949 O O . HIS B 1 196 ? 7.238 -36.188 -12.672 1 97.25 196 HIS B O 1
ATOM 4955 N N . VAL B 1 197 ? 6.844 -34.344 -11.453 1 97 197 VAL B N 1
ATOM 4956 C CA . VAL B 1 197 ? 5.969 -35.031 -10.516 1 97 197 VAL B CA 1
ATOM 4957 C C . VAL B 1 197 ? 4.527 -35 -11.023 1 97 197 VAL B C 1
ATOM 4959 O O . VAL B 1 197 ? 4.191 -34.188 -11.883 1 97 197 VAL B O 1
ATOM 4962 N N . THR B 1 198 ? 3.74 -35.906 -10.508 1 94.94 198 THR B N 1
ATOM 4963 C CA . THR B 1 198 ? 2.293 -35.875 -10.688 1 94.94 198 THR B CA 1
ATOM 4964 C C . THR B 1 198 ? 1.646 -34.969 -9.648 1 94.94 198 THR B C 1
ATOM 4966 O O . THR B 1 198 ? 2.035 -35 -8.477 1 94.94 198 THR B O 1
ATOM 4969 N N . GLY B 1 199 ? 0.717 -34.156 -10.07 1 96.19 199 GLY B N 1
ATOM 4970 C CA . GLY B 1 199 ? -0.063 -33.344 -9.156 1 96.19 199 GLY B CA 1
ATOM 4971 C C . GLY B 1 199 ? -1.308 -34.062 -8.648 1 96.19 199 GLY B C 1
ATOM 4972 O O . GLY B 1 199 ? -1.986 -34.75 -9.406 1 96.19 199 GLY B O 1
ATOM 4973 N N . TYR B 1 200 ? -1.628 -33.812 -7.312 1 96.12 200 TYR B N 1
ATOM 4974 C CA . TYR B 1 200 ? -2.734 -34.531 -6.707 1 96.12 200 TYR B CA 1
ATOM 4975 C C . TYR B 1 200 ? -3.676 -33.594 -5.969 1 96.12 200 TYR B C 1
ATOM 4977 O O . TYR B 1 200 ? -3.25 -32.531 -5.465 1 96.12 200 TYR B O 1
ATOM 4985 N N . ALA B 1 201 ? -4.922 -34 -5.945 1 96.44 201 ALA B N 1
ATOM 4986 C CA . ALA B 1 201 ? -5.828 -33.625 -4.863 1 96.44 201 ALA B CA 1
ATOM 4987 C C . ALA B 1 201 ? -5.852 -34.688 -3.77 1 96.44 201 ALA B C 1
ATOM 4989 O O . ALA B 1 201 ? -6.02 -35.875 -4.055 1 96.44 201 ALA B O 1
ATOM 4990 N N . VAL B 1 202 ? -5.621 -34.25 -2.586 1 95.88 202 VAL B N 1
ATOM 4991 C CA . VAL B 1 202 ? -5.695 -35.125 -1.435 1 95.88 202 VAL B CA 1
ATOM 4992 C C . VAL B 1 202 ? -7.008 -34.906 -0.689 1 95.88 202 VAL B C 1
ATOM 4994 O O . VAL B 1 202 ? -7.328 -33.781 -0.309 1 95.88 202 VAL B O 1
ATOM 4997 N N . HIS B 1 203 ? -7.754 -35.969 -0.542 1 95.12 203 HIS B N 1
ATOM 4998 C CA . HIS B 1 203 ? -9.047 -35.844 0.127 1 95.12 203 HIS B CA 1
ATOM 4999 C C . HIS B 1 203 ? -8.883 -35.281 1.537 1 95.12 203 HIS B C 1
ATOM 5001 O O . HIS B 1 203 ? -7.98 -35.688 2.273 1 95.12 203 HIS B O 1
ATOM 5007 N N . PRO B 1 204 ? -9.711 -34.375 1.932 1 92.19 204 PRO B N 1
ATOM 5008 C CA . PRO B 1 204 ? -9.5 -33.688 3.211 1 92.19 204 PRO B CA 1
ATOM 5009 C C . PRO B 1 204 ? -9.742 -34.594 4.414 1 92.19 204 PRO B C 1
ATOM 5011 O O . PRO B 1 204 ? -9.148 -34.375 5.473 1 92.19 204 PRO B O 1
ATOM 5014 N N . ASP B 1 205 ? -10.523 -35.656 4.273 1 91.56 205 ASP B N 1
ATOM 5015 C CA . ASP B 1 205 ? -10.953 -36.406 5.441 1 91.56 205 ASP B CA 1
ATOM 5016 C C . ASP B 1 205 ? -10.602 -37.875 5.301 1 91.56 205 ASP B C 1
ATOM 5018 O O . ASP B 1 205 ? -10.758 -38.656 6.246 1 91.56 205 ASP B O 1
ATOM 5022 N N . GLN B 1 206 ? -10.219 -38.219 4.09 1 93.25 206 GLN B N 1
ATOM 5023 C CA . GLN B 1 206 ? -9.898 -39.625 3.834 1 93.25 206 GLN B CA 1
ATOM 5024 C C . GLN B 1 206 ? -8.5 -39.75 3.246 1 93.25 206 GLN B C 1
ATOM 5026 O O . GLN B 1 206 ? -7.918 -38.781 2.756 1 93.25 206 GLN B O 1
ATOM 5031 N N . ASP B 1 207 ? -7.992 -40.938 3.422 1 92.56 207 ASP B N 1
ATOM 5032 C CA . ASP B 1 207 ? -6.691 -41.219 2.83 1 92.56 207 ASP B CA 1
ATOM 5033 C C . ASP B 1 207 ? -6.832 -41.625 1.362 1 92.56 207 ASP B C 1
ATOM 5035 O O . ASP B 1 207 ? -6.469 -42.75 0.98 1 92.56 207 ASP B O 1
ATOM 5039 N N . LEU B 1 208 ? -7.41 -40.719 0.596 1 95 208 LEU B N 1
ATOM 5040 C CA . LEU B 1 208 ? -7.625 -40.875 -0.839 1 95 208 LEU B CA 1
ATOM 5041 C C . LEU B 1 208 ? -6.977 -39.75 -1.615 1 95 208 LEU B C 1
ATOM 5043 O O . LEU B 1 208 ? -6.848 -38.625 -1.099 1 95 208 LEU B O 1
ATOM 5047 N N . VAL B 1 209 ? -6.559 -40.094 -2.814 1 95.31 209 VAL B N 1
ATOM 5048 C CA . VAL B 1 209 ? -6 -39.062 -3.693 1 95.31 209 VAL B CA 1
ATOM 5049 C C . VAL B 1 209 ? -6.719 -39.094 -5.043 1 95.31 209 VAL B C 1
ATOM 5051 O O . VAL B 1 209 ? -7.395 -40.062 -5.371 1 95.31 209 VAL B O 1
ATOM 5054 N N . HIS B 1 210 ? -6.703 -38.031 -5.719 1 94 210 HIS B N 1
ATOM 5055 C CA . HIS B 1 210 ? -7.195 -37.812 -7.078 1 94 210 HIS B CA 1
ATOM 5056 C C . HIS B 1 210 ? -6.156 -37.125 -7.945 1 94 210 HIS B C 1
ATOM 5058 O O . HIS B 1 210 ? -5.57 -36.125 -7.539 1 94 210 HIS B O 1
ATOM 5064 N N . HIS B 1 211 ? -5.844 -37.75 -9.141 1 93.5 211 HIS B N 1
ATOM 5065 C CA . HIS B 1 211 ? -4.934 -37.062 -10.062 1 93.5 211 HIS B CA 1
ATOM 5066 C C . HIS B 1 211 ? -5.555 -35.812 -10.625 1 93.5 211 HIS B C 1
ATOM 5068 O O . HIS B 1 211 ? -6.73 -35.781 -11.008 1 93.5 211 HIS B O 1
ATOM 5074 N N . GLU B 1 212 ? -4.789 -34.719 -10.633 1 95.81 212 GLU B N 1
ATOM 5075 C CA . GLU B 1 212 ? -5.262 -33.5 -11.234 1 95.81 212 GLU B CA 1
ATOM 5076 C C . GLU B 1 212 ? -4.883 -33.406 -12.711 1 95.81 212 GLU B C 1
ATOM 5078 O O . GLU B 1 212 ? -3.775 -33.812 -13.094 1 95.81 212 GLU B O 1
ATOM 5083 N N . PRO B 1 213 ? -5.797 -32.906 -13.539 1 94.31 213 PRO B N 1
ATOM 5084 C CA . PRO B 1 213 ? -5.43 -32.719 -14.945 1 94.31 213 PRO B CA 1
ATOM 5085 C C . PRO B 1 213 ? -4.422 -31.578 -15.148 1 94.31 213 PRO B C 1
ATOM 5087 O O . PRO B 1 213 ? -4.305 -30.703 -14.297 1 94.31 213 PRO B O 1
ATOM 5090 N N . VAL B 1 214 ? -3.656 -31.656 -16.219 1 94.81 214 VAL B N 1
ATOM 5091 C CA . VAL B 1 214 ? -2.676 -30.641 -16.578 1 94.81 214 VAL B CA 1
ATOM 5092 C C . VAL B 1 214 ? -2.965 -30.109 -17.984 1 94.81 214 VAL B C 1
ATOM 5094 O O . VAL B 1 214 ? -2.182 -30.328 -18.906 1 94.81 214 VAL B O 1
ATOM 5097 N N . PRO B 1 215 ? -4.02 -29.359 -18.141 1 95.81 215 PRO B N 1
ATOM 5098 C CA . PRO B 1 215 ? -4.348 -28.828 -19.469 1 95.81 215 PRO B CA 1
ATOM 5099 C C . PRO B 1 215 ? -3.428 -27.688 -19.891 1 95.81 215 PRO B C 1
ATOM 5101 O O . PRO B 1 215 ? -2.688 -27.141 -19.062 1 95.81 215 PRO B O 1
ATOM 5104 N N . GLY B 1 216 ? -3.461 -27.453 -21.203 1 97.12 216 GLY B N 1
ATOM 5105 C CA . GLY B 1 216 ? -2.857 -26.219 -21.672 1 97.12 216 GLY B CA 1
ATOM 5106 C C . GLY B 1 216 ? -3.684 -25 -21.344 1 97.12 216 GLY B C 1
ATOM 5107 O O . GLY B 1 216 ? -4.914 -25.031 -21.406 1 97.12 216 GLY B O 1
ATOM 5108 N N . TYR B 1 217 ? -2.982 -23.875 -21.016 1 98.19 217 TYR B N 1
ATOM 5109 C CA . TYR B 1 217 ? -3.705 -22.688 -20.578 1 98.19 217 TYR B CA 1
ATOM 5110 C C . TYR B 1 217 ? -3.881 -21.703 -21.75 1 98.19 217 TYR B C 1
ATOM 5112 O O . TYR B 1 217 ? -4.625 -20.734 -21.641 1 98.19 217 TYR B O 1
ATOM 5120 N N . ARG B 1 218 ? -3.211 -21.922 -22.906 1 97.88 218 ARG B N 1
ATOM 5121 C CA . ARG B 1 218 ? -3.33 -21.078 -24.094 1 97.88 218 ARG B CA 1
ATOM 5122 C C . ARG B 1 218 ? -3.078 -19.609 -23.734 1 97.88 218 ARG B C 1
ATOM 5124 O O . ARG B 1 218 ? -2.043 -19.266 -23.172 1 97.88 218 ARG B O 1
ATOM 5131 N N . ALA B 1 219 ? -4.016 -18.688 -24 1 98.12 219 ALA B N 1
ATOM 5132 C CA . ALA B 1 219 ? -3.791 -17.266 -23.75 1 98.12 219 ALA B CA 1
ATOM 5133 C C . ALA B 1 219 ? -3.588 -17 -22.266 1 98.12 219 ALA B C 1
ATOM 5135 O O . ALA B 1 219 ? -3.018 -15.969 -21.875 1 98.12 219 ALA B O 1
ATOM 5136 N N . ALA B 1 220 ? -4.027 -17.875 -21.391 1 98.62 220 ALA B N 1
ATOM 5137 C CA . ALA B 1 220 ? -3.906 -17.703 -19.953 1 98.62 220 ALA B CA 1
ATOM 5138 C C . ALA B 1 220 ? -2.547 -18.188 -19.453 1 98.62 220 ALA B C 1
ATOM 5140 O O . ALA B 1 220 ? -2.219 -18.031 -18.266 1 98.62 220 ALA B O 1
ATOM 5141 N N . GLY B 1 221 ? -1.732 -18.719 -20.344 1 98.75 221 GLY B N 1
ATOM 5142 C CA . GLY B 1 221 ? -0.45 -19.312 -19.984 1 98.75 221 GLY B CA 1
ATOM 5143 C C . GLY B 1 221 ? 0.41 -18.391 -19.125 1 98.75 221 GLY B C 1
ATOM 5144 O O . GLY B 1 221 ? 0.907 -18.812 -18.078 1 98.75 221 GLY B O 1
ATOM 5145 N N . PRO B 1 222 ? 0.519 -17.109 -19.484 1 98.88 222 PRO B N 1
ATOM 5146 C CA . PRO B 1 222 ? 1.359 -16.172 -18.75 1 98.88 222 PRO B CA 1
ATOM 5147 C C . PRO B 1 222 ? 0.924 -16 -17.297 1 98.88 222 PRO B C 1
ATOM 5149 O O . PRO B 1 222 ? 1.692 -15.5 -16.469 1 98.88 222 PRO B O 1
ATOM 5152 N N . ALA B 1 223 ? -0.236 -16.469 -17.016 1 98.75 223 ALA B N 1
ATOM 5153 C CA . ALA B 1 223 ? -0.739 -16.312 -15.648 1 98.75 223 ALA B CA 1
ATOM 5154 C C . ALA B 1 223 ? -0.255 -17.453 -14.758 1 98.75 223 ALA B C 1
ATOM 5156 O O . ALA B 1 223 ? -0.328 -17.375 -13.531 1 98.75 223 ALA B O 1
ATOM 5157 N N . GLY B 1 224 ? 0.224 -18.656 -15.375 1 98.69 224 GLY B N 1
ATOM 5158 C CA . GLY B 1 224 ? 0.56 -19.656 -14.367 1 98.69 224 GLY B CA 1
ATOM 5159 C C . GLY B 1 224 ? 0.968 -21 -14.961 1 98.69 224 GLY B C 1
ATOM 5160 O O . GLY B 1 224 ? 0.842 -22.031 -14.312 1 98.69 224 GLY B O 1
ATOM 5161 N N . GLU B 1 225 ? 1.558 -21.047 -16.188 1 98.62 225 GLU B N 1
ATOM 5162 C CA . GLU B 1 225 ? 1.672 -22.328 -16.875 1 98.62 225 GLU B CA 1
ATOM 5163 C C . GLU B 1 225 ? 3.09 -22.891 -16.781 1 98.62 225 GLU B C 1
ATOM 5165 O O . GLU B 1 225 ? 3.383 -23.953 -17.328 1 98.62 225 GLU B O 1
ATOM 5170 N N . VAL B 1 226 ? 3.996 -22.281 -16.094 1 98.81 226 VAL B N 1
ATOM 5171 C CA . VAL B 1 226 ? 5.41 -22.656 -16.125 1 98.81 226 VAL B CA 1
ATOM 5172 C C . VAL B 1 226 ? 5.668 -23.797 -15.148 1 98.81 226 VAL B C 1
ATOM 5174 O O . VAL B 1 226 ? 5.078 -23.844 -14.062 1 98.81 226 VAL B O 1
ATOM 5177 N N . TRP B 1 227 ? 6.531 -24.734 -15.578 1 98.81 227 TRP B N 1
ATOM 5178 C CA . TRP B 1 227 ? 7.113 -25.781 -14.734 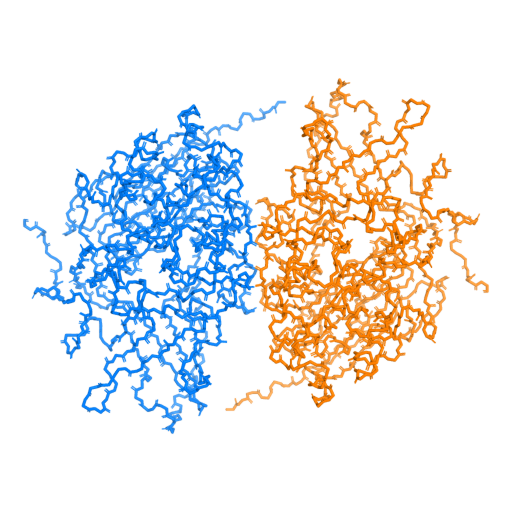1 98.81 227 TRP B CA 1
ATOM 5179 C C . TRP B 1 227 ? 8.539 -25.422 -14.336 1 98.81 227 TRP B C 1
ATOM 5181 O O . TRP B 1 227 ? 9.281 -24.812 -15.125 1 98.81 227 TRP B O 1
ATOM 5191 N N . SER B 1 228 ? 8.914 -25.766 -13.125 1 98.81 228 SER B N 1
ATOM 5192 C CA . SER B 1 228 ? 10.273 -25.484 -12.664 1 98.81 228 SER B CA 1
ATOM 5193 C C . SER B 1 228 ? 10.641 -26.375 -11.477 1 98.81 228 SER B C 1
ATOM 5195 O O . SER B 1 228 ? 9.867 -27.266 -11.094 1 98.81 228 SER B O 1
ATOM 5197 N N . THR B 1 229 ? 11.906 -26.266 -11.008 1 98.75 229 THR B N 1
ATOM 5198 C CA . THR B 1 229 ? 12.398 -26.906 -9.789 1 98.75 229 THR B CA 1
ATOM 5199 C C . THR B 1 229 ? 12.734 -25.844 -8.734 1 98.75 229 THR B C 1
ATOM 5201 O O . THR B 1 229 ? 12.984 -24.688 -9.062 1 98.75 229 THR B O 1
ATOM 5204 N N . PRO B 1 230 ? 12.711 -26.281 -7.469 1 98.75 230 PRO B N 1
ATOM 5205 C CA . PRO B 1 230 ? 13.102 -25.312 -6.434 1 98.75 230 PRO B CA 1
ATOM 5206 C C . PRO B 1 230 ? 14.484 -24.719 -6.672 1 98.75 230 PRO B C 1
ATOM 5208 O O . PRO B 1 230 ? 14.703 -23.531 -6.441 1 98.75 230 PRO B O 1
ATOM 5211 N N . SER B 1 231 ? 15.414 -25.531 -7.199 1 98.75 231 SER B N 1
ATOM 5212 C CA . SER B 1 231 ? 16.75 -25.031 -7.457 1 98.75 231 SER B CA 1
ATOM 5213 C C . SER B 1 231 ? 16.75 -23.953 -8.531 1 98.75 231 SER B C 1
ATOM 5215 O O . SER B 1 231 ? 17.406 -22.922 -8.391 1 98.75 231 SER B O 1
ATOM 5217 N N . ASP B 1 232 ? 16.031 -24.172 -9.609 1 98.69 232 ASP B N 1
ATOM 5218 C CA . ASP B 1 232 ? 15.914 -23.156 -10.641 1 98.69 232 ASP B CA 1
ATOM 5219 C C . ASP B 1 232 ? 15.242 -21.891 -10.102 1 98.69 232 ASP B C 1
ATOM 5221 O O . ASP B 1 232 ? 15.656 -20.781 -10.422 1 98.69 232 ASP B O 1
ATOM 5225 N N . LEU B 1 233 ? 14.203 -22.047 -9.289 1 98.88 233 LEU B N 1
ATOM 5226 C CA . LEU B 1 233 ? 13.516 -20.906 -8.703 1 98.88 233 LEU B CA 1
ATOM 5227 C C . LEU B 1 233 ? 14.453 -20.109 -7.789 1 98.88 233 LEU B C 1
ATOM 5229 O O . LEU B 1 233 ? 14.391 -18.891 -7.742 1 98.88 233 LEU B O 1
ATOM 5233 N N . VAL B 1 234 ? 15.297 -20.844 -7.082 1 98.88 234 VAL B N 1
ATOM 5234 C CA . VAL B 1 234 ? 16.266 -20.172 -6.23 1 98.88 234 VAL B CA 1
ATOM 5235 C C . VAL B 1 234 ? 17.234 -19.344 -7.086 1 98.88 234 VAL B C 1
ATOM 5237 O O . VAL B 1 234 ? 17.594 -18.234 -6.723 1 98.88 234 VAL B O 1
ATOM 5240 N N . ARG B 1 235 ? 17.672 -19.875 -8.242 1 98.69 235 ARG B N 1
ATOM 5241 C CA . ARG B 1 235 ? 18.516 -19.094 -9.148 1 98.69 235 ARG B CA 1
ATOM 5242 C C . ARG B 1 235 ? 17.812 -17.812 -9.586 1 98.69 235 ARG B C 1
ATOM 5244 O O . ARG B 1 235 ? 18.422 -16.734 -9.594 1 98.69 235 ARG B O 1
ATOM 5251 N N . PHE B 1 236 ? 16.547 -17.938 -9.914 1 98.81 236 PHE B N 1
ATOM 5252 C CA . PHE B 1 236 ? 15.75 -16.766 -10.281 1 98.81 236 PHE B CA 1
ATOM 5253 C C . PHE B 1 236 ? 15.68 -15.773 -9.133 1 98.81 236 PHE B C 1
ATOM 5255 O O . PHE B 1 236 ? 15.859 -14.57 -9.336 1 98.81 236 PHE B O 1
ATOM 5262 N N . GLY B 1 237 ? 15.438 -16.266 -7.895 1 98.88 237 GLY B N 1
ATOM 5263 C CA . GLY B 1 237 ? 15.359 -15.406 -6.723 1 98.88 237 GLY B CA 1
ATOM 5264 C C . GLY B 1 237 ? 16.656 -14.695 -6.418 1 98.88 237 GLY B C 1
ATOM 5265 O O . GLY B 1 237 ? 16.672 -13.5 -6.113 1 98.88 237 GLY B O 1
ATOM 5266 N N . LEU B 1 238 ? 17.781 -15.469 -6.48 1 98.62 238 LEU B N 1
ATOM 5267 C CA . LEU B 1 238 ? 19.094 -14.867 -6.277 1 98.62 238 LEU B CA 1
ATOM 5268 C C . LEU B 1 238 ? 19.328 -13.719 -7.254 1 98.62 238 LEU B C 1
ATOM 5270 O O . LEU B 1 238 ? 19.781 -12.641 -6.863 1 98.62 238 LEU B O 1
ATOM 5274 N N . TRP B 1 239 ? 18.922 -13.969 -8.469 1 98.69 239 TRP B N 1
ATOM 5275 C CA . TRP B 1 239 ? 19.078 -12.953 -9.508 1 98.69 239 TRP B CA 1
ATOM 5276 C C . TRP B 1 239 ? 18.172 -11.758 -9.227 1 98.69 239 TRP B C 1
ATOM 5278 O O . TRP B 1 239 ? 18.594 -10.609 -9.352 1 98.69 239 TRP B O 1
ATOM 5288 N N . LEU B 1 240 ? 16.938 -12.008 -8.836 1 98.31 240 LEU B N 1
ATOM 5289 C CA . LEU B 1 240 ? 15.953 -10.969 -8.594 1 98.31 240 LEU B CA 1
ATOM 5290 C C . LEU B 1 240 ? 16.469 -9.945 -7.586 1 98.31 240 LEU B C 1
ATOM 5292 O O . LEU B 1 240 ? 16.266 -8.742 -7.75 1 98.31 240 LEU B O 1
ATOM 5296 N N . VAL B 1 241 ? 17.219 -10.406 -6.566 1 97.75 241 VAL B N 1
ATOM 5297 C CA . VAL B 1 241 ? 17.625 -9.508 -5.492 1 97.75 241 VAL B CA 1
ATOM 5298 C C . VAL B 1 241 ? 19.109 -9.133 -5.652 1 97.75 241 VAL B C 1
ATOM 5300 O O . VAL B 1 241 ? 19.703 -8.562 -4.742 1 97.75 241 VAL B O 1
ATOM 5303 N N . GLY B 1 242 ? 19.688 -9.477 -6.758 1 97.44 242 GLY B N 1
ATOM 5304 C CA . GLY B 1 242 ? 21.062 -9.062 -7.074 1 97.44 242 GLY B CA 1
ATOM 5305 C C . GLY B 1 242 ? 22.109 -9.867 -6.332 1 97.44 242 GLY B C 1
ATOM 5306 O O . GLY B 1 242 ? 23.203 -9.375 -6.078 1 97.44 242 GLY B O 1
ATOM 5307 N N . ALA B 1 243 ? 21.766 -11.055 -5.945 1 97.06 243 ALA B N 1
ATOM 5308 C CA . ALA B 1 243 ? 22.688 -11.867 -5.141 1 97.06 243 ALA B CA 1
ATOM 5309 C C . ALA B 1 243 ? 23.312 -12.969 -5.977 1 97.06 243 ALA B C 1
ATOM 5311 O O . ALA B 1 243 ? 24.031 -13.82 -5.449 1 97.06 243 ALA B O 1
ATOM 5312 N N . GLU B 1 244 ? 23.078 -12.945 -7.266 1 95.69 244 GLU B N 1
ATOM 5313 C CA . GLU B 1 244 ? 23.578 -14.008 -8.133 1 95.69 244 GLU B CA 1
ATOM 5314 C C . GLU B 1 244 ? 25.109 -13.969 -8.203 1 95.69 244 GLU B C 1
ATOM 5316 O O . GLU B 1 244 ? 25.719 -12.914 -8.039 1 95.69 244 GLU B O 1
ATOM 5321 N N . SER B 1 245 ? 25.688 -15.133 -8.531 1 94 245 SER B N 1
ATOM 5322 C CA . SER B 1 245 ? 27.141 -15.227 -8.625 1 94 245 SER B CA 1
ATOM 5323 C C . SER B 1 245 ? 27.641 -14.641 -9.938 1 94 245 SER B C 1
ATOM 5325 O O . SER B 1 245 ? 28.656 -13.945 -9.969 1 94 245 SER B O 1
ATOM 5327 N N . ASP B 1 246 ? 26.953 -14.922 -11 1 94.12 246 ASP B N 1
ATOM 5328 C CA . ASP B 1 246 ? 27.328 -14.391 -12.305 1 94.12 246 ASP B CA 1
ATOM 5329 C C . ASP B 1 246 ? 26.656 -13.047 -12.57 1 94.12 246 ASP B C 1
ATOM 5331 O O . ASP B 1 246 ? 25.609 -12.984 -13.227 1 94.12 246 ASP B O 1
ATOM 5335 N N . ARG B 1 247 ? 27.266 -12.008 -12.25 1 93.62 247 ARG B N 1
ATOM 5336 C CA . ARG B 1 247 ? 26.688 -10.664 -12.289 1 93.62 247 ARG B CA 1
ATOM 5337 C C . ARG B 1 247 ? 26.547 -10.172 -13.719 1 93.62 247 ARG B C 1
ATOM 5339 O O . ARG B 1 247 ? 25.594 -9.453 -14.055 1 93.62 247 ARG B O 1
ATOM 5346 N N . ASP B 1 248 ? 27.453 -10.578 -14.555 1 94.25 248 ASP B N 1
ATOM 5347 C CA . ASP B 1 248 ? 27.406 -10.141 -15.945 1 94.25 248 ASP B CA 1
ATOM 5348 C C . ASP B 1 248 ? 26.203 -10.734 -16.672 1 94.25 248 ASP B C 1
ATOM 5350 O O . ASP B 1 248 ? 25.484 -10.023 -17.359 1 94.25 248 ASP B O 1
ATOM 5354 N N . ALA B 1 249 ? 26.031 -11.992 -16.438 1 92.75 249 ALA B N 1
ATOM 5355 C CA . ALA B 1 249 ? 24.875 -12.648 -17.047 1 92.75 249 ALA B CA 1
ATOM 5356 C C . ALA B 1 249 ? 23.578 -12.047 -16.516 1 92.75 249 ALA B C 1
ATOM 5358 O O . ALA B 1 249 ? 22.641 -11.82 -17.297 1 92.75 249 ALA B O 1
ATOM 5359 N N . GLY B 1 250 ? 23.594 -11.828 -15.242 1 95.75 250 GLY B N 1
ATOM 5360 C CA . GLY B 1 250 ? 22.406 -11.234 -14.648 1 95.75 250 GLY B CA 1
ATOM 5361 C C . GLY B 1 250 ? 22.109 -9.844 -15.18 1 95.75 250 GLY B C 1
ATOM 5362 O O . GLY B 1 250 ? 20.969 -9.508 -15.469 1 95.75 250 GLY B O 1
ATOM 5363 N N . GLU B 1 251 ? 23.109 -9.039 -15.281 1 96.88 251 GLU B N 1
ATOM 5364 C CA . GLU B 1 251 ? 22.969 -7.676 -15.781 1 96.88 251 GLU B CA 1
ATOM 5365 C C . GLU B 1 251 ? 22.453 -7.66 -17.219 1 96.88 251 GLU B C 1
ATOM 5367 O O . GLU B 1 251 ? 21.719 -6.75 -17.609 1 96.88 251 GLU B O 1
ATOM 5372 N N . ALA B 1 252 ? 22.859 -8.672 -17.953 1 96.5 252 ALA B N 1
ATOM 5373 C CA . ALA B 1 252 ? 22.453 -8.766 -19.344 1 96.5 252 ALA B CA 1
ATOM 5374 C C . ALA B 1 252 ? 20.969 -9.07 -19.453 1 96.5 252 ALA B C 1
ATOM 5376 O O . ALA B 1 252 ? 20.312 -8.656 -20.422 1 96.5 252 ALA B O 1
ATOM 5377 N N . VAL B 1 253 ? 20.406 -9.781 -18.5 1 98.12 253 VAL B N 1
ATOM 5378 C CA . VAL B 1 253 ? 18.969 -10.062 -18.5 1 98.12 253 VAL B CA 1
ATOM 5379 C C . VAL B 1 253 ? 18.188 -8.789 -18.188 1 98.12 253 VAL B C 1
ATOM 5381 O O . VAL B 1 253 ? 17.297 -8.414 -18.938 1 98.12 253 VAL B O 1
ATOM 5384 N N . LEU B 1 254 ? 18.531 -8.117 -17.141 1 98.31 254 LEU B N 1
ATOM 5385 C CA . LEU B 1 254 ? 17.922 -6.867 -16.688 1 98.31 254 LEU B CA 1
ATOM 5386 C C . LEU B 1 254 ? 18.828 -6.148 -15.703 1 98.31 254 LEU B C 1
ATOM 5388 O O . LEU B 1 254 ? 19.297 -6.746 -14.727 1 98.31 254 LEU B O 1
ATOM 5392 N N . PRO B 1 255 ? 19.156 -4.91 -15.898 1 97.31 255 PRO B N 1
ATOM 5393 C CA . PRO B 1 255 ? 20.047 -4.191 -14.984 1 97.31 255 PRO B CA 1
ATOM 5394 C C . PRO B 1 255 ? 19.578 -4.258 -13.531 1 97.31 255 PRO B C 1
ATOM 5396 O O . PRO B 1 255 ? 18.375 -4.242 -13.266 1 97.31 255 PRO B O 1
ATOM 5399 N N . LEU B 1 256 ? 20.547 -4.289 -12.609 1 96.81 256 LEU B N 1
ATOM 5400 C CA . LEU B 1 256 ? 20.266 -4.398 -11.18 1 96.81 256 LEU B CA 1
ATOM 5401 C C . LEU B 1 256 ? 19.359 -3.258 -10.719 1 96.81 256 LEU B C 1
ATOM 5403 O O . LEU B 1 256 ? 18.484 -3.459 -9.875 1 96.81 256 LEU B O 1
ATOM 5407 N N . ALA B 1 257 ? 19.562 -2.055 -11.195 1 93.81 257 ALA B N 1
ATOM 5408 C CA . ALA B 1 257 ? 18.75 -0.908 -10.805 1 93.81 257 ALA B CA 1
ATOM 5409 C C . ALA B 1 257 ? 17.281 -1.147 -11.117 1 93.81 257 ALA B C 1
ATOM 5411 O O . ALA B 1 257 ? 16.406 -0.755 -10.344 1 93.81 257 ALA B O 1
ATOM 5412 N N . VAL B 1 258 ? 16.953 -1.782 -12.289 1 96.62 258 VAL B N 1
ATOM 5413 C CA . VAL B 1 258 ? 15.586 -2.082 -12.688 1 96.62 258 VAL B CA 1
ATOM 5414 C C . VAL B 1 258 ? 15.016 -3.189 -11.797 1 96.62 258 VAL B C 1
ATOM 5416 O O . VAL B 1 258 ? 13.844 -3.146 -11.406 1 96.62 258 VAL B O 1
ATOM 5419 N N . ARG B 1 259 ? 15.883 -4.168 -11.477 1 97.81 259 ARG B N 1
ATOM 5420 C CA . ARG B 1 259 ? 15.461 -5.242 -10.586 1 97.81 259 ARG B CA 1
ATOM 5421 C C . ARG B 1 259 ? 15.086 -4.695 -9.211 1 97.81 259 ARG B C 1
ATOM 5423 O O . ARG B 1 259 ? 14.055 -5.074 -8.648 1 97.81 259 ARG B O 1
ATOM 5430 N N . ARG B 1 260 ? 15.891 -3.762 -8.695 1 95.12 260 ARG B N 1
ATOM 5431 C CA . ARG B 1 260 ? 15.594 -3.133 -7.414 1 95.12 260 ARG B CA 1
ATOM 5432 C C . ARG B 1 260 ? 14.305 -2.32 -7.488 1 95.12 260 ARG B C 1
ATOM 5434 O O . ARG B 1 260 ? 13.516 -2.316 -6.543 1 95.12 260 ARG B O 1
ATOM 5441 N N . ASP B 1 261 ? 14.094 -1.738 -8.594 1 94.88 261 ASP B N 1
ATOM 5442 C CA . ASP B 1 261 ? 12.883 -0.938 -8.781 1 94.88 261 ASP B CA 1
ATOM 5443 C C . ASP B 1 261 ? 11.641 -1.821 -8.828 1 94.88 261 ASP B C 1
ATOM 5445 O O . ASP B 1 261 ? 10.602 -1.464 -8.281 1 94.88 261 ASP B O 1
ATOM 5449 N N . LEU B 1 262 ? 11.688 -2.934 -9.523 1 97.19 262 LEU B N 1
ATOM 5450 C CA . LEU B 1 262 ? 10.531 -3.811 -9.641 1 97.19 262 LEU B CA 1
ATOM 5451 C C . LEU B 1 262 ? 10.117 -4.348 -8.273 1 97.19 262 LEU B C 1
ATOM 5453 O O . LEU B 1 262 ? 8.953 -4.676 -8.055 1 97.19 262 LEU B O 1
ATOM 5457 N N . ALA B 1 263 ? 11.078 -4.344 -7.305 1 96.12 263 ALA B N 1
ATOM 5458 C CA . ALA B 1 263 ? 10.852 -4.91 -5.977 1 96.12 263 ALA B CA 1
ATOM 5459 C C . ALA B 1 263 ? 10.328 -3.852 -5.012 1 96.12 263 ALA B C 1
ATOM 5461 O O . ALA B 1 263 ? 9.984 -4.16 -3.867 1 96.12 263 ALA B O 1
ATOM 5462 N N . VAL B 1 264 ? 10.195 -2.629 -5.41 1 95 264 VAL B N 1
ATOM 5463 C CA . VAL B 1 264 ? 9.672 -1.562 -4.562 1 95 264 VAL B CA 1
ATOM 5464 C C . VAL B 1 264 ? 8.18 -1.78 -4.32 1 95 264 VAL B C 1
ATOM 5466 O O . VAL B 1 264 ? 7.41 -1.967 -5.27 1 95 264 VAL B O 1
ATOM 5469 N N . PRO B 1 265 ? 7.758 -1.832 -2.984 1 96.19 265 PRO B N 1
ATOM 5470 C CA . PRO B 1 265 ? 6.32 -1.954 -2.729 1 96.19 265 PRO B CA 1
ATOM 5471 C C . PRO B 1 265 ? 5.531 -0.736 -3.205 1 96.19 265 PRO B C 1
ATOM 5473 O O . PRO B 1 265 ? 5.875 0.399 -2.869 1 96.19 265 PRO B O 1
ATOM 5476 N N . ARG B 1 266 ? 4.484 -0.962 -3.975 1 96.19 266 ARG B N 1
ATOM 5477 C CA . ARG B 1 266 ? 3.748 0.14 -4.586 1 96.19 266 ARG B CA 1
ATOM 5478 C C . ARG B 1 266 ? 2.309 0.18 -4.09 1 96.19 266 ARG B C 1
ATOM 5480 O O . ARG B 1 266 ? 1.811 1.238 -3.699 1 96.19 266 ARG B O 1
ATOM 5487 N N . VAL B 1 267 ? 1.678 -0.932 -4.113 1 96.38 267 VAL B N 1
ATOM 5488 C CA . VAL B 1 267 ? 0.257 -0.982 -3.787 1 96.38 267 VAL B CA 1
ATOM 5489 C C . VAL B 1 267 ? 0.03 -1.93 -2.611 1 96.38 267 VAL B C 1
ATOM 5491 O O . VAL B 1 267 ? 0.66 -2.986 -2.527 1 96.38 267 VAL B O 1
ATOM 5494 N N . VAL B 1 268 ? -0.906 -1.556 -1.754 1 93.19 268 VAL B N 1
ATOM 5495 C CA . VAL B 1 268 ? -1.195 -2.342 -0.559 1 93.19 268 VAL B CA 1
ATOM 5496 C C . VAL B 1 268 ? -2.119 -3.504 -0.916 1 93.19 268 VAL B C 1
ATOM 5498 O O . VAL B 1 268 ? -3.062 -3.34 -1.691 1 93.19 268 VAL B O 1
ATOM 5501 N N . VAL B 1 269 ? -1.77 -4.648 -0.395 1 94.62 269 VAL B N 1
ATOM 5502 C CA . VAL B 1 269 ? -2.701 -5.773 -0.41 1 94.62 269 VAL B CA 1
ATOM 5503 C C . VAL B 1 269 ? -3.48 -5.812 0.903 1 94.62 269 VAL B C 1
ATOM 5505 O O . VAL B 1 269 ? -2.943 -6.215 1.938 1 94.62 269 VAL B O 1
ATOM 5508 N N . ASP B 1 270 ? -4.738 -5.422 0.849 1 92.88 270 ASP B N 1
ATOM 5509 C CA . ASP B 1 270 ? -5.566 -5.27 2.043 1 92.88 270 ASP B CA 1
ATOM 5510 C C . ASP B 1 270 ? -6.625 -6.363 2.119 1 92.88 270 ASP B C 1
ATOM 5512 O O . ASP B 1 270 ? -7.766 -6.105 2.506 1 92.88 270 ASP B O 1
ATOM 5516 N N . ASP B 1 271 ? -6.297 -7.559 1.848 1 86.38 271 ASP B N 1
ATOM 5517 C CA . ASP B 1 271 ? -7.254 -8.656 1.756 1 86.38 271 ASP B CA 1
ATOM 5518 C C . ASP B 1 271 ? -7.891 -8.945 3.113 1 86.38 271 ASP B C 1
ATOM 5520 O O . ASP B 1 271 ? -9.062 -9.336 3.186 1 86.38 271 ASP B O 1
ATOM 5524 N N . ALA B 1 272 ? -7.184 -8.711 4.246 1 80.12 272 ALA B N 1
ATOM 5525 C CA . ALA B 1 272 ? -7.68 -9.047 5.578 1 80.12 272 ALA B CA 1
ATOM 5526 C C . ALA B 1 272 ? -8.602 -7.957 6.117 1 80.12 272 ALA B C 1
ATOM 5528 O O . ALA B 1 272 ? -9.273 -8.148 7.133 1 80.12 272 ALA B O 1
ATOM 5529 N N . GLY B 1 273 ? -8.641 -6.816 5.461 1 82.12 273 GLY B N 1
ATOM 5530 C CA . GLY B 1 273 ? -9.508 -5.734 5.898 1 82.12 273 GLY B CA 1
ATOM 5531 C C . GLY B 1 273 ? -9.086 -5.129 7.227 1 82.12 273 GLY B C 1
ATOM 5532 O O . GLY B 1 273 ? -7.984 -5.398 7.711 1 82.12 273 GLY B O 1
ATOM 5533 N N . PRO B 1 274 ? -9.945 -4.32 7.77 1 77.44 274 PRO B N 1
ATOM 5534 C CA . PRO B 1 274 ? -9.609 -3.543 8.961 1 77.44 274 PRO B CA 1
ATOM 5535 C C . PRO B 1 274 ? -9.336 -4.422 10.18 1 77.44 274 PRO B C 1
ATOM 5537 O O . PRO B 1 274 ? -8.625 -4.008 11.102 1 77.44 274 PRO B O 1
ATOM 5540 N N . ALA B 1 275 ? -9.969 -5.531 10.188 1 77.44 275 ALA B N 1
ATOM 5541 C CA . ALA B 1 275 ? -9.773 -6.41 11.336 1 77.44 275 ALA B CA 1
ATOM 5542 C C . ALA B 1 275 ? -8.461 -7.168 11.234 1 77.44 275 ALA B C 1
ATOM 5544 O O . ALA B 1 275 ? -8.055 -7.848 12.18 1 77.44 275 ALA B O 1
ATOM 5545 N N . GLY B 1 276 ? -7.941 -6.766 10.078 1 80.25 276 GLY B N 1
ATOM 5546 C CA . GLY B 1 276 ? -6.637 -7.379 9.906 1 80.25 276 GLY B CA 1
ATOM 5547 C C . GLY B 1 276 ? -5.52 -6.621 10.594 1 80.25 276 GLY B C 1
ATOM 5548 O O . GLY B 1 276 ? -5.742 -5.527 11.125 1 80.25 276 GLY B O 1
ATOM 5549 N N . GLY B 1 277 ? -4.402 -7.094 11.016 1 86.06 277 GLY B N 1
ATOM 5550 C CA . GLY B 1 277 ? -3.188 -6.48 11.531 1 86.06 277 GLY B CA 1
ATOM 5551 C C . GLY B 1 277 ? -2.463 -5.637 10.5 1 86.06 277 GLY B C 1
ATOM 5552 O O . GLY B 1 277 ? -3.006 -5.352 9.43 1 86.06 277 GLY B O 1
ATOM 5553 N N . PRO B 1 278 ? -1.339 -5.059 10.852 1 90.25 278 PRO B N 1
ATOM 5554 C CA . PRO B 1 278 ? -0.542 -4.305 9.883 1 90.25 278 PRO B CA 1
ATOM 5555 C C . PRO B 1 278 ? -0.333 -5.062 8.57 1 90.25 278 PRO B C 1
ATOM 5557 O O . PRO B 1 278 ? -0.324 -6.297 8.562 1 90.25 278 PRO B O 1
ATOM 5560 N N . TRP B 1 279 ? -0.27 -4.312 7.512 1 93.94 279 TRP B N 1
ATOM 5561 C CA . TRP B 1 279 ? -0.138 -4.945 6.203 1 93.94 279 TRP B CA 1
ATOM 5562 C C . TRP B 1 279 ? 1.202 -5.66 6.074 1 93.94 279 TRP B C 1
ATOM 5564 O O . TRP B 1 279 ? 2.246 -5.102 6.418 1 93.94 279 TRP B O 1
ATOM 5574 N N . ALA B 1 280 ? 1.15 -6.863 5.594 1 93.56 280 ALA B N 1
ATOM 5575 C CA . ALA B 1 280 ? 2.35 -7.688 5.477 1 93.56 280 ALA B CA 1
ATOM 5576 C C . ALA B 1 280 ? 2.672 -7.98 4.012 1 93.56 280 ALA B C 1
ATOM 5578 O O . ALA B 1 280 ? 3.701 -8.586 3.707 1 93.56 280 ALA B O 1
ATOM 5579 N N . THR B 1 281 ? 1.813 -7.566 3.107 1 95.44 281 THR B N 1
ATOM 5580 C CA . THR B 1 281 ? 2.016 -7.844 1.69 1 95.44 281 THR B CA 1
ATOM 5581 C C . THR B 1 281 ? 1.701 -6.613 0.846 1 95.44 281 THR B C 1
ATOM 5583 O O . THR B 1 281 ? 0.728 -5.906 1.111 1 95.44 281 THR B O 1
ATOM 5586 N N . ALA B 1 282 ? 2.527 -6.332 -0.077 1 96.94 282 ALA B N 1
ATOM 5587 C CA . ALA B 1 282 ? 2.354 -5.344 -1.136 1 96.94 282 ALA B CA 1
ATOM 5588 C C . ALA B 1 282 ? 2.762 -5.91 -2.492 1 96.94 282 ALA B C 1
ATOM 5590 O O . ALA B 1 282 ? 3.277 -7.031 -2.572 1 96.94 282 ALA B O 1
ATOM 5591 N N . HIS B 1 283 ? 2.404 -5.195 -3.496 1 97.56 283 HIS B N 1
ATOM 5592 C CA . HIS B 1 283 ? 2.854 -5.598 -4.824 1 97.56 283 HIS B CA 1
ATOM 5593 C C . HIS B 1 283 ? 3.785 -4.555 -5.43 1 97.56 283 HIS B C 1
ATOM 5595 O O . HIS B 1 283 ? 3.58 -3.352 -5.25 1 97.56 283 HIS B O 1
ATOM 5601 N N . GLY B 1 284 ? 4.891 -5.039 -6.031 1 97.88 284 GLY B N 1
ATOM 5602 C CA . GLY B 1 284 ? 5.711 -4.246 -6.934 1 97.88 284 GLY B CA 1
ATOM 5603 C C . GLY B 1 284 ? 5.324 -4.414 -8.391 1 97.88 284 GLY B C 1
ATOM 5604 O O . GLY B 1 284 ? 4.137 -4.484 -8.719 1 97.88 284 GLY B O 1
ATOM 5605 N N . LEU B 1 285 ? 6.297 -4.332 -9.25 1 98.44 285 LEU B N 1
ATOM 5606 C CA . LEU B 1 285 ? 6.023 -4.555 -10.664 1 98.44 285 LEU B CA 1
ATOM 5607 C C . LEU B 1 285 ? 6.07 -6.043 -10.992 1 98.44 285 LEU B C 1
ATOM 5609 O O . LEU B 1 285 ? 7.121 -6.566 -11.367 1 98.44 285 LEU B O 1
ATOM 5613 N N . GLY B 1 286 ? 4.965 -6.684 -10.812 1 98.56 286 GLY B N 1
ATOM 5614 C CA . GLY B 1 286 ? 4.82 -8.078 -11.195 1 98.56 286 GLY B CA 1
ATOM 5615 C C . GLY B 1 286 ? 5.293 -9.039 -10.117 1 98.56 286 GLY B C 1
ATOM 5616 O O . GLY B 1 286 ? 5.312 -10.258 -10.328 1 98.56 286 GLY B O 1
ATOM 5617 N N . VAL B 1 287 ? 5.672 -8.5 -8.938 1 98.69 287 VAL B N 1
ATOM 5618 C CA . VAL B 1 287 ? 6.156 -9.344 -7.852 1 98.69 287 VAL B CA 1
ATOM 5619 C C . VAL B 1 287 ? 5.406 -9.016 -6.566 1 98.69 287 VAL B C 1
ATOM 5621 O O . VAL B 1 287 ? 4.906 -7.898 -6.402 1 98.69 287 VAL B O 1
ATOM 5624 N N . ARG B 1 288 ? 5.312 -10.031 -5.719 1 98.25 288 ARG B N 1
ATOM 5625 C CA . ARG B 1 288 ? 4.836 -9.805 -4.359 1 98.25 288 ARG B CA 1
ATOM 5626 C C . ARG B 1 288 ? 5.977 -9.391 -3.439 1 98.25 288 ARG B C 1
ATOM 5628 O O . ARG B 1 288 ? 7.074 -9.945 -3.512 1 98.25 288 ARG B O 1
ATOM 5635 N N . VAL B 1 289 ? 5.766 -8.344 -2.725 1 98 289 VAL B N 1
ATOM 5636 C CA . VAL B 1 289 ? 6.672 -7.898 -1.668 1 98 289 VAL B CA 1
ATOM 5637 C C . VAL B 1 289 ? 6.059 -8.203 -0.303 1 98 289 VAL B C 1
ATOM 5639 O O . VAL B 1 289 ? 4.914 -7.84 -0.033 1 98 289 VAL B O 1
ATOM 5642 N N . ARG B 1 290 ? 6.824 -8.922 0.505 1 96.81 290 ARG B N 1
ATOM 5643 C CA . ARG B 1 290 ? 6.316 -9.328 1.812 1 96.81 290 ARG B CA 1
ATOM 5644 C C . ARG B 1 290 ? 7.199 -8.797 2.934 1 96.81 290 ARG B C 1
ATOM 5646 O O . ARG B 1 290 ? 8.422 -8.734 2.791 1 96.81 290 ARG B O 1
ATOM 5653 N N . GLN B 1 291 ? 6.547 -8.344 3.965 1 94.81 291 GLN B N 1
ATOM 5654 C CA . GLN B 1 291 ? 7.215 -7.871 5.172 1 94.81 291 GLN B CA 1
ATOM 5655 C C . GLN B 1 291 ? 6.887 -8.758 6.367 1 94.81 291 GLN B C 1
ATOM 5657 O O . GLN B 1 291 ? 5.746 -8.781 6.832 1 94.81 291 GLN B O 1
ATOM 5662 N N . ASP B 1 292 ? 7.859 -9.484 6.844 1 91.62 292 ASP B N 1
ATOM 5663 C CA . ASP B 1 292 ? 7.762 -10.305 8.047 1 91.62 292 ASP B CA 1
ATOM 5664 C C . ASP B 1 292 ? 8.727 -9.82 9.125 1 91.62 292 ASP B C 1
ATOM 5666 O O . ASP B 1 292 ? 9.883 -10.242 9.18 1 91.62 292 ASP B O 1
ATOM 5670 N N . GLY B 1 293 ? 8.141 -9.086 10.086 1 89.38 293 GLY B N 1
ATOM 5671 C CA . GLY B 1 293 ? 9.055 -8.375 10.969 1 89.38 293 GLY B CA 1
ATOM 5672 C C . GLY B 1 293 ? 10.016 -7.461 10.227 1 89.38 293 GLY B C 1
ATOM 5673 O O . GLY B 1 293 ? 9.586 -6.609 9.445 1 89.38 293 GLY B O 1
ATOM 5674 N N . THR B 1 294 ? 11.305 -7.699 10.375 1 90.44 294 THR B N 1
ATOM 5675 C CA . THR B 1 294 ? 12.305 -6.855 9.727 1 90.44 294 THR B CA 1
ATOM 5676 C C . THR B 1 294 ? 12.844 -7.527 8.469 1 90.44 294 THR B C 1
ATOM 5678 O O . THR B 1 294 ? 13.836 -7.074 7.887 1 90.44 294 THR B O 1
ATOM 5681 N N . VAL B 1 295 ? 12.18 -8.656 8.086 1 94.19 295 VAL B N 1
ATOM 5682 C CA . VAL B 1 295 ? 12.602 -9.375 6.895 1 94.19 295 VAL B CA 1
ATOM 5683 C C . VAL B 1 295 ? 11.68 -9.031 5.727 1 94.19 295 VAL B C 1
ATOM 5685 O O . VAL B 1 295 ? 10.477 -9.305 5.781 1 94.19 295 VAL B O 1
ATOM 5688 N N . ARG B 1 296 ? 12.242 -8.414 4.742 1 96.25 296 ARG B N 1
ATOM 5689 C CA . ARG B 1 296 ? 11.5 -8.141 3.518 1 96.25 296 ARG B CA 1
ATOM 5690 C C . ARG B 1 296 ? 11.906 -9.102 2.404 1 96.25 296 ARG B C 1
ATOM 5692 O O . ARG B 1 296 ? 13.094 -9.227 2.092 1 96.25 296 ARG B O 1
ATOM 5699 N N . THR B 1 297 ? 10.906 -9.766 1.847 1 97.81 297 THR B N 1
ATOM 5700 C CA . THR B 1 297 ? 11.195 -10.68 0.75 1 97.81 297 THR B CA 1
ATOM 5701 C C . THR B 1 297 ? 10.43 -10.273 -0.507 1 97.81 297 THR B C 1
ATOM 5703 O O . THR B 1 297 ? 9.391 -9.609 -0.422 1 97.81 297 THR B O 1
ATOM 5706 N N . VAL B 1 298 ? 11.016 -10.625 -1.632 1 98.31 298 VAL B N 1
ATOM 5707 C CA . VAL B 1 298 ? 10.375 -10.508 -2.938 1 98.31 298 VAL B CA 1
ATOM 5708 C C . VAL B 1 298 ? 10.219 -11.891 -3.564 1 98.31 298 VAL B C 1
ATOM 5710 O O . VAL B 1 298 ? 11.078 -12.758 -3.385 1 98.31 298 VAL B O 1
ATOM 5713 N N . GLY B 1 299 ? 9.164 -12.078 -4.238 1 98.56 299 GLY B N 1
ATOM 5714 C CA . GLY B 1 299 ? 8.836 -13.344 -4.875 1 98.56 299 GLY B CA 1
ATOM 5715 C C . GLY B 1 299 ? 7.375 -13.445 -5.273 1 98.56 299 GLY B C 1
ATOM 5716 O O . GLY B 1 299 ? 6.809 -12.5 -5.824 1 98.56 299 GLY B O 1
ATOM 5717 N N . HIS B 1 300 ? 6.879 -14.578 -5.098 1 98.69 300 HIS B N 1
ATOM 5718 C CA . HIS B 1 300 ? 5.488 -14.867 -5.434 1 98.69 300 HIS B CA 1
ATOM 5719 C C . HIS B 1 300 ? 5.109 -16.281 -5.027 1 98.69 300 HIS B C 1
ATOM 5721 O O . HIS B 1 300 ? 5.969 -17.172 -4.965 1 98.69 300 HIS B O 1
ATOM 5727 N N . GLY B 1 301 ? 3.891 -16.516 -4.66 1 97.75 301 GLY B N 1
ATOM 5728 C CA . GLY B 1 301 ? 3.338 -17.859 -4.512 1 97.75 301 GLY B CA 1
ATOM 5729 C C . GLY B 1 301 ? 2.715 -18.391 -5.789 1 97.75 301 GLY B C 1
ATOM 5730 O O . GLY B 1 301 ? 2.482 -17.625 -6.734 1 97.75 301 GLY B O 1
ATOM 5731 N N . GLY B 1 302 ? 2.564 -19.656 -5.844 1 97.88 302 GLY B N 1
ATOM 5732 C CA . GLY B 1 302 ? 1.894 -20.312 -6.957 1 97.88 302 GLY B CA 1
ATOM 5733 C C . GLY B 1 302 ? 0.917 -21.391 -6.52 1 97.88 302 GLY B C 1
ATOM 5734 O O . GLY B 1 302 ? 1.185 -22.125 -5.574 1 97.88 302 GLY B O 1
ATOM 5735 N N . SER B 1 303 ? -0.19 -21.359 -7.172 1 96.94 303 SER B N 1
ATOM 5736 C CA . SER B 1 303 ? -1.19 -22.391 -6.926 1 96.94 303 SER B CA 1
ATOM 5737 C C . SER B 1 303 ? -1.972 -22.719 -8.195 1 96.94 303 SER B C 1
ATOM 5739 O O . SER B 1 303 ? -2.539 -21.828 -8.828 1 96.94 303 SER B O 1
ATOM 5741 N N . VAL B 1 304 ? -1.938 -23.891 -8.617 1 97.5 304 VAL B N 1
ATOM 5742 C CA . VAL B 1 304 ? -2.791 -24.5 -9.633 1 97.5 304 VAL B CA 1
ATOM 5743 C C . VAL B 1 304 ? -3.184 -25.906 -9.195 1 97.5 304 VAL B C 1
ATOM 5745 O O . VAL B 1 304 ? -2.51 -26.531 -8.367 1 97.5 304 VAL B O 1
ATOM 5748 N N . PRO B 1 305 ? -4.309 -26.438 -9.719 1 96.88 305 PRO B N 1
ATOM 5749 C CA . PRO B 1 305 ? -4.707 -27.781 -9.297 1 96.88 305 PRO B CA 1
ATOM 5750 C C . PRO B 1 305 ? -3.568 -28.797 -9.406 1 96.88 305 PRO B C 1
ATOM 5752 O O . PRO B 1 305 ? -2.984 -28.969 -10.477 1 96.88 305 PRO B O 1
ATOM 5755 N N . GLY B 1 306 ? -3.273 -29.359 -8.273 1 97.12 306 GLY B N 1
ATOM 5756 C CA . GLY B 1 306 ? -2.244 -30.375 -8.195 1 97.12 306 GLY B CA 1
ATOM 5757 C C . GLY B 1 306 ? -0.908 -29.844 -7.707 1 97.12 306 GLY B C 1
ATOM 5758 O O . GLY B 1 306 ? -0.026 -30.625 -7.336 1 97.12 306 GLY B O 1
ATOM 5759 N N . PHE B 1 307 ? -0.761 -28.516 -7.699 1 98.25 307 PHE B N 1
ATOM 5760 C CA . PHE B 1 307 ? 0.563 -27.984 -7.41 1 98.25 307 PHE B CA 1
ATOM 5761 C C . PHE B 1 307 ? 0.457 -26.688 -6.625 1 98.25 307 PHE B C 1
ATOM 5763 O O . PHE B 1 307 ? -0.416 -25.859 -6.898 1 98.25 307 PHE B O 1
ATOM 5770 N N . THR B 1 308 ? 1.313 -26.453 -5.656 1 98 308 THR B N 1
ATOM 5771 C CA . THR B 1 308 ? 1.537 -25.203 -4.949 1 98 308 THR B CA 1
ATOM 5772 C C . THR B 1 308 ? 3.029 -24.906 -4.816 1 98 308 THR B C 1
ATOM 5774 O O . THR B 1 308 ? 3.846 -25.828 -4.797 1 98 308 THR B O 1
ATOM 5777 N N . ALA B 1 309 ? 3.367 -23.641 -4.816 1 98.56 309 ALA B N 1
ATOM 5778 C CA . ALA B 1 309 ? 4.77 -23.234 -4.758 1 98.56 309 ALA B CA 1
ATOM 5779 C C . ALA B 1 309 ? 4.926 -21.891 -4.051 1 98.56 309 ALA B C 1
ATOM 5781 O O . ALA B 1 309 ? 3.947 -21.156 -3.875 1 98.56 309 ALA B O 1
ATOM 5782 N N . ASP B 1 310 ? 6.117 -21.609 -3.568 1 98.56 310 ASP B N 1
ATOM 5783 C CA . ASP B 1 310 ? 6.453 -20.344 -2.922 1 98.56 310 ASP B CA 1
ATOM 5784 C C . ASP B 1 310 ? 7.918 -19.969 -3.156 1 98.56 310 ASP B C 1
ATOM 5786 O O . ASP B 1 310 ? 8.805 -20.828 -3.041 1 98.56 310 ASP B O 1
ATOM 5790 N N . LEU B 1 311 ? 8.125 -18.812 -3.621 1 98.88 311 LEU B N 1
ATOM 5791 C CA . LEU B 1 311 ? 9.461 -18.25 -3.789 1 98.88 311 LEU B CA 1
ATOM 5792 C C . LEU B 1 311 ? 9.633 -17 -2.928 1 98.88 311 LEU B C 1
ATOM 5794 O O . LEU B 1 311 ? 8.828 -16.062 -3.002 1 98.88 311 LEU B O 1
ATOM 5798 N N . ARG B 1 312 ? 10.719 -17 -2.1 1 98.44 312 ARG B N 1
ATOM 5799 C CA . ARG B 1 312 ? 11.047 -15.867 -1.241 1 98.44 312 ARG B CA 1
ATOM 5800 C C . ARG B 1 312 ? 12.531 -15.523 -1.328 1 98.44 312 ARG B C 1
ATOM 5802 O O . ARG B 1 312 ? 13.383 -16.359 -1.046 1 98.44 312 ARG B O 1
ATOM 5809 N N . ALA B 1 313 ? 12.805 -14.367 -1.673 1 98.69 313 ALA B N 1
ATOM 5810 C CA . ALA B 1 313 ? 14.172 -13.844 -1.711 1 98.69 313 ALA B CA 1
ATOM 5811 C C . ALA B 1 313 ? 14.32 -12.633 -0.798 1 98.69 313 ALA B C 1
ATOM 5813 O O . ALA B 1 313 ? 13.648 -11.617 -0.99 1 98.69 313 ALA B O 1
ATOM 5814 N N . ASP B 1 314 ? 15.133 -12.734 0.195 1 97.81 314 ASP B N 1
ATOM 5815 C CA . ASP B 1 314 ? 15.367 -11.648 1.14 1 97.81 314 ASP B CA 1
ATOM 5816 C C . ASP B 1 314 ? 16.156 -10.516 0.489 1 97.81 314 ASP B C 1
ATOM 5818 O O . ASP B 1 314 ? 17.281 -10.727 0.025 1 97.81 314 ASP B O 1
ATOM 5822 N N . VAL B 1 315 ? 15.664 -9.297 0.558 1 96.38 315 VAL B N 1
ATOM 5823 C CA . VAL B 1 315 ? 16.219 -8.188 -0.216 1 96.38 315 VAL B CA 1
ATOM 5824 C C . VAL B 1 315 ? 17.484 -7.668 0.466 1 96.38 315 VAL B C 1
ATOM 5826 O O . VAL B 1 315 ? 18.312 -7.016 -0.171 1 96.38 315 VAL B O 1
ATOM 5829 N N . GLU B 1 316 ? 17.688 -7.906 1.73 1 93.75 316 GLU B N 1
ATOM 5830 C CA . GLU B 1 316 ? 18.828 -7.383 2.459 1 93.75 316 GLU B CA 1
ATOM 5831 C C . GLU B 1 316 ? 19.984 -8.383 2.463 1 93.75 316 GLU B C 1
ATOM 5833 O O . GLU B 1 316 ? 21.125 -8.039 2.111 1 93.75 316 GLU B O 1
ATOM 5838 N N . THR B 1 317 ? 19.688 -9.672 2.775 1 94.75 317 THR B N 1
ATOM 5839 C CA . THR B 1 317 ? 20.75 -10.648 2.947 1 94.75 317 THR B CA 1
ATOM 5840 C C . THR B 1 317 ? 21.062 -11.352 1.627 1 94.75 317 THR B C 1
ATOM 5842 O O . THR B 1 317 ? 22.141 -11.93 1.463 1 94.75 317 THR B O 1
ATOM 5845 N N . GLY B 1 318 ? 20.062 -11.391 0.747 1 97.06 318 GLY B N 1
ATOM 5846 C CA . GLY B 1 318 ? 20.203 -12.133 -0.496 1 97.06 318 GLY B CA 1
ATOM 5847 C C . GLY B 1 318 ? 19.906 -13.617 -0.347 1 97.06 318 GLY B C 1
ATOM 5848 O O . GLY B 1 318 ? 20.047 -14.383 -1.304 1 97.06 318 GLY B O 1
ATOM 5849 N N . ASP B 1 319 ? 19.469 -14.031 0.861 1 97.75 319 ASP B N 1
ATOM 5850 C CA . ASP B 1 319 ? 19.078 -15.422 1.057 1 97.75 319 ASP B CA 1
ATOM 5851 C C . ASP B 1 319 ? 17.766 -15.727 0.356 1 97.75 319 ASP B C 1
ATOM 5853 O O . ASP B 1 319 ? 16.859 -14.898 0.351 1 97.75 319 ASP B O 1
ATOM 5857 N N . VAL B 1 320 ? 17.641 -16.938 -0.246 1 98.62 320 VAL B N 1
ATOM 5858 C CA . VAL B 1 320 ? 16.469 -17.297 -1.031 1 98.62 320 VAL B CA 1
ATOM 5859 C C . VAL B 1 320 ? 16.016 -18.703 -0.65 1 98.62 320 VAL B C 1
ATOM 5861 O O . VAL B 1 320 ? 16.844 -19.594 -0.42 1 98.62 320 VAL B O 1
ATOM 5864 N N . VAL B 1 321 ? 14.695 -18.906 -0.576 1 98.75 321 VAL B N 1
ATOM 5865 C CA . VAL B 1 321 ? 14.125 -20.234 -0.461 1 98.75 321 VAL B CA 1
ATOM 5866 C C . VAL B 1 321 ? 13 -20.406 -1.477 1 98.75 321 VAL B C 1
ATOM 5868 O O . VAL B 1 321 ? 12.273 -19.453 -1.781 1 98.75 321 VAL B O 1
ATOM 5871 N N . ALA B 1 322 ? 12.914 -21.547 -2.027 1 98.88 322 ALA B N 1
ATOM 5872 C CA . ALA B 1 322 ? 11.789 -21.969 -2.865 1 98.88 322 ALA B CA 1
ATOM 5873 C C . ALA B 1 322 ? 11.266 -23.328 -2.43 1 98.88 322 ALA B C 1
ATOM 5875 O O . ALA B 1 322 ? 12.047 -24.219 -2.076 1 98.88 322 ALA B O 1
ATOM 5876 N N . VAL B 1 323 ? 9.961 -23.438 -2.426 1 98.75 323 VAL B N 1
ATOM 5877 C CA . VAL B 1 323 ? 9.289 -24.703 -2.084 1 98.75 323 VAL B CA 1
ATOM 5878 C C . VAL B 1 323 ? 8.227 -25.016 -3.127 1 98.75 323 VAL B C 1
ATOM 5880 O O . VAL B 1 323 ? 7.5 -24.125 -3.574 1 98.75 323 VAL B O 1
ATOM 5883 N N . CYS B 1 324 ? 8.164 -26.25 -3.584 1 98.69 324 CYS B N 1
ATOM 5884 C CA . CYS B 1 324 ? 7.156 -26.734 -4.52 1 98.69 324 CYS B CA 1
ATOM 5885 C C . CYS B 1 324 ? 6.48 -28 -3.994 1 98.69 324 CYS B C 1
ATOM 5887 O O . CYS B 1 324 ? 7.156 -28.938 -3.584 1 98.69 324 CYS B O 1
ATOM 5889 N N . GLY B 1 325 ? 5.184 -28 -4.012 1 98.56 325 GLY B N 1
ATOM 5890 C CA . GLY B 1 325 ? 4.418 -29.141 -3.537 1 98.56 325 GLY B CA 1
ATOM 5891 C C . GLY B 1 325 ? 3.467 -29.703 -4.578 1 98.56 325 GLY B C 1
ATOM 5892 O O . GLY B 1 325 ? 2.879 -28.953 -5.359 1 98.56 325 GLY B O 1
ATOM 5893 N N . ALA B 1 326 ? 3.281 -31.016 -4.555 1 98.06 326 ALA B N 1
ATOM 5894 C CA . ALA B 1 326 ? 2.412 -31.719 -5.496 1 98.06 326 ALA B CA 1
ATOM 5895 C C . ALA B 1 326 ? 1.019 -31.922 -4.91 1 98.06 326 ALA B C 1
ATOM 5897 O O . ALA B 1 326 ? 0.51 -33.031 -4.875 1 98.06 326 ALA B O 1
ATOM 5898 N N . SER B 1 327 ? 0.425 -30.828 -4.531 1 97.31 327 SER B N 1
ATOM 5899 C CA . SER B 1 327 ? -0.904 -30.906 -3.934 1 97.31 327 SER B CA 1
ATOM 5900 C C . SER B 1 327 ? -1.701 -29.625 -4.195 1 97.31 327 SER B C 1
ATOM 5902 O O . SER B 1 327 ? -1.164 -28.531 -4.102 1 97.31 327 SER B O 1
ATOM 5904 N N . THR B 1 328 ? -2.984 -29.828 -4.512 1 95.94 328 THR B N 1
ATOM 5905 C CA . THR B 1 328 ? -3.902 -28.703 -4.723 1 95.94 328 THR B CA 1
ATOM 5906 C C . THR B 1 328 ? -4.074 -27.906 -3.438 1 95.94 328 THR B C 1
ATOM 5908 O O . THR B 1 328 ? -4.102 -26.672 -3.469 1 95.94 328 THR B O 1
ATOM 5911 N N . ALA B 1 329 ? -4.191 -28.547 -2.281 1 92.19 329 ALA B N 1
ATOM 5912 C CA . ALA B 1 329 ? -4.457 -27.906 -1 1 92.19 329 ALA B CA 1
ATOM 5913 C C . ALA B 1 329 ? -3.199 -27.219 -0.46 1 92.19 329 ALA B C 1
ATOM 5915 O O . ALA B 1 329 ? -3.283 -26.359 0.412 1 92.19 329 ALA B O 1
ATOM 5916 N N . GLY B 1 330 ? -2.07 -27.625 -0.851 1 89.62 330 GLY B N 1
ATOM 5917 C CA . GLY B 1 330 ? -0.823 -26.938 -0.571 1 89.62 330 GLY B CA 1
ATOM 5918 C C . GLY B 1 330 ? -0.212 -27.312 0.763 1 89.62 330 GLY B C 1
ATOM 5919 O O . GLY B 1 330 ? -0.449 -28.422 1.266 1 89.62 330 GLY B O 1
ATOM 5920 N N . PHE B 1 331 ? 0.844 -26.594 1.364 1 86.62 331 PHE B N 1
ATOM 5921 C CA . PHE B 1 331 ? 1.687 -26.922 2.512 1 86.62 331 PHE B CA 1
ATOM 5922 C C . PHE B 1 331 ? 1.943 -25.672 3.354 1 86.62 331 PHE B C 1
ATOM 5924 O O . PHE B 1 331 ? 2.787 -25.688 4.254 1 86.62 331 PHE B O 1
ATOM 5931 N N . GLY B 1 332 ? 1.438 -24.594 3.113 1 84.62 332 GLY B N 1
ATOM 5932 C CA . GLY B 1 332 ? 1.821 -23.312 3.711 1 84.62 332 GLY B CA 1
ATOM 5933 C C . GLY B 1 332 ? 2.711 -22.484 2.812 1 84.62 332 GLY B C 1
ATOM 5934 O O . GLY B 1 332 ? 2.363 -22.219 1.659 1 84.62 332 GLY B O 1
ATOM 5935 N N . ASP B 1 333 ? 3.896 -22 3.52 1 90.31 333 ASP B N 1
ATOM 5936 C CA . ASP B 1 333 ? 4.82 -21.219 2.709 1 90.31 333 ASP B CA 1
ATOM 5937 C C . ASP B 1 333 ? 6.262 -21.422 3.166 1 90.31 333 ASP B C 1
ATOM 5939 O O . ASP B 1 333 ? 6.547 -22.344 3.943 1 90.31 333 ASP B O 1
ATOM 5943 N N . GLY B 1 334 ? 7.172 -20.734 2.561 1 91.94 334 GLY B N 1
ATOM 5944 C CA . GLY B 1 334 ? 8.594 -20.953 2.793 1 91.94 334 GLY B CA 1
ATOM 5945 C C . GLY B 1 334 ? 9.148 -20.109 3.924 1 91.94 334 GLY B C 1
ATOM 5946 O O . GLY B 1 334 ? 10.367 -20.078 4.129 1 91.94 334 GLY B O 1
ATOM 5947 N N . THR B 1 335 ? 8.383 -19.453 4.719 1 92.31 335 THR B N 1
ATOM 5948 C CA . THR B 1 335 ? 8.828 -18.531 5.758 1 92.31 335 THR B CA 1
ATOM 5949 C C . THR B 1 335 ? 9.695 -19.25 6.785 1 92.31 335 THR B C 1
ATOM 5951 O O . THR B 1 335 ? 10.75 -18.75 7.184 1 92.31 335 THR B O 1
ATOM 5954 N N . GLY B 1 336 ? 9.242 -20.453 7.234 1 94.06 336 GLY B N 1
ATOM 5955 C CA . GLY B 1 336 ? 10.008 -21.219 8.211 1 94.06 336 GLY B CA 1
ATOM 5956 C C . GLY B 1 336 ? 11.375 -21.641 7.703 1 94.06 336 GLY B C 1
ATOM 5957 O O . GLY B 1 336 ? 12.359 -21.594 8.445 1 94.06 336 GLY B O 1
ATOM 5958 N N . LEU B 1 337 ? 11.43 -22.031 6.434 1 96.62 337 LEU B N 1
ATOM 5959 C CA . LEU B 1 337 ? 12.695 -22.438 5.844 1 96.62 337 LEU B CA 1
ATOM 5960 C C . LEU B 1 337 ? 13.664 -21.266 5.742 1 96.62 337 LEU B C 1
ATOM 5962 O O . LEU B 1 337 ? 14.852 -21.406 6.02 1 96.62 337 LEU B O 1
ATOM 5966 N N . LEU B 1 338 ? 13.164 -20.125 5.328 1 97.31 338 LEU B N 1
ATOM 5967 C CA . LEU B 1 338 ? 14.016 -18.938 5.238 1 97.31 338 LEU B CA 1
ATOM 5968 C C . LEU B 1 338 ? 14.539 -18.547 6.613 1 97.31 338 LEU B C 1
ATOM 5970 O O . LEU B 1 338 ? 15.719 -18.203 6.758 1 97.31 338 LEU B O 1
ATOM 5974 N N . ALA B 1 339 ? 13.664 -18.578 7.637 1 95.44 339 ALA B N 1
ATOM 5975 C CA . ALA B 1 339 ? 14.078 -18.25 9 1 95.44 339 ALA B CA 1
ATOM 5976 C C . ALA B 1 339 ? 15.188 -19.188 9.469 1 95.44 339 ALA B C 1
ATOM 5978 O O . ALA B 1 339 ? 16.172 -18.734 10.078 1 95.44 339 ALA B O 1
ATOM 5979 N N . LEU B 1 340 ? 15.039 -20.453 9.188 1 95.06 340 LEU B N 1
ATOM 5980 C CA . LEU B 1 340 ? 16.047 -21.438 9.57 1 95.06 340 LEU B CA 1
ATOM 5981 C C . LEU B 1 340 ? 17.359 -21.172 8.836 1 95.06 340 LEU B C 1
ATOM 5983 O O . LEU B 1 340 ? 18.438 -21.266 9.438 1 95.06 340 LEU B O 1
ATOM 5987 N N . LEU B 1 341 ? 17.234 -20.875 7.543 1 96 341 LEU B N 1
ATOM 5988 C CA . LEU B 1 341 ? 18.422 -20.562 6.758 1 96 341 LEU B CA 1
ATOM 5989 C C . LEU B 1 341 ? 19.172 -19.375 7.355 1 96 341 LEU B C 1
ATOM 5991 O O . LEU B 1 341 ? 20.406 -19.359 7.359 1 96 341 LEU B O 1
ATOM 5995 N N . GLN B 1 342 ? 18.453 -18.422 7.965 1 94.06 342 GLN B N 1
ATOM 5996 C CA . GLN B 1 342 ? 19.031 -17.188 8.461 1 94.06 342 GLN B CA 1
ATOM 5997 C C . GLN B 1 342 ? 19.391 -17.297 9.938 1 94.06 342 GLN B C 1
ATOM 5999 O O . GLN B 1 342 ? 19.797 -16.312 10.562 1 94.06 342 GLN B O 1
ATOM 6004 N N . GLY B 1 343 ? 19.391 -18.438 10.508 1 86.94 343 GLY B N 1
ATOM 6005 C CA . GLY B 1 343 ? 19.844 -18.703 11.867 1 86.94 343 GLY B CA 1
ATOM 6006 C C . GLY B 1 343 ? 18.781 -18.438 12.914 1 86.94 343 GLY B C 1
ATOM 6007 O O . GLY B 1 343 ? 19.062 -18.422 14.109 1 86.94 343 GLY B O 1
ATOM 6008 N N . GLY B 1 344 ? 17.734 -17.984 12.477 1 71.94 344 GLY B N 1
ATOM 6009 C CA . GLY B 1 344 ? 16.641 -17.844 13.422 1 71.94 344 GLY B CA 1
ATOM 6010 C C . GLY B 1 344 ? 15.984 -19.172 13.781 1 71.94 344 GLY B C 1
ATOM 6011 O O . GLY B 1 344 ? 16.266 -20.188 13.156 1 71.94 344 GLY B O 1
ATOM 6012 N N . GLY B 1 345 ? 15.539 -19.344 15.07 1 59.53 345 GLY B N 1
ATOM 6013 C CA . GLY B 1 345 ? 14.727 -20.516 15.383 1 59.53 345 GLY B CA 1
ATOM 6014 C C . GLY B 1 345 ? 13.539 -20.672 14.445 1 59.53 345 GLY B C 1
ATOM 6015 O O . GLY B 1 345 ? 13.156 -19.734 13.75 1 59.53 345 GLY B O 1
ATOM 6016 N N . ALA B 1 346 ? 13.422 -21.906 14.047 1 48 346 ALA B N 1
ATOM 6017 C CA . ALA B 1 346 ? 12.258 -22.156 13.195 1 48 346 ALA B CA 1
ATOM 6018 C C . ALA B 1 346 ? 11.078 -21.281 13.594 1 48 346 ALA B C 1
ATOM 6020 O O . ALA B 1 346 ? 10.609 -21.344 14.734 1 48 346 ALA B O 1
ATOM 6021 N N . ALA B 1 347 ? 11.188 -20 13.266 1 45.22 347 ALA B N 1
ATOM 6022 C CA . ALA B 1 347 ? 9.961 -19.25 13.508 1 45.22 347 ALA B CA 1
ATOM 6023 C C . ALA B 1 347 ? 8.727 -20.094 13.203 1 45.22 347 ALA B C 1
ATOM 6025 O O . ALA B 1 347 ? 8.711 -20.828 12.219 1 45.22 347 ALA B O 1
ATOM 6026 N N . ALA B 1 348 ? 7.996 -20.484 14.281 1 38.06 348 ALA B N 1
ATOM 6027 C CA . ALA B 1 348 ? 6.734 -21.141 13.961 1 38.06 348 ALA B CA 1
ATOM 6028 C C . ALA B 1 348 ? 6.137 -20.594 12.672 1 38.06 348 ALA B C 1
ATOM 6030 O O . ALA B 1 348 ? 6.195 -19.391 12.414 1 38.06 348 ALA B O 1
ATOM 6031 N N . GLY B 1 349 ? 6.359 -21.203 11.578 1 40.25 349 GLY B N 1
ATOM 6032 C CA . GLY B 1 349 ? 5.633 -20.812 10.383 1 40.25 349 GLY B CA 1
ATOM 6033 C C . GLY B 1 349 ? 4.492 -19.859 10.664 1 40.25 349 GLY B C 1
ATOM 6034 O O . GLY B 1 349 ? 4.016 -19.766 11.797 1 40.25 349 GLY B O 1
ATOM 6035 N N . SER B 1 350 ? 4.633 -18.672 10.172 1 36.06 350 SER B N 1
ATOM 6036 C CA . SER B 1 350 ? 3.434 -17.875 10.406 1 36.06 350 SER B CA 1
ATOM 6037 C C . SER B 1 350 ? 2.244 -18.766 10.758 1 36.06 350 SER B C 1
ATOM 6039 O O . SER B 1 350 ? 1.881 -19.656 9.984 1 36.06 350 SER B O 1
ATOM 6041 N N . PRO B 1 351 ? 2.061 -18.953 12.062 1 30.92 351 PRO B N 1
ATOM 6042 C CA . PRO B 1 351 ? 0.846 -19.75 12.25 1 30.92 351 PRO B CA 1
ATOM 6043 C C . PRO B 1 351 ? -0.198 -19.5 11.164 1 30.92 351 PRO B C 1
ATOM 6045 O O . PRO B 1 351 ? -0.333 -18.375 10.68 1 30.92 351 PRO B O 1
ATOM 6048 N N . VAL B 1 352 ? -0.268 -20.422 10.25 1 31.09 352 VAL B N 1
ATOM 6049 C CA . VAL B 1 352 ? -1.653 -20.297 9.805 1 31.09 352 VAL B CA 1
ATOM 6050 C C . VAL B 1 352 ? -2.545 -19.938 10.992 1 31.09 352 VAL B C 1
ATOM 6052 O O . VAL B 1 352 ? -2.607 -20.688 11.977 1 31.09 352 VAL B O 1
ATOM 6055 N N . VAL B 1 353 ? -2.369 -18.719 11.477 1 26.92 353 VAL B N 1
ATOM 6056 C CA . VAL B 1 353 ? -3.311 -18.391 12.547 1 26.92 353 VAL B CA 1
ATOM 6057 C C . VAL B 1 353 ? -4.566 -19.25 12.398 1 26.92 353 VAL B C 1
ATOM 6059 O O . VAL B 1 353 ? -5.289 -19.141 11.406 1 26.92 353 VAL B O 1
ATOM 6062 N N . ASP B 1 354 ? -4.438 -20.312 12.984 1 25.62 354 ASP B N 1
ATOM 6063 C CA . ASP B 1 354 ? -5.699 -20.953 13.336 1 25.62 354 ASP B CA 1
ATOM 6064 C C . ASP B 1 354 ? -6.602 -20 14.117 1 25.62 354 ASP B C 1
ATOM 6066 O O . ASP B 1 354 ? -6.352 -19.734 15.289 1 25.62 354 ASP B O 1
ATOM 6070 N N . GLU B 1 355 ? -6.723 -18.797 13.727 1 26.22 355 GLU B N 1
ATOM 6071 C CA . GLU B 1 355 ? -7.781 -18.234 14.562 1 26.22 355 GLU B CA 1
ATOM 6072 C C . GLU B 1 355 ? -8.867 -19.266 14.836 1 26.22 355 GLU B C 1
ATOM 6074 O O . GLU B 1 355 ? -9.578 -19.688 13.922 1 26.22 355 GLU B O 1
ATOM 6079 N N . GLN B 1 356 ? -8.516 -20.125 15.766 1 23.7 356 GLN B N 1
ATOM 6080 C CA . GLN B 1 356 ? -9.688 -20.703 16.406 1 23.7 356 GLN B CA 1
ATOM 6081 C C . GLN B 1 356 ? -10.727 -19.625 16.719 1 23.7 356 GLN B C 1
ATOM 6083 O O . GLN B 1 356 ? -10.508 -18.781 17.594 1 23.7 356 GLN B O 1
ATOM 6088 N N . GLY B 1 357 ? -11.219 -18.938 15.758 1 24.22 357 GLY B N 1
ATOM 6089 C CA . GLY B 1 357 ? -12.461 -18.25 16.125 1 24.22 357 GLY B CA 1
ATOM 6090 C C . GLY B 1 357 ? -13.195 -18.938 17.266 1 24.22 357 GLY B C 1
ATOM 6091 O O . GLY B 1 357 ? -13.086 -20.156 17.438 1 24.22 357 GLY B O 1
ATOM 6092 N N . SER B 1 358 ? -13.211 -18.312 18.406 1 25.11 358 SER B N 1
ATOM 6093 C CA . SER B 1 358 ? -14.195 -18.641 19.422 1 25.11 358 SER B CA 1
ATOM 6094 C C . SER B 1 358 ? -15.422 -19.312 18.812 1 25.11 358 SER B C 1
ATOM 6096 O O . SER B 1 358 ? -15.836 -18.969 17.703 1 25.11 358 SER B O 1
ATOM 6098 N N . ASN B 1 359 ? -15.57 -20.516 19.141 1 23.67 359 ASN B N 1
ATOM 6099 C CA . ASN B 1 359 ? -16.812 -21.281 19.078 1 23.67 359 ASN B CA 1
ATOM 6100 C C . ASN B 1 359 ? -18 -20.438 19.531 1 23.67 359 ASN B C 1
ATOM 6102 O O . ASN B 1 359 ? -18.328 -20.391 20.719 1 23.67 359 ASN B O 1
ATOM 6106 N N . GLY B 1 360 ? -18.062 -19.156 19.312 1 24.06 360 GLY B N 1
ATOM 6107 C CA . GLY B 1 360 ? -19.438 -18.797 19.672 1 24.06 360 GLY B CA 1
ATOM 6108 C C . GLY B 1 360 ? -20.453 -19.797 19.156 1 24.06 360 GLY B C 1
ATOM 6109 O O . GLY B 1 360 ? -20.516 -20.062 17.953 1 24.06 360 GLY B O 1
ATOM 6110 N N . GLN B 1 361 ? -20.656 -20.797 19.891 1 24.06 361 GLN B N 1
ATOM 6111 C CA . GLN B 1 361 ? -21.891 -21.594 19.875 1 24.06 361 GLN B CA 1
ATOM 6112 C C . GLN B 1 361 ? -23.094 -20.703 19.578 1 24.06 361 GLN B C 1
ATOM 6114 O O . GLN B 1 361 ? -23.672 -20.094 20.484 1 24.06 361 GLN B O 1
ATOM 6119 N N . GLY B 1 362 ? -22.953 -19.672 18.734 1 25.42 362 GLY B N 1
ATOM 6120 C CA . GLY B 1 362 ? -24.297 -19.203 18.453 1 25.42 362 GLY B CA 1
ATOM 6121 C C . GLY B 1 362 ? -25.266 -20.328 18.078 1 25.42 362 GLY B C 1
ATOM 6122 O O . GLY B 1 362 ? -24.859 -21.312 17.453 1 25.42 362 GLY B O 1
ATOM 6123 N N . SER B 1 363 ? -26.125 -20.531 18.938 1 25.27 363 SER B N 1
ATOM 6124 C CA . SER B 1 363 ? -27.328 -21.312 18.672 1 25.27 363 SER B CA 1
ATOM 6125 C C . SER B 1 363 ? -27.781 -21.172 17.219 1 25.27 363 SER B C 1
ATOM 6127 O O . SER B 1 363 ? -27.672 -20.094 16.641 1 25.27 363 SER B O 1
ATOM 6129 N N . ASN B 1 364 ? -27.5 -22.25 16.469 1 27.75 364 ASN B N 1
ATOM 6130 C CA . ASN B 1 364 ? -28.062 -22.703 15.195 1 27.75 364 ASN B CA 1
ATOM 6131 C C . ASN B 1 364 ? -29.5 -22.219 15.008 1 27.75 364 ASN B C 1
ATOM 6133 O O . ASN B 1 364 ? -30.438 -23 15.188 1 27.75 364 ASN B O 1
ATOM 6137 N N . GLU B 1 365 ? -29.812 -21.078 15.672 1 27.38 365 GLU B N 1
ATOM 6138 C CA . GLU B 1 365 ? -31.188 -20.859 15.227 1 27.38 365 GLU B CA 1
ATOM 6139 C C . GLU B 1 365 ? -31.25 -20.641 13.719 1 27.38 365 GLU B C 1
ATOM 6141 O O . GLU B 1 365 ? -30.469 -19.859 13.164 1 27.38 365 GLU B O 1
ATOM 6146 N N . GLN B 1 366 ? -31.688 -21.609 12.984 1 26.55 366 GLN B N 1
ATOM 6147 C CA . GLN B 1 366 ? -32.156 -21.719 11.609 1 26.55 366 GLN B CA 1
ATOM 6148 C C . GLN B 1 366 ? -32.844 -20.438 11.148 1 26.55 366 GLN B C 1
ATOM 6150 O O . GLN B 1 366 ? -33.969 -20.141 11.586 1 26.55 366 GLN B O 1
ATOM 6155 N N . ALA B 1 367 ? -32.125 -19.312 11.008 1 29.98 367 ALA B N 1
ATOM 6156 C CA . ALA B 1 367 ? -32.906 -18.25 10.352 1 29.98 367 ALA B CA 1
ATOM 6157 C C . ALA B 1 367 ? -33.406 -18.703 8.984 1 29.98 367 ALA B C 1
ATOM 6159 O O . ALA B 1 367 ? -32.594 -18.938 8.07 1 29.98 367 ALA B O 1
ATOM 6160 N N . SER B 1 368 ? -34.562 -19.25 8.727 1 30.2 368 SER B N 1
ATOM 6161 C CA . SER B 1 368 ? -35.375 -19.922 7.703 1 30.2 368 SER B CA 1
ATOM 6162 C C . SER B 1 368 ? -35.469 -19.078 6.434 1 30.2 368 SER B C 1
ATOM 6164 O O . SER B 1 368 ? -35.781 -19.609 5.359 1 30.2 368 SER B O 1
ATOM 6166 N N . GLY B 1 369 ? -35.5 -17.703 6.41 1 33.22 369 GLY B N 1
ATOM 6167 C CA . GLY B 1 369 ? -36.281 -17.266 5.266 1 33.22 369 GLY B CA 1
ATOM 6168 C C . GLY B 1 369 ? -35.469 -17.266 3.969 1 33.22 369 GLY B C 1
ATOM 6169 O O . GLY B 1 369 ? -36.062 -17.25 2.883 1 33.22 369 GLY B O 1
ATOM 6170 N N . GLY B 1 370 ? -34.344 -16.438 3.889 1 39.12 370 GLY B N 1
ATOM 6171 C CA . GLY B 1 370 ? -33.938 -16 2.557 1 39.12 370 GLY B CA 1
ATOM 6172 C C . GLY B 1 370 ? -33.375 -17.141 1.712 1 39.12 370 GLY B C 1
ATOM 6173 O O . GLY B 1 370 ? -33.656 -18.312 1.977 1 39.12 370 GLY B O 1
ATOM 6174 N N . ARG B 1 371 ? -31.984 -16.984 0.984 1 49.03 371 ARG B N 1
ATOM 6175 C CA . ARG B 1 371 ? -31.484 -17.906 -0.036 1 49.03 371 ARG B CA 1
ATOM 6176 C C . ARG B 1 371 ? -31.297 -19.312 0.526 1 49.03 371 ARG B C 1
ATOM 6178 O O . ARG B 1 371 ? -30.312 -19.594 1.207 1 49.03 371 ARG B O 1
ATOM 6185 N N . ALA B 1 372 ? -32.25 -20.062 0.681 1 59.72 372 ALA B N 1
ATOM 6186 C CA . ALA B 1 372 ? -32.562 -21.391 1.2 1 59.72 372 ALA B CA 1
ATOM 6187 C C . ALA B 1 372 ? -31.703 -22.453 0.513 1 59.72 372 ALA B C 1
ATOM 6189 O O . ALA B 1 372 ? -31.594 -22.484 -0.716 1 59.72 372 ALA B O 1
ATOM 6190 N N . GLY B 1 373 ? -30.656 -23.031 1.098 1 82.88 373 GLY B N 1
ATOM 6191 C CA . GLY B 1 373 ? -30.109 -24.312 0.67 1 82.88 373 GLY B CA 1
ATOM 6192 C C . GLY B 1 373 ? -28.609 -24.281 0.465 1 82.88 373 GLY B C 1
ATOM 6193 O O . GLY B 1 373 ? -27.984 -25.328 0.248 1 82.88 373 GLY B O 1
ATOM 6194 N N . ILE B 1 374 ? -27.969 -23 0.536 1 93.25 374 ILE B N 1
ATOM 6195 C CA . ILE B 1 374 ? -26.547 -23.094 0.187 1 93.25 374 ILE B CA 1
ATOM 6196 C C . ILE B 1 374 ? -25.703 -23.062 1.457 1 93.25 374 ILE B C 1
ATOM 6198 O O . ILE B 1 374 ? -24.484 -23.234 1.399 1 93.25 374 ILE B O 1
ATOM 6202 N N . ASP B 1 375 ? -26.266 -22.969 2.58 1 94.38 375 ASP B N 1
ATOM 6203 C CA . ASP B 1 375 ? -25.516 -23.062 3.826 1 94.38 375 ASP B CA 1
ATOM 6204 C C . ASP B 1 375 ? -24.797 -24.406 3.941 1 94.38 375 ASP B C 1
ATOM 6206 O O . ASP B 1 375 ? -25.281 -25.422 3.451 1 94.38 375 ASP B O 1
ATOM 6210 N N . GLY B 1 376 ? -23.625 -24.312 4.645 1 94.38 376 GLY B N 1
ATOM 6211 C CA . GLY B 1 376 ? -22.906 -25.547 4.91 1 94.38 376 GLY B CA 1
ATOM 6212 C C . GLY B 1 376 ? -21.531 -25.578 4.25 1 94.38 376 GLY B C 1
ATOM 6213 O O . GLY B 1 376 ? -21 -24.547 3.834 1 94.38 376 GLY B O 1
ATOM 6214 N N . THR B 1 377 ? -21.047 -26.766 4.246 1 95 377 THR B N 1
ATOM 6215 C CA . THR B 1 377 ? -19.688 -26.969 3.754 1 95 377 THR B CA 1
ATOM 6216 C C . THR B 1 377 ? -19.672 -27.141 2.24 1 95 377 THR B C 1
ATOM 6218 O O . THR B 1 377 ? -20.516 -27.844 1.688 1 95 377 THR B O 1
ATOM 6221 N N . TRP B 1 378 ? -18.891 -26.438 1.589 1 96 378 TRP B N 1
ATOM 6222 C CA . TRP B 1 378 ? -18.578 -26.562 0.168 1 96 378 TRP B CA 1
ATOM 6223 C C . TRP B 1 378 ? -17.094 -26.797 -0.046 1 96 378 TRP B C 1
ATOM 6225 O O . TRP B 1 378 ? -16.281 -26.578 0.861 1 96 378 TRP B O 1
ATOM 6235 N N . TYR B 1 379 ? -16.734 -27.297 -1.271 1 95.62 379 TYR B N 1
ATOM 6236 C CA . TYR B 1 379 ? -15.336 -27.641 -1.534 1 95.62 379 TYR B CA 1
ATOM 6237 C C . TYR B 1 379 ? -14.867 -27.031 -2.85 1 95.62 379 TYR B C 1
ATOM 6239 O O . TYR B 1 379 ? -15.516 -27.203 -3.885 1 95.62 379 TYR B O 1
ATOM 6247 N N . TRP B 1 380 ? -13.812 -26.312 -2.818 1 95.94 380 TRP B N 1
ATOM 6248 C CA . TRP B 1 380 ? -13.031 -26.016 -4.016 1 95.94 380 TRP B CA 1
ATOM 6249 C C . TRP B 1 380 ? -12 -27.109 -4.27 1 95.94 380 TRP B C 1
ATOM 6251 O O . TRP B 1 380 ? -10.914 -27.109 -3.676 1 95.94 380 TRP B O 1
ATOM 6261 N N . GLY B 1 381 ? -12.297 -27.953 -5.168 1 94.19 381 GLY B N 1
ATOM 6262 C CA . GLY B 1 381 ? -11.531 -29.188 -5.168 1 94.19 381 GLY B CA 1
ATOM 6263 C C . GLY B 1 381 ? -11.562 -29.906 -3.834 1 94.19 381 GLY B C 1
ATOM 6264 O O . GLY B 1 381 ? -12.633 -30.203 -3.309 1 94.19 381 GLY B O 1
ATOM 6265 N N . PRO B 1 382 ? -10.391 -30.141 -3.258 1 95 382 PRO B N 1
ATOM 6266 C CA . PRO B 1 382 ? -10.352 -30.812 -1.957 1 95 382 PRO B CA 1
ATOM 6267 C C . PRO B 1 382 ? -10.383 -29.844 -0.785 1 95 382 PRO B C 1
ATOM 6269 O O . PRO B 1 382 ? -10.375 -30.266 0.375 1 95 382 PRO B O 1
ATOM 6272 N N . VAL B 1 383 ? -10.375 -28.547 -1.013 1 95 383 VAL B N 1
ATOM 6273 C CA . VAL B 1 383 ? -10.234 -27.547 0.04 1 95 383 VAL B CA 1
ATOM 6274 C C . VAL B 1 383 ? -11.609 -27.172 0.583 1 95 383 VAL B C 1
ATOM 6276 O O . VAL B 1 383 ? -12.445 -26.641 -0.147 1 95 383 VAL B O 1
ATOM 6279 N N . PRO B 1 384 ? -11.844 -27.297 1.832 1 95.12 384 PRO B N 1
ATOM 6280 C CA . PRO B 1 384 ? -13.164 -27.047 2.404 1 95.12 384 PRO B CA 1
ATOM 6281 C C . PRO B 1 384 ? -13.406 -25.562 2.688 1 95.12 384 PRO B C 1
ATOM 6283 O O . PRO B 1 384 ? -12.484 -24.859 3.113 1 95.12 384 PRO B O 1
ATOM 6286 N N . PHE B 1 385 ? -14.57 -25.125 2.398 1 96.06 385 PHE B N 1
ATOM 6287 C CA . PHE B 1 385 ? -15.086 -23.797 2.721 1 96.06 385 PHE B CA 1
ATOM 6288 C C . PHE B 1 385 ? -16.406 -23.891 3.465 1 96.06 385 PHE B C 1
ATOM 6290 O O . PHE B 1 385 ? -17.172 -24.844 3.275 1 96.06 385 PHE B O 1
ATOM 6297 N N . LEU B 1 386 ? -16.656 -22.906 4.309 1 95.56 386 LEU B N 1
ATOM 6298 C CA . LEU B 1 386 ? -17.938 -22.812 5.008 1 95.56 386 LEU B CA 1
ATOM 6299 C C . LEU B 1 386 ? -18.75 -21.641 4.496 1 95.56 386 LEU B C 1
ATOM 6301 O O . LEU B 1 386 ? -18.234 -20.531 4.371 1 95.56 386 LEU B O 1
ATOM 6305 N N . VAL B 1 387 ? -20.031 -21.922 4.164 1 96.38 387 VAL B N 1
ATOM 6306 C CA . VAL B 1 387 ? -20.969 -20.891 3.742 1 96.38 387 VAL B CA 1
ATOM 6307 C C . VAL B 1 387 ? -22.031 -20.688 4.82 1 96.38 387 VAL B C 1
ATOM 6309 O O . VAL B 1 387 ? -22.641 -21.656 5.289 1 96.38 387 VAL B O 1
ATOM 6312 N N . ARG B 1 388 ? -22.203 -19.484 5.238 1 95.31 388 ARG B N 1
ATOM 6313 C CA . ARG B 1 388 ? -23.266 -19.094 6.145 1 95.31 388 ARG B CA 1
ATOM 6314 C C . ARG B 1 388 ? -24.109 -17.984 5.539 1 95.31 388 ARG B C 1
ATOM 6316 O O . ARG B 1 388 ? -23.578 -17 5.012 1 95.31 388 ARG B O 1
ATOM 6323 N N . VAL B 1 389 ? -25.391 -18.172 5.555 1 94.81 389 VAL B N 1
ATOM 6324 C CA . VAL B 1 389 ? -26.312 -17.125 5.09 1 94.81 389 VAL B CA 1
ATOM 6325 C C . VAL B 1 389 ? -26.984 -16.453 6.285 1 94.81 389 VAL B C 1
ATOM 6327 O O . VAL B 1 389 ? -27.578 -17.141 7.137 1 94.81 389 VAL B O 1
ATOM 6330 N N . ASP B 1 390 ? -26.812 -15.211 6.348 1 92.25 390 ASP B N 1
ATOM 6331 C CA . ASP B 1 390 ? -27.391 -14.531 7.5 1 92.25 390 ASP B CA 1
ATOM 6332 C C . ASP B 1 390 ? -28.844 -14.125 7.223 1 92.25 390 ASP B C 1
ATOM 6334 O O . ASP B 1 390 ? -29.391 -14.43 6.16 1 92.25 390 ASP B O 1
ATOM 6338 N N . ALA B 1 391 ? -29.5 -13.469 8.234 1 91.38 391 ALA B N 1
ATOM 6339 C CA . ALA B 1 391 ? -30.922 -13.141 8.172 1 91.38 391 ALA B CA 1
ATOM 6340 C C . ALA B 1 391 ? -31.203 -12.141 7.059 1 91.38 391 ALA B C 1
ATOM 6342 O O . ALA B 1 391 ? -32.312 -12.117 6.496 1 91.38 391 ALA B O 1
ATOM 6343 N N . ALA B 1 392 ? -30.188 -11.438 6.641 1 91.62 392 ALA B N 1
ATOM 6344 C CA . ALA B 1 392 ? -30.344 -10.422 5.602 1 91.62 392 ALA B CA 1
ATOM 6345 C C . ALA B 1 392 ? -30.078 -11.016 4.219 1 91.62 392 ALA B C 1
ATOM 6347 O O . ALA B 1 392 ? -30.234 -10.328 3.203 1 91.62 392 ALA B O 1
ATOM 6348 N N . GLY B 1 393 ? -29.734 -12.281 4.234 1 92.06 393 GLY B N 1
ATOM 6349 C CA . GLY B 1 393 ? -29.469 -12.953 2.973 1 92.06 393 GLY B CA 1
ATOM 6350 C C . GLY B 1 393 ? -28.047 -12.812 2.492 1 92.06 393 GLY B C 1
ATOM 6351 O O . GLY B 1 393 ? -27.719 -13.211 1.374 1 92.06 393 GLY B O 1
ATOM 6352 N N . ARG B 1 394 ? -27.156 -12.227 3.285 1 95.75 394 ARG B N 1
ATOM 6353 C CA . ARG B 1 394 ? -25.75 -12.148 2.924 1 95.75 394 ARG B CA 1
ATOM 6354 C C . ARG B 1 394 ? -25.078 -13.516 3.045 1 95.75 394 ARG B C 1
ATOM 6356 O O . ARG B 1 394 ? -25.453 -14.328 3.887 1 95.75 394 ARG B O 1
ATOM 6363 N N . VAL B 1 395 ? -24.109 -13.758 2.154 1 96.38 395 VAL B N 1
ATOM 6364 C CA . VAL B 1 395 ? -23.438 -15.047 2.088 1 96.38 395 VAL B CA 1
ATOM 6365 C C . VAL B 1 395 ? -21.984 -14.898 2.553 1 96.38 395 VAL B C 1
ATOM 6367 O O . VAL B 1 395 ? -21.156 -14.305 1.854 1 96.38 395 VAL B O 1
ATOM 6370 N N . ASP B 1 396 ? -21.75 -15.422 3.715 1 95.75 396 ASP B N 1
ATOM 6371 C CA . ASP B 1 396 ? -20.375 -15.469 4.23 1 95.75 396 ASP B CA 1
ATOM 6372 C C . ASP B 1 396 ? -19.688 -16.766 3.812 1 95.75 396 ASP B C 1
ATOM 6374 O O . ASP B 1 396 ? -20.062 -17.844 4.246 1 95.75 396 ASP B O 1
ATOM 6378 N N . LEU B 1 397 ? -18.75 -16.656 2.918 1 96 397 LEU B N 1
ATOM 6379 C CA . LEU B 1 397 ? -17.984 -17.797 2.432 1 96 397 LEU B CA 1
ATOM 6380 C C . LEU B 1 397 ? -16.531 -17.703 2.883 1 96 397 LEU B C 1
ATOM 6382 O O . LEU B 1 397 ? -15.82 -16.75 2.525 1 96 397 LEU B O 1
ATOM 6386 N N . ARG B 1 398 ? -16.047 -18.719 3.65 1 93.75 398 ARG B N 1
ATOM 6387 C CA . ARG B 1 398 ? -14.695 -18.672 4.207 1 93.75 398 ARG B CA 1
ATOM 6388 C C . ARG B 1 398 ? -14.047 -20.047 4.148 1 93.75 398 ARG B C 1
ATOM 6390 O O . ARG B 1 398 ? -14.703 -21.062 4.383 1 93.75 398 ARG B O 1
ATOM 6397 N N . SER B 1 399 ? -12.828 -19.969 3.83 1 92.5 399 SER B N 1
ATOM 6398 C CA . SER B 1 399 ? -12.062 -21.219 3.92 1 92.5 399 SER B CA 1
ATOM 6399 C C . SER B 1 399 ? -12.102 -21.781 5.336 1 92.5 399 SER B C 1
ATOM 6401 O O . SER B 1 399 ? -12.016 -21.031 6.312 1 92.5 399 SER B O 1
ATOM 6403 N N . ALA B 1 400 ? -12.195 -23.031 5.391 1 87.31 400 ALA B N 1
ATOM 6404 C CA . ALA B 1 400 ? -12.18 -23.688 6.691 1 87.31 400 ALA B CA 1
ATOM 6405 C C . ALA B 1 400 ? -10.758 -23.781 7.238 1 87.31 400 ALA B C 1
ATOM 6407 O O . ALA B 1 400 ? -10.555 -24.172 8.391 1 87.31 400 ALA B O 1
ATOM 6408 N N . ARG B 1 401 ? -9.891 -23.484 6.414 1 79.69 401 ARG B N 1
ATOM 6409 C CA . ARG B 1 401 ? -8.484 -23.484 6.809 1 79.69 401 ARG B CA 1
ATOM 6410 C C . ARG B 1 401 ? -8.039 -22.094 7.223 1 79.69 401 ARG B C 1
ATOM 6412 O O . ARG B 1 401 ? -8.477 -21.094 6.637 1 79.69 401 ARG B O 1
ATOM 6419 N N . SER B 1 402 ? -7.195 -22.031 8.172 1 70.62 402 SER B N 1
ATOM 6420 C CA . SER B 1 402 ? -6.66 -20.75 8.633 1 70.62 402 SER B CA 1
ATOM 6421 C C . SER B 1 402 ? -5.898 -20.047 7.516 1 70.62 402 SER B C 1
ATOM 6423 O O . SER B 1 402 ? -5.168 -20.688 6.75 1 70.62 402 SER B O 1
ATOM 6425 N N . GLY B 1 403 ? -6.172 -18.781 7.367 1 67.81 403 GLY B N 1
ATOM 6426 C CA . GLY B 1 403 ? -5.441 -17.969 6.414 1 67.81 403 GLY B CA 1
ATOM 6427 C C . GLY B 1 403 ? -5.961 -18.094 4.992 1 67.81 403 GLY B C 1
ATOM 6428 O O . GLY B 1 403 ? -5.402 -17.5 4.066 1 67.81 403 GLY B O 1
ATOM 6429 N N . GLY B 1 404 ? -6.996 -18.859 4.883 1 77.81 404 GLY B N 1
ATOM 6430 C CA . GLY B 1 404 ? -7.531 -19.047 3.543 1 77.81 404 GLY B CA 1
ATOM 6431 C C . GLY B 1 404 ? -8.406 -17.906 3.08 1 77.81 404 GLY B C 1
ATOM 6432 O O . GLY B 1 404 ? -8.625 -16.938 3.824 1 77.81 404 GLY B O 1
ATOM 6433 N N . ARG B 1 405 ? -8.844 -18 1.828 1 86.44 405 ARG B N 1
ATOM 6434 C CA . ARG B 1 405 ? -9.656 -16.953 1.198 1 86.44 405 ARG B CA 1
ATOM 6435 C C . ARG B 1 405 ? -11.055 -16.906 1.809 1 86.44 405 ARG B C 1
ATOM 6437 O O . ARG B 1 405 ? -11.523 -17.906 2.373 1 86.44 405 ARG B O 1
ATOM 6444 N N . GLY B 1 406 ? -11.656 -15.789 1.694 1 90 406 GLY B N 1
ATOM 6445 C CA . GLY B 1 406 ? -13.039 -15.602 2.123 1 90 406 GLY B CA 1
ATOM 6446 C C . GLY B 1 406 ? -13.531 -14.18 1.94 1 90 406 GLY B C 1
ATOM 6447 O O . GLY B 1 406 ? -12.734 -13.258 1.77 1 90 406 GLY B O 1
ATOM 6448 N N . THR B 1 407 ? -14.805 -14.094 1.835 1 91.69 407 THR B N 1
ATOM 6449 C CA . THR B 1 407 ? -15.43 -12.773 1.807 1 91.69 407 THR B CA 1
ATOM 6450 C C . THR B 1 407 ? -16.922 -12.875 2.107 1 91.69 407 THR B C 1
ATOM 6452 O O . THR B 1 407 ? -17.469 -13.977 2.213 1 91.69 407 THR B O 1
ATOM 6455 N N . LEU B 1 408 ? -17.484 -11.766 2.43 1 94.44 408 LEU B N 1
ATOM 6456 C CA . LEU B 1 408 ? -18.938 -11.617 2.547 1 94.44 408 LEU B CA 1
ATOM 6457 C C . LEU B 1 408 ? -19.547 -11.156 1.224 1 94.44 408 LEU B C 1
ATOM 6459 O O . LEU B 1 408 ? -19.031 -10.234 0.585 1 94.44 408 LEU B O 1
ATOM 6463 N N . PHE B 1 409 ? -20.547 -11.828 0.784 1 96.69 409 PHE B N 1
ATOM 6464 C CA . PHE B 1 409 ? -21.281 -11.453 -0.413 1 96.69 409 PHE B CA 1
ATOM 6465 C C . PHE B 1 409 ? -22.641 -10.844 -0.046 1 96.69 409 PHE B C 1
ATOM 6467 O O . PHE B 1 409 ? -23.312 -11.32 0.874 1 96.69 409 PHE B O 1
ATOM 6474 N N . ASP B 1 410 ? -22.984 -9.805 -0.714 1 96.38 410 ASP B N 1
ATOM 6475 C CA . ASP B 1 410 ? -24.281 -9.148 -0.581 1 96.38 410 ASP B CA 1
ATOM 6476 C C . ASP B 1 410 ? -24.844 -8.766 -1.947 1 96.38 410 ASP B C 1
ATOM 6478 O O . ASP B 1 410 ? -24.141 -8.82 -2.955 1 96.38 410 ASP B O 1
ATOM 6482 N N . VAL B 1 411 ? -26.156 -8.562 -1.986 1 94.75 411 VAL B N 1
ATOM 6483 C CA . VAL B 1 411 ? -26.812 -8.195 -3.244 1 94.75 411 VAL B CA 1
ATOM 6484 C C . VAL B 1 411 ? -26.438 -6.762 -3.613 1 94.75 411 VAL B C 1
ATOM 6486 O O . VAL B 1 411 ? -26.719 -5.832 -2.855 1 94.75 411 VAL B O 1
ATOM 6489 N N . VAL B 1 412 ? -25.75 -6.598 -4.59 1 92.12 412 VAL B N 1
ATOM 6490 C CA . VAL B 1 412 ? -25.422 -5.316 -5.199 1 92.12 412 VAL B CA 1
ATOM 6491 C C . VAL B 1 412 ? -25.984 -5.25 -6.613 1 92.12 412 VAL B C 1
ATOM 6493 O O . VAL B 1 412 ? -25.562 -5.996 -7.496 1 92.12 412 VAL B O 1
ATOM 6496 N N . ARG B 1 413 ? -26.969 -4.395 -6.875 1 90.38 413 ARG B N 1
ATOM 6497 C CA . ARG B 1 413 ? -27.625 -4.234 -8.164 1 90.38 413 ARG B CA 1
ATOM 6498 C C . ARG B 1 413 ? -28.172 -5.566 -8.664 1 90.38 413 ARG B C 1
ATOM 6500 O O . ARG B 1 413 ? -27.922 -5.957 -9.805 1 90.38 413 ARG B O 1
ATOM 6507 N N . GLY B 1 414 ? -28.625 -6.344 -7.816 1 92.44 414 GLY B N 1
ATOM 6508 C CA . GLY B 1 414 ? -29.359 -7.551 -8.148 1 92.44 414 GLY B CA 1
ATOM 6509 C C . GLY B 1 414 ? -28.484 -8.789 -8.203 1 92.44 414 GLY B C 1
ATOM 6510 O O . GLY B 1 414 ? -28.984 -9.891 -8.453 1 92.44 414 GLY B O 1
ATOM 6511 N N . GLU B 1 415 ? -27.188 -8.641 -7.984 1 95.31 415 GLU B N 1
ATOM 6512 C CA . GLU B 1 415 ? -26.281 -9.781 -8.023 1 95.31 415 GLU B CA 1
ATOM 6513 C C . GLU B 1 415 ? -25.531 -9.93 -6.699 1 95.31 415 GLU B C 1
ATOM 6515 O O . GLU B 1 415 ? -25.266 -8.938 -6.008 1 95.31 415 GLU B O 1
ATOM 6520 N N . LEU B 1 416 ? -25.25 -11.188 -6.352 1 96.38 416 LEU B N 1
ATOM 6521 C CA . LEU B 1 416 ? -24.375 -11.398 -5.203 1 96.38 416 LEU B CA 1
ATOM 6522 C C . LEU B 1 416 ? -22.922 -11.031 -5.543 1 96.38 416 LEU B C 1
ATOM 6524 O O . LEU B 1 416 ? -22.312 -11.633 -6.43 1 96.38 416 LEU B O 1
ATOM 6528 N N . ARG B 1 417 ? -22.391 -10.055 -4.879 1 97.56 417 ARG B N 1
ATOM 6529 C CA . ARG B 1 417 ? -21.016 -9.602 -5.102 1 97.56 417 ARG B CA 1
ATOM 6530 C C . ARG B 1 417 ? -20.234 -9.539 -3.789 1 97.56 417 ARG B C 1
ATOM 6532 O O . ARG B 1 417 ? -20.812 -9.25 -2.736 1 97.56 417 ARG B O 1
ATOM 6539 N N . GLY B 1 418 ? -18.969 -9.859 -3.9 1 96.5 418 GLY B N 1
ATOM 6540 C CA . GLY B 1 418 ? -18.141 -9.703 -2.715 1 96.5 418 GLY B CA 1
ATOM 6541 C C . GLY B 1 418 ? -18.109 -8.273 -2.201 1 96.5 418 GLY B C 1
ATOM 6542 O O . GLY B 1 418 ? -17.891 -7.336 -2.969 1 96.5 418 GLY B O 1
ATOM 6543 N N . VAL B 1 419 ? -18.266 -8.086 -0.82 1 93.31 419 VAL B N 1
ATOM 6544 C CA . VAL B 1 419 ? -18.422 -6.723 -0.32 1 93.31 419 VAL B CA 1
ATOM 6545 C C . VAL B 1 419 ? -17.469 -6.504 0.862 1 93.31 419 VAL B C 1
ATOM 6547 O O . VAL B 1 419 ? -17.422 -5.406 1.426 1 93.31 419 VAL B O 1
ATOM 6550 N N . ASP B 1 420 ? -16.734 -7.504 1.224 1 88.81 420 ASP B N 1
ATOM 6551 C CA . ASP B 1 420 ? -15.906 -7.387 2.42 1 88.81 420 ASP B CA 1
ATOM 6552 C C . ASP B 1 420 ? -14.484 -7.867 2.148 1 88.81 420 ASP B C 1
ATOM 6554 O O . ASP B 1 420 ? -14 -8.789 2.801 1 88.81 420 ASP B O 1
ATOM 6558 N N . GLY B 1 421 ? -13.812 -7.27 1.237 1 85.56 421 GLY B N 1
ATOM 6559 C CA . GLY B 1 421 ? -12.391 -7.477 0.988 1 85.56 421 GLY B CA 1
ATOM 6560 C C . GLY B 1 421 ? -12.078 -8.844 0.408 1 85.56 421 GLY B C 1
ATOM 6561 O O . GLY B 1 421 ? -12.977 -9.539 -0.075 1 85.56 421 GLY B O 1
ATOM 6562 N N . GLY B 1 422 ? -10.719 -9.109 0.385 1 90.06 422 GLY B N 1
ATOM 6563 C CA . GLY B 1 422 ? -10.25 -10.398 -0.097 1 90.06 422 GLY B CA 1
ATOM 6564 C C . GLY B 1 422 ? -10.148 -10.469 -1.609 1 90.06 422 GLY B C 1
ATOM 6565 O O . GLY B 1 422 ? -10.492 -9.516 -2.305 1 90.06 422 GLY B O 1
ATOM 6566 N N . TYR B 1 423 ? -9.812 -11.633 -2.039 1 93.44 423 TYR B N 1
ATOM 6567 C CA . TYR B 1 423 ? -9.586 -11.938 -3.445 1 93.44 423 TYR B CA 1
ATOM 6568 C C . TYR B 1 423 ? -10.859 -11.742 -4.262 1 93.44 423 TYR B C 1
ATOM 6570 O O . TYR B 1 423 ? -10.797 -11.375 -5.438 1 93.44 423 TYR B O 1
ATOM 6578 N N . TRP B 1 424 ? -12.055 -11.82 -3.57 1 96.12 424 TRP B N 1
ATOM 6579 C CA . TRP B 1 424 ? -13.312 -11.859 -4.301 1 96.12 424 TRP B CA 1
ATOM 6580 C C . TRP B 1 424 ? -14.094 -10.562 -4.098 1 96.12 424 TRP B C 1
ATOM 6582 O O . TRP B 1 424 ? -15.289 -10.5 -4.387 1 96.12 424 TRP B O 1
ATOM 6592 N N . LEU B 1 425 ? -13.406 -9.562 -3.555 1 94.25 425 LEU B N 1
ATOM 6593 C CA . LEU B 1 425 ? -14.07 -8.266 -3.473 1 94.25 425 LEU B CA 1
ATOM 6594 C C . LEU B 1 425 ? -14.578 -7.828 -4.844 1 94.25 425 LEU B C 1
ATOM 6596 O O . LEU B 1 425 ? -13.828 -7.832 -5.816 1 94.25 425 LEU B O 1
ATOM 6600 N N . GLY B 1 426 ? -15.891 -7.566 -4.949 1 95.44 426 GLY B N 1
ATOM 6601 C CA . GLY B 1 426 ? -16.5 -7.09 -6.18 1 95.44 426 GLY B CA 1
ATOM 6602 C C . GLY B 1 426 ? -16.859 -8.211 -7.133 1 95.44 426 GLY B C 1
ATOM 6603 O O . GLY B 1 426 ? -17.625 -8 -8.078 1 95.44 426 GLY B O 1
ATOM 6604 N N . GLU B 1 427 ? -16.344 -9.398 -6.938 1 97.25 427 GLU B N 1
ATOM 6605 C CA . GLU B 1 427 ? -16.609 -10.531 -7.824 1 97.25 427 GLU B CA 1
ATOM 6606 C C . GLU B 1 427 ? -18.016 -11.086 -7.613 1 97.25 427 GLU B C 1
ATOM 6608 O O . GLU B 1 427 ? -18.578 -10.953 -6.527 1 97.25 427 GLU B O 1
ATOM 6613 N N . ARG B 1 428 ? -18.547 -11.711 -8.617 1 96.75 428 ARG B N 1
ATOM 6614 C CA . ARG B 1 428 ? -19.906 -12.242 -8.586 1 96.75 428 ARG B CA 1
ATOM 6615 C C . ARG B 1 428 ? -19.922 -13.688 -8.109 1 96.75 428 ARG B C 1
ATOM 6617 O O . ARG B 1 428 ? -19.109 -14.5 -8.555 1 96.75 428 ARG B O 1
ATOM 6624 N N . LEU B 1 429 ? -20.766 -13.945 -7.195 1 97.5 429 LEU B N 1
ATOM 6625 C CA . LEU B 1 429 ? -21.094 -15.312 -6.82 1 97.5 429 LEU B CA 1
ATOM 6626 C C . LEU B 1 429 ? -22.359 -15.789 -7.531 1 97.5 429 LEU B C 1
ATOM 6628 O O . LEU B 1 429 ? -23.406 -15.125 -7.469 1 97.5 429 LEU B O 1
ATOM 6632 N N . ARG B 1 430 ? -22.297 -16.891 -8.219 1 95.81 430 ARG B N 1
ATOM 6633 C CA . ARG B 1 430 ? -23.438 -17.5 -8.906 1 95.81 430 ARG B CA 1
ATOM 6634 C C . ARG B 1 430 ? -23.781 -18.859 -8.312 1 95.81 430 ARG B C 1
ATOM 6636 O O . ARG B 1 430 ? -22.906 -19.703 -8.148 1 95.81 430 ARG B O 1
ATOM 6643 N N . VAL B 1 431 ? -25 -19.016 -8.023 1 94.5 431 VAL B N 1
ATOM 6644 C CA . VAL B 1 431 ? -25.5 -20.328 -7.59 1 94.5 431 VAL B CA 1
ATOM 6645 C C . VAL B 1 431 ? -25.922 -21.141 -8.805 1 94.5 431 VAL B C 1
ATOM 6647 O O . VAL B 1 431 ? -26.781 -20.703 -9.586 1 94.5 431 VAL B O 1
ATOM 6650 N N . VAL B 1 432 ? -25.281 -22.25 -8.953 1 92.81 432 VAL B N 1
ATOM 6651 C CA . VAL B 1 432 ? -25.641 -23.172 -10.023 1 92.81 432 VAL B CA 1
ATOM 6652 C C . VAL B 1 432 ? -26.688 -24.156 -9.516 1 92.81 432 VAL B C 1
ATOM 6654 O O . VAL B 1 432 ? -26.484 -24.828 -8.508 1 92.81 432 VAL B O 1
ATOM 6657 N N . GLU B 1 433 ? -27.75 -24.234 -10.234 1 91.75 433 GLU B N 1
ATOM 6658 C CA . GLU B 1 433 ? -28.844 -25.078 -9.781 1 91.75 433 GLU B CA 1
ATOM 6659 C C . GLU B 1 433 ? -29.125 -26.203 -10.773 1 91.75 433 GLU B C 1
ATOM 6661 O O . GLU B 1 433 ? -28.891 -26.047 -11.977 1 91.75 433 GLU B O 1
ATOM 6666 N N . ALA B 1 434 ? -29.406 -27.312 -10.281 1 88.94 434 ALA B N 1
ATOM 6667 C CA . ALA B 1 434 ? -29.922 -28.469 -11.016 1 88.94 434 ALA B CA 1
ATOM 6668 C C . ALA B 1 434 ? -31.109 -29.094 -10.289 1 88.94 434 ALA B C 1
ATOM 6670 O O . ALA B 1 434 ? -31.031 -29.359 -9.086 1 88.94 434 ALA B O 1
ATOM 6671 N N . ASP B 1 435 ? -32.25 -29.359 -11.055 1 89.44 435 ASP B N 1
ATOM 6672 C CA . ASP B 1 435 ? -33.469 -29.969 -10.523 1 89.44 435 ASP B CA 1
ATOM 6673 C C . ASP B 1 435 ? -33.969 -29.188 -9.305 1 89.44 435 ASP B C 1
ATOM 6675 O O . ASP B 1 435 ? -34.344 -29.781 -8.289 1 89.44 435 ASP B O 1
ATOM 6679 N N . GLY B 1 436 ? -33.75 -27.922 -9.234 1 87.56 436 GLY B N 1
ATOM 6680 C CA . GLY B 1 436 ? -34.312 -27.031 -8.234 1 87.56 436 GLY B CA 1
ATOM 6681 C C . GLY B 1 436 ? -33.438 -26.906 -6.996 1 87.56 436 GLY B C 1
ATOM 6682 O O . GLY B 1 436 ? -33.844 -26.266 -6.012 1 87.56 436 GLY B O 1
ATOM 6683 N N . ALA B 1 437 ? -32.312 -27.5 -7.027 1 89.88 437 ALA B N 1
ATOM 6684 C CA . ALA B 1 437 ? -31.438 -27.438 -5.871 1 89.88 437 ALA B CA 1
ATOM 6685 C C . ALA B 1 437 ? -30.062 -26.891 -6.266 1 89.88 437 ALA B C 1
ATOM 6687 O O . ALA B 1 437 ? -29.594 -27.125 -7.379 1 89.88 437 ALA B O 1
ATOM 6688 N N . PRO B 1 438 ? -29.453 -26.156 -5.32 1 92.94 438 PRO B N 1
ATOM 6689 C CA . PRO B 1 438 ? -28.078 -25.719 -5.594 1 92.94 438 PRO B CA 1
ATOM 6690 C C . PRO B 1 438 ? -27.094 -26.891 -5.652 1 92.94 438 PRO B C 1
ATOM 6692 O O . PRO B 1 438 ? -27.047 -27.703 -4.734 1 92.94 438 PRO B O 1
ATOM 6695 N N . VAL B 1 439 ? -26.344 -26.969 -6.727 1 92.69 439 VAL B N 1
ATOM 6696 C CA . VAL B 1 439 ? -25.422 -28.094 -6.871 1 92.69 439 VAL B CA 1
ATOM 6697 C C . VAL B 1 439 ? -23.984 -27.578 -6.91 1 92.69 439 VAL B C 1
ATOM 6699 O O . VAL B 1 439 ? -23.031 -28.344 -6.73 1 92.69 439 VAL B O 1
ATOM 6702 N N . ALA B 1 440 ? -23.828 -26.328 -7.242 1 95.06 440 ALA B N 1
ATOM 6703 C CA . ALA B 1 440 ? -22.484 -25.719 -7.238 1 95.06 440 ALA B CA 1
ATOM 6704 C C . ALA B 1 440 ? -22.562 -24.219 -6.973 1 95.06 440 ALA B C 1
ATOM 6706 O O . ALA B 1 440 ? -23.641 -23.625 -7.062 1 95.06 440 ALA B O 1
ATOM 6707 N N . LEU B 1 441 ? -21.5 -23.641 -6.512 1 95.94 441 LEU B N 1
ATOM 6708 C CA . LEU B 1 441 ? -21.266 -22.188 -6.438 1 95.94 441 LEU B CA 1
ATOM 6709 C C . LEU B 1 441 ? -20.078 -21.797 -7.312 1 95.94 441 LEU B C 1
ATOM 6711 O O . LEU B 1 441 ? -19.047 -22.453 -7.301 1 95.94 441 LEU B O 1
ATOM 6715 N N . ASP B 1 442 ? -20.328 -20.766 -8.117 1 95.75 442 ASP B N 1
ATOM 6716 C CA . ASP B 1 442 ? -19.25 -20.234 -8.938 1 95.75 442 ASP B CA 1
ATOM 6717 C C . ASP B 1 442 ? -18.891 -18.797 -8.516 1 95.75 442 ASP B C 1
ATOM 6719 O O . ASP B 1 442 ? -19.766 -17.953 -8.344 1 95.75 442 ASP B O 1
ATOM 6723 N N . ILE B 1 443 ? -17.656 -18.531 -8.281 1 96.5 443 ILE B N 1
ATOM 6724 C CA . ILE B 1 443 ? -17.078 -17.203 -8.156 1 96.5 443 ILE B CA 1
ATOM 6725 C C . ILE B 1 443 ? -15.953 -17.016 -9.164 1 96.5 443 ILE B C 1
ATOM 6727 O O . ILE B 1 443 ? -14.836 -17.516 -8.953 1 96.5 443 ILE B O 1
ATOM 6731 N N . GLY B 1 444 ? -16.172 -16.297 -10.188 1 93.56 444 GLY B N 1
ATOM 6732 C CA . GLY B 1 444 ? -15.258 -16.406 -11.305 1 93.56 444 GLY B CA 1
ATOM 6733 C C . GLY B 1 444 ? -15.086 -17.828 -11.812 1 93.56 444 GLY B C 1
ATOM 6734 O O . GLY B 1 444 ? -16.062 -18.484 -12.141 1 93.56 444 GLY B O 1
ATOM 6735 N N . THR B 1 445 ? -13.883 -18.25 -11.742 1 94.19 445 THR B N 1
ATOM 6736 C CA . THR B 1 445 ? -13.656 -19.609 -12.219 1 94.19 445 THR B CA 1
ATOM 6737 C C . THR B 1 445 ? -13.531 -20.578 -11.047 1 94.19 445 THR B C 1
ATOM 6739 O O . THR B 1 445 ? -13.289 -21.781 -11.242 1 94.19 445 THR B O 1
ATOM 6742 N N . PHE B 1 446 ? -13.656 -20.047 -9.844 1 95.88 446 PHE B N 1
ATOM 6743 C CA . PHE B 1 446 ? -13.734 -20.938 -8.695 1 95.88 446 PHE B CA 1
ATOM 6744 C C . PHE B 1 446 ? -15.047 -21.719 -8.703 1 95.88 446 PHE B C 1
ATOM 6746 O O . PHE B 1 446 ? -16.125 -21.125 -8.742 1 95.88 446 PHE B O 1
ATOM 6753 N N . HIS B 1 447 ? -14.93 -22.969 -8.656 1 96.19 447 HIS B N 1
ATOM 6754 C CA . HIS B 1 447 ? -16.062 -23.875 -8.695 1 96.19 447 HIS B CA 1
ATOM 6755 C C . HIS B 1 447 ? -16.156 -24.703 -7.414 1 96.19 447 HIS B C 1
ATOM 6757 O O . HIS B 1 447 ? -15.273 -25.516 -7.125 1 96.19 447 HIS B O 1
ATOM 6763 N N . PHE B 1 448 ? -17.219 -24.453 -6.68 1 96.44 448 PHE B N 1
ATOM 6764 C CA . PHE B 1 448 ? -17.422 -25.141 -5.41 1 96.44 448 PHE B CA 1
ATOM 6765 C C . PHE B 1 448 ? -18.516 -26.203 -5.539 1 96.44 448 PHE B C 1
ATOM 6767 O O . PHE B 1 448 ? -19.531 -25.969 -6.184 1 96.44 448 PHE B O 1
ATOM 6774 N N . THR B 1 449 ? -18.266 -27.328 -4.934 1 95.44 449 THR B N 1
ATOM 6775 C CA . THR B 1 449 ? -19.266 -28.391 -4.871 1 95.44 449 THR B CA 1
ATOM 6776 C C . THR B 1 449 ? -19.438 -28.875 -3.439 1 95.44 449 THR B C 1
ATOM 6778 O O . THR B 1 449 ? -18.656 -28.531 -2.555 1 95.44 449 THR B O 1
ATOM 6781 N N . ARG B 1 450 ? -20.453 -29.672 -3.156 1 94.31 450 ARG B N 1
ATOM 6782 C CA . ARG B 1 450 ? -20.797 -30.094 -1.807 1 94.31 450 ARG B CA 1
ATOM 6783 C C . ARG B 1 450 ? -19.844 -31.188 -1.306 1 94.31 450 ARG B C 1
ATOM 6785 O O . ARG B 1 450 ? -19.719 -31.391 -0.098 1 94.31 450 ARG B O 1
ATOM 6792 N N . ALA B 1 451 ? -19.234 -31.875 -2.205 1 94.06 451 ALA B N 1
ATOM 6793 C CA . ALA B 1 451 ? -18.203 -32.875 -1.916 1 94.06 451 ALA B CA 1
ATOM 6794 C C . ALA B 1 451 ? -16.953 -32.625 -2.758 1 94.06 451 ALA B C 1
ATOM 6796 O O . ALA B 1 451 ? -17.031 -32 -3.822 1 94.06 451 ALA B O 1
ATOM 6797 N N . PRO B 1 452 ? -15.812 -33.062 -2.188 1 94.25 452 PRO B N 1
ATOM 6798 C CA . PRO B 1 452 ? -14.625 -32.875 -3.023 1 94.25 452 PRO B CA 1
ATOM 6799 C C . PRO B 1 452 ? -14.758 -33.562 -4.383 1 94.25 452 PRO B C 1
ATOM 6801 O O . PRO B 1 452 ? -14.961 -34.781 -4.457 1 94.25 452 PRO B O 1
ATOM 6804 N N . TYR B 1 453 ? -14.727 -32.719 -5.398 1 92.31 453 TYR B N 1
ATOM 6805 C CA . TYR B 1 453 ? -14.922 -33.219 -6.758 1 92.31 453 TYR B CA 1
ATOM 6806 C C . TYR B 1 453 ? -16.141 -34.094 -6.848 1 92.31 453 TYR B C 1
ATOM 6808 O O . TYR B 1 453 ? -16.062 -35.25 -7.316 1 92.31 453 TYR B O 1
ATOM 6816 N N . ASP B 1 454 ? -17.219 -33.469 -6.547 1 87.88 454 ASP B N 1
ATOM 6817 C CA . ASP B 1 454 ? -18.5 -34.188 -6.516 1 87.88 454 ASP B CA 1
ATOM 6818 C C . ASP B 1 454 ? -18.844 -34.75 -7.883 1 87.88 454 ASP B C 1
ATOM 6820 O O . ASP B 1 454 ? -19.156 -34.031 -8.82 1 87.88 454 ASP B O 1
ATOM 6824 N N . ALA B 1 455 ? -18.906 -36.062 -7.984 1 80.31 455 ALA B N 1
ATOM 6825 C CA . ALA B 1 455 ? -19.094 -36.781 -9.242 1 80.31 455 ALA B CA 1
ATOM 6826 C C . ALA B 1 455 ? -20.5 -36.531 -9.789 1 80.31 455 ALA B C 1
ATOM 6828 O O . ALA B 1 455 ? -20.766 -36.781 -10.977 1 80.31 455 ALA B O 1
ATOM 6829 N N . GLY B 1 456 ? -21.391 -36.094 -8.969 1 79.94 456 GLY B N 1
ATOM 6830 C CA . GLY B 1 456 ? -22.75 -35.844 -9.406 1 79.94 456 GLY B CA 1
ATOM 6831 C C . GLY B 1 456 ? -22.891 -34.5 -10.102 1 79.94 456 GLY B C 1
ATOM 6832 O O . GLY B 1 456 ? -23.984 -34.156 -10.594 1 79.94 456 GLY B O 1
ATOM 6833 N N . THR B 1 457 ? -21.797 -33.812 -10.133 1 85.81 457 THR B N 1
ATOM 6834 C CA . THR B 1 457 ? -21.812 -32.5 -10.773 1 85.81 457 THR B CA 1
ATOM 6835 C C . THR B 1 457 ? -20.828 -32.438 -11.938 1 85.81 457 THR B C 1
ATOM 6837 O O . THR B 1 457 ? -20.094 -33.406 -12.18 1 85.81 457 THR B O 1
ATOM 6840 N N . THR B 1 458 ? -20.953 -31.438 -12.703 1 87.19 458 THR B N 1
ATOM 6841 C CA . THR B 1 458 ? -19.969 -31.219 -13.75 1 87.19 458 THR B CA 1
ATOM 6842 C C . THR B 1 458 ? -18.75 -30.469 -13.211 1 87.19 458 THR B C 1
ATOM 6844 O O . THR B 1 458 ? -18.828 -29.266 -12.945 1 87.19 458 THR B O 1
ATOM 6847 N N . VAL B 1 459 ? -17.719 -31.219 -12.992 1 89.38 459 VAL B N 1
ATOM 6848 C CA . VAL B 1 459 ? -16.484 -30.609 -12.523 1 89.38 459 VAL B CA 1
ATOM 6849 C C . VAL B 1 459 ? -15.641 -30.156 -13.711 1 89.38 459 VAL B C 1
ATOM 6851 O O . VAL B 1 459 ? -15.289 -30.953 -14.578 1 89.38 459 VAL B O 1
ATOM 6854 N N . PRO B 1 460 ? -15.336 -28.922 -13.75 1 91.75 460 PRO B N 1
ATOM 6855 C CA . PRO B 1 460 ? -14.5 -28.469 -14.859 1 91.75 460 PRO B CA 1
ATOM 6856 C C . PRO B 1 460 ? -13.188 -29.234 -14.969 1 91.75 460 PRO B C 1
ATOM 6858 O O . PRO B 1 460 ? -12.516 -29.469 -13.953 1 91.75 460 PRO B O 1
ATOM 6861 N N . GLY B 1 461 ? -12.82 -29.625 -16.234 1 91.19 461 GLY B N 1
ATOM 6862 C CA . GLY B 1 461 ? -11.625 -30.422 -16.453 1 91.19 461 GLY B CA 1
ATOM 6863 C C . GLY B 1 461 ? -11.852 -31.906 -16.203 1 91.19 461 GLY B C 1
ATOM 6864 O O . GLY B 1 461 ? -10.961 -32.719 -16.469 1 91.19 461 GLY B O 1
ATOM 6865 N N . GLY B 1 462 ? -12.984 -32.25 -15.625 1 88.12 462 GLY B N 1
ATOM 6866 C CA . GLY B 1 462 ? -13.352 -33.625 -15.445 1 88.12 462 GLY B CA 1
ATOM 6867 C C . GLY B 1 462 ? -12.734 -34.25 -14.211 1 88.12 462 GLY B C 1
ATOM 6868 O O . GLY B 1 462 ? -12 -33.594 -13.469 1 88.12 462 GLY B O 1
ATOM 6869 N N . VAL B 1 463 ? -13.211 -35.438 -13.914 1 86.25 463 VAL B N 1
ATOM 6870 C CA . VAL B 1 463 ? -12.664 -36.25 -12.836 1 86.25 463 VAL B CA 1
ATOM 6871 C C . VAL B 1 463 ? -11.883 -37.438 -13.422 1 86.25 463 VAL B C 1
ATOM 6873 O O . VAL B 1 463 ? -12.273 -38 -14.445 1 86.25 463 VAL B O 1
ATOM 6876 N N . ASP B 1 464 ? -10.734 -37.625 -12.844 1 81.69 464 ASP B N 1
ATOM 6877 C CA . ASP B 1 464 ? -9.922 -38.75 -13.258 1 81.69 464 ASP B CA 1
ATOM 6878 C C . ASP B 1 464 ? -10.766 -40.031 -13.336 1 81.69 464 ASP B C 1
ATOM 6880 O O . ASP B 1 464 ? -11.695 -40.219 -12.547 1 81.69 464 ASP B O 1
ATOM 6884 N N . ASP B 1 465 ? -10.453 -40.906 -14.312 1 81.81 465 ASP B N 1
ATOM 6885 C CA . ASP B 1 465 ? -11.219 -42.125 -14.531 1 81.81 465 ASP B CA 1
ATOM 6886 C C . ASP B 1 465 ? -11.219 -43 -13.289 1 81.81 465 ASP B C 1
ATOM 6888 O O . ASP B 1 465 ? -12.219 -43.656 -12.984 1 81.81 465 ASP B O 1
ATOM 6892 N N . VAL B 1 466 ? -10.164 -42.969 -12.602 1 84.5 466 VAL B N 1
ATOM 6893 C CA . VAL B 1 466 ? -10.039 -43.812 -11.414 1 84.5 466 VAL B CA 1
ATOM 6894 C C . VAL B 1 466 ? -10.758 -43.156 -10.234 1 84.5 466 VAL B C 1
ATOM 6896 O O . VAL B 1 466 ? -11.117 -43.844 -9.273 1 84.5 466 VAL B O 1
ATOM 6899 N N . GLY B 1 467 ? -11.031 -41.875 -10.359 1 87.62 467 GLY B N 1
ATOM 6900 C CA . GLY B 1 467 ? -11.664 -41.156 -9.266 1 87.62 467 GLY B CA 1
ATOM 6901 C C . GLY B 1 467 ? -10.82 -41.125 -8.008 1 87.62 467 GLY B C 1
ATOM 6902 O O . GLY B 1 467 ? -9.586 -41.156 -8.07 1 87.62 467 GLY B O 1
ATOM 6903 N N . TRP B 1 468 ? -11.469 -40.844 -6.906 1 92.62 468 TRP B N 1
ATOM 6904 C CA . TRP B 1 468 ? -10.805 -40.938 -5.609 1 92.62 468 TRP B CA 1
ATOM 6905 C C . TRP B 1 468 ? -10.352 -42.375 -5.332 1 92.62 468 TRP B C 1
ATOM 6907 O O . TRP B 1 468 ? -11.148 -43.312 -5.438 1 92.62 468 TRP B O 1
ATOM 6917 N N . HIS B 1 469 ? -9.094 -42.594 -5.043 1 93.12 469 HIS B N 1
ATOM 6918 C CA . HIS B 1 469 ? -8.57 -43.938 -4.828 1 93.12 469 HIS B CA 1
ATOM 6919 C C . HIS B 1 469 ? -7.477 -43.938 -3.762 1 93.12 469 HIS B C 1
ATOM 6921 O O . HIS B 1 469 ? -6.898 -42.875 -3.459 1 93.12 469 HIS B O 1
ATOM 6927 N N . VAL B 1 470 ? -7.23 -45.062 -3.207 1 91.94 470 VAL B N 1
ATOM 6928 C CA . VAL B 1 470 ? -6.117 -45.25 -2.281 1 91.94 470 VAL B CA 1
ATOM 6929 C C . VAL B 1 470 ? -4.797 -45.188 -3.039 1 91.94 470 VAL B C 1
ATOM 6931 O O . VAL B 1 470 ? -4.629 -45.844 -4.066 1 91.94 470 VAL B O 1
ATOM 6934 N N . PRO B 1 471 ? -4.059 -44.312 -2.518 1 88.62 471 PRO B N 1
ATOM 6935 C CA . PRO B 1 471 ? -2.793 -44.188 -3.25 1 88.62 471 PRO B CA 1
ATOM 6936 C C . PRO B 1 471 ? -1.979 -45.5 -3.205 1 88.62 471 PRO B C 1
ATOM 6938 O O . PRO B 1 471 ? -1.964 -46.188 -2.182 1 88.62 471 PRO B O 1
ATOM 6941 N N . GLY B 1 472 ? -1.681 -46.094 -4.254 1 75.31 472 GLY B N 1
ATOM 6942 C CA . GLY B 1 472 ? -0.872 -47.312 -4.348 1 75.31 472 GLY B CA 1
ATOM 6943 C C . GLY B 1 472 ? 0.47 -47.062 -5.016 1 75.31 472 GLY B C 1
ATOM 6944 O O . GLY B 1 472 ? 0.708 -46 -5.586 1 75.31 472 GLY B O 1
ATOM 6945 N N . PRO B 1 473 ? 1.413 -48.062 -4.574 1 60.06 473 PRO B N 1
ATOM 6946 C CA . PRO B 1 473 ? 2.727 -47.906 -5.207 1 60.06 473 PRO B CA 1
ATOM 6947 C C . PRO B 1 473 ? 2.633 -47.688 -6.719 1 60.06 473 PRO B C 1
ATOM 6949 O O . PRO B 1 473 ? 1.725 -48.219 -7.363 1 60.06 473 PRO B O 1
ATOM 6952 N N . VAL B 1 474 ? 2.943 -46.531 -7.156 1 48 474 VAL B N 1
ATOM 6953 C CA . VAL B 1 474 ? 3.025 -46.406 -8.609 1 48 474 VAL B CA 1
ATOM 6954 C C . VAL B 1 474 ? 3.67 -47.656 -9.211 1 48 474 VAL B C 1
ATOM 6956 O O . VAL B 1 474 ? 4.738 -48.062 -8.766 1 48 474 VAL B O 1
ATOM 6959 N N . GLY B 1 475 ? 2.824 -48.594 -9.648 1 38.06 475 GLY B N 1
ATOM 6960 C CA . GLY B 1 475 ? 3.443 -49.656 -10.414 1 38.06 475 GLY B CA 1
ATOM 6961 C C . GLY B 1 475 ? 4.406 -49.156 -11.469 1 38.06 475 GLY B C 1
ATOM 6962 O O . GLY B 1 475 ? 4.316 -48 -11.898 1 38.06 475 GLY B O 1
#

Sequence (950 aa):
MIQSQVASTVPGSALSGLLHELRDGARVPALSAAAGRGGEVVWADVAAAPWAGEPTPEHAFRIGSITKPMIAVAVLRLVADGAVALADPIGKHLPDAPGADATVRQLLTHTSGLQAEFPGPWWERHGGPSWDELAASGLERLWEPGDRYHYSNPGFALLGRLVEVHRGRPWDEVLRDELWTPLGMTATGREPAGPHVTGYAVHPDQDLVHHEPVPGYRAAGPAGEVWSTPSDLVRFGLWLVGAESDRDAGEAVLPLAVRRDLAVPRVVVDDAGPAGGPWATAHGLGVRVRQDGTVRTVGHGGSVPGFTADLRADVETGDVVAVCGASTAGFGDGTGLLALLQGGGAAAGSPVVDEQGSNGQGSNEQASGGRAGIDGTWYWGPVPFLVRVDAAGRVDLRSARSGGRGTLFDVVRGELRGVDGGYWLGERLRVVEADGAPVALDIGTFHFTRAPYDAGTTVPGGVDDVGWHVPGPVGMIQSQVASTVPGSALSGLLHELRDGARVPALSAAAGRGGEVVWADVAAAPWAGEPTPEHAFRIGSITKPMIAVAVLRLVADGAVALADPIGKHLPDAPGADATVRQLLTHTSGLQAEFPGPWWERHGGPSWDELAASGLERLWEPGDRYHYSNPGFALLGRLVEVHRGRPWDEVLRDELWTPLGMTATGREPAGPHVTGYAVHPDQDLVHHEPVPGYRAAGPAGEVWSTPSDLVRFGLWLVGAESDRDAGEAVLPLAVRRDLAVPRVVVDDAGPAGGPWATAHGLGVRVRQDGTVRTVGHGGSVPGFTADLRADVETGDVVAVCGASTAGFGDGTGLLALLQGGGAAAGSPVVDEQGSNGQGSNEQASGGRAGIDGTWYWGPVPFLVRVDAAGRVDLRSARSGGRGTLFDVVRGELRGVDGGYWLGERLRVVEADGAPVALDIGTFHFTRAPYDAGTTVPGGVDDVGWHVPGPVG

Organism: NCBI:txid88382